Protein AF-A0A6I6AJR4-F1 (afdb_monomer)

Sequence (1106 aa):
MHSVGCLACHTIDGKGNQQPFSGGDLSSIGDKRNETWLFNWLSDPAKLNKDHRMPVVKLSTDERRQLAYALAALKQAKLSTGQKPTSDKQSIAAGQKLIAQARCAACHTIPGIEKPNLQISDLTKPVTNWNNSCLAETPDLKQGRPAYRTIDRDAVKAYLAASYNSPSPENEFDRGRYVLEQRNCIYCHERDRHEGITQIAGQMAKFDPALAGQSEAMIPPALTAVGDKLKHEALAEAVSGQQKTLRMPWLRVRMPRFEHTEADKQALLGYLVSHDRVPDDGPRQPGFMVESLEKDRAQLLIAGQTITGAKGFSCISCHELGDYKPRNVALGTRGSNLLMLGKRMRKEYFLRWVHNPLRIVPGMEMPALKKSVPKVLGGDINRQLDAIWLGLNDPQFKVPTNPSVVEQFFTVAAGEPARIVRDVFTNPKETGGGYVPRAFAVGFDNGHNMLFDLDQFSLVQWTLGDLARQRTEGKSWYWDMAGTPIVTGYNRGFEFVLAKAGKEPLQVVYPHLENGSAGTLRSYDSQGNRITLNYELNFKIGDQIQTVAVTETFEPLRGQDKGSGWQRDIKATNLPTGYDLYVGRPRFSKSIGSPTISDLTRPDEKWLHISDNYSHEYIKATGGKQDRVALTLNYLCELKVDGLDVKIKPEPNQTLEKVTSAPGFDGVRLPLDRGIMPTAMAWRNDGTLIFTSLKGDVYLAKDTNGDGVEDEMTLFEEGLSAPFGIVADGSDIIVSHKPEVLRLSDTDGDGRADKRTIVASGWGFNDNYHDWASGCIRDSKGNLYIGLGSDYAQMKRPDDQIHWRGKILKITYNGNIEVLGHAFRYPTGLAINSKDEIFISDQQGVQNTFNEINFLIPGKAYGVPSQSDLRNKENLEETRAAIQVPHPWTRSVNGLTCIPKQFSYASLFDHGLGCEYNNRFLIRFTQQKVGDSVQGATYYFTRADIPPDEFNFTGPMSVAVSPQGDIYVGSIHDSGWLGGRNTGSIVKLTPNGNLPNGIKELRATADGFELEFFSPVDAKKAADKEAYTIAGYTRVWSGSYASPDSGRYKVEVEGVTLSDDHKTVRLKVNELKEKFVYEVNCQQIGTGDEKLFPVTGHYSMNRIPE

Solvent-accessible surface area (backbone atoms only — not comparable to full-atom values): 58582 Å² total; per-residue (Å²): 99,82,54,57,41,50,45,55,32,15,23,46,84,90,42,58,31,85,56,91,84,42,45,68,72,45,50,42,36,25,73,79,39,52,38,71,58,42,40,49,44,59,69,46,39,57,84,80,40,76,88,64,83,78,59,44,52,89,63,54,75,65,57,38,49,54,43,15,49,55,44,34,65,25,55,65,88,74,80,77,82,70,77,82,77,74,88,44,71,66,56,51,52,51,48,51,50,49,43,59,72,68,44,51,33,66,83,41,94,45,92,98,49,79,63,61,88,76,86,74,80,70,77,75,50,86,80,89,54,58,79,83,38,60,76,16,88,64,57,40,79,90,80,68,41,59,40,60,85,88,60,66,58,64,64,53,51,52,52,51,64,62,59,63,48,89,76,78,80,84,55,52,56,58,49,7,52,48,48,42,57,70,68,47,47,50,42,47,17,24,39,90,90,38,60,24,31,57,80,48,28,61,56,53,19,70,75,34,82,94,30,55,99,41,36,68,33,52,49,57,73,60,54,55,49,43,34,35,35,31,33,69,68,43,42,55,36,52,75,42,42,63,62,92,66,79,74,62,76,78,43,49,37,56,80,48,24,51,93,64,55,74,67,52,48,50,20,31,51,48,25,42,27,72,75,37,41,73,58,93,86,48,96,70,68,88,74,68,74,72,86,78,56,79,89,48,45,58,51,29,34,53,49,12,30,49,37,40,13,70,79,39,76,30,47,54,59,38,21,26,44,80,90,48,67,48,73,92,55,53,79,80,48,54,44,59,60,45,53,49,41,69,73,36,35,31,69,73,40,49,58,54,32,46,46,36,31,49,80,74,41,74,93,50,73,55,81,56,60,70,73,47,55,70,58,40,80,79,37,37,44,46,58,48,53,47,14,37,55,51,15,36,50,39,94,82,56,60,80,53,71,54,66,92,82,36,83,44,70,46,68,42,43,65,87,43,51,43,47,57,35,46,31,39,28,54,37,58,69,52,46,45,35,64,68,32,38,54,20,46,29,40,22,28,31,71,17,42,24,39,35,30,28,54,36,55,61,25,83,56,44,44,25,42,50,44,32,31,34,29,42,77,58,73,68,37,74,39,30,35,72,58,26,50,65,36,59,28,55,29,50,75,65,70,23,53,34,36,27,45,60,98,47,84,79,74,55,73,41,58,55,37,67,56,32,75,18,20,44,46,76,44,33,39,36,48,60,56,50,38,38,38,39,34,32,34,38,30,30,62,58,87,95,43,79,47,60,32,42,36,40,37,36,38,33,70,41,77,68,56,105,77,31,29,38,34,38,40,40,40,38,39,34,59,46,58,89,66,42,41,50,30,45,41,46,79,45,56,76,42,74,47,38,78,64,45,80,36,41,71,90,49,66,83,63,76,65,42,79,51,95,91,46,87,29,40,34,30,39,76,48,50,54,98,47,91,40,36,32,37,46,45,35,38,42,36,20,64,45,77,61,60,65,66,82,75,81,76,76,83,77,78,87,58,73,78,41,58,29,72,31,37,76,29,37,53,27,37,33,50,58,62,67,44,73,44,25,30,33,19,48,35,60,35,94,87,69,38,39,35,38,24,16,51,82,12,34,31,36,41,33,36,52,84,84,74,83,84,53,55,76,45,76,42,71,29,44,60,33,38,34,48,24,28,15,32,40,59,56,74,93,28,38,36,36,19,21,40,67,37,30,35,36,39,30,57,85,85,74,83,65,37,53,34,39,38,37,52,52,41,68,74,61,28,71,61,80,56,76,60,53,44,25,13,17,42,47,72,46,97,86,58,31,35,35,36,21,24,21,32,41,60,87,46,87,80,62,56,80,67,35,31,74,49,32,2,24,33,36,38,33,42,82,88,40,52,79,42,80,35,32,33,18,29,48,40,36,52,5,47,25,54,40,98,79,65,50,42,38,33,17,28,42,44,32,60,68,33,60,36,28,30,40,29,65,74,50,78,81,40,17,49,63,26,57,11,59,34,40,64,74,70,63,51,80,73,66,66,50,74,52,18,25,58,43,58,68,86,81,43,73,34,46,27,14,26,33,39,39,52,79,70,29,81,60,62,92,45,47,63,29,31,39,33,15,24,27,79,71,25,31,35,34,30,35,52,79,46,79,47,87,97,43,60,20,18,24,39,30,58,55,26,48,66,88,56,64,86,48,79,45,32,47,78,8,26,32,14,44,38,70,48,93,84,33,32,41,38,36,19,7,32,28,36,46,50,62,92,60,35,83,48,31,23,43,43,35,42,33,37,73,66,84,55,65,56,38,23,62,66,44,65,44,77,41,67,53,36,36,37,40,32,33,73,46,58,42,24,70,72,52,59,52,38,54,87,37,49,49,39,35,40,28,33,67,63,67,82,87,49,63,73,47,65,84,32,82,67,45,80,43,52,66,76,44,54,46,70,41,96,76,34,30,37,40,39,39,32,41,78,70,88,62,63,67,24,37,32,44,41,35,49,56,80,32,32,47,88,87,46,68,48,48,31,46,47,39,36,34,24,29,68,63,74,39,125

pLDDT: mean 86.76, std 10.65, range [41.62, 98.5]

Nearest PDB structures (foldseek):
  2fut-assembly1_B  TM=2.658E-01  e=7.637E-03  Pedobacter heparinus
  7tsz-assembly1_A  TM=1.345E-01  e=2.055E+00  Escherichia coli
  8a60-assembly1_A  TM=8.773E-02  e=4.266E-01  Escherichia coli K-12

Organism: NCBI:txid2608982

Radius of gyration: 41.65 Å; Cα contacts (8 Å, |Δi|>4): 2585; chains: 1; bounding box: 97×71×138 Å

Foldseek 3Di:
DLLACLLLQEDAPNGGDDDPLGDYHLLAVLVVDALVRQLVCQQPVCVVPVPDLDFHFDDDSVRSSVVSVVSNPNRDPDPDPPPDDDPDPVVVVVVLVVCVLVLVLCPDPDPPDDRDDDPDDDLLDDDPDCCPALCHCDADSVVRRHHDNPDPSVVVNVVSVVNNDPDDDDDLLVLLVVLCVNSSVLQQAPEDPRHHCLVCLVVSLVVDVVNPPPSVLRRDYHLYLLLQWWDLVLVLCLQQLNDPDDFQVSRSHTDGGDDDDPSNSVSNSCNSNVVRHDDPPHDDDPLLADDDDPLCLLQLLQLLQCQCPPLHQVVLCAEAEVPRDHPPHDPLSHYTHLALVVVITDLVVQSVCLQPVCVRPPPRPHDHQPFFRPLRVNRDSSSSSVSNVSNSNDPLRDHADHCVQFLDFAFAAAQFFKAWAQAKAFADVQQAGDIQGRWTWIAANQQWIWIAHQQQRGTRFIFGHTGWTWHDDFQAIYIYGRGRTQFTNFHDDHFKWKFFPPDPPTDIWGQDGFLSHQWAWFKWFTDRHKIKTWIWGWTCDPNDTFIKIKIKIKGWDPDDPAFTFIKIKIKIFRDDPRIWMKGWDFDGPDGGQPKDKAWPVCRPDDFDDDPVDPGTTIDTFDDPDPGMGMTMITTGGHHGDRGGDDPDDDDPFADWFWADQFPLWTKIFARDFQLFFWQEWEAAPVQWIWTDGQQAWIKTFDDPPPPPGTDDIDTAHGNAHRWNEWDDDHQWIWIDHLFAIWIFDDPPPPNYGRMIGGLEGRLNGDSDSQQGWHYWDADPQGKTKIAGAACLVVLPNDPSNFQCHQFIWIQHRNGDIDTFEGQAHRQAAWEAAPVRWIWTWGFAFDQRQATATATGGGQAHDGHHHPNCVVVVRPNPHDYGQEGHDPPVAHGWHYKYAQDCLAPLNLRHRWMKTFRFPLAFIKIWDWDDFPPDIHTKIFGSTHSPDDCDSNTAVGFNYWDAGPNNKIKTKHFFDCNPPRGPSTIIIMIIHRPVRRAKAFSGWDFALFGIKTFIPAAFAPVLQFDQVQKWKKKWAFDDDPGGHTDTDPIDTWGFPGWDADPRNGMIDTGTDDDDAQIKMWMFGHQRHDDPGGHPPRIMIIHHNDHHD

Secondary structure (DSSP, 8-state):
-TTTTGGGT-EETTEE--STTPPPP-TTGGGT--HHHHHHHHH-GGGT-TT----B----HHHHHHHHHHHHT---S----PPPPP--HHHHHHHHHHHHHTTGGGTS--TTSPPP------TTS--S-GGGSTTSSS-BTTTTB---TT--HHHHHHHHHHHTSPPPPPPHHHHHHHHHHHTTHHHHS-BTTB-TTHHHHHHHHHH-GGGTT-GGGG-PPP-TTHHHHB-HHHHHHHHTT--SS-S-TT-SS-PPBPP--HHHHHHHHHHHHHHHPPPTTS---TTSS----GGGHHHHHHHHHHHHSTTTT-GGGTB-BTTB--SS--GGG-BPP-TTGGGTB-HHHHHHHHHSHHHHSTT-------SPPSSGGGG-HHHHHHHHHHHHT-TTPPPPP-GGGSSEEE---TTSPPEEEBSPEE--GGGT-SEETTEEEEE-TTSEEEEEETTTTEEEEEEES--EEEEEETTEEEEEE-SEESEES-----SEEEEETT-SS--EEPBPPBTTBSEEEEEEEEETTEEEEEEEEEEEETTEEEEEEEEEEEEEEEEETTEEEEEEEEEEE-PPTTEEEEEEEE--SEESS--EEEESS-TTPPPBPPTT-SSEEEEE-EEEETTEEEEEEEEEES---------PPPPPPPPPEEE--STTEEEEE----TT--EEEEEE-TTS-EEEEETTS-EEEEE-SSSSSS--EEEEEE--BS--BEEEEETTEEEEEETTEEEEEE-SSSSSS--EEEEEEE-S---S-TT--EEEEEE-TTS-EEEEE---TT-TTS-GGGSTTTT-EEEE-TT--EEEEEE--S---EEEE-TTS-EEEEE--BTTB-SEEEEEP-TTEE-S---HHHHHHT----B---SEEE-TTT-S-EEEEEE--TTSS-GGGTT-EEEEETTTTEEEEEEEEEETTEEEEEEEESS-SSS-SSTTS-S-EEEEEE-TTS-EEEEEEE-SSSTT--SEEEEEEEEE-S-PPPSEEEEEEETTEEEEEESSPPPHHHHT-GGGEEEEEEE----SSSS---EEEEEEPEEEEEE-TTS-EEEEEES---TTEEEEEEE----STTPPPS--EEEEEESS---

Structure (mmCIF, N/CA/C/O backbone):
data_AF-A0A6I6AJR4-F1
#
_entry.id   AF-A0A6I6AJR4-F1
#
loop_
_atom_site.group_PDB
_atom_site.id
_atom_site.type_symbol
_atom_site.label_atom_id
_atom_site.label_alt_id
_atom_site.label_comp_id
_atom_site.label_asym_id
_atom_site.label_entity_id
_atom_site.label_seq_id
_atom_site.pdbx_PDB_ins_code
_atom_site.Cartn_x
_atom_site.Cartn_y
_atom_site.Cartn_z
_atom_site.occupancy
_atom_site.B_iso_or_equiv
_atom_site.auth_seq_id
_atom_site.auth_comp_id
_atom_site.auth_asym_id
_atom_site.auth_atom_id
_atom_site.pdbx_PDB_model_num
ATOM 1 N N . MET A 1 1 ? -25.032 15.162 -37.496 1.00 70.50 1 MET A N 1
ATOM 2 C CA . MET A 1 1 ? -24.699 15.923 -38.727 1.00 70.50 1 MET A CA 1
ATOM 3 C C . MET A 1 1 ? -23.569 16.918 -38.476 1.00 70.50 1 MET A C 1
ATOM 5 O O . MET A 1 1 ? -22.586 16.890 -39.203 1.00 70.50 1 MET A O 1
ATOM 9 N N . HIS A 1 2 ? -23.659 17.743 -37.426 1.00 68.94 2 HIS A N 1
ATOM 10 C CA . HIS A 1 2 ? -22.687 18.810 -37.140 1.00 68.94 2 HIS A CA 1
ATOM 11 C C . HIS A 1 2 ? -21.295 18.318 -36.700 1.00 68.94 2 HIS A C 1
ATOM 13 O O . HIS A 1 2 ? -20.297 18.905 -37.100 1.00 68.94 2 HIS A O 1
ATOM 19 N N . SER A 1 3 ? -21.207 17.210 -35.957 1.00 68.94 3 SER A N 1
ATOM 20 C CA . SER A 1 3 ? -19.942 16.683 -35.416 1.00 68.94 3 SER A CA 1
ATOM 21 C C . SER A 1 3 ? -19.108 15.851 -36.398 1.00 68.94 3 SER A C 1
ATOM 23 O O . SER A 1 3 ? -17.891 15.846 -36.294 1.00 68.94 3 SER A O 1
ATOM 25 N N . VAL A 1 4 ? -19.726 15.173 -37.372 1.00 77.00 4 VAL A N 1
ATOM 26 C CA . VAL A 1 4 ? -19.029 14.248 -38.298 1.00 77.00 4 VAL A CA 1
ATOM 27 C C . VAL A 1 4 ? -18.442 14.935 -39.540 1.00 77.00 4 VAL A C 1
ATOM 29 O O . VAL A 1 4 ? -17.887 14.260 -40.402 1.00 77.00 4 VAL A O 1
ATOM 32 N N . GLY A 1 5 ? -18.554 16.265 -39.642 1.00 78.12 5 GLY A N 1
ATOM 33 C CA . GLY A 1 5 ? -17.945 17.060 -40.716 1.00 78.12 5 GLY A CA 1
ATOM 34 C C . GLY A 1 5 ? -18.818 17.309 -41.953 1.00 78.12 5 GLY A C 1
ATOM 35 O O . GLY A 1 5 ? -18.303 17.798 -42.952 1.00 78.12 5 GLY A O 1
ATOM 36 N N . CYS A 1 6 ? -20.131 17.033 -41.918 1.00 85.31 6 CYS A N 1
ATOM 37 C CA . CYS A 1 6 ? -21.012 17.241 -43.083 1.00 85.31 6 CYS A CA 1
ATOM 38 C C . CYS A 1 6 ? -20.977 18.688 -43.611 1.00 85.31 6 CYS A C 1
ATOM 40 O O . CYS A 1 6 ? -20.967 18.903 -44.820 1.00 85.31 6 CYS A O 1
ATOM 42 N N . LEU A 1 7 ? -20.914 19.672 -42.708 1.00 80.75 7 LEU A N 1
ATOM 43 C CA . LEU A 1 7 ? -20.914 21.101 -43.047 1.00 80.75 7 LEU A CA 1
ATOM 44 C C . LEU A 1 7 ? -19.592 21.609 -43.651 1.00 80.75 7 LEU A C 1
ATOM 46 O O . LEU A 1 7 ? -19.543 22.734 -44.137 1.00 80.75 7 LEU A O 1
ATOM 50 N N . ALA A 1 8 ? -18.538 20.785 -43.667 1.00 76.25 8 ALA A N 1
ATOM 51 C CA . ALA A 1 8 ? -17.299 21.109 -44.375 1.00 76.25 8 ALA A CA 1
ATOM 52 C C . ALA A 1 8 ? -17.472 21.047 -45.905 1.00 76.25 8 ALA A C 1
ATOM 54 O O . ALA A 1 8 ? -16.741 21.699 -46.649 1.00 76.25 8 ALA A O 1
ATOM 55 N N . CYS A 1 9 ? -18.445 20.258 -46.374 1.00 81.88 9 CYS A N 1
ATOM 56 C CA . CYS A 1 9 ? -18.764 20.113 -47.793 1.00 81.88 9 CYS A CA 1
ATOM 57 C C . CYS A 1 9 ? -20.172 20.600 -48.134 1.00 81.88 9 CYS A C 1
ATOM 59 O O . CYS A 1 9 ? -20.380 21.018 -49.256 1.00 81.88 9 CYS A O 1
ATOM 61 N N . HIS A 1 10 ? -21.137 20.536 -47.221 1.00 87.56 10 HIS A N 1
ATOM 62 C CA . HIS A 1 10 ? -22.529 20.892 -47.499 1.00 87.56 10 HIS A CA 1
ATOM 63 C C . HIS A 1 10 ? -22.955 22.172 -46.782 1.00 87.56 10 HIS A C 1
ATOM 65 O O . HIS A 1 10 ? -22.369 22.544 -45.764 1.00 87.56 10 HIS A O 1
ATOM 71 N N . THR A 1 11 ? -24.048 22.776 -47.251 1.00 85.06 11 THR A N 1
ATOM 72 C CA . THR A 1 11 ? -24.806 23.768 -46.480 1.00 85.06 11 THR A CA 1
ATOM 73 C C . THR A 1 11 ? -26.063 23.183 -45.852 1.00 85.06 11 THR A C 1
ATOM 75 O O . THR A 1 11 ? -26.679 22.275 -46.412 1.00 85.06 11 THR A O 1
ATOM 78 N N . ILE A 1 12 ? -26.453 23.734 -44.702 1.00 84.94 12 ILE A N 1
ATOM 79 C CA . ILE A 1 12 ? -27.776 23.588 -44.082 1.00 84.94 12 ILE A CA 1
ATOM 80 C C . ILE A 1 12 ? -28.196 24.974 -43.575 1.00 84.94 12 ILE A C 1
ATOM 82 O O . ILE A 1 12 ? -27.451 25.611 -42.833 1.00 84.94 12 ILE A O 1
ATOM 86 N N . ASP A 1 13 ? -29.360 25.451 -44.003 1.00 81.44 13 ASP A N 1
ATOM 87 C CA . ASP A 1 13 ? -29.948 26.758 -43.698 1.00 81.44 13 ASP A CA 1
ATOM 88 C C . ASP A 1 13 ? -28.972 27.924 -43.920 1.00 81.44 13 ASP A C 1
ATOM 90 O O . ASP A 1 13 ? -28.798 28.804 -43.076 1.00 81.44 13 ASP A O 1
ATOM 94 N N . GLY A 1 14 ? -28.269 27.894 -45.058 1.00 76.38 14 GLY A N 1
ATOM 95 C CA . GLY A 1 14 ? -27.274 28.905 -45.432 1.00 76.38 14 GLY A CA 1
ATOM 96 C C . GLY A 1 14 ? -25.957 28.840 -44.647 1.00 76.38 14 GLY A C 1
ATOM 97 O O . GLY A 1 14 ? -25.079 29.668 -44.876 1.00 76.38 14 GLY A O 1
ATOM 98 N N . LYS A 1 15 ? -25.784 27.862 -43.750 1.00 77.69 15 LYS A N 1
ATOM 99 C CA . LYS A 1 15 ? -24.563 27.654 -42.955 1.00 77.69 15 LYS A CA 1
ATOM 100 C C . LYS A 1 15 ? -23.773 26.466 -43.498 1.00 77.69 15 LYS A C 1
ATOM 102 O O . LYS A 1 15 ? -24.350 25.407 -43.728 1.00 77.69 15 LYS A O 1
ATOM 107 N N . GLY A 1 16 ? -22.460 26.612 -43.658 1.00 76.06 16 GLY A N 1
ATOM 108 C CA . GLY A 1 16 ? -21.574 25.580 -44.214 1.00 76.06 16 GLY A CA 1
ATOM 109 C C . GLY A 1 16 ? -20.827 26.070 -45.455 1.00 76.06 16 GLY A C 1
ATOM 110 O O . GLY A 1 16 ? -20.660 27.274 -45.635 1.00 76.06 16 GLY A O 1
ATOM 111 N N . ASN A 1 17 ? -20.370 25.149 -46.304 1.00 72.00 17 ASN A N 1
ATOM 112 C CA . ASN A 1 17 ? -19.534 25.468 -47.468 1.00 72.00 17 ASN A CA 1
ATOM 113 C C . ASN A 1 17 ? -20.355 25.661 -48.763 1.00 72.00 17 ASN A C 1
ATOM 115 O O . ASN A 1 17 ? -21.178 24.813 -49.095 1.00 72.00 17 ASN A O 1
ATOM 119 N N . GLN A 1 18 ? -20.108 26.751 -49.504 1.00 71.25 18 GLN A N 1
ATOM 120 C CA . GLN A 1 18 ? -20.777 27.098 -50.775 1.00 71.25 18 GLN A CA 1
ATOM 121 C C . GLN A 1 18 ? -19.820 27.189 -51.981 1.00 71.25 18 GLN A C 1
ATOM 123 O O . GLN A 1 18 ? -20.184 27.710 -53.034 1.00 71.25 18 GLN A O 1
ATOM 128 N N . GLN A 1 19 ? -18.583 26.718 -51.840 1.00 69.12 19 GLN A N 1
ATOM 129 C CA . GLN A 1 19 ? -17.544 26.868 -52.861 1.00 69.12 19 GLN A CA 1
ATOM 130 C C . GLN A 1 19 ? -17.721 25.896 -54.043 1.00 69.12 19 GLN A C 1
ATOM 132 O O . GLN A 1 19 ? -18.406 24.875 -53.908 1.00 69.12 19 GLN A O 1
ATOM 137 N N . PRO A 1 20 ? -17.085 26.147 -55.204 1.00 59.38 20 PRO A N 1
ATOM 138 C CA . PRO A 1 20 ? -16.993 25.161 -56.279 1.00 59.38 20 PRO A CA 1
ATOM 139 C C . PRO A 1 20 ? -16.482 23.814 -55.742 1.00 59.38 20 PRO A C 1
ATOM 141 O O . PRO A 1 20 ? -15.613 23.787 -54.880 1.00 59.38 20 PRO A O 1
ATOM 144 N N . PHE A 1 21 ? -17.033 22.697 -56.229 1.00 67.69 21 PHE A N 1
ATOM 145 C CA . PHE A 1 21 ? -16.748 21.325 -55.753 1.00 67.69 21 PHE A CA 1
ATOM 146 C C . PHE A 1 21 ? -17.301 20.947 -54.364 1.00 67.69 21 PHE A C 1
ATOM 148 O O . PHE A 1 21 ? -17.171 19.788 -53.965 1.00 67.69 21 PHE A O 1
ATOM 155 N N . SER A 1 22 ? -18.009 21.857 -53.687 1.00 74.00 22 SER A N 1
ATOM 156 C CA . SER A 1 22 ? -18.788 21.552 -52.479 1.00 74.00 22 SER A CA 1
ATOM 157 C C . SER A 1 22 ? -19.964 20.611 -52.774 1.00 74.00 22 SER A C 1
ATOM 159 O O . SER A 1 22 ? -20.450 20.486 -53.902 1.00 74.00 22 SER A O 1
ATOM 161 N N . GLY A 1 23 ? -20.439 19.938 -51.733 1.00 79.88 23 GLY A N 1
ATOM 162 C CA . GLY A 1 23 ? -21.687 19.191 -51.745 1.00 79.88 23 GLY A CA 1
ATOM 163 C C . GLY A 1 23 ? -22.907 20.112 -51.855 1.00 79.88 23 GLY A C 1
ATOM 164 O O . GLY A 1 23 ? -22.879 21.273 -51.462 1.00 79.88 23 GLY A O 1
ATOM 165 N N . GLY A 1 24 ? -24.006 19.582 -52.399 1.00 83.25 24 GLY A N 1
ATOM 166 C CA . GLY A 1 24 ? -25.247 20.347 -52.558 1.00 83.25 24 GLY A CA 1
ATOM 167 C C . GLY A 1 24 ? -25.909 20.718 -51.227 1.00 83.25 24 GLY A C 1
ATOM 168 O O . GLY A 1 24 ? -25.647 20.093 -50.199 1.00 83.25 24 GLY A O 1
ATOM 169 N N . ASP A 1 25 ? -26.807 21.699 -51.264 1.00 86.56 25 ASP A N 1
ATOM 170 C CA . ASP A 1 25 ? -27.572 22.138 -50.095 1.00 86.56 25 ASP A CA 1
ATOM 171 C C . ASP A 1 25 ? -28.468 21.017 -49.538 1.00 86.56 25 ASP A C 1
ATOM 173 O O . ASP A 1 25 ? -29.254 20.401 -50.268 1.00 86.56 25 ASP A O 1
ATOM 177 N N . LEU A 1 26 ? -28.335 20.744 -48.237 1.00 89.94 26 LEU A N 1
ATOM 178 C CA . LEU A 1 26 ? -29.055 19.685 -47.533 1.00 89.94 26 LEU A CA 1
ATOM 179 C C . LEU A 1 26 ? -30.301 20.185 -46.788 1.00 89.94 26 LEU A C 1
ATOM 181 O O . LEU A 1 26 ? -31.057 19.354 -46.289 1.00 89.94 26 LEU A O 1
ATOM 185 N N . SER A 1 27 ? -30.559 21.496 -46.756 1.00 87.00 27 SER A N 1
ATOM 186 C CA . SER A 1 27 ? -31.662 22.130 -46.001 1.00 87.00 27 SER A CA 1
ATOM 187 C C . SER A 1 27 ? -33.056 21.550 -46.287 1.00 87.00 27 SER A C 1
ATOM 189 O O . SER A 1 27 ? -33.964 21.649 -45.467 1.00 87.00 27 SER A O 1
ATOM 191 N N . SER A 1 28 ? -33.248 20.940 -47.460 1.00 88.00 28 SER A N 1
ATOM 192 C CA . SER A 1 28 ? -34.526 20.345 -47.891 1.00 88.00 28 SER A CA 1
ATOM 193 C C . SER A 1 28 ? -34.336 18.976 -48.545 1.00 88.00 28 SER A C 1
ATOM 195 O O . SER A 1 28 ? -35.063 18.584 -49.461 1.00 88.00 28 SER A O 1
ATOM 197 N N . ILE A 1 29 ? -33.291 18.244 -48.148 1.00 90.06 29 ILE A N 1
ATOM 198 C CA . ILE A 1 29 ? -32.957 16.967 -48.789 1.00 90.06 29 ILE A CA 1
ATOM 199 C C . ILE A 1 29 ? -34.036 15.897 -48.565 1.00 90.06 29 ILE A C 1
ATOM 201 O O . ILE A 1 29 ? -34.240 15.051 -49.440 1.00 90.06 29 ILE A O 1
ATOM 205 N N . GLY A 1 30 ? -34.773 15.977 -47.455 1.00 87.69 30 GLY A N 1
ATOM 206 C CA . GLY A 1 30 ? -35.887 15.092 -47.117 1.00 87.69 30 GLY A CA 1
ATOM 207 C C . GLY A 1 30 ? -37.084 15.201 -48.065 1.00 87.69 30 GLY A C 1
ATOM 208 O O . GLY A 1 30 ? -37.878 14.264 -48.151 1.00 87.69 30 GLY A O 1
ATOM 209 N N . ASP A 1 31 ? -37.196 16.293 -48.830 1.00 84.88 31 ASP A N 1
ATOM 210 C CA . ASP A 1 31 ? -38.209 16.429 -49.888 1.00 84.88 31 ASP A CA 1
ATOM 211 C C . ASP A 1 31 ? -37.845 15.626 -51.143 1.00 84.88 31 ASP A C 1
ATOM 213 O O . ASP A 1 31 ? -38.708 15.287 -51.952 1.00 84.88 31 ASP A O 1
ATOM 217 N N . LYS A 1 32 ? -36.557 15.300 -51.313 1.00 85.56 32 LYS A N 1
ATOM 218 C CA . LYS A 1 32 ? -36.024 14.611 -52.496 1.00 85.56 32 LYS A CA 1
ATOM 219 C C . LYS A 1 32 ? -35.660 13.155 -52.220 1.00 85.56 32 LYS A C 1
ATOM 221 O O . LYS A 1 32 ? -35.699 12.344 -53.146 1.00 85.56 32 LYS A O 1
ATOM 226 N N . ARG A 1 33 ? -35.247 12.818 -50.993 1.00 90.62 33 ARG A N 1
ATOM 227 C CA . ARG A 1 33 ? -34.675 11.512 -50.627 1.00 90.62 33 ARG A CA 1
ATOM 228 C C . ARG A 1 33 ? -35.261 10.995 -49.314 1.00 90.62 33 ARG A C 1
ATOM 230 O O . ARG A 1 33 ? -35.387 11.737 -48.349 1.00 90.62 33 ARG A O 1
ATOM 237 N N . ASN A 1 34 ? -35.587 9.704 -49.282 1.00 89.69 34 ASN A N 1
ATOM 238 C CA . ASN A 1 34 ? -36.082 9.027 -48.082 1.00 89.69 34 ASN A CA 1
ATOM 239 C C . ASN A 1 34 ? -34.933 8.447 -47.234 1.00 89.69 34 ASN A C 1
ATOM 241 O O . ASN A 1 34 ? -33.789 8.365 -47.687 1.00 89.69 34 ASN A O 1
ATOM 245 N N . GLU A 1 35 ? -35.254 8.023 -46.009 1.00 92.38 35 GLU A N 1
ATOM 246 C CA . GLU A 1 35 ? -34.286 7.481 -45.047 1.00 92.38 35 GLU A CA 1
ATOM 247 C C . GLU A 1 35 ? -33.500 6.286 -45.609 1.00 92.38 35 GLU A C 1
ATOM 249 O O . GLU A 1 35 ? -32.277 6.263 -45.513 1.00 92.38 35 GLU A O 1
ATOM 254 N N . THR A 1 36 ? -34.162 5.322 -46.261 1.00 92.44 36 THR A N 1
ATOM 255 C CA . THR A 1 36 ? -33.498 4.135 -46.832 1.00 92.44 36 THR A CA 1
ATOM 256 C C . THR A 1 36 ? -32.476 4.508 -47.903 1.00 92.44 36 THR A C 1
ATOM 258 O O . THR A 1 36 ? -31.370 3.966 -47.930 1.00 92.44 36 THR A O 1
ATOM 261 N N . TRP A 1 37 ? -32.821 5.454 -48.780 1.00 93.81 37 TRP A N 1
ATOM 262 C CA . TRP A 1 37 ? -31.900 5.946 -49.797 1.00 93.81 37 TRP A CA 1
ATOM 263 C C . TRP A 1 37 ? -30.695 6.631 -49.152 1.00 93.81 37 TRP A C 1
ATOM 265 O O . TRP A 1 37 ? -29.563 6.339 -49.528 1.00 93.81 37 TRP A O 1
ATOM 275 N N . LEU A 1 38 ? -30.924 7.487 -48.150 1.00 93.69 38 LEU A N 1
ATOM 276 C CA . LEU A 1 38 ? -29.863 8.197 -47.430 1.00 93.69 38 LEU A CA 1
ATOM 277 C C . LEU A 1 38 ? -28.953 7.231 -46.663 1.00 93.69 38 LEU A C 1
ATOM 279 O O . LEU A 1 38 ? -27.736 7.377 -46.709 1.00 93.69 38 LEU A O 1
ATOM 283 N N . PHE A 1 39 ? -29.513 6.203 -46.026 1.00 93.62 39 PHE A N 1
ATOM 284 C CA . PHE A 1 39 ? -28.748 5.165 -45.340 1.00 93.62 39 PHE A CA 1
ATOM 285 C C . PHE A 1 39 ? -27.825 4.408 -46.306 1.00 93.62 39 PHE A C 1
ATOM 287 O O . PHE A 1 39 ? -26.646 4.213 -46.011 1.00 93.62 39 PHE A O 1
ATOM 294 N N . ASN A 1 40 ? -28.327 4.026 -47.483 1.00 92.62 40 ASN A N 1
ATOM 295 C CA . ASN A 1 40 ? -27.522 3.338 -48.495 1.00 92.62 40 ASN A CA 1
ATOM 296 C C . ASN A 1 40 ? -26.468 4.266 -49.116 1.00 92.62 40 ASN A C 1
ATOM 298 O O . ASN A 1 40 ? -25.309 3.873 -49.244 1.00 92.62 40 ASN A O 1
ATOM 302 N N . TRP A 1 41 ? -26.841 5.512 -49.422 1.00 92.25 41 TRP A N 1
ATOM 303 C CA . TRP A 1 41 ? -25.935 6.534 -49.948 1.00 92.25 41 TRP A CA 1
ATOM 304 C C . TRP A 1 41 ? -24.770 6.816 -48.998 1.00 92.25 41 TRP A C 1
ATOM 306 O O . TRP A 1 41 ? -23.624 6.826 -49.424 1.00 92.25 41 TRP A O 1
ATOM 316 N N . LEU A 1 42 ? -25.037 6.974 -47.699 1.00 91.62 42 LEU A N 1
ATOM 317 C CA . LEU A 1 42 ? -24.002 7.207 -46.686 1.00 91.62 42 LEU A CA 1
ATOM 318 C C . LEU A 1 42 ? -23.092 5.989 -46.450 1.00 91.62 42 LEU A C 1
ATOM 320 O O . LEU A 1 42 ? -22.033 6.131 -45.842 1.00 91.62 42 LEU A O 1
ATOM 324 N N . SER A 1 43 ? -23.494 4.793 -46.891 1.00 90.31 43 SER A N 1
ATOM 325 C CA . SER A 1 43 ? -22.664 3.590 -46.798 1.00 90.31 43 SER A CA 1
ATOM 326 C C . SER A 1 43 ? -21.665 3.475 -47.942 1.00 90.31 43 SER A C 1
ATOM 328 O O . SER A 1 43 ? -20.519 3.099 -47.709 1.00 90.31 43 SER A O 1
ATOM 330 N N . ASP A 1 44 ? -22.147 3.670 -49.168 1.00 88.69 44 ASP A N 1
ATOM 331 C CA . ASP A 1 44 ? -21.424 3.386 -50.406 1.00 88.69 44 ASP A CA 1
ATOM 332 C C . ASP A 1 44 ? -22.123 4.129 -51.561 1.00 88.69 44 ASP A C 1
ATOM 334 O O . ASP A 1 44 ? -23.021 3.579 -52.211 1.00 88.69 44 ASP A O 1
ATOM 338 N N . PRO A 1 45 ? -21.784 5.411 -51.784 1.00 89.88 45 PRO A N 1
ATOM 339 C CA . PRO A 1 45 ? -22.447 6.209 -52.807 1.00 89.88 45 PRO A CA 1
ATOM 340 C C . PRO A 1 45 ? -22.207 5.671 -54.228 1.00 89.88 45 PRO A C 1
ATOM 342 O O . PRO A 1 45 ? -23.097 5.794 -55.074 1.00 89.88 45 PRO A O 1
ATOM 345 N N . ALA A 1 46 ? -21.067 5.012 -54.476 1.00 86.50 46 ALA A N 1
ATOM 346 C CA . ALA A 1 46 ? -20.687 4.451 -55.775 1.00 86.50 46 ALA A CA 1
ATOM 347 C C . ALA A 1 46 ? -21.666 3.375 -56.265 1.00 86.50 46 ALA A C 1
ATOM 349 O O . ALA A 1 46 ? -21.916 3.258 -57.467 1.00 86.50 46 ALA A O 1
ATOM 350 N N . LYS A 1 47 ? -22.293 2.629 -55.342 1.00 86.56 47 LYS A N 1
ATOM 351 C CA . LYS A 1 47 ? -23.368 1.674 -55.676 1.00 86.56 47 LYS A CA 1
ATOM 352 C C . LYS A 1 47 ? -24.599 2.331 -56.287 1.00 86.56 47 LYS A C 1
ATOM 354 O O . LYS A 1 47 ? -25.308 1.684 -57.053 1.00 86.56 47 LYS A O 1
ATOM 359 N N . LEU A 1 48 ? -24.883 3.579 -55.921 1.00 85.62 48 LEU A N 1
ATOM 360 C CA . LEU A 1 48 ? -26.066 4.310 -56.378 1.00 85.62 48 LEU A CA 1
ATOM 361 C C . LEU A 1 48 ? -25.747 5.253 -57.542 1.00 85.62 48 LEU A C 1
ATOM 363 O O . LEU A 1 48 ? -26.581 5.432 -58.426 1.00 85.62 48 LEU A O 1
ATOM 367 N N . ASN A 1 49 ? -24.559 5.854 -57.548 1.00 83.88 49 ASN A N 1
ATOM 368 C CA . ASN A 1 49 ? -24.063 6.688 -58.634 1.00 83.88 49 ASN A CA 1
ATOM 369 C C . ASN A 1 49 ? -22.541 6.555 -58.712 1.00 83.88 49 ASN A C 1
ATOM 371 O O . ASN A 1 49 ? -21.864 7.076 -57.838 1.00 83.88 49 ASN A O 1
ATOM 375 N N . LYS A 1 50 ? -22.012 5.915 -59.760 1.00 79.19 50 LYS A N 1
ATOM 376 C CA . LYS A 1 50 ? -20.565 5.704 -59.943 1.00 79.19 50 LYS A CA 1
ATOM 377 C C . LYS A 1 50 ? -19.780 6.998 -60.187 1.00 79.19 50 LYS A C 1
ATOM 379 O O . LYS A 1 50 ? -18.608 7.054 -59.847 1.00 79.19 50 LYS A O 1
ATOM 384 N N . ASP A 1 51 ? -20.435 8.044 -60.691 1.00 80.25 51 ASP A N 1
ATOM 385 C CA . ASP A 1 51 ? -19.814 9.341 -60.999 1.00 80.25 51 ASP A CA 1
ATOM 386 C C . ASP A 1 51 ? -19.983 10.358 -59.849 1.00 80.25 51 ASP A C 1
ATOM 388 O O . ASP A 1 51 ? -19.983 11.577 -60.046 1.00 80.25 51 ASP A O 1
ATOM 392 N N . HIS A 1 52 ? -20.197 9.874 -58.620 1.00 85.25 52 HIS A N 1
ATOM 393 C CA . HIS A 1 52 ? -20.350 10.728 -57.446 1.00 85.25 52 HIS A CA 1
ATOM 394 C C . HIS A 1 52 ? -19.027 11.361 -56.996 1.00 85.25 52 HIS A C 1
ATOM 396 O O . HIS A 1 52 ? -17.936 10.872 -57.267 1.00 85.25 52 HIS A O 1
ATOM 402 N N . ARG A 1 53 ? -19.136 12.446 -56.223 1.00 79.62 53 ARG A N 1
ATOM 403 C CA . ARG A 1 53 ? -17.992 13.090 -55.549 1.00 79.62 53 ARG A CA 1
ATOM 404 C C . ARG A 1 53 ? -18.045 12.992 -54.024 1.00 79.62 53 ARG A C 1
ATOM 406 O O . ARG A 1 53 ? -17.104 13.393 -53.354 1.00 79.62 53 ARG A O 1
ATOM 413 N N . MET A 1 54 ? -19.146 12.469 -53.473 1.00 86.44 54 MET A N 1
ATOM 414 C CA . MET A 1 54 ? -19.324 12.298 -52.028 1.00 86.44 54 MET A CA 1
ATOM 415 C C . MET A 1 54 ? -18.321 11.268 -51.495 1.00 86.44 54 MET A C 1
ATOM 417 O O . MET A 1 54 ? -18.408 10.116 -51.912 1.00 86.44 54 MET A O 1
ATOM 421 N N . PRO A 1 55 ? -17.403 11.612 -50.584 1.00 86.31 55 PRO A N 1
ATOM 422 C CA . PRO A 1 55 ? -16.468 10.630 -50.064 1.00 86.31 55 PRO A CA 1
ATOM 423 C C . PRO A 1 55 ? -17.133 9.732 -49.010 1.00 86.31 55 PRO A C 1
ATOM 425 O O . PRO A 1 55 ? -18.195 10.050 -48.467 1.00 86.31 55 PRO A O 1
ATOM 428 N N . VAL A 1 56 ? -16.508 8.597 -48.696 1.00 87.75 56 VAL A N 1
ATOM 429 C CA . VAL A 1 56 ? -17.061 7.636 -47.733 1.00 87.75 56 VAL A CA 1
ATOM 430 C C . VAL A 1 56 ? -16.635 8.018 -46.320 1.00 87.75 56 VAL A C 1
ATOM 432 O O . VAL A 1 56 ? -15.470 7.890 -45.945 1.00 87.75 56 VAL A O 1
ATOM 435 N N . VAL A 1 57 ? -17.586 8.456 -45.498 1.00 84.88 57 VAL A N 1
ATOM 436 C CA . VAL A 1 57 ? -17.350 8.724 -44.073 1.00 84.88 57 VAL A CA 1
ATOM 437 C C . VAL A 1 57 ? -17.543 7.426 -43.288 1.00 84.88 57 VAL A C 1
ATOM 439 O O . VAL A 1 57 ? -18.578 6.768 -43.395 1.00 84.88 57 VAL A O 1
ATOM 442 N N . LYS A 1 58 ? -16.548 7.029 -42.488 1.00 81.62 58 LYS A N 1
ATOM 443 C CA . LYS A 1 58 ? -16.631 5.810 -41.669 1.00 81.62 58 LYS A CA 1
ATOM 44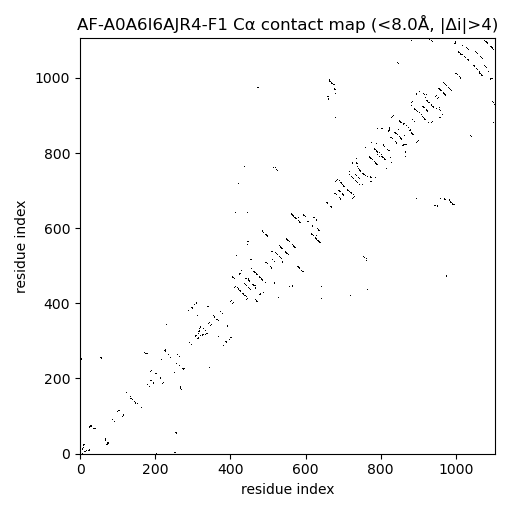4 C C . LYS A 1 58 ? -17.575 6.040 -40.482 1.00 81.62 58 LYS A C 1
ATOM 446 O O . LYS A 1 58 ? -17.160 6.583 -39.464 1.00 81.62 58 LYS A O 1
ATOM 451 N N . LEU A 1 59 ? -18.828 5.624 -40.645 1.00 86.56 59 LEU A N 1
ATOM 452 C CA . LEU A 1 59 ? -19.905 5.716 -39.653 1.00 86.56 59 LEU A CA 1
ATOM 453 C C . LEU A 1 59 ? -20.257 4.327 -39.110 1.00 86.56 59 LEU A C 1
ATOM 455 O O . LEU A 1 59 ? -20.284 3.359 -39.880 1.00 86.56 59 LEU A O 1
ATOM 459 N N . SER A 1 60 ? -20.574 4.234 -37.818 1.00 88.31 60 SER A N 1
ATOM 460 C CA . SER A 1 60 ? -21.222 3.051 -37.247 1.00 88.31 60 SER A CA 1
ATOM 461 C C . SER A 1 60 ? -22.630 2.868 -37.830 1.00 88.31 60 SER A C 1
ATOM 463 O O . SER A 1 60 ? -23.211 3.788 -38.417 1.00 88.31 60 SER A O 1
ATOM 465 N N . THR A 1 61 ? -23.203 1.673 -37.677 1.00 90.75 61 THR A N 1
ATOM 466 C CA . THR A 1 61 ? -24.575 1.395 -38.128 1.00 90.75 61 THR A CA 1
ATOM 467 C C . THR A 1 61 ? -25.586 2.346 -37.481 1.00 90.75 61 THR A C 1
ATOM 469 O O . THR A 1 61 ? -26.484 2.840 -38.167 1.00 90.75 61 THR A O 1
ATOM 472 N N . ASP A 1 62 ? -25.405 2.654 -36.196 1.00 91.94 62 ASP A N 1
ATOM 473 C CA . ASP A 1 62 ? -26.295 3.540 -35.444 1.00 91.94 62 ASP A CA 1
ATOM 474 C C . ASP A 1 62 ? -26.122 5.001 -35.854 1.00 91.94 62 ASP A C 1
ATOM 476 O O . ASP A 1 62 ? -27.110 5.679 -36.131 1.00 91.94 62 ASP A O 1
ATOM 480 N N . GLU A 1 63 ? -24.878 5.474 -35.991 1.00 89.50 63 GLU A N 1
ATOM 481 C CA . GLU A 1 63 ? -24.589 6.830 -36.474 1.00 89.50 63 GLU A CA 1
ATOM 482 C C . GLU A 1 63 ? -25.192 7.051 -37.865 1.00 89.50 63 GLU A C 1
ATOM 484 O O . GLU A 1 63 ? -25.810 8.081 -38.134 1.00 89.50 63 GLU A O 1
ATOM 489 N N . ARG A 1 64 ? -25.057 6.061 -38.754 1.00 92.81 64 ARG A N 1
ATOM 490 C CA . ARG A 1 64 ? -25.616 6.116 -40.105 1.00 92.81 64 ARG A CA 1
ATOM 491 C C . ARG A 1 64 ? -27.141 6.165 -40.093 1.00 92.81 64 ARG A C 1
ATOM 493 O O . ARG A 1 64 ? -27.713 6.944 -40.852 1.00 92.81 64 ARG A O 1
ATOM 500 N N . ARG A 1 65 ? -27.796 5.367 -39.243 1.00 93.12 65 ARG A N 1
ATOM 501 C CA . ARG A 1 65 ? -29.259 5.383 -39.084 1.00 93.12 65 ARG A CA 1
ATOM 502 C C . ARG A 1 65 ? -29.736 6.738 -38.572 1.00 93.12 65 ARG A C 1
ATOM 504 O O . ARG A 1 65 ? -30.618 7.338 -39.174 1.00 93.12 65 ARG A O 1
ATOM 511 N N . GLN A 1 66 ? -29.103 7.255 -37.521 1.00 92.00 66 GLN A N 1
ATOM 512 C CA . GLN A 1 66 ? -29.429 8.565 -36.952 1.00 92.00 66 GLN A CA 1
ATOM 513 C C . GLN A 1 66 ? -29.243 9.694 -37.972 1.00 92.00 66 GLN A C 1
ATOM 515 O O . GLN A 1 66 ? -30.096 10.572 -38.082 1.00 92.00 66 GLN A O 1
ATOM 520 N N . LEU A 1 67 ? -28.155 9.665 -38.749 1.00 91.50 67 LEU A N 1
ATOM 521 C CA . LEU A 1 67 ? -27.906 10.645 -39.808 1.00 91.50 67 LEU A CA 1
ATOM 522 C C . LEU A 1 67 ? -28.936 10.551 -40.934 1.00 91.50 67 LEU A C 1
ATOM 524 O O . LEU A 1 67 ? -29.440 11.583 -41.366 1.00 91.50 67 LEU A O 1
ATOM 528 N N . ALA A 1 68 ? -29.262 9.344 -41.396 1.00 93.69 68 ALA A N 1
ATOM 529 C CA . ALA A 1 68 ? -30.262 9.140 -42.439 1.00 93.69 68 ALA A CA 1
ATOM 530 C C . ALA A 1 68 ? -31.646 9.636 -41.999 1.00 93.69 68 ALA A C 1
ATOM 532 O O . ALA A 1 68 ? -32.306 10.342 -42.761 1.00 93.69 68 ALA A O 1
ATOM 533 N N . TYR A 1 69 ? -32.042 9.333 -40.760 1.00 93.50 69 TYR A N 1
ATOM 534 C CA . TYR A 1 69 ? -33.289 9.809 -40.166 1.00 93.50 69 TYR A CA 1
ATOM 535 C C . TYR A 1 69 ? -33.319 11.340 -40.062 1.00 93.50 69 TYR A C 1
ATOM 537 O O . TYR A 1 69 ? -34.259 11.980 -40.531 1.00 93.50 69 TYR A O 1
ATOM 545 N N . ALA A 1 70 ? -32.257 11.944 -39.517 1.00 89.81 70 ALA A N 1
ATOM 546 C CA . ALA A 1 70 ? -32.169 13.393 -39.360 1.00 89.81 70 ALA A CA 1
ATOM 547 C C . ALA A 1 70 ? -32.205 14.131 -40.708 1.00 89.81 70 ALA A C 1
ATOM 549 O O . ALA A 1 70 ? -32.920 15.117 -40.847 1.00 89.81 70 ALA A O 1
ATOM 550 N N . LEU A 1 71 ? -31.485 13.633 -41.719 1.00 91.62 71 LEU A N 1
ATOM 551 C CA . LEU A 1 71 ? -31.488 14.206 -43.068 1.00 91.62 71 LEU A CA 1
ATOM 552 C C . LEU A 1 71 ? -32.851 14.044 -43.759 1.00 91.62 71 LEU A C 1
ATOM 554 O O . LEU A 1 71 ? -33.313 14.972 -44.416 1.00 91.62 71 LEU A O 1
ATOM 558 N N . ALA A 1 72 ? -33.525 12.902 -43.590 1.00 91.19 72 ALA A N 1
ATOM 559 C CA . ALA A 1 72 ? -34.861 12.676 -44.148 1.00 91.19 72 ALA A CA 1
ATOM 560 C C . ALA A 1 72 ? -35.930 13.601 -43.534 1.00 91.19 72 ALA A C 1
ATOM 562 O O . ALA A 1 72 ? -36.960 13.861 -44.164 1.00 91.19 72 ALA A O 1
ATOM 563 N N . ALA A 1 73 ? -35.688 14.104 -42.321 1.00 89.19 73 ALA A N 1
ATOM 564 C CA . ALA A 1 73 ? -36.556 15.058 -41.640 1.00 89.19 73 ALA A CA 1
ATOM 565 C C . ALA A 1 73 ? -36.375 16.514 -42.120 1.00 89.19 73 ALA A C 1
ATOM 567 O O . ALA A 1 73 ? -37.256 17.335 -41.868 1.00 89.19 73 ALA A O 1
ATOM 568 N N . LEU A 1 74 ? -35.289 16.840 -42.837 1.00 88.50 74 LEU A N 1
ATOM 569 C CA . LEU A 1 74 ? -35.049 18.178 -43.397 1.00 88.50 74 LEU A CA 1
ATOM 570 C C . LEU A 1 74 ? -35.946 18.417 -44.621 1.00 88.50 74 LEU A C 1
ATOM 572 O O . LEU A 1 74 ? -35.567 18.113 -45.755 1.00 88.50 74 LEU A O 1
ATOM 576 N N . LYS A 1 75 ? -37.154 18.928 -44.380 1.00 82.50 75 LYS A N 1
ATOM 577 C CA . LYS A 1 75 ? -38.174 19.234 -45.392 1.00 82.50 75 LYS A CA 1
ATOM 578 C C . LYS A 1 75 ? -38.571 20.702 -45.315 1.00 82.50 75 LYS A C 1
ATOM 580 O O . LYS A 1 75 ? -38.814 21.206 -44.220 1.00 82.50 75 LYS A O 1
ATOM 585 N N . GLN A 1 76 ? -38.705 21.370 -46.456 1.00 69.62 76 GLN A N 1
ATOM 586 C CA . GLN A 1 76 ? -39.350 22.680 -46.537 1.00 69.62 76 GLN A CA 1
ATOM 587 C C . GLN A 1 76 ? -40.786 22.497 -47.042 1.00 69.62 76 GLN A C 1
ATOM 589 O O . GLN A 1 76 ? -41.053 21.797 -48.015 1.00 69.62 76 GLN A O 1
ATOM 594 N N . ALA A 1 77 ? -41.749 23.079 -46.328 1.00 54.59 77 ALA A N 1
ATOM 595 C CA . ALA A 1 77 ? -43.171 22.837 -46.541 1.00 54.59 77 ALA A CA 1
ATOM 596 C C . ALA A 1 77 ? -43.623 23.027 -48.010 1.00 54.59 77 ALA A C 1
ATOM 598 O O . ALA A 1 77 ? -43.480 24.102 -48.581 1.00 54.59 77 ALA A O 1
ATOM 599 N N . LYS A 1 78 ? -44.244 21.968 -48.559 1.00 50.25 78 LYS A N 1
ATOM 600 C CA . LYS A 1 78 ? -45.103 21.897 -49.761 1.00 50.25 78 LYS A CA 1
ATOM 601 C C . LYS A 1 78 ? -44.622 22.690 -50.990 1.00 50.25 78 LYS A C 1
ATOM 603 O O . LYS A 1 78 ? -45.139 23.765 -51.288 1.00 50.25 78 LYS A O 1
ATOM 608 N N . LEU A 1 79 ? -43.812 22.047 -51.837 1.00 49.03 79 LEU A N 1
ATOM 609 C CA . LEU A 1 79 ? -43.941 22.268 -53.284 1.00 49.03 79 LEU A CA 1
ATOM 610 C C . LEU A 1 79 ? -45.409 22.015 -53.671 1.00 49.03 79 LEU A C 1
ATOM 612 O O . LEU A 1 79 ? -45.964 20.956 -53.364 1.00 49.03 79 LEU A O 1
ATOM 616 N N . SER A 1 80 ? -46.058 23.005 -54.284 1.00 46.59 80 SER A N 1
ATOM 617 C CA . SER A 1 80 ? -47.452 22.903 -54.706 1.00 46.59 80 SER A CA 1
ATOM 618 C C . SER A 1 80 ? -47.596 21.750 -55.700 1.00 46.59 80 SER A C 1
ATOM 620 O O . SER A 1 80 ? -46.955 21.712 -56.749 1.00 46.59 80 SER A O 1
ATOM 622 N N . THR A 1 81 ? -48.434 20.768 -55.371 1.00 46.88 81 THR A N 1
ATOM 623 C CA . THR A 1 81 ? -48.844 19.751 -56.338 1.00 46.88 81 THR A CA 1
ATOM 624 C C . THR A 1 81 ? -49.667 20.460 -57.407 1.00 46.88 81 THR A C 1
ATOM 626 O O . THR A 1 81 ? -50.838 20.766 -57.179 1.00 46.88 81 THR A O 1
ATOM 629 N N . GLY A 1 82 ? -49.043 20.786 -58.542 1.00 51.06 82 GLY A N 1
ATOM 630 C CA . GLY A 1 82 ? -49.741 21.324 -59.706 1.00 51.06 82 GLY A CA 1
ATOM 631 C C . GLY A 1 82 ? -50.935 20.437 -60.075 1.00 51.06 82 GLY A C 1
ATOM 632 O O . GLY A 1 82 ? -50.883 19.217 -59.890 1.00 51.06 82 GLY A O 1
ATOM 633 N N . GLN A 1 83 ? -52.025 21.052 -60.550 1.00 53.88 83 GLN A N 1
ATOM 634 C CA . GLN A 1 83 ? -53.227 20.336 -60.989 1.00 53.88 83 GLN A CA 1
ATOM 635 C C . GLN A 1 83 ? -52.849 19.172 -61.912 1.00 53.88 83 GLN A C 1
ATOM 637 O O . GLN A 1 83 ? -52.058 19.347 -62.840 1.00 53.88 83 GLN A O 1
ATOM 642 N N . LYS A 1 84 ? -53.419 17.984 -61.661 1.00 51.56 84 LYS A N 1
ATOM 643 C CA . LYS A 1 84 ? -53.260 16.831 -62.556 1.00 51.56 84 LYS A CA 1
ATOM 644 C C . LYS A 1 84 ? -53.695 17.257 -63.966 1.00 51.56 84 LYS A C 1
ATOM 646 O O . LYS A 1 84 ? -54.855 17.640 -64.122 1.00 51.56 84 LYS A O 1
ATOM 651 N N . PRO A 1 85 ? -52.803 17.218 -64.969 1.00 57.94 85 PRO A N 1
ATOM 652 C CA . PRO A 1 85 ? -53.142 17.663 -66.312 1.00 57.94 85 PRO A CA 1
ATOM 653 C C . PRO A 1 85 ? -54.265 16.798 -66.896 1.00 57.94 85 PRO A C 1
ATOM 655 O O . PRO A 1 85 ? -54.310 15.585 -66.683 1.00 57.94 85 PRO A O 1
ATOM 658 N N . THR A 1 86 ? -55.187 17.435 -67.617 1.00 59.41 86 THR A N 1
ATOM 659 C CA . THR A 1 86 ? -56.331 16.779 -68.256 1.00 59.41 86 THR A CA 1
ATOM 660 C C . THR A 1 86 ? -55.859 15.855 -69.377 1.00 59.41 86 THR A C 1
ATOM 662 O O . THR A 1 86 ? -55.155 16.279 -70.290 1.00 59.41 86 THR A O 1
ATOM 665 N N . SER A 1 87 ? -56.275 14.590 -69.336 1.00 63.16 87 SER A N 1
ATOM 666 C CA . SER A 1 87 ? -55.947 13.547 -70.319 1.00 63.16 87 SER A CA 1
ATOM 667 C C . SER A 1 87 ? -56.829 13.608 -71.574 1.00 63.16 87 SER A C 1
ATOM 669 O O . SER A 1 87 ? -57.284 12.582 -72.079 1.00 63.16 87 SER A O 1
ATOM 671 N N . ASP A 1 88 ? -57.112 14.816 -72.060 1.00 75.25 88 ASP A N 1
ATOM 672 C CA . ASP A 1 88 ? -57.794 15.006 -73.336 1.00 75.25 88 ASP A CA 1
ATOM 673 C C . ASP A 1 88 ? -56.811 14.694 -74.484 1.00 75.25 88 ASP A C 1
ATOM 675 O O . ASP A 1 88 ? -55.627 15.047 -74.436 1.00 75.25 88 ASP A O 1
ATOM 679 N N . LYS A 1 89 ? -57.290 13.994 -75.520 1.00 75.25 89 LYS A N 1
ATOM 680 C CA . LYS A 1 89 ? -56.450 13.530 -76.637 1.00 75.25 89 LYS A CA 1
ATOM 681 C C . LYS A 1 89 ? -55.742 14.682 -77.360 1.00 75.25 89 LYS A C 1
ATOM 683 O O . LYS A 1 89 ? -54.641 14.479 -77.868 1.00 75.25 89 LYS A O 1
ATOM 688 N N . GLN A 1 90 ? -56.339 15.870 -77.399 1.00 78.31 90 GLN A N 1
ATOM 689 C CA . GLN A 1 90 ? -55.793 17.043 -78.069 1.00 78.31 90 GLN A CA 1
ATOM 690 C C . GLN A 1 90 ? -54.621 17.641 -77.279 1.00 78.31 90 GLN A C 1
ATOM 692 O O . GLN A 1 90 ? -53.577 17.913 -77.872 1.00 78.31 90 GLN A O 1
ATOM 697 N N . SER A 1 91 ? -54.728 17.746 -75.949 1.00 75.00 91 SER A N 1
ATOM 698 C CA . SER A 1 91 ? -53.618 18.162 -75.075 1.00 75.00 91 SER A CA 1
ATOM 699 C C . SER A 1 91 ? -52.476 17.148 -75.052 1.00 75.00 91 SER A C 1
ATOM 701 O O . SER A 1 91 ? -51.311 17.541 -75.044 1.00 75.00 91 SER A O 1
ATOM 703 N N . ILE A 1 92 ? -52.778 15.844 -75.100 1.00 76.44 92 ILE A N 1
ATOM 704 C CA . ILE A 1 92 ? -51.748 14.795 -75.206 1.00 76.44 92 ILE A CA 1
ATOM 705 C C . ILE A 1 92 ? -51.004 14.905 -76.543 1.00 76.44 92 ILE A C 1
ATOM 707 O O . ILE A 1 92 ? -49.774 14.883 -76.553 1.00 76.44 92 ILE A O 1
ATOM 711 N N . ALA A 1 93 ? -51.715 15.086 -77.659 1.00 79.12 93 ALA A N 1
ATOM 712 C CA . ALA A 1 93 ? -51.093 15.279 -78.970 1.00 79.12 93 ALA A CA 1
ATOM 713 C C . ALA A 1 93 ? -50.283 16.588 -79.040 1.00 79.12 93 ALA A C 1
ATOM 715 O O . ALA A 1 93 ? -49.181 16.610 -79.591 1.00 79.12 93 ALA A O 1
ATOM 716 N N . ALA A 1 94 ? -50.783 17.673 -78.438 1.00 78.50 94 ALA A N 1
ATOM 717 C CA . ALA A 1 94 ? -50.056 18.936 -78.328 1.00 78.50 94 ALA A CA 1
ATOM 718 C C . ALA A 1 94 ? -48.792 18.792 -77.463 1.00 78.50 94 ALA A C 1
ATOM 720 O O . ALA A 1 94 ? -47.730 19.279 -77.845 1.00 78.50 94 ALA A O 1
ATOM 721 N N . GLY A 1 95 ? -48.876 18.064 -76.346 1.00 76.31 95 GLY A N 1
ATOM 722 C CA . GLY A 1 95 ? -47.747 17.743 -75.475 1.00 76.31 95 GLY A CA 1
ATOM 723 C C . GLY A 1 95 ? -46.700 16.868 -76.164 1.00 76.31 95 GLY A C 1
ATOM 724 O O . GLY A 1 95 ? -45.515 17.182 -76.109 1.00 76.31 95 GLY A O 1
ATOM 725 N N . GLN A 1 96 ? -47.119 15.827 -76.890 1.00 78.62 96 GLN A N 1
ATOM 726 C CA . GLN A 1 96 ? -46.221 15.014 -77.719 1.00 78.62 96 GLN A CA 1
ATOM 727 C C . GLN A 1 96 ? -45.520 15.867 -78.779 1.00 78.62 96 GLN A C 1
ATOM 729 O O . GLN A 1 96 ? -44.306 15.758 -78.949 1.00 78.62 96 GLN A O 1
ATOM 734 N N . LYS A 1 97 ? -46.253 16.775 -79.437 1.00 78.12 97 LYS A N 1
ATOM 735 C CA . LYS A 1 97 ? -45.681 17.718 -80.403 1.00 78.12 97 LYS A CA 1
ATOM 736 C C . LYS A 1 97 ? -44.664 18.656 -79.747 1.00 78.12 97 LYS A C 1
ATOM 738 O O . LYS A 1 97 ? -43.596 18.854 -80.315 1.00 78.12 97 LYS A O 1
ATOM 743 N N . LEU A 1 98 ? -44.948 19.179 -78.553 1.00 77.19 98 LEU A N 1
ATOM 744 C CA . LEU A 1 98 ? -44.031 20.044 -77.800 1.00 77.19 98 LEU A CA 1
ATOM 745 C C . LEU A 1 98 ? -42.768 19.302 -77.347 1.00 77.19 98 LEU A C 1
ATOM 747 O O . LEU A 1 98 ? -41.670 19.819 -77.522 1.00 77.19 98 LEU A O 1
ATOM 751 N N . ILE A 1 99 ? -42.898 18.082 -76.819 1.00 75.31 99 ILE A N 1
ATOM 752 C CA . ILE A 1 99 ? -41.763 17.250 -76.383 1.00 75.31 99 ILE A CA 1
ATOM 753 C C . ILE A 1 99 ? -40.881 16.862 -77.578 1.00 75.31 99 ILE A C 1
ATOM 755 O O . ILE A 1 99 ? -39.650 16.902 -77.480 1.00 75.31 99 ILE A O 1
ATOM 759 N N . ALA A 1 100 ? -41.495 16.535 -78.719 1.00 73.50 100 ALA A N 1
ATOM 760 C CA . ALA A 1 100 ? -40.779 16.272 -79.963 1.00 73.50 100 ALA A CA 1
ATOM 761 C C . ALA A 1 100 ? -40.059 17.533 -80.480 1.00 73.50 100 ALA A C 1
ATOM 763 O O . ALA A 1 100 ? -38.873 17.471 -80.803 1.00 73.50 100 ALA A O 1
ATOM 764 N N . GLN A 1 101 ? -40.729 18.692 -80.487 1.00 70.06 101 GLN A N 1
ATOM 765 C CA . GLN A 1 101 ? -40.144 19.978 -80.896 1.00 70.06 101 GLN A CA 1
ATOM 766 C C . GLN A 1 101 ? -38.999 20.430 -79.980 1.00 70.06 101 GLN A C 1
ATOM 768 O O . GLN A 1 101 ? -37.977 20.910 -80.465 1.00 70.06 101 GLN A O 1
ATOM 773 N N . ALA A 1 102 ? -39.132 20.237 -78.668 1.00 69.38 102 ALA A N 1
ATOM 774 C CA . ALA A 1 102 ? -38.101 20.553 -77.680 1.00 69.38 102 ALA A CA 1
ATOM 775 C C . ALA A 1 102 ? -36.959 19.520 -77.642 1.00 69.38 102 ALA A C 1
ATOM 777 O O . ALA A 1 102 ? -36.017 19.672 -76.865 1.00 69.38 102 ALA A O 1
ATOM 778 N N . ARG A 1 103 ? -37.031 18.466 -78.470 1.00 71.00 103 ARG A N 1
ATOM 779 C CA . ARG A 1 103 ? -36.048 17.377 -78.565 1.00 71.00 103 ARG A CA 1
ATOM 780 C C . ARG A 1 103 ? -35.716 16.733 -77.216 1.00 71.00 103 ARG A C 1
ATOM 782 O O . ARG A 1 103 ? -34.604 16.249 -77.033 1.00 71.00 103 ARG A O 1
ATOM 789 N N . CYS A 1 104 ? -36.661 16.658 -76.279 1.00 75.69 104 CYS A N 1
ATOM 790 C CA . CYS A 1 104 ? -36.394 16.089 -74.951 1.00 75.69 104 CYS A CA 1
ATOM 791 C C . CYS A 1 104 ? -35.887 14.636 -75.041 1.00 75.69 104 CYS A C 1
ATOM 793 O O . CYS A 1 104 ? -35.022 14.224 -74.266 1.00 75.69 104 CYS A O 1
ATOM 795 N N . ALA A 1 105 ? -36.371 13.894 -76.047 1.00 76.38 105 ALA A N 1
ATOM 796 C CA . ALA A 1 105 ? -35.967 12.519 -76.323 1.00 76.38 105 ALA A CA 1
ATOM 797 C C . ALA A 1 105 ? -34.494 12.373 -76.771 1.00 76.38 105 ALA A C 1
ATOM 799 O O . ALA A 1 105 ? -33.961 11.269 -76.791 1.00 76.38 105 ALA A O 1
ATOM 800 N N . ALA A 1 106 ? -33.810 13.472 -77.120 1.00 68.56 106 ALA A N 1
ATOM 801 C CA . ALA A 1 106 ? -32.389 13.470 -77.479 1.00 68.56 106 ALA A CA 1
ATOM 802 C C . ALA A 1 106 ? -31.496 13.034 -76.304 1.00 68.56 106 ALA A C 1
ATOM 804 O O . ALA A 1 106 ? -30.512 12.322 -76.507 1.00 68.56 106 ALA A O 1
ATOM 805 N N . CYS A 1 107 ? -31.877 13.408 -75.079 1.00 66.94 107 CYS A N 1
ATOM 806 C CA . CYS A 1 107 ? -31.134 13.083 -73.859 1.00 66.94 107 CYS A CA 1
ATOM 807 C C . CYS A 1 107 ? -31.901 12.127 -72.932 1.00 66.94 107 CYS A C 1
ATOM 809 O O . CYS A 1 107 ? -31.277 11.299 -72.274 1.00 66.94 107 CYS A O 1
ATOM 811 N N . HIS A 1 108 ? -33.236 12.193 -72.899 1.00 72.31 108 HIS A N 1
ATOM 812 C CA . HIS A 1 108 ? -34.075 11.336 -72.057 1.00 72.31 108 HIS A CA 1
ATOM 813 C C . HIS A 1 108 ? -34.742 10.222 -72.867 1.00 72.31 108 HIS A C 1
ATOM 815 O O . HIS A 1 108 ? -35.204 10.449 -73.978 1.00 72.31 108 HIS A O 1
ATOM 821 N N . THR A 1 109 ? -34.863 9.022 -72.305 1.00 75.81 109 THR A N 1
ATOM 822 C CA . THR A 1 109 ? -35.690 7.965 -72.906 1.00 75.81 109 THR A CA 1
ATOM 823 C C . THR A 1 109 ? -37.158 8.246 -72.591 1.00 75.81 109 THR A C 1
ATOM 825 O O . THR A 1 109 ? -37.543 8.226 -71.423 1.00 75.81 109 THR A O 1
ATOM 828 N N . ILE A 1 110 ? -37.974 8.524 -73.612 1.00 77.81 110 ILE A N 1
ATOM 829 C CA . ILE A 1 110 ? -39.393 8.872 -73.445 1.00 77.81 110 ILE A CA 1
ATOM 830 C C . ILE A 1 110 ? -40.252 7.816 -74.157 1.00 77.81 110 ILE A C 1
ATOM 832 O O . ILE A 1 110 ? -40.123 7.659 -75.371 1.00 77.81 110 ILE A O 1
ATOM 836 N N . PRO A 1 111 ? -41.125 7.081 -73.443 1.00 70.81 111 PRO A N 1
ATOM 837 C CA . PRO A 1 111 ? -41.972 6.058 -74.053 1.00 70.81 111 PRO A CA 1
ATOM 838 C C . PRO A 1 111 ? -42.833 6.618 -75.194 1.00 70.81 111 PRO A C 1
ATOM 840 O O . PRO A 1 111 ? -43.511 7.630 -75.025 1.00 70.81 111 PRO A O 1
ATOM 843 N N . GLY A 1 112 ? -42.819 5.951 -76.352 1.00 71.56 112 GLY A N 1
ATOM 844 C CA . GLY A 1 112 ? -43.621 6.332 -77.523 1.00 71.56 112 GLY A CA 1
ATOM 845 C C . GLY A 1 112 ? -43.064 7.487 -78.366 1.00 71.56 112 GLY A C 1
ATOM 846 O O . GLY A 1 112 ? -43.716 7.881 -79.329 1.00 71.56 112 GLY A O 1
ATOM 847 N N . ILE A 1 113 ? -41.881 8.021 -78.041 1.00 76.69 113 ILE A N 1
ATOM 848 C CA . ILE A 1 113 ? -41.166 9.006 -78.865 1.00 76.69 113 ILE A CA 1
ATOM 849 C C . ILE A 1 113 ? -39.800 8.420 -79.218 1.00 76.69 113 ILE A C 1
ATOM 851 O O . ILE A 1 113 ? -38.988 8.149 -78.333 1.00 76.69 113 ILE A O 1
ATOM 855 N N . GLU A 1 114 ? -39.537 8.218 -80.509 1.00 75.06 114 GLU A N 1
ATOM 856 C CA . GLU A 1 114 ? -38.239 7.715 -80.957 1.00 75.06 114 GLU A CA 1
ATOM 857 C C . GLU A 1 114 ? -37.117 8.701 -80.622 1.00 75.06 114 GLU A C 1
ATOM 859 O O . GLU A 1 114 ? -37.249 9.920 -80.780 1.00 75.06 114 GLU A O 1
ATOM 864 N N . LYS A 1 115 ? -35.989 8.160 -80.151 1.00 70.88 115 LYS A N 1
ATOM 865 C CA . LYS A 1 115 ? -34.794 8.950 -79.875 1.00 70.88 115 LYS A CA 1
ATOM 866 C C . LYS A 1 115 ? -34.262 9.492 -81.206 1.00 70.88 115 LYS A C 1
ATOM 868 O O . LYS A 1 115 ? -33.893 8.694 -82.067 1.00 70.88 115 LYS A O 1
ATOM 873 N N . PRO A 1 116 ? -34.210 10.820 -81.403 1.00 66.88 116 PRO A N 1
ATOM 874 C CA . PRO A 1 116 ? -33.761 11.374 -82.669 1.00 66.88 116 PRO A CA 1
ATOM 875 C C . PRO A 1 116 ? -32.291 11.014 -82.906 1.00 66.88 116 PRO A C 1
ATOM 877 O O . PRO A 1 116 ? -31.473 11.110 -81.989 1.00 66.88 116 PRO A O 1
ATOM 880 N N . ASN A 1 117 ? -31.951 10.642 -84.143 1.00 63.47 117 ASN A N 1
ATOM 881 C CA . ASN A 1 117 ? -30.572 10.366 -84.535 1.00 63.47 117 ASN A CA 1
ATOM 882 C C . ASN A 1 117 ? -29.772 11.683 -84.486 1.00 63.47 117 ASN A C 1
ATOM 884 O O . ASN A 1 117 ? -30.029 12.613 -85.255 1.00 63.47 117 ASN A O 1
ATOM 888 N N . LEU A 1 118 ? -28.873 11.820 -83.510 1.00 61.16 118 LEU A N 1
ATOM 889 C CA . LEU A 1 118 ? -28.072 13.027 -83.309 1.00 61.16 118 LEU A CA 1
ATOM 890 C C . LEU A 1 118 ? -26.789 12.910 -84.133 1.00 61.16 118 LEU A C 1
ATOM 892 O O . LEU A 1 118 ? -25.876 12.185 -83.748 1.00 61.16 118 LEU A O 1
ATOM 896 N N . GLN A 1 119 ? -26.680 13.653 -85.236 1.00 60.88 119 GLN A N 1
ATOM 897 C CA . GLN A 1 119 ? -25.364 13.944 -85.806 1.00 60.88 119 GLN A CA 1
ATOM 898 C C . GLN A 1 119 ? -24.663 14.955 -84.892 1.00 60.88 119 GLN A C 1
ATOM 900 O O . GLN A 1 119 ? -24.992 16.140 -84.892 1.00 60.88 119 GLN A O 1
ATOM 905 N N . ILE A 1 120 ? -23.742 14.471 -84.059 1.00 60.00 120 ILE A N 1
ATOM 906 C CA . ILE A 1 120 ? -22.890 15.312 -83.213 1.00 60.00 120 ILE A CA 1
ATOM 907 C C . ILE A 1 120 ? -21.738 15.817 -84.083 1.00 60.00 120 ILE A C 1
ATOM 909 O O . ILE A 1 120 ? -21.013 15.015 -84.671 1.00 60.00 120 ILE A O 1
ATOM 913 N N . SER A 1 121 ? -21.577 17.137 -84.185 1.00 64.44 121 SER A N 1
ATOM 914 C CA . SER A 1 121 ? -20.449 17.728 -84.906 1.00 64.44 121 SER A CA 1
ATOM 915 C C . SER A 1 121 ? -19.131 17.393 -84.209 1.00 64.44 121 SER A C 1
ATOM 917 O O . SER A 1 121 ? -19.008 17.559 -82.997 1.00 64.44 121 SER A O 1
ATOM 919 N N . ASP A 1 122 ? -18.143 16.957 -84.985 1.00 68.00 122 ASP A N 1
ATOM 920 C CA . ASP A 1 122 ? -16.784 16.713 -84.509 1.00 68.00 122 ASP A CA 1
ATOM 921 C C . ASP A 1 122 ? -16.080 18.047 -84.221 1.00 68.00 122 ASP A C 1
ATOM 923 O O . ASP A 1 122 ? -15.610 18.733 -85.130 1.00 68.00 122 ASP A O 1
ATOM 927 N N . LEU A 1 123 ? -16.044 18.424 -82.942 1.00 67.81 123 LEU A N 1
ATOM 928 C CA . LEU A 1 123 ? -15.430 19.664 -82.462 1.00 67.81 123 LEU A CA 1
ATOM 929 C C . LEU A 1 123 ? -13.899 19.588 -82.388 1.00 67.81 123 LEU A C 1
ATOM 931 O O . LEU A 1 123 ? -13.283 20.545 -81.938 1.00 67.81 123 LEU A O 1
ATOM 935 N N . THR A 1 124 ? -13.278 18.484 -82.818 1.00 66.00 124 THR A N 1
ATOM 936 C CA . THR A 1 124 ? -11.815 18.407 -82.986 1.00 66.00 124 THR A CA 1
ATOM 937 C C . THR A 1 124 ? -11.355 19.017 -84.313 1.00 66.00 124 THR A C 1
ATOM 939 O O . THR A 1 124 ? -10.162 19.225 -84.525 1.00 66.00 124 THR A O 1
ATOM 942 N N . LYS A 1 125 ? -12.298 19.345 -85.207 1.00 73.44 125 LYS A N 1
ATOM 943 C CA . LYS A 1 125 ? -12.039 19.991 -86.497 1.00 73.44 125 LYS A CA 1
ATOM 944 C C . LYS A 1 125 ? -12.397 21.479 -86.455 1.00 73.44 125 LYS A C 1
ATOM 946 O O . LYS A 1 125 ? -13.382 21.841 -85.807 1.00 73.44 125 LYS A O 1
ATOM 951 N N . PRO A 1 126 ? -11.677 22.340 -87.200 1.00 77.00 126 PRO A N 1
ATOM 952 C CA . PRO A 1 126 ? -11.980 23.765 -87.249 1.00 77.00 126 PRO A CA 1
ATOM 953 C C . PRO A 1 126 ? -13.412 24.034 -87.721 1.00 77.00 126 PRO A C 1
ATOM 955 O O . PRO A 1 126 ? -13.813 23.627 -88.814 1.00 77.00 126 PRO A O 1
ATOM 958 N N . VAL A 1 127 ? -14.183 24.764 -86.915 1.00 76.56 127 VAL A N 1
ATOM 959 C CA . VAL A 1 127 ? -15.517 25.236 -87.307 1.00 76.56 127 VAL A CA 1
ATOM 960 C C . VAL A 1 127 ? -15.370 26.353 -88.344 1.00 76.56 127 VAL A C 1
ATOM 962 O O . VAL A 1 127 ? -14.867 27.433 -88.044 1.00 76.56 127 VAL A O 1
ATOM 965 N N . THR A 1 128 ? -15.831 26.103 -89.570 1.00 72.06 128 THR A N 1
ATOM 966 C CA . THR A 1 128 ? -15.670 27.024 -90.712 1.00 72.06 128 THR A CA 1
ATOM 967 C C . THR A 1 128 ? -16.703 28.152 -90.752 1.00 72.06 128 THR A C 1
ATOM 969 O O . THR A 1 128 ? -16.436 29.204 -91.323 1.00 72.06 128 THR A O 1
ATOM 972 N N . ASN A 1 129 ? -17.878 27.972 -90.135 1.00 79.69 129 ASN A N 1
ATOM 973 C CA . ASN A 1 129 ? -18.897 29.017 -90.017 1.00 79.69 129 ASN A CA 1
ATOM 974 C C . ASN A 1 129 ? -19.650 28.918 -88.680 1.00 79.69 129 ASN A C 1
ATOM 976 O O . ASN A 1 129 ? -20.553 28.096 -88.505 1.00 79.69 129 ASN A O 1
ATOM 980 N N . TRP A 1 130 ? -19.305 29.800 -87.740 1.00 77.31 130 TRP A N 1
ATOM 981 C CA . TRP A 1 130 ? -19.892 29.826 -86.398 1.00 77.31 130 TRP A CA 1
ATOM 982 C C . TRP A 1 130 ? -21.384 30.183 -86.379 1.00 77.31 130 TRP A C 1
ATOM 984 O O . TRP A 1 130 ? -22.092 29.720 -85.482 1.00 77.31 130 TRP A O 1
ATOM 994 N N . ASN A 1 131 ? -21.892 30.914 -87.377 1.00 77.69 131 ASN A N 1
ATOM 995 C CA . ASN A 1 131 ? -23.314 31.274 -87.468 1.00 77.69 131 ASN A CA 1
ATOM 996 C C . ASN A 1 131 ? -24.210 30.063 -87.778 1.00 77.69 131 ASN A C 1
ATOM 998 O O . ASN A 1 131 ? -25.400 30.081 -87.472 1.00 77.69 131 ASN A O 1
ATOM 1002 N N . ASN A 1 132 ? -23.621 28.981 -88.297 1.00 73.88 132 ASN A N 1
ATOM 1003 C CA . ASN A 1 132 ? -24.289 27.700 -88.525 1.00 73.88 132 ASN A CA 1
ATOM 1004 C C . ASN A 1 132 ? -23.961 26.655 -87.439 1.00 73.88 132 ASN A C 1
ATOM 1006 O O . ASN A 1 132 ? -24.306 25.485 -87.584 1.00 73.88 132 ASN A O 1
ATOM 1010 N N . SER A 1 133 ? -23.318 27.059 -86.336 1.00 76.12 133 SER A N 1
ATOM 1011 C CA . SER A 1 133 ? -22.960 26.184 -85.209 1.00 76.12 133 SER A CA 1
ATOM 1012 C C . SER A 1 133 ? -23.927 26.329 -84.027 1.00 76.12 133 SER A C 1
ATOM 1014 O O . SER A 1 133 ? -24.771 27.223 -83.997 1.00 76.12 133 SER A O 1
ATOM 1016 N N . CYS A 1 134 ? -23.799 25.484 -83.006 1.00 73.00 134 CYS A N 1
ATOM 1017 C CA . CYS A 1 134 ? -24.580 25.597 -81.767 1.00 73.00 134 CYS A CA 1
ATOM 1018 C C . CYS A 1 134 ? -24.289 26.874 -80.941 1.00 73.00 134 CYS A C 1
ATOM 1020 O O . CYS A 1 134 ? -24.999 27.148 -79.974 1.00 73.00 134 CYS A O 1
ATOM 1022 N N . LEU A 1 135 ? -23.280 27.667 -81.331 1.00 77.31 135 LEU A N 1
ATOM 1023 C CA . LEU A 1 135 ? -22.952 28.962 -80.725 1.00 77.31 135 LEU A CA 1
ATOM 1024 C C . LEU A 1 135 ? -23.626 30.160 -81.412 1.00 77.31 135 LEU A C 1
ATOM 1026 O O . LEU A 1 135 ? -23.413 31.292 -80.972 1.00 77.31 135 LEU A O 1
ATOM 1030 N N . ALA A 1 136 ? -24.436 29.956 -82.458 1.00 78.69 136 ALA A N 1
ATOM 1031 C CA . ALA A 1 136 ? -25.181 31.067 -83.052 1.00 78.69 136 ALA A CA 1
ATOM 1032 C C . ALA A 1 136 ? -26.177 31.685 -82.051 1.00 78.69 136 ALA A C 1
ATOM 1034 O O . ALA A 1 136 ? -26.558 31.072 -81.050 1.00 78.69 136 ALA A O 1
ATOM 1035 N N . GLU A 1 137 ? -26.608 32.916 -82.318 1.00 77.06 137 GLU A N 1
ATOM 1036 C CA . GLU A 1 137 ? -27.502 33.654 -81.416 1.00 77.06 137 GLU A CA 1
ATOM 1037 C C . GLU A 1 137 ? -28.917 33.074 -81.367 1.00 77.06 137 GLU A C 1
ATOM 1039 O O . GLU A 1 137 ? -29.541 33.030 -80.304 1.00 77.06 137 GLU A O 1
ATOM 1044 N N . THR A 1 138 ? -29.411 32.591 -82.505 1.00 77.81 138 THR A N 1
ATOM 1045 C CA . THR A 1 138 ? -30.766 32.064 -82.652 1.00 77.81 138 THR A CA 1
ATOM 1046 C C . THR A 1 138 ? -30.752 30.581 -83.028 1.00 77.81 138 THR A C 1
ATOM 1048 O O . THR A 1 138 ? -29.856 30.119 -83.749 1.00 77.81 138 THR A O 1
ATOM 1051 N N . PRO A 1 139 ? -31.717 29.797 -82.509 1.00 74.94 139 PRO A N 1
ATOM 1052 C CA . PRO A 1 139 ? -31.842 28.391 -82.863 1.00 74.94 139 PRO A CA 1
ATOM 1053 C C . PRO A 1 139 ? -32.355 28.250 -84.302 1.00 74.94 139 PRO A C 1
ATOM 1055 O O . PRO A 1 139 ? -33.184 29.044 -84.745 1.00 74.94 139 PRO A O 1
ATOM 1058 N N . ASP A 1 140 ? -31.925 27.200 -85.003 1.00 76.69 140 ASP A N 1
ATOM 1059 C CA . ASP A 1 140 ? -32.523 26.802 -86.282 1.00 76.69 140 ASP A CA 1
ATOM 1060 C C . ASP A 1 140 ? -33.428 25.591 -86.052 1.00 76.69 140 ASP A C 1
ATOM 1062 O O . ASP A 1 140 ? -32.978 24.448 -85.934 1.00 76.69 140 ASP A O 1
ATOM 1066 N N . LEU A 1 141 ? -34.730 25.859 -85.971 1.00 67.25 141 LEU A N 1
ATOM 1067 C CA . LEU A 1 141 ? -35.744 24.845 -85.692 1.00 67.25 141 LEU A CA 1
ATOM 1068 C C . LEU A 1 141 ? -35.986 23.894 -86.873 1.00 67.25 141 LEU A C 1
ATOM 1070 O O . LEU A 1 141 ? -36.432 22.773 -86.643 1.00 67.25 141 LEU A O 1
ATOM 1074 N N . LYS A 1 142 ? -35.682 24.296 -88.118 1.00 70.25 142 LYS A N 1
ATOM 1075 C CA . LYS A 1 142 ? -35.823 23.417 -89.293 1.00 70.25 142 LYS A CA 1
ATOM 1076 C C . LYS A 1 142 ? -34.701 22.386 -89.350 1.00 70.25 142 LYS A C 1
ATOM 1078 O O . LYS A 1 142 ? -34.960 21.236 -89.687 1.00 70.25 142 LYS A O 1
ATOM 1083 N N . GLN A 1 143 ? -33.479 22.787 -89.003 1.00 69.44 143 GLN A N 1
ATOM 1084 C CA . GLN A 1 143 ? -32.314 21.893 -88.967 1.00 69.44 143 GLN A CA 1
ATOM 1085 C C . GLN A 1 143 ? -32.095 21.241 -87.591 1.00 69.44 143 GLN A C 1
ATOM 1087 O O . GLN A 1 143 ? -31.180 20.442 -87.406 1.00 69.44 143 GLN A O 1
ATOM 1092 N N . GLY A 1 144 ? -32.935 21.568 -86.604 1.00 65.56 144 GLY A N 1
ATOM 1093 C CA . GLY A 1 144 ? -32.855 21.020 -85.254 1.00 65.56 144 GLY A CA 1
ATOM 1094 C C . GLY A 1 144 ? -31.606 21.456 -84.480 1.00 65.56 144 GLY A C 1
ATOM 1095 O O . GLY A 1 144 ? -31.172 20.719 -83.590 1.00 65.56 144 GLY A O 1
ATOM 1096 N N . ARG A 1 145 ? -31.032 22.623 -84.807 1.00 76.88 145 ARG A N 1
ATOM 1097 C CA . ARG A 1 145 ? -29.822 23.186 -84.189 1.00 76.88 145 ARG A CA 1
ATOM 1098 C C . ARG A 1 145 ? -30.190 24.063 -82.980 1.00 76.88 145 ARG A C 1
ATOM 1100 O O . ARG A 1 145 ? -30.906 25.053 -83.158 1.00 76.88 145 ARG A O 1
ATOM 1107 N N . PRO A 1 146 ? -29.703 23.748 -81.763 1.00 69.19 146 PRO A N 1
ATOM 1108 C CA . PRO A 1 146 ? -29.962 24.567 -80.581 1.00 69.19 146 PRO A CA 1
ATOM 1109 C C . PRO A 1 146 ? -29.126 25.857 -80.594 1.00 69.19 146 PRO A C 1
ATOM 1111 O O . PRO A 1 146 ? -28.077 25.919 -81.236 1.00 69.19 146 PRO A O 1
ATOM 1114 N N . ALA A 1 147 ? -29.571 26.860 -79.835 1.00 73.19 147 ALA A N 1
ATOM 1115 C CA . ALA A 1 147 ? -28.784 28.045 -79.499 1.00 73.19 147 ALA A CA 1
ATOM 1116 C C . ALA A 1 147 ? -28.793 28.255 -77.980 1.00 73.19 147 ALA A C 1
ATOM 1118 O O . ALA A 1 147 ? -29.854 28.241 -77.351 1.00 73.19 147 ALA A O 1
ATOM 1119 N N . TYR A 1 148 ? -27.613 28.453 -77.390 1.00 74.94 148 TYR A N 1
ATOM 1120 C CA . TYR A 1 148 ? -27.441 28.599 -75.943 1.00 74.94 148 TYR A CA 1
ATOM 1121 C C . TYR A 1 148 ? -27.349 30.077 -75.564 1.00 74.94 148 TYR A C 1
ATOM 1123 O O . TYR A 1 148 ? -26.378 30.758 -75.883 1.00 74.94 148 TYR A O 1
ATOM 1131 N N . ARG A 1 149 ? -28.382 30.604 -74.898 1.00 61.44 149 ARG A N 1
ATOM 1132 C CA . ARG A 1 149 ? -28.511 32.052 -74.646 1.00 61.44 149 ARG A CA 1
ATOM 1133 C C . ARG A 1 149 ? -27.523 32.602 -73.613 1.00 61.44 149 ARG A C 1
ATOM 1135 O O . ARG A 1 149 ? -27.141 33.756 -73.733 1.00 61.44 149 ARG A O 1
ATOM 1142 N N . THR A 1 150 ? -27.099 31.789 -72.648 1.00 68.88 150 THR A N 1
ATOM 1143 C CA . THR A 1 150 ? -26.292 32.210 -71.486 1.00 68.88 150 THR A CA 1
ATOM 1144 C C . THR A 1 150 ? -24.813 31.830 -71.583 1.00 68.88 150 THR A C 1
ATOM 1146 O O . THR A 1 150 ? -24.095 31.945 -70.597 1.00 68.88 150 THR A O 1
ATOM 1149 N N . ILE A 1 151 ? -24.360 31.318 -72.731 1.00 77.25 151 ILE A N 1
ATOM 1150 C CA . ILE A 1 151 ? -22.971 30.885 -72.900 1.00 77.25 151 ILE A CA 1
ATOM 1151 C C . ILE A 1 151 ? -22.069 32.074 -73.246 1.00 77.25 151 ILE A C 1
ATOM 1153 O O . ILE A 1 151 ? -22.427 32.897 -74.094 1.00 77.25 151 ILE A O 1
ATOM 1157 N N . ASP A 1 152 ? -20.891 32.137 -72.624 1.00 76.50 152 ASP A N 1
ATOM 1158 C CA . ASP A 1 152 ? -19.814 33.029 -73.051 1.00 76.50 152 ASP A CA 1
ATOM 1159 C C . ASP A 1 152 ? -19.216 32.480 -74.351 1.00 76.50 152 ASP A C 1
ATOM 1161 O O . ASP A 1 152 ? -18.426 31.531 -74.374 1.00 76.50 152 ASP A O 1
ATOM 1165 N N . ARG A 1 153 ? -19.692 33.029 -75.468 1.00 80.25 153 ARG A N 1
ATOM 1166 C CA . ARG A 1 153 ? -19.350 32.541 -76.806 1.00 80.25 153 ARG A CA 1
ATOM 1167 C C . ARG A 1 153 ? -17.887 32.783 -77.132 1.00 80.25 153 ARG A C 1
ATOM 1169 O O . ARG A 1 153 ? -17.316 31.980 -77.865 1.00 80.25 153 ARG A O 1
ATOM 1176 N N . ASP A 1 154 ? -17.299 33.854 -76.617 1.00 77.81 154 ASP A N 1
ATOM 1177 C CA . ASP A 1 154 ? -15.942 34.246 -76.973 1.00 77.81 154 ASP A CA 1
ATOM 1178 C C . ASP A 1 154 ? -14.927 33.378 -76.234 1.00 77.81 154 ASP A C 1
ATOM 1180 O O . ASP A 1 154 ? -14.009 32.855 -76.866 1.00 77.81 154 ASP A O 1
ATOM 1184 N N . ALA A 1 155 ? -15.167 33.082 -74.953 1.00 75.19 155 ALA A N 1
ATOM 1185 C CA . ALA A 1 155 ? -14.358 32.128 -74.196 1.00 75.19 155 ALA A CA 1
ATOM 1186 C C . ALA A 1 155 ? -14.387 30.717 -74.814 1.00 75.19 155 ALA A C 1
ATOM 1188 O O . ALA A 1 155 ? -13.348 30.073 -74.972 1.00 75.19 155 ALA A O 1
ATOM 1189 N N . VAL A 1 156 ? -15.569 30.239 -75.219 1.00 77.00 156 VAL A N 1
ATOM 1190 C CA . VAL A 1 156 ? -15.719 28.901 -75.819 1.00 77.00 156 VAL A CA 1
ATOM 1191 C C . VAL A 1 156 ? -15.084 28.835 -77.208 1.00 77.00 156 VAL A C 1
ATOM 1193 O O . VAL A 1 156 ? -14.402 27.857 -77.518 1.00 77.00 156 VAL A O 1
ATOM 1196 N N . LYS A 1 157 ? -15.251 29.873 -78.039 1.00 81.31 157 LYS A N 1
ATOM 1197 C CA . LYS A 1 157 ? -14.564 29.964 -79.337 1.00 81.31 157 LYS A CA 1
ATOM 1198 C C . LYS A 1 157 ? -13.048 29.992 -79.160 1.00 81.31 157 LYS A C 1
ATOM 1200 O O . LYS A 1 157 ? -12.363 29.283 -79.890 1.00 81.31 157 LYS A O 1
ATOM 1205 N N . ALA A 1 158 ? -12.534 30.765 -78.201 1.00 77.25 158 ALA A N 1
ATOM 1206 C CA . ALA A 1 158 ? -11.103 30.864 -77.923 1.00 77.25 158 ALA A CA 1
ATOM 1207 C C . ALA A 1 158 ? -10.514 29.522 -77.465 1.00 77.25 158 ALA A C 1
ATOM 1209 O O . ALA A 1 158 ? -9.484 29.096 -77.983 1.00 77.25 158 ALA A O 1
ATOM 1210 N N . TYR A 1 159 ? -11.198 28.820 -76.556 1.00 75.56 159 TYR A N 1
ATOM 1211 C CA . TYR A 1 159 ? -10.787 27.492 -76.104 1.00 75.56 159 TYR A CA 1
ATOM 1212 C C . TYR A 1 159 ? -10.775 26.471 -77.248 1.00 75.56 159 TYR A C 1
ATOM 1214 O O . TYR A 1 159 ? -9.767 25.798 -77.460 1.00 75.56 159 TYR A O 1
ATOM 1222 N N . LEU A 1 160 ? -11.860 26.395 -78.030 1.00 74.75 160 LEU A N 1
ATOM 1223 C CA . LEU A 1 160 ? -11.943 25.467 -79.161 1.00 74.75 160 LEU A CA 1
ATOM 1224 C C . LEU A 1 160 ? -10.872 25.777 -80.214 1.00 74.75 160 LEU A C 1
ATOM 1226 O O . LEU A 1 160 ? -10.185 24.864 -80.664 1.00 74.75 160 LEU A O 1
ATOM 1230 N N . ALA A 1 161 ? -10.664 27.060 -80.533 1.00 73.62 161 ALA A N 1
ATOM 1231 C CA . ALA A 1 161 ? -9.608 27.514 -81.436 1.00 73.62 161 ALA A CA 1
ATOM 1232 C C . ALA A 1 161 ? -8.203 27.099 -80.973 1.00 73.62 161 ALA A C 1
ATOM 1234 O O . ALA A 1 161 ? -7.399 26.663 -81.795 1.00 73.62 161 ALA A O 1
ATOM 1235 N N . ALA A 1 162 ? -7.918 27.192 -79.671 1.00 68.69 162 ALA A N 1
ATOM 1236 C CA . ALA A 1 162 ? -6.642 26.771 -79.096 1.00 68.69 162 ALA A CA 1
ATOM 1237 C C . ALA A 1 162 ? -6.474 25.240 -79.067 1.00 68.69 162 ALA A C 1
ATOM 1239 O O . ALA A 1 162 ? -5.360 24.740 -79.204 1.00 68.69 162 ALA A O 1
ATOM 1240 N N . SER A 1 163 ? -7.572 24.494 -78.921 1.00 64.94 163 SER A N 1
ATOM 1241 C CA . SER A 1 163 ? -7.567 23.029 -78.807 1.00 64.94 163 SER A CA 1
ATOM 1242 C C . SER A 1 163 ? -7.382 22.267 -80.128 1.00 64.94 163 SER A C 1
ATOM 1244 O O . SER A 1 163 ? -7.196 21.053 -80.103 1.00 64.94 163 SER A O 1
ATOM 1246 N N . TYR A 1 164 ? -7.408 22.950 -81.281 1.00 67.88 164 TYR A N 1
ATOM 1247 C CA . TYR A 1 164 ? -7.208 22.315 -82.594 1.00 67.88 164 TYR A CA 1
ATOM 1248 C C . TYR A 1 164 ? -5.752 21.877 -82.861 1.00 67.88 164 TYR A C 1
ATOM 1250 O O . TYR A 1 164 ? -5.506 21.156 -83.826 1.00 67.88 164 TYR A O 1
ATOM 1258 N N . ASN A 1 165 ? -4.796 22.268 -82.008 1.00 60.12 165 ASN A N 1
ATOM 1259 C CA . ASN A 1 165 ? -3.428 21.739 -81.997 1.00 60.12 165 ASN A CA 1
ATOM 1260 C C . ASN A 1 165 ? -3.239 20.770 -80.816 1.00 60.12 165 ASN A C 1
ATOM 1262 O O . ASN A 1 165 ? -3.852 20.954 -79.767 1.00 60.12 165 ASN A O 1
ATOM 1266 N N . SER A 1 166 ? -2.388 19.744 -80.983 1.00 57.00 166 SER A N 1
ATOM 1267 C CA . SER A 1 166 ? -2.163 18.691 -79.970 1.00 57.00 166 SER A CA 1
ATOM 1268 C C . SER A 1 166 ? -1.897 19.290 -78.577 1.00 57.00 166 SER A C 1
ATOM 1270 O O . SER A 1 166 ? -0.934 20.048 -78.440 1.00 57.00 166 SER A O 1
ATOM 1272 N N . PRO A 1 167 ? -2.703 18.968 -77.545 1.00 57.34 167 PRO A N 1
ATOM 1273 C CA . PRO A 1 167 ? -2.449 19.443 -76.190 1.00 57.34 167 PRO A CA 1
ATOM 1274 C C . PRO A 1 167 ? -1.124 18.876 -75.664 1.00 57.34 167 PRO A C 1
ATOM 1276 O O . PRO A 1 167 ? -0.829 17.698 -75.875 1.00 57.34 167 PRO A O 1
ATOM 1279 N N . SER A 1 168 ? -0.339 19.685 -74.948 1.00 54.84 168 SER A N 1
ATOM 1280 C CA . SER A 1 168 ? 0.820 19.193 -74.190 1.00 54.84 168 SER A CA 1
ATOM 1281 C C . SER A 1 168 ? 0.384 18.127 -73.168 1.00 54.84 168 SER A C 1
ATOM 1283 O O . SER A 1 168 ? -0.710 18.251 -72.610 1.00 54.84 168 SER A O 1
ATOM 1285 N N . PRO A 1 169 ? 1.208 17.097 -72.890 1.00 58.50 169 PRO A N 1
ATOM 1286 C CA . PRO A 1 169 ? 0.885 16.096 -71.875 1.00 58.50 169 PRO A CA 1
ATOM 1287 C C . PRO A 1 169 ? 0.710 16.733 -70.486 1.00 58.50 169 PRO A C 1
ATOM 1289 O O . PRO A 1 169 ? 1.364 17.721 -70.151 1.00 58.50 169 PRO A O 1
ATOM 1292 N N . GLU A 1 170 ? -0.197 16.163 -69.689 1.00 65.81 170 GLU A N 1
ATOM 1293 C CA . GLU A 1 170 ? -0.547 16.635 -68.344 1.00 65.81 170 GLU A CA 1
ATOM 1294 C C . GLU A 1 170 ? 0.669 16.571 -67.399 1.00 65.81 170 GLU A C 1
ATOM 1296 O O . GLU A 1 170 ? 1.301 15.525 -67.258 1.00 65.81 170 GLU A O 1
ATOM 1301 N N . ASN A 1 171 ? 1.000 17.685 -66.738 1.00 81.62 171 ASN A N 1
ATOM 1302 C CA . ASN A 1 171 ? 2.053 17.738 -65.722 1.00 81.62 171 ASN A CA 1
ATOM 1303 C C . ASN A 1 171 ? 1.594 17.011 -64.444 1.00 81.62 171 ASN A C 1
ATOM 1305 O O . ASN A 1 171 ? 0.608 17.410 -63.823 1.00 81.62 171 ASN A O 1
ATOM 1309 N N . GLU A 1 172 ? 2.325 15.978 -64.020 1.00 84.12 172 GLU A N 1
ATOM 1310 C CA . GLU A 1 172 ? 1.993 15.156 -62.847 1.00 84.12 172 GLU A CA 1
ATOM 1311 C C . GLU A 1 172 ? 1.936 15.969 -61.538 1.00 84.12 172 GLU A C 1
ATOM 1313 O O . GLU A 1 172 ? 1.083 15.716 -60.686 1.00 84.12 172 GLU A O 1
ATOM 1318 N N . PHE A 1 173 ? 2.772 17.005 -61.402 1.00 86.50 173 PHE A N 1
ATOM 1319 C CA . PHE A 1 173 ? 2.742 17.911 -60.248 1.00 86.50 173 PHE A CA 1
ATOM 1320 C C . PHE A 1 173 ? 1.423 18.696 -60.173 1.00 86.50 173 PHE A C 1
ATOM 1322 O O . PHE A 1 173 ? 0.787 18.764 -59.118 1.00 86.50 173 PHE A O 1
ATOM 1329 N N . ASP A 1 174 ? 0.981 19.254 -61.305 1.00 85.75 174 ASP A N 1
ATOM 1330 C CA . ASP A 1 174 ? -0.289 19.977 -61.394 1.00 85.75 174 ASP A CA 1
ATOM 1331 C C . ASP A 1 174 ? -1.479 19.039 -61.220 1.00 85.75 174 ASP A C 1
ATOM 1333 O O . ASP A 1 174 ? -2.426 19.386 -60.516 1.00 85.75 174 ASP A O 1
ATOM 1337 N N . ARG A 1 175 ? -1.411 17.825 -61.777 1.00 90.06 175 ARG A N 1
ATOM 1338 C CA . ARG A 1 175 ? -2.416 16.784 -61.544 1.00 90.06 175 ARG A CA 1
ATOM 1339 C C . ARG A 1 175 ? -2.580 16.502 -60.053 1.00 90.06 175 ARG A C 1
ATOM 1341 O O . ARG A 1 175 ? -3.705 16.482 -59.563 1.00 90.06 175 ARG A O 1
ATOM 1348 N N . GLY A 1 176 ? -1.484 16.349 -59.309 1.00 91.62 176 GLY A N 1
ATOM 1349 C CA . GLY A 1 176 ? -1.526 16.147 -57.860 1.00 91.62 176 GLY A CA 1
ATOM 1350 C C . GLY A 1 176 ? -2.192 17.300 -57.105 1.00 91.62 176 GLY A C 1
ATOM 1351 O O . GLY A 1 176 ? -3.039 17.064 -56.237 1.00 91.62 176 GLY A O 1
ATOM 1352 N N . ARG A 1 177 ? -1.879 18.547 -57.481 1.00 91.06 177 ARG A N 1
ATOM 1353 C CA . ARG A 1 177 ? -2.542 19.746 -56.945 1.00 91.06 177 ARG A CA 1
ATOM 1354 C C . ARG A 1 177 ? -4.042 19.752 -57.260 1.00 91.06 177 ARG A C 1
ATOM 1356 O O . ARG A 1 177 ? -4.851 19.975 -56.360 1.00 91.06 177 ARG A O 1
ATOM 1363 N N . TYR A 1 178 ? -4.430 19.437 -58.496 1.00 88.12 178 TYR A N 1
ATOM 1364 C CA . TYR A 1 178 ? -5.838 19.363 -58.887 1.00 88.12 178 TYR A CA 1
ATOM 1365 C C . TYR A 1 178 ? -6.588 18.251 -58.160 1.00 88.12 178 TYR A C 1
ATOM 1367 O O . TYR A 1 178 ? -7.725 18.466 -57.755 1.00 88.12 178 TYR A O 1
ATOM 1375 N N . VAL A 1 179 ? -5.975 17.087 -57.936 1.00 90.31 179 VAL A N 1
ATOM 1376 C CA . VAL A 1 179 ? -6.591 16.009 -57.148 1.00 90.31 179 VAL A CA 1
ATOM 1377 C C . VAL A 1 179 ? -6.859 16.481 -55.716 1.00 90.31 179 VAL A C 1
ATOM 1379 O O . VAL A 1 179 ? -7.945 16.236 -55.190 1.00 90.31 179 VAL A O 1
ATOM 1382 N N . LEU A 1 180 ? -5.924 17.208 -55.093 1.00 90.00 180 LEU A N 1
ATOM 1383 C CA . LEU A 1 180 ? -6.108 17.774 -53.751 1.00 90.00 180 LEU A CA 1
ATOM 1384 C C . LEU A 1 180 ? -7.307 18.745 -53.687 1.00 90.00 180 LEU A C 1
ATOM 1386 O O . LEU A 1 180 ? -8.103 18.680 -52.744 1.00 90.00 180 LEU A O 1
ATOM 1390 N N . GLU A 1 181 ? -7.444 19.617 -54.690 1.00 86.12 181 GLU A N 1
ATOM 1391 C CA . GLU A 1 181 ? -8.539 20.591 -54.817 1.00 86.12 181 GLU A CA 1
ATOM 1392 C C . GLU A 1 181 ? -9.881 19.905 -55.134 1.00 86.12 181 GLU A C 1
ATOM 1394 O O . GLU A 1 181 ? -10.871 20.116 -54.435 1.00 86.12 181 GLU A O 1
ATOM 1399 N N . GLN A 1 182 ? -9.920 19.015 -56.131 1.00 84.44 182 GLN A N 1
ATOM 1400 C CA . GLN A 1 182 ? -11.131 18.306 -56.569 1.00 84.44 182 GLN A CA 1
ATOM 1401 C C . GLN A 1 182 ? -11.692 17.358 -55.507 1.00 84.44 182 GLN A C 1
ATOM 1403 O O . GLN A 1 182 ? -12.898 17.097 -55.481 1.00 84.44 182 GLN A O 1
ATOM 1408 N N . ARG A 1 183 ? -10.828 16.812 -54.646 1.00 86.50 183 ARG A N 1
ATOM 1409 C CA . ARG A 1 183 ? -11.223 15.993 -53.492 1.00 86.50 183 ARG A CA 1
ATOM 1410 C C . ARG A 1 183 ? -11.541 16.840 -52.255 1.00 86.50 183 ARG A C 1
ATOM 1412 O O . ARG A 1 183 ? -11.888 16.290 -51.216 1.00 86.50 183 ARG A O 1
ATOM 1419 N N . ASN A 1 184 ? -11.504 18.167 -52.379 1.00 84.50 184 ASN A N 1
ATOM 1420 C CA . ASN A 1 184 ? -11.913 19.133 -51.362 1.00 84.50 184 ASN A CA 1
ATOM 1421 C C . ASN A 1 184 ? -11.090 19.058 -50.058 1.00 84.50 184 ASN A C 1
ATOM 1423 O O . ASN A 1 184 ? -11.572 19.419 -48.981 1.00 84.50 184 ASN A O 1
ATOM 1427 N N . CYS A 1 185 ? -9.838 18.588 -50.133 1.00 87.88 185 CYS A N 1
ATOM 1428 C CA . CYS A 1 185 ? -8.998 18.341 -48.958 1.00 87.88 185 CYS A CA 1
ATOM 1429 C C . CYS A 1 185 ? -8.671 19.635 -48.190 1.00 87.88 185 CYS A C 1
ATOM 1431 O O . CYS A 1 185 ? -8.757 19.659 -46.961 1.00 87.88 185 CYS A O 1
ATOM 1433 N N . ILE A 1 186 ? -8.352 20.719 -48.908 1.00 88.12 186 ILE A N 1
ATOM 1434 C CA . ILE A 1 186 ? -7.943 22.029 -48.356 1.00 88.12 186 ILE A CA 1
ATOM 1435 C C . ILE A 1 186 ? -9.083 22.835 -47.710 1.00 88.12 186 ILE A C 1
ATOM 1437 O O . ILE A 1 186 ? -8.850 23.880 -47.112 1.00 88.12 186 ILE A O 1
ATOM 1441 N N . TYR A 1 187 ? -10.324 22.354 -47.815 1.00 83.25 187 TYR A N 1
ATOM 1442 C CA . TYR A 1 187 ? -11.478 22.968 -47.149 1.00 83.25 187 TYR A CA 1
ATOM 1443 C C . TYR A 1 187 ? -11.778 22.334 -45.793 1.00 83.25 187 TYR A C 1
ATOM 1445 O O . TYR A 1 187 ? -12.394 22.961 -44.937 1.00 83.25 187 TYR A O 1
ATOM 1453 N N . CYS A 1 188 ? -11.312 21.104 -45.566 1.00 84.25 188 CYS A N 1
ATOM 1454 C CA . CYS A 1 188 ? -11.269 20.532 -44.223 1.00 84.25 188 CYS A CA 1
ATOM 1455 C C . CYS A 1 188 ? -9.963 20.917 -43.527 1.00 84.25 188 CYS A C 1
ATOM 1457 O O . CYS A 1 188 ? -9.982 21.352 -42.378 1.00 84.25 188 CYS A O 1
ATOM 1459 N N . HIS A 1 189 ? -8.840 20.764 -44.228 1.00 89.31 189 HIS A N 1
ATOM 1460 C CA . HIS A 1 189 ? -7.503 20.933 -43.682 1.00 89.31 189 HIS A CA 1
ATOM 1461 C C . HIS A 1 189 ? -6.880 22.270 -44.074 1.00 89.31 189 HIS A C 1
ATOM 1463 O O . HIS A 1 189 ? -6.916 22.646 -45.240 1.00 89.31 189 HIS A O 1
ATOM 1469 N N . GLU A 1 190 ? -6.209 22.919 -43.129 1.00 87.44 190 GLU A N 1
ATOM 1470 C CA . GLU A 1 190 ? -5.359 24.071 -43.429 1.00 87.44 190 GLU A CA 1
ATOM 1471 C C . GLU A 1 190 ? -4.186 23.672 -44.344 1.00 87.44 190 GLU A C 1
ATOM 1473 O O . GLU A 1 190 ? -3.535 22.646 -44.112 1.00 87.44 190 GLU A O 1
ATOM 1478 N N . ARG A 1 191 ? -3.902 24.475 -45.376 1.00 88.75 191 ARG A N 1
ATOM 1479 C CA . ARG A 1 191 ? -2.704 24.353 -46.219 1.00 88.75 191 ARG A CA 1
ATOM 1480 C C . ARG A 1 191 ? -2.319 25.702 -46.824 1.00 88.75 191 ARG A C 1
ATOM 1482 O O . ARG A 1 191 ? -3.114 26.321 -47.533 1.00 88.75 191 ARG A O 1
ATOM 1489 N N . ASP A 1 192 ? -1.073 26.110 -46.610 1.00 83.88 192 ASP A N 1
ATOM 1490 C CA . ASP A 1 192 ? -0.507 27.374 -47.095 1.00 83.88 192 ASP A CA 1
ATOM 1491 C C . ASP A 1 192 ? -1.328 28.592 -46.633 1.00 83.88 192 ASP A C 1
ATOM 1493 O O . ASP A 1 192 ? -1.263 28.965 -45.468 1.00 83.88 192 ASP A O 1
ATOM 1497 N N . ARG A 1 193 ? -2.106 29.219 -47.527 1.00 79.00 193 ARG A N 1
ATOM 1498 C CA . ARG A 1 193 ? -3.004 30.346 -47.204 1.00 79.00 193 ARG A CA 1
ATOM 1499 C C . ARG A 1 193 ? -4.463 29.929 -46.979 1.00 79.00 193 ARG A C 1
ATOM 1501 O O . ARG A 1 193 ? -5.296 30.787 -46.705 1.00 79.00 193 ARG A O 1
ATOM 1508 N N . HIS A 1 194 ? -4.791 28.648 -47.135 1.00 81.81 194 HIS A N 1
ATOM 1509 C CA . HIS A 1 194 ? -6.141 28.133 -46.912 1.00 81.81 194 HIS A CA 1
ATOM 1510 C C . HIS A 1 194 ? -6.285 27.703 -45.457 1.00 81.81 194 HIS A C 1
ATOM 1512 O O . HIS A 1 194 ? -5.552 26.829 -45.011 1.00 81.81 194 HIS A O 1
ATOM 1518 N N . GLU A 1 195 ? -7.254 28.266 -44.738 1.00 79.25 195 GLU A N 1
ATOM 1519 C CA . GLU A 1 195 ? -7.461 28.015 -43.301 1.00 79.25 195 GLU A CA 1
ATOM 1520 C C . GLU A 1 195 ? -8.355 26.787 -43.009 1.00 79.25 195 GLU A C 1
ATOM 1522 O O . GLU A 1 195 ? -8.575 26.428 -41.852 1.00 79.25 195 GLU A O 1
ATOM 1527 N N . GLY A 1 196 ? -8.876 26.116 -44.043 1.00 84.56 196 GLY A N 1
ATOM 1528 C CA . GLY A 1 196 ? -9.732 24.935 -43.901 1.00 84.56 196 GLY A CA 1
ATOM 1529 C C . GLY A 1 196 ? -10.988 25.188 -43.055 1.00 84.56 196 GLY A C 1
ATOM 1530 O O . GLY A 1 196 ? -11.585 26.265 -43.095 1.00 84.56 196 GLY A O 1
ATOM 1531 N N . ILE A 1 197 ? -11.396 24.194 -42.254 1.00 81.50 197 ILE A N 1
ATOM 1532 C CA . ILE A 1 197 ? -12.610 24.294 -41.424 1.00 81.50 197 ILE A CA 1
ATOM 1533 C C . ILE A 1 197 ? -12.446 25.255 -40.234 1.00 81.50 197 ILE A C 1
ATOM 1535 O O . ILE A 1 197 ? -13.440 25.637 -39.615 1.00 81.50 197 ILE A O 1
ATOM 1539 N N . THR A 1 198 ? -11.218 25.672 -39.910 1.00 77.12 198 THR A N 1
ATOM 1540 C CA . THR A 1 198 ? -10.911 26.552 -38.770 1.00 77.12 198 THR A CA 1
ATOM 1541 C C . THR A 1 198 ? -11.708 27.860 -38.826 1.00 77.12 198 THR A C 1
ATOM 1543 O O . THR A 1 198 ? -12.194 28.321 -37.794 1.00 77.12 198 THR A O 1
ATOM 1546 N N . GLN A 1 199 ? -11.964 28.386 -40.031 1.00 76.00 199 GLN A N 1
ATOM 1547 C CA . GLN A 1 199 ? -12.776 29.592 -40.269 1.00 76.00 199 GLN A CA 1
ATOM 1548 C C . GLN A 1 199 ? -14.211 29.492 -39.745 1.00 76.00 199 GLN A C 1
ATOM 1550 O O . GLN A 1 199 ? -14.797 30.487 -39.314 1.00 76.00 199 GLN A O 1
ATOM 1555 N N . ILE A 1 200 ? -14.791 28.291 -39.791 1.00 74.62 200 ILE A N 1
ATOM 1556 C CA . ILE A 1 200 ? -16.198 28.058 -39.453 1.00 74.62 200 ILE A CA 1
ATOM 1557 C C . ILE A 1 200 ? -16.371 27.237 -38.172 1.00 74.62 200 ILE A C 1
ATOM 1559 O O . ILE A 1 200 ? -17.455 27.254 -37.596 1.00 74.62 200 ILE A O 1
ATOM 1563 N N . ALA A 1 201 ? -15.323 26.578 -37.666 1.00 76.00 201 ALA A N 1
ATOM 1564 C CA . ALA A 1 201 ? -15.380 25.722 -36.478 1.00 76.00 201 ALA A CA 1
ATOM 1565 C C . ALA A 1 201 ? -15.870 26.472 -35.226 1.00 76.00 201 ALA A C 1
ATOM 1567 O O . ALA A 1 201 ? -16.752 25.985 -34.517 1.00 76.00 201 ALA A O 1
ATOM 1568 N N . GLY A 1 202 ? -15.369 27.689 -34.986 1.00 71.75 202 GLY A N 1
ATOM 1569 C CA . GLY A 1 202 ? -15.824 28.529 -33.872 1.00 71.75 202 GLY A CA 1
ATOM 1570 C C . GLY A 1 202 ? -17.275 28.996 -34.022 1.00 71.75 202 GLY A C 1
ATOM 1571 O O . GLY A 1 202 ? -17.997 29.123 -33.035 1.00 71.75 202 GLY A O 1
ATOM 1572 N N . GLN A 1 203 ? -17.739 29.209 -35.257 1.00 73.94 203 GLN A N 1
ATOM 1573 C CA . GLN A 1 203 ? -19.139 29.531 -35.529 1.00 73.94 203 GLN A CA 1
ATOM 1574 C C . GLN A 1 203 ? -20.026 28.301 -35.292 1.00 73.94 203 GLN A C 1
ATOM 1576 O O . GLN A 1 203 ? -21.025 28.392 -34.587 1.00 73.94 203 GLN A O 1
ATOM 1581 N N . MET A 1 204 ? -19.622 27.128 -35.789 1.00 72.50 204 MET A N 1
ATOM 1582 C CA . MET A 1 204 ? -20.311 25.850 -35.572 1.00 72.50 204 MET A CA 1
ATOM 1583 C C . MET A 1 204 ? -20.453 25.517 -34.081 1.00 72.50 204 MET A C 1
ATOM 1585 O O . MET A 1 204 ? -21.535 25.121 -33.653 1.00 72.50 204 MET A O 1
ATOM 1589 N N . ALA A 1 205 ? -19.402 25.741 -33.285 1.00 71.44 205 ALA A N 1
ATOM 1590 C CA . ALA A 1 205 ? -19.419 25.538 -31.836 1.00 71.44 205 ALA A CA 1
ATOM 1591 C C . ALA A 1 205 ? -20.383 26.482 -31.091 1.00 71.44 205 ALA A C 1
ATOM 1593 O O . ALA A 1 205 ? -20.903 26.117 -30.042 1.00 71.44 205 ALA A O 1
ATOM 1594 N N . LYS A 1 206 ? -20.648 27.683 -31.629 1.00 73.00 206 LYS A N 1
ATOM 1595 C CA . LYS A 1 206 ? -21.654 28.617 -31.090 1.00 73.00 206 LYS A CA 1
ATOM 1596 C C . LYS A 1 206 ? -23.084 28.238 -31.476 1.00 73.00 206 LYS A C 1
ATOM 1598 O O . LYS A 1 206 ? -24.015 28.574 -30.752 1.00 73.00 206 LYS A O 1
ATOM 1603 N N . PHE A 1 207 ? -23.266 27.585 -32.624 1.00 67.69 207 PHE A N 1
ATOM 1604 C CA . PHE A 1 207 ? -24.587 27.217 -33.138 1.00 67.69 207 PHE A CA 1
ATOM 1605 C C . PHE A 1 207 ? -25.154 25.930 -32.526 1.00 67.69 207 PHE A C 1
ATOM 1607 O O . PHE A 1 207 ? -26.371 25.772 -32.511 1.00 67.69 207 PHE A O 1
ATOM 1614 N N . ASP A 1 208 ? -24.304 25.028 -32.035 1.00 69.56 208 ASP A N 1
ATOM 1615 C CA . ASP A 1 208 ? -24.711 23.768 -31.410 1.00 69.56 208 ASP A CA 1
ATOM 1616 C C . ASP A 1 208 ? -24.248 23.735 -29.941 1.00 69.56 208 ASP A C 1
ATOM 1618 O O . ASP A 1 208 ? -23.041 23.642 -29.692 1.00 69.56 208 ASP A O 1
ATOM 1622 N N . PRO A 1 209 ? -25.168 23.768 -28.954 1.00 72.50 209 PRO A N 1
ATOM 1623 C CA . PRO A 1 209 ? -24.816 23.681 -27.536 1.00 72.50 209 PRO A CA 1
ATOM 1624 C C . PRO A 1 209 ? -23.960 22.454 -27.187 1.00 72.50 209 PRO A C 1
ATOM 1626 O O . PRO A 1 209 ? -23.148 22.518 -26.266 1.00 72.50 209 PRO A O 1
ATOM 1629 N N . ALA A 1 210 ? -24.078 21.351 -27.937 1.00 69.12 210 ALA A N 1
ATOM 1630 C CA . ALA A 1 210 ? -23.283 20.141 -27.725 1.00 69.12 210 ALA A CA 1
ATOM 1631 C C . ALA A 1 210 ? -21.807 20.281 -28.155 1.00 69.12 210 ALA A C 1
ATOM 1633 O O . ALA A 1 210 ? -20.995 19.393 -27.860 1.00 69.12 210 ALA A O 1
ATOM 1634 N N . LEU A 1 211 ? -21.460 21.364 -28.860 1.00 68.50 211 LEU A N 1
ATOM 1635 C CA . LEU A 1 211 ? -20.115 21.696 -29.341 1.00 68.50 211 LEU A CA 1
ATOM 1636 C C . LEU A 1 211 ? -19.509 22.927 -28.639 1.00 68.50 211 LEU A C 1
ATOM 1638 O O . LEU A 1 211 ? -18.380 23.308 -28.957 1.00 68.50 211 LEU A O 1
ATOM 1642 N N . ALA A 1 212 ? -20.212 23.529 -27.674 1.00 72.62 212 ALA A N 1
ATOM 1643 C CA . ALA A 1 212 ? -19.711 24.672 -26.916 1.00 72.62 212 ALA A CA 1
ATOM 1644 C C . ALA A 1 212 ? -18.380 24.334 -26.212 1.00 72.62 212 ALA A C 1
ATOM 1646 O O . ALA A 1 212 ? -18.263 23.307 -25.539 1.00 72.62 212 ALA A O 1
ATOM 1647 N N . GLY A 1 213 ? -17.364 25.186 -26.403 1.00 69.06 213 GLY A N 1
ATOM 1648 C CA . GLY A 1 213 ? -16.015 24.997 -25.849 1.00 69.06 213 GLY A CA 1
ATOM 1649 C C . GLY A 1 213 ? -15.223 23.819 -26.438 1.00 69.06 213 GLY A C 1
ATOM 1650 O O . GLY A 1 213 ? -14.271 23.366 -25.812 1.00 69.06 213 GLY A O 1
ATOM 1651 N N . GLN A 1 214 ? -15.634 23.280 -27.594 1.00 71.94 214 GLN A N 1
ATOM 1652 C CA . GLN A 1 214 ? -15.022 22.099 -28.225 1.00 71.94 214 GLN A CA 1
ATOM 1653 C C . GLN A 1 214 ? -14.643 22.336 -29.698 1.00 71.94 214 GLN A C 1
ATOM 1655 O O . GLN A 1 214 ? -14.616 21.391 -30.494 1.00 71.94 214 GLN A O 1
ATOM 1660 N N . SER A 1 215 ? -14.359 23.583 -30.086 1.00 75.19 215 SER A N 1
ATOM 1661 C CA . SER A 1 215 ? -13.949 23.947 -31.452 1.00 75.19 215 SER A CA 1
ATOM 1662 C C . SER A 1 215 ? -12.740 23.145 -31.933 1.00 75.19 215 SER A C 1
ATOM 1664 O O . SER A 1 215 ? -12.694 22.713 -33.082 1.00 75.19 215 SER A O 1
ATOM 1666 N N . GLU A 1 216 ? -11.798 22.863 -31.039 1.00 74.88 216 GLU A N 1
ATOM 1667 C CA . GLU A 1 216 ? -10.538 22.177 -31.328 1.00 74.88 216 GLU A CA 1
ATOM 1668 C C . GLU A 1 216 ? -10.772 20.707 -31.710 1.00 74.88 216 GLU A C 1
ATOM 1670 O O . GLU A 1 216 ? -10.026 20.147 -32.509 1.00 74.88 216 GLU A O 1
ATOM 1675 N N . ALA A 1 217 ? -11.850 20.076 -31.224 1.00 76.44 217 ALA A N 1
ATOM 1676 C CA . ALA A 1 217 ? -12.220 18.717 -31.635 1.00 76.44 217 ALA A CA 1
ATOM 1677 C C . ALA A 1 217 ? -12.784 18.636 -33.062 1.00 76.44 217 ALA A C 1
ATOM 1679 O O . ALA A 1 217 ? -12.965 17.533 -33.589 1.00 76.44 217 ALA A O 1
ATOM 1680 N N . MET A 1 218 ? -13.085 19.777 -33.681 1.00 78.88 218 MET A N 1
ATOM 1681 C CA . MET A 1 218 ? -13.638 19.870 -35.031 1.00 78.88 218 MET A CA 1
ATOM 1682 C C . MET A 1 218 ? -12.587 20.231 -36.085 1.00 78.88 218 MET A C 1
ATOM 1684 O O . MET A 1 218 ? -12.881 20.130 -37.275 1.00 78.88 218 MET A O 1
ATOM 1688 N N . ILE A 1 219 ? -11.378 20.623 -35.673 1.00 82.69 219 ILE A N 1
ATOM 1689 C CA . ILE A 1 219 ? -10.310 21.075 -36.569 1.00 82.69 219 ILE A CA 1
ATOM 1690 C C . ILE A 1 219 ? -9.368 19.892 -36.862 1.00 82.69 219 ILE A C 1
ATOM 1692 O O . ILE A 1 219 ? -8.724 19.373 -35.946 1.00 82.69 219 ILE A O 1
ATOM 1696 N N . PRO A 1 220 ? -9.284 19.404 -38.115 1.00 84.94 220 PRO A N 1
ATOM 1697 C CA . PRO A 1 220 ? -8.358 18.343 -38.474 1.00 84.94 220 PRO A CA 1
ATOM 1698 C C . PRO A 1 220 ? -6.920 18.888 -38.600 1.00 84.94 220 PRO A C 1
ATOM 1700 O O . PRO A 1 220 ? -6.712 20.093 -38.715 1.00 84.94 220 PRO A O 1
ATOM 1703 N N . PRO A 1 221 ? -5.894 18.019 -38.623 1.00 84.62 221 PRO A N 1
ATOM 1704 C CA . PRO A 1 221 ? -4.499 18.460 -38.711 1.00 84.62 221 PRO A CA 1
ATOM 1705 C C . PRO A 1 221 ? -4.198 19.221 -40.002 1.00 84.62 221 PRO A C 1
ATOM 1707 O O . PRO A 1 221 ? -4.617 18.772 -41.064 1.00 84.62 221 PRO A O 1
ATOM 1710 N N . ALA A 1 222 ? -3.384 20.274 -39.942 1.00 86.12 222 ALA A N 1
ATOM 1711 C CA . ALA A 1 222 ? -2.911 20.967 -41.140 1.00 86.12 222 ALA A CA 1
ATOM 1712 C C . ALA A 1 222 ? -2.161 20.026 -42.108 1.00 86.12 222 ALA A C 1
ATOM 1714 O O . ALA A 1 222 ? -1.412 19.133 -41.686 1.00 86.12 222 ALA A O 1
ATOM 1715 N N . LEU A 1 223 ? -2.364 20.251 -43.408 1.00 90.94 223 LEU A N 1
ATOM 1716 C CA . LEU A 1 223 ? -1.620 19.637 -44.509 1.00 90.94 223 LEU A CA 1
ATOM 1717 C C . LEU A 1 223 ? -0.384 20.452 -44.905 1.00 90.94 223 LEU A C 1
ATOM 1719 O O . LEU A 1 223 ? 0.384 19.999 -45.751 1.00 90.94 223 LEU A O 1
ATOM 1723 N N . THR A 1 224 ? -0.165 21.630 -44.318 1.00 87.06 224 THR A N 1
ATOM 1724 C CA . THR A 1 224 ? 1.084 22.385 -44.480 1.00 87.06 224 THR A CA 1
ATOM 1725 C C . THR A 1 224 ? 2.282 21.520 -44.071 1.00 87.06 224 THR A C 1
ATOM 1727 O O . THR A 1 224 ? 2.287 20.919 -42.994 1.00 87.06 224 THR A O 1
ATOM 1730 N N . ALA A 1 225 ? 3.291 21.441 -44.943 1.00 89.06 225 ALA A N 1
ATOM 1731 C CA . ALA A 1 225 ? 4.512 20.647 -44.765 1.00 89.06 225 ALA A CA 1
ATOM 1732 C C . ALA A 1 225 ? 4.301 19.128 -44.547 1.00 89.06 225 ALA A C 1
ATOM 1734 O O . ALA A 1 225 ? 5.195 18.428 -44.058 1.00 89.06 225 ALA A O 1
ATOM 1735 N N . VAL A 1 226 ? 3.129 18.579 -44.887 1.00 92.38 226 VAL A N 1
ATOM 1736 C CA . VAL A 1 226 ? 2.796 17.171 -44.625 1.00 92.38 226 VAL A CA 1
ATOM 1737 C C . VAL A 1 226 ? 3.721 16.198 -45.366 1.00 92.38 226 VAL A C 1
ATOM 1739 O O . VAL A 1 226 ? 4.049 15.142 -44.816 1.00 92.38 226 VAL A O 1
ATOM 1742 N N . GLY A 1 227 ? 4.192 16.565 -46.564 1.00 93.06 227 GLY A N 1
ATOM 1743 C CA . GLY A 1 227 ? 5.124 15.755 -47.355 1.00 93.06 227 GLY A CA 1
ATOM 1744 C C . GLY A 1 227 ? 6.548 15.690 -46.793 1.00 93.06 227 GLY A C 1
ATOM 1745 O O . GLY A 1 227 ? 7.276 14.726 -47.053 1.00 93.06 227 GLY A O 1
ATOM 1746 N N . ASP A 1 228 ? 6.947 16.669 -45.979 1.00 91.69 228 ASP A N 1
ATOM 1747 C CA . ASP A 1 228 ? 8.201 16.651 -45.219 1.00 91.69 228 ASP A CA 1
ATOM 1748 C C . ASP A 1 228 ? 8.042 15.950 -43.865 1.00 91.69 228 ASP A C 1
ATOM 1750 O O . ASP A 1 228 ? 8.934 15.215 -43.433 1.00 91.69 228 ASP A O 1
ATOM 1754 N N . LYS A 1 229 ? 6.880 16.136 -43.229 1.00 92.38 229 LYS A N 1
ATOM 1755 C CA . LYS A 1 229 ? 6.525 15.587 -41.918 1.00 92.38 229 LYS A CA 1
ATOM 1756 C C . LYS A 1 229 ? 6.411 14.071 -41.903 1.00 92.38 229 LYS A C 1
ATOM 1758 O O . LYS A 1 229 ? 6.942 13.430 -40.992 1.00 92.38 229 LYS A O 1
ATOM 1763 N N . LEU A 1 230 ? 5.656 13.505 -42.843 1.00 93.50 230 LEU A N 1
ATOM 1764 C CA . LEU A 1 230 ? 5.320 12.085 -42.848 1.00 93.50 230 LEU A CA 1
ATOM 1765 C C . LEU A 1 230 ? 6.266 11.269 -43.737 1.00 93.50 230 LEU A C 1
ATOM 1767 O O . LEU A 1 230 ? 6.779 11.744 -44.750 1.00 93.50 230 LEU A O 1
ATOM 1771 N N . LYS A 1 231 ? 6.474 10.006 -43.358 1.00 93.38 231 LYS A N 1
ATOM 1772 C CA . LYS A 1 231 ? 7.061 8.994 -44.245 1.00 93.38 231 LYS A CA 1
ATOM 1773 C C . LYS A 1 231 ? 6.090 8.670 -45.377 1.00 93.38 231 LYS A C 1
ATOM 1775 O O . LYS A 1 231 ? 4.877 8.796 -45.201 1.00 93.38 231 LYS A O 1
ATOM 1780 N N . HIS A 1 232 ? 6.624 8.252 -46.522 1.00 91.81 232 HIS A N 1
ATOM 1781 C CA . HIS A 1 232 ? 5.840 8.060 -47.741 1.00 91.81 232 HIS A CA 1
ATOM 1782 C C . HIS A 1 232 ? 4.689 7.065 -47.534 1.00 91.81 232 HIS A C 1
ATOM 1784 O O . HIS A 1 232 ? 3.552 7.361 -47.884 1.00 91.81 232 HIS A O 1
ATOM 1790 N N . GLU A 1 233 ? 4.944 5.936 -46.872 1.00 91.69 233 GLU A N 1
ATOM 1791 C CA . GLU A 1 233 ? 3.951 4.887 -46.618 1.00 91.69 233 GLU A CA 1
ATOM 1792 C C . GLU A 1 233 ? 2.829 5.385 -45.700 1.00 91.69 233 GLU A C 1
ATOM 1794 O O . GLU A 1 233 ? 1.648 5.168 -45.967 1.00 91.69 233 GLU A O 1
ATOM 1799 N N . ALA A 1 234 ? 3.192 6.112 -44.640 1.00 90.88 234 ALA A N 1
ATOM 1800 C CA . ALA A 1 234 ? 2.227 6.689 -43.709 1.00 90.88 234 ALA A CA 1
ATOM 1801 C C . ALA A 1 234 ? 1.392 7.801 -44.362 1.00 90.88 234 ALA A C 1
ATOM 1803 O O . ALA A 1 234 ? 0.203 7.934 -44.068 1.00 90.88 234 ALA A O 1
ATOM 1804 N N . LEU A 1 235 ? 1.993 8.589 -45.259 1.00 92.19 235 LEU A N 1
ATOM 1805 C CA . LEU A 1 235 ? 1.280 9.587 -46.050 1.00 92.19 235 LEU A CA 1
ATOM 1806 C C . LEU A 1 235 ? 0.326 8.918 -47.051 1.00 92.19 235 LEU A C 1
ATOM 1808 O O . LEU A 1 235 ? -0.826 9.331 -47.143 1.00 92.19 235 LEU A O 1
ATOM 1812 N N . ALA A 1 236 ? 0.761 7.853 -47.730 1.00 91.81 236 ALA A N 1
ATOM 1813 C CA . ALA A 1 236 ? -0.049 7.066 -48.662 1.00 91.81 236 ALA A CA 1
ATOM 1814 C C . ALA A 1 236 ? -1.271 6.415 -47.987 1.00 91.81 236 ALA A C 1
ATOM 1816 O O . ALA A 1 236 ? -2.384 6.452 -48.525 1.00 91.81 236 ALA A O 1
ATOM 1817 N N . GLU A 1 237 ? -1.093 5.857 -46.787 1.00 89.56 237 GLU A N 1
ATOM 1818 C CA . GLU A 1 237 ? -2.198 5.347 -45.965 1.00 89.56 237 GLU A CA 1
ATOM 1819 C C . GLU A 1 237 ? -3.135 6.485 -45.526 1.00 89.56 237 GLU A C 1
ATOM 1821 O O . GLU A 1 237 ? -4.358 6.325 -45.522 1.00 89.56 237 GLU A O 1
ATOM 1826 N N . ALA A 1 238 ? -2.585 7.664 -45.210 1.00 88.69 238 ALA A N 1
ATOM 1827 C CA . ALA A 1 238 ? -3.382 8.810 -44.800 1.00 88.69 238 ALA A CA 1
ATOM 1828 C C . ALA A 1 238 ? -4.251 9.373 -45.935 1.00 88.69 238 ALA A C 1
ATOM 1830 O O . ALA A 1 238 ? -5.459 9.491 -45.751 1.00 88.69 238 ALA A O 1
ATOM 1831 N N . VAL A 1 239 ? -3.682 9.676 -47.108 1.00 89.19 239 VAL A N 1
ATOM 1832 C CA . VAL A 1 239 ? -4.418 10.285 -48.242 1.00 89.19 239 VAL A CA 1
ATOM 1833 C C . VAL A 1 239 ? -5.497 9.371 -48.825 1.00 89.19 239 VAL A C 1
ATOM 1835 O O . VAL A 1 239 ? -6.455 9.849 -49.432 1.00 89.19 239 VAL A O 1
ATOM 1838 N N . SER A 1 240 ? -5.361 8.059 -48.626 1.00 85.00 240 SER A N 1
ATOM 1839 C CA . SER A 1 240 ? -6.373 7.077 -49.021 1.00 85.00 240 SER A CA 1
ATOM 1840 C C . SER A 1 240 ? -7.508 6.937 -48.003 1.00 85.00 240 SER A C 1
ATOM 1842 O O . SER A 1 240 ? -8.527 6.336 -48.325 1.00 85.00 240 SER A O 1
ATOM 1844 N N . GLY A 1 241 ? -7.369 7.471 -46.782 1.00 80.50 241 GLY A N 1
ATOM 1845 C CA . GLY A 1 241 ? -8.356 7.300 -45.709 1.00 80.50 241 GLY A CA 1
ATOM 1846 C C . GLY A 1 241 ? -8.513 5.840 -45.256 1.00 80.50 241 GLY A C 1
ATOM 1847 O O . GLY A 1 241 ? -9.597 5.422 -44.833 1.00 80.50 241 GLY A O 1
ATOM 1848 N N . GLN A 1 242 ? -7.456 5.034 -45.407 1.00 81.12 242 GLN A N 1
ATOM 1849 C CA . GLN A 1 242 ? -7.439 3.600 -45.089 1.00 81.12 242 GLN A CA 1
ATOM 1850 C C . GLN A 1 242 ? -6.701 3.285 -43.782 1.00 81.12 242 GLN A C 1
ATOM 1852 O O . GLN A 1 242 ? -6.319 2.138 -43.556 1.00 81.12 242 GLN A O 1
ATOM 1857 N N . GLN A 1 243 ? -6.529 4.274 -42.899 1.00 80.56 243 GLN A N 1
ATOM 1858 C CA . GLN A 1 243 ? -5.794 4.076 -41.654 1.00 80.56 243 GLN A CA 1
ATOM 1859 C C . GLN A 1 243 ? -6.413 2.956 -40.810 1.00 80.56 243 GLN A C 1
ATOM 1861 O O . GLN A 1 243 ? -7.610 2.979 -40.499 1.00 80.56 243 GLN A O 1
ATOM 1866 N N . LYS A 1 244 ? -5.588 1.990 -40.391 1.00 77.38 244 LYS A N 1
ATOM 1867 C CA . LYS A 1 244 ? -6.049 0.871 -39.544 1.00 77.38 244 LYS A CA 1
ATOM 1868 C C . LYS A 1 244 ? -6.480 1.329 -38.149 1.00 77.38 244 LYS A C 1
ATOM 1870 O O . LYS A 1 244 ? -7.439 0.799 -37.592 1.00 77.38 244 LYS A O 1
ATOM 1875 N N . THR A 1 245 ? -5.797 2.333 -37.602 1.00 74.81 245 THR A N 1
ATOM 1876 C CA . THR A 1 245 ? -6.019 2.858 -36.248 1.00 74.81 245 THR A CA 1
ATOM 1877 C C . THR A 1 245 ? -6.301 4.358 -36.269 1.00 74.81 245 THR A C 1
ATOM 1879 O O . THR A 1 245 ? -5.591 5.124 -36.922 1.00 74.81 245 THR A O 1
ATOM 1882 N N . LEU A 1 246 ? -7.305 4.796 -35.504 1.00 75.50 246 LEU A N 1
ATOM 1883 C CA . LEU A 1 246 ? -7.618 6.215 -35.314 1.00 75.50 246 LEU A CA 1
ATOM 1884 C C . LEU A 1 246 ? -6.541 6.878 -34.448 1.00 75.50 246 LEU A C 1
ATOM 1886 O O . LEU A 1 246 ? -6.453 6.619 -33.254 1.00 75.50 246 LEU A O 1
ATOM 1890 N N . ARG A 1 247 ? -5.734 7.753 -35.053 1.00 75.75 247 ARG A N 1
ATOM 1891 C CA . ARG A 1 247 ? -4.606 8.419 -34.377 1.00 75.75 247 ARG A CA 1
ATOM 1892 C C . ARG A 1 247 ? -5.026 9.466 -33.340 1.00 75.75 247 ARG A C 1
ATOM 1894 O O . ARG A 1 247 ? -4.305 9.683 -32.377 1.00 75.75 247 ARG A O 1
ATOM 1901 N N . MET A 1 248 ? -6.140 10.154 -33.576 1.00 80.62 248 MET A N 1
ATOM 1902 C CA . MET A 1 248 ? -6.664 11.206 -32.698 1.00 80.62 248 MET A CA 1
ATOM 1903 C C . MET A 1 248 ? -8.133 10.902 -32.402 1.00 80.62 248 MET A C 1
ATOM 1905 O O . MET A 1 248 ? -9.021 11.496 -33.013 1.00 80.62 248 MET A O 1
ATOM 1909 N N . PRO A 1 249 ? -8.407 9.918 -31.524 1.00 76.69 249 PRO A N 1
ATOM 1910 C CA . PRO A 1 249 ? -9.764 9.435 -31.273 1.00 76.69 249 PRO A CA 1
ATOM 1911 C C . PRO A 1 249 ? -10.687 10.490 -30.646 1.00 76.69 249 PRO A C 1
ATOM 1913 O O . PRO A 1 249 ? -11.903 10.331 -30.706 1.00 76.69 249 PRO A O 1
ATOM 1916 N N . TRP A 1 250 ? -10.130 11.568 -30.085 1.00 76.69 250 TRP A N 1
ATOM 1917 C CA . TRP A 1 250 ? -10.885 12.694 -29.528 1.00 76.69 250 TRP A CA 1
ATOM 1918 C C . TRP A 1 250 ? -11.398 13.690 -30.578 1.00 76.69 250 TRP A C 1
ATOM 1920 O O . TRP A 1 250 ? -12.236 14.525 -30.241 1.00 76.69 250 TRP A O 1
ATOM 1930 N N . LEU A 1 251 ? -10.929 13.622 -31.832 1.00 80.88 251 LEU A N 1
ATOM 1931 C CA . LEU A 1 251 ? -11.487 14.443 -32.906 1.00 80.88 251 LEU A CA 1
ATOM 1932 C C . LEU A 1 251 ? -12.895 13.951 -33.252 1.00 80.88 251 LEU A C 1
ATOM 1934 O O . LEU A 1 251 ? -13.113 12.771 -33.552 1.00 80.88 251 LEU A O 1
ATOM 1938 N N . ARG A 1 252 ? -13.846 14.884 -33.225 1.00 79.25 252 ARG A N 1
ATOM 1939 C CA . ARG A 1 252 ? -15.237 14.661 -33.624 1.00 79.25 252 ARG A CA 1
ATOM 1940 C C . ARG A 1 252 ? -15.363 14.641 -35.148 1.00 79.25 252 ARG A C 1
ATOM 1942 O O . ARG A 1 252 ? -16.036 13.758 -35.681 1.00 79.25 252 ARG A O 1
ATOM 1949 N N . VAL A 1 253 ? -14.647 15.535 -35.840 1.00 81.56 253 VAL A N 1
ATOM 1950 C CA . VAL A 1 253 ? -14.554 15.530 -37.309 1.00 81.56 253 VAL A CA 1
ATOM 1951 C C . VAL A 1 253 ? -13.905 14.229 -37.803 1.00 81.56 253 VAL A C 1
ATOM 1953 O O . VAL A 1 253 ? -12.908 13.762 -37.246 1.00 81.56 253 VAL A O 1
ATOM 1956 N N . ARG A 1 254 ? -14.473 13.603 -38.843 1.00 82.31 254 ARG A N 1
ATOM 1957 C CA . ARG A 1 254 ? -13.986 12.324 -39.383 1.00 82.31 254 ARG A CA 1
ATOM 1958 C C . ARG A 1 254 ? -13.285 12.532 -40.718 1.00 82.31 254 ARG A C 1
ATOM 1960 O O . ARG A 1 254 ? -13.871 13.099 -41.633 1.00 82.31 254 ARG A O 1
ATOM 1967 N N . MET A 1 255 ? -12.058 12.020 -40.840 1.00 85.44 255 MET A N 1
ATOM 1968 C CA . MET A 1 255 ? -11.360 11.975 -42.125 1.00 85.44 255 MET A CA 1
ATOM 1969 C C . MET A 1 255 ? -12.104 11.013 -43.064 1.00 85.44 255 MET A C 1
ATOM 1971 O O . MET A 1 255 ? -12.264 9.838 -42.711 1.00 85.44 255 MET A O 1
ATOM 1975 N N . PRO A 1 256 ? -12.595 11.486 -44.218 1.00 84.19 256 PRO A N 1
ATOM 1976 C CA . PRO A 1 256 ? -13.333 10.642 -45.135 1.00 84.19 256 PRO A CA 1
ATOM 1977 C C . PRO A 1 256 ? -12.375 9.831 -46.019 1.00 84.19 256 PRO A C 1
ATOM 1979 O O . PRO A 1 256 ? -11.211 10.186 -46.211 1.00 84.19 256 PRO A O 1
ATOM 1982 N N . ARG A 1 257 ? -12.871 8.719 -46.557 1.00 87.62 257 ARG A N 1
ATOM 1983 C CA . ARG A 1 257 ? -12.157 7.887 -47.524 1.00 87.62 257 ARG A CA 1
ATOM 1984 C C . ARG A 1 257 ? -12.504 8.349 -48.932 1.00 87.62 257 ARG A C 1
ATOM 1986 O O . ARG A 1 257 ? -13.676 8.352 -49.313 1.00 87.62 257 ARG A O 1
ATOM 1993 N N . PHE A 1 258 ? -11.479 8.711 -49.689 1.00 83.50 258 PHE A N 1
ATOM 1994 C CA . PHE A 1 258 ? -11.600 9.098 -51.087 1.00 83.50 258 PHE A CA 1
ATOM 1995 C C . PHE A 1 258 ? -11.202 7.934 -51.988 1.00 83.50 258 PHE A C 1
ATOM 1997 O O . PHE A 1 258 ? -10.231 7.231 -51.708 1.00 83.50 258 PHE A O 1
ATOM 2004 N N . GLU A 1 259 ? -11.940 7.751 -53.078 1.00 80.69 259 GLU A N 1
ATOM 2005 C CA . GLU A 1 259 ? -11.521 6.862 -54.155 1.00 80.69 259 GLU A CA 1
ATOM 2006 C C . GLU A 1 259 ? -10.612 7.637 -55.113 1.00 80.69 259 GLU A C 1
ATOM 2008 O O . GLU A 1 259 ? -11.012 8.627 -55.738 1.00 80.69 259 GLU A O 1
ATOM 2013 N N . HIS A 1 260 ? -9.360 7.199 -55.194 1.00 85.75 260 HIS A N 1
ATOM 2014 C CA . HIS A 1 260 ? -8.365 7.723 -56.124 1.00 85.75 260 HIS A CA 1
ATOM 2015 C C . HIS A 1 260 ? -8.054 6.642 -57.149 1.00 85.75 260 HIS A C 1
ATOM 2017 O O . HIS A 1 260 ? -7.971 5.465 -56.791 1.00 85.75 260 HIS A O 1
ATOM 2023 N N . THR A 1 261 ? -7.835 7.028 -58.404 1.00 88.62 261 THR A N 1
ATOM 2024 C CA . THR A 1 261 ? -7.110 6.136 -59.314 1.00 88.62 261 THR A CA 1
ATOM 2025 C C . THR A 1 261 ? -5.663 6.013 -58.830 1.00 88.62 261 THR A C 1
ATOM 2027 O O . THR A 1 261 ? -5.167 6.898 -58.126 1.00 88.62 261 THR A O 1
ATOM 2030 N N . GLU A 1 262 ? -4.957 4.942 -59.199 1.00 88.50 262 GLU A N 1
ATOM 2031 C CA . GLU A 1 262 ? -3.543 4.810 -58.816 1.00 88.50 262 GLU A CA 1
ATOM 2032 C C . GLU A 1 262 ? -2.705 5.986 -59.339 1.00 88.50 262 GLU A C 1
ATOM 2034 O O . GLU A 1 262 ? -1.884 6.521 -58.599 1.00 88.50 262 GLU A O 1
ATOM 2039 N N . ALA A 1 263 ? -2.983 6.471 -60.553 1.00 88.81 263 ALA A N 1
ATOM 2040 C CA . ALA A 1 263 ? -2.325 7.654 -61.109 1.00 88.81 263 ALA A CA 1
ATOM 2041 C C . ALA A 1 263 ? -2.600 8.924 -60.283 1.00 88.81 263 ALA A C 1
ATOM 2043 O O . ALA A 1 263 ? -1.675 9.671 -59.982 1.00 88.81 263 ALA A O 1
ATOM 2044 N N . ASP A 1 264 ? -3.845 9.150 -59.850 1.00 90.62 264 ASP A N 1
ATOM 2045 C CA . ASP A 1 264 ? -4.193 10.320 -59.029 1.00 90.62 264 ASP A CA 1
ATOM 2046 C C . ASP A 1 264 ? -3.557 10.255 -57.643 1.00 90.62 264 ASP A C 1
ATOM 2048 O O . ASP A 1 264 ? -3.109 11.268 -57.109 1.00 90.62 264 ASP A O 1
ATOM 2052 N N . LYS A 1 265 ? -3.495 9.055 -57.060 1.00 91.69 265 LYS A N 1
ATOM 2053 C CA . LYS A 1 265 ? -2.853 8.832 -55.768 1.00 91.69 265 LYS A CA 1
ATOM 2054 C C . LYS A 1 265 ? -1.352 9.103 -55.847 1.00 91.69 265 LYS A C 1
ATOM 2056 O O . LYS A 1 265 ? -0.828 9.777 -54.962 1.00 91.69 265 LYS A O 1
ATOM 2061 N N . GLN A 1 266 ? -0.674 8.605 -56.882 1.00 92.50 266 GLN A N 1
ATOM 2062 C CA . GLN A 1 266 ? 0.757 8.852 -57.077 1.00 92.50 266 GLN A CA 1
ATOM 2063 C C . GLN A 1 266 ? 1.038 10.328 -57.354 1.00 92.50 266 GLN A C 1
ATOM 2065 O O . GLN A 1 266 ? 1.879 10.907 -56.672 1.00 92.50 266 GLN A O 1
ATOM 2070 N N . ALA A 1 267 ? 0.260 10.969 -58.230 1.00 93.50 267 ALA A N 1
ATOM 2071 C CA . ALA A 1 267 ? 0.383 12.397 -58.506 1.00 93.50 267 ALA A CA 1
ATOM 2072 C C . ALA A 1 267 ? 0.167 13.247 -57.240 1.00 93.50 267 ALA A C 1
ATOM 2074 O O . ALA A 1 267 ? 0.949 14.153 -56.954 1.00 93.50 267 ALA A O 1
ATOM 2075 N N . LEU A 1 268 ? -0.849 12.928 -56.426 1.00 94.44 268 LEU A N 1
ATOM 2076 C CA . LEU A 1 268 ? -1.117 13.611 -55.156 1.00 94.44 268 LEU A CA 1
ATOM 2077 C C . LEU A 1 268 ? 0.041 13.453 -54.161 1.00 94.44 268 LEU A C 1
ATOM 2079 O O . LEU A 1 268 ? 0.459 14.430 -53.538 1.00 94.44 268 LEU A O 1
ATOM 2083 N N . LEU A 1 269 ? 0.568 12.236 -54.002 1.00 94.50 269 LEU A N 1
ATOM 2084 C CA . LEU A 1 269 ? 1.720 11.977 -53.135 1.00 94.50 269 LEU A CA 1
ATOM 2085 C C . LEU A 1 269 ? 2.975 12.688 -53.642 1.00 94.50 269 LEU A C 1
ATOM 2087 O O . LEU A 1 269 ? 3.686 13.302 -52.847 1.00 94.50 269 LEU A O 1
ATOM 2091 N N . GLY A 1 270 ? 3.214 12.637 -54.952 1.00 94.44 270 GLY A N 1
ATOM 2092 C CA . GLY A 1 270 ? 4.308 13.317 -55.630 1.00 94.44 270 GLY A CA 1
ATOM 2093 C C . GLY A 1 270 ? 4.251 14.821 -55.407 1.00 94.44 270 GLY A C 1
ATOM 2094 O O . GLY A 1 270 ? 5.246 15.399 -54.980 1.00 94.44 270 GLY A O 1
ATOM 2095 N N . TYR A 1 271 ? 3.084 15.446 -55.587 1.00 94.62 271 TYR A N 1
ATOM 2096 C CA . TYR A 1 271 ? 2.868 16.866 -55.306 1.00 94.62 271 TYR A CA 1
ATOM 2097 C C . TYR A 1 271 ? 3.153 17.209 -53.839 1.00 94.62 271 TYR A C 1
ATOM 2099 O O . TYR A 1 271 ? 3.987 18.069 -53.568 1.00 94.62 271 TYR A O 1
ATOM 2107 N N . LEU A 1 272 ? 2.527 16.510 -52.882 1.00 94.88 272 LEU A N 1
ATOM 2108 C CA . LEU A 1 272 ? 2.712 16.799 -51.454 1.00 94.88 272 LEU A CA 1
ATOM 2109 C C . LEU A 1 272 ? 4.174 16.639 -51.024 1.00 94.88 272 LEU A C 1
ATOM 2111 O O . LEU A 1 272 ? 4.688 17.478 -50.292 1.00 94.88 272 LEU A O 1
ATOM 2115 N N . VAL A 1 273 ? 4.855 15.582 -51.475 1.00 93.50 273 VAL A N 1
ATOM 2116 C CA . VAL A 1 273 ? 6.268 15.359 -51.150 1.00 93.50 273 VAL A CA 1
ATOM 2117 C C . VAL A 1 273 ? 7.146 16.394 -51.843 1.00 93.50 273 VAL A C 1
ATOM 2119 O O . VAL A 1 273 ? 7.879 17.082 -51.152 1.00 93.50 273 VAL A O 1
ATOM 2122 N N . SER A 1 274 ? 7.076 16.547 -53.163 1.00 91.06 274 SER A N 1
ATOM 2123 C CA . SER A 1 274 ? 7.966 17.464 -53.896 1.00 91.06 274 SER A CA 1
ATOM 2124 C C . SER A 1 274 ? 7.793 18.931 -53.496 1.00 91.06 274 SER A C 1
ATOM 2126 O O . SER A 1 274 ? 8.779 19.659 -53.458 1.00 91.06 274 SER A O 1
ATOM 2128 N N . HIS A 1 275 ? 6.573 19.356 -53.156 1.00 92.00 275 HIS A N 1
ATOM 2129 C CA . HIS A 1 275 ? 6.304 20.714 -52.693 1.00 92.00 275 HIS A CA 1
ATOM 2130 C C . HIS A 1 275 ? 6.820 20.965 -51.270 1.00 92.00 275 HIS A C 1
ATOM 2132 O O . HIS A 1 275 ? 7.331 22.043 -50.976 1.00 92.00 275 HIS A O 1
ATOM 2138 N N . ASP A 1 276 ? 6.672 19.990 -50.370 1.00 92.12 276 ASP A N 1
ATOM 2139 C CA . ASP A 1 276 ? 6.913 20.214 -48.943 1.00 92.12 276 ASP A CA 1
ATOM 2140 C C . ASP A 1 276 ? 8.323 19.791 -48.497 1.00 92.12 276 ASP A C 1
ATOM 2142 O O . ASP A 1 276 ? 8.858 20.341 -47.534 1.00 92.12 276 ASP A O 1
ATOM 2146 N N . ARG A 1 277 ? 8.904 18.771 -49.142 1.00 90.56 277 ARG A N 1
ATOM 2147 C CA . ARG A 1 277 ? 10.101 18.050 -48.689 1.00 90.56 277 ARG A CA 1
ATOM 2148 C C . ARG A 1 277 ? 11.324 18.955 -48.672 1.00 90.56 277 ARG A C 1
ATOM 2150 O O . ARG A 1 277 ? 11.786 19.414 -49.711 1.00 90.56 277 ARG A O 1
ATOM 2157 N N . VAL A 1 278 ? 11.939 19.080 -47.498 1.00 86.69 278 VAL A N 1
ATOM 2158 C CA . VAL A 1 278 ? 13.313 19.580 -47.416 1.00 86.69 278 VAL A CA 1
ATOM 2159 C C . VAL A 1 278 ? 14.247 18.456 -47.884 1.00 86.69 278 VAL A C 1
ATOM 2161 O O . VAL A 1 278 ? 14.162 17.357 -47.314 1.00 86.69 278 VAL A O 1
ATOM 2164 N N . PRO A 1 279 ? 15.104 18.690 -48.901 1.00 81.56 279 PRO A N 1
ATOM 2165 C CA . PRO A 1 279 ? 16.067 17.702 -49.376 1.00 81.56 279 PRO A CA 1
ATOM 2166 C C . PRO A 1 279 ? 16.980 17.216 -48.253 1.00 81.56 279 PRO A C 1
ATOM 2168 O O . PRO A 1 279 ? 17.318 17.976 -47.340 1.00 81.56 279 PRO A O 1
ATOM 2171 N N . ASP A 1 280 ? 17.388 15.949 -48.313 1.00 73.31 280 ASP A N 1
ATOM 2172 C CA . ASP A 1 280 ? 18.232 15.373 -47.267 1.00 73.31 280 ASP A CA 1
ATOM 2173 C C . ASP A 1 280 ? 19.620 16.048 -47.234 1.00 73.31 280 ASP A C 1
ATOM 2175 O O . ASP A 1 280 ? 20.202 16.186 -46.164 1.00 73.31 280 ASP A O 1
ATOM 2179 N N . ASP A 1 281 ? 20.107 16.578 -48.351 1.00 73.56 281 ASP A N 1
ATOM 2180 C CA . ASP A 1 281 ? 21.340 17.367 -48.478 1.00 73.56 281 ASP A CA 1
ATOM 2181 C C . ASP A 1 281 ? 21.138 18.889 -48.310 1.00 73.56 281 ASP A C 1
ATOM 2183 O O . ASP A 1 281 ? 22.082 19.666 -48.457 1.00 73.56 281 ASP A O 1
ATOM 2187 N N . GLY A 1 282 ? 19.923 19.339 -47.977 1.00 70.06 282 GLY A N 1
ATOM 2188 C CA . GLY A 1 282 ? 19.626 20.756 -47.778 1.00 70.06 282 GLY A CA 1
ATOM 2189 C C . GLY A 1 282 ? 20.420 21.387 -46.618 1.00 70.06 282 GLY A C 1
ATOM 2190 O O . GLY A 1 282 ? 20.887 20.681 -45.722 1.00 70.06 282 GLY A O 1
ATOM 2191 N N . PRO A 1 283 ? 20.561 22.726 -46.574 1.00 62.75 283 PRO A N 1
ATOM 2192 C CA . PRO A 1 283 ? 21.317 23.416 -45.529 1.00 62.75 283 PRO A CA 1
ATOM 2193 C C . PRO A 1 283 ? 20.733 23.138 -44.132 1.00 62.75 283 PRO A C 1
ATOM 2195 O O . PRO A 1 283 ? 19.610 23.535 -43.811 1.00 62.75 283 PRO A O 1
ATOM 2198 N N . ARG A 1 284 ? 21.512 22.453 -43.286 1.00 66.94 284 ARG A N 1
ATOM 2199 C CA . ARG A 1 284 ? 21.176 22.115 -41.891 1.00 66.94 284 ARG A CA 1
ATOM 2200 C C . ARG A 1 284 ? 21.957 23.009 -40.928 1.00 66.94 284 ARG A C 1
ATOM 2202 O O . ARG A 1 284 ? 23.067 23.438 -41.232 1.00 66.94 284 ARG A O 1
ATOM 2209 N N . GLN A 1 285 ? 21.406 23.258 -39.739 1.00 61.41 285 GLN A N 1
ATOM 2210 C CA . GLN A 1 285 ? 22.206 23.839 -38.658 1.00 61.41 285 GLN A CA 1
ATOM 2211 C C . GLN A 1 285 ? 23.314 22.842 -38.252 1.00 61.41 285 GLN A C 1
ATOM 2213 O O . GLN A 1 285 ? 23.013 21.654 -38.089 1.00 61.41 285 GLN A O 1
ATOM 2218 N N . PRO A 1 286 ? 24.579 23.273 -38.092 1.00 58.12 286 PRO A N 1
ATOM 2219 C CA . PRO A 1 286 ? 25.650 22.401 -37.609 1.00 58.12 286 PRO A CA 1
ATOM 2220 C C . PRO A 1 286 ? 25.302 21.784 -36.244 1.00 58.12 286 PRO A C 1
ATOM 2222 O O . PRO A 1 286 ? 24.813 22.485 -35.362 1.00 58.12 286 PRO A O 1
ATOM 2225 N N . GLY A 1 287 ? 25.528 20.476 -36.069 1.00 63.03 287 GLY A N 1
ATOM 2226 C CA . GLY A 1 287 ? 25.263 19.754 -34.810 1.00 63.03 287 GLY A CA 1
ATOM 2227 C C . GLY A 1 287 ? 23.800 19.357 -34.557 1.00 63.03 287 GLY A C 1
ATOM 2228 O O . GLY A 1 287 ? 23.505 18.729 -33.547 1.00 63.03 287 GLY A O 1
ATOM 2229 N N . PHE A 1 288 ? 22.885 19.681 -35.476 1.00 68.00 288 PHE A N 1
ATOM 2230 C CA . PHE A 1 288 ? 21.443 19.451 -35.319 1.00 68.00 288 PHE A CA 1
ATOM 2231 C C . PHE A 1 288 ? 21.012 17.980 -35.429 1.00 68.00 288 PHE A C 1
ATOM 2233 O O . PHE A 1 288 ? 19.999 17.572 -34.866 1.00 68.00 288 PHE A O 1
ATOM 2240 N N . MET A 1 289 ? 21.769 17.175 -36.174 1.00 71.31 289 MET A N 1
ATOM 2241 C CA . MET A 1 289 ? 21.577 15.731 -36.263 1.00 71.31 289 MET A CA 1
ATOM 2242 C C . MET A 1 289 ? 22.828 15.045 -35.746 1.00 71.31 289 MET A C 1
ATOM 2244 O O . MET A 1 289 ? 23.897 15.181 -36.336 1.00 71.31 289 MET A O 1
ATOM 2248 N N . VAL A 1 290 ? 22.673 14.313 -34.648 1.00 74.38 290 VAL A N 1
ATOM 2249 C CA . VAL A 1 290 ? 23.720 13.456 -34.100 1.00 74.38 290 VAL A CA 1
ATOM 2250 C C . VAL A 1 290 ? 23.495 12.045 -34.647 1.00 74.38 290 VAL A C 1
ATOM 2252 O O . VAL A 1 290 ? 22.379 11.521 -34.587 1.00 74.38 290 VAL A O 1
ATOM 2255 N N . GLU A 1 291 ? 24.534 11.449 -35.230 1.00 67.12 291 GLU A N 1
ATOM 2256 C CA . GLU A 1 291 ? 24.557 10.019 -35.537 1.00 67.12 291 GLU A CA 1
ATOM 2257 C C . GLU A 1 291 ? 25.068 9.278 -34.306 1.00 67.12 291 GLU A C 1
ATOM 2259 O O . GLU A 1 291 ? 26.255 9.305 -33.983 1.00 67.12 291 GLU A O 1
ATOM 2264 N N . SER A 1 292 ? 24.145 8.657 -33.582 1.00 68.56 292 SER A N 1
ATOM 2265 C CA . SER A 1 292 ? 24.487 7.824 -32.438 1.00 68.56 292 SER A CA 1
ATOM 2266 C C . SER A 1 292 ? 25.004 6.467 -32.902 1.00 68.56 292 SER A C 1
ATOM 2268 O O . SER A 1 292 ? 24.405 5.822 -33.763 1.00 68.56 292 SER A O 1
ATOM 2270 N N . LEU A 1 293 ? 26.121 6.031 -32.321 1.00 68.56 293 LEU A N 1
ATOM 2271 C CA . LEU A 1 293 ? 26.694 4.717 -32.588 1.00 68.56 293 LEU A CA 1
ATOM 2272 C C . LEU A 1 293 ? 25.827 3.638 -31.928 1.00 68.56 293 LEU A C 1
ATOM 2274 O O . LEU A 1 293 ? 25.327 3.834 -30.822 1.00 68.56 293 LEU A O 1
ATOM 2278 N N . GLU A 1 294 ? 25.702 2.467 -32.558 1.00 68.00 294 GLU A N 1
ATOM 2279 C CA . GLU A 1 294 ? 24.892 1.358 -32.017 1.00 68.00 294 GLU A CA 1
ATOM 2280 C C . GLU A 1 294 ? 25.344 0.940 -30.604 1.00 68.00 294 GLU A C 1
ATOM 2282 O O . GLU A 1 294 ? 24.522 0.582 -29.764 1.00 68.00 294 GLU A O 1
ATOM 2287 N N . LYS A 1 295 ? 26.641 1.083 -30.298 1.00 70.00 295 LYS A N 1
ATOM 2288 C CA . LYS A 1 295 ? 27.207 0.836 -28.961 1.00 70.00 295 LYS A CA 1
ATOM 2289 C C . LYS A 1 295 ? 26.625 1.741 -27.861 1.00 70.00 295 LYS A C 1
ATOM 2291 O O . LYS A 1 295 ? 26.594 1.342 -26.705 1.00 70.00 295 LYS A O 1
ATOM 2296 N N . ASP A 1 296 ? 26.127 2.927 -28.216 1.00 76.31 296 ASP A N 1
ATOM 2297 C CA . ASP A 1 296 ? 25.544 3.892 -27.275 1.00 76.31 296 ASP A CA 1
ATOM 2298 C C . ASP A 1 296 ? 24.020 3.717 -27.140 1.00 76.31 296 ASP A C 1
ATOM 2300 O O . ASP A 1 296 ? 23.381 4.374 -26.314 1.00 76.31 296 ASP A O 1
ATOM 2304 N N . ARG A 1 297 ? 23.407 2.827 -27.936 1.00 82.25 297 ARG A N 1
ATOM 2305 C CA . ARG A 1 297 ? 21.949 2.676 -28.039 1.00 82.25 297 ARG A CA 1
ATOM 2306 C C . ARG A 1 297 ? 21.279 2.431 -26.690 1.00 82.25 297 ARG A C 1
ATOM 2308 O O . ARG A 1 297 ? 20.282 3.079 -26.383 1.00 82.25 297 ARG A O 1
ATOM 2315 N N . ALA A 1 298 ? 21.811 1.512 -25.886 1.00 82.00 298 ALA A N 1
ATOM 2316 C CA . ALA A 1 298 ? 21.232 1.169 -24.588 1.00 82.00 298 ALA A CA 1
ATOM 2317 C C . ALA A 1 298 ? 21.299 2.346 -23.594 1.00 82.00 298 ALA A C 1
ATOM 2319 O O . ALA A 1 298 ? 20.329 2.615 -22.886 1.00 82.00 298 ALA A O 1
ATOM 2320 N N . GLN A 1 299 ? 22.400 3.106 -23.607 1.00 85.25 299 GLN A N 1
ATOM 2321 C CA . GLN A 1 299 ? 22.550 4.321 -22.802 1.00 85.25 299 GLN A CA 1
ATOM 2322 C C . GLN A 1 299 ? 21.551 5.405 -23.233 1.00 85.25 299 GLN A C 1
ATOM 2324 O O . GLN A 1 299 ? 20.918 6.051 -22.398 1.00 85.25 299 GLN A O 1
ATOM 2329 N N . LEU A 1 300 ? 21.370 5.583 -24.544 1.00 86.00 300 LEU A N 1
ATOM 2330 C CA . LEU A 1 300 ? 20.413 6.537 -25.107 1.00 86.00 300 LEU A CA 1
ATOM 2331 C C . LEU A 1 300 ? 18.962 6.129 -24.845 1.00 86.00 300 LEU A C 1
ATOM 2333 O O . LEU A 1 300 ? 18.125 7.002 -24.632 1.00 86.00 300 LEU A O 1
ATOM 2337 N N . LEU A 1 301 ? 18.656 4.829 -24.808 1.00 85.50 301 LEU A N 1
ATOM 2338 C CA . LEU A 1 301 ? 17.328 4.330 -24.451 1.00 85.50 301 LEU A CA 1
ATOM 2339 C C . LEU A 1 301 ? 16.958 4.725 -23.016 1.00 85.50 301 LEU A C 1
ATOM 2341 O O . LEU A 1 301 ? 15.873 5.265 -22.798 1.00 85.50 301 LEU A O 1
ATOM 2345 N N . ILE A 1 302 ? 17.865 4.510 -22.058 1.00 84.06 302 ILE A N 1
ATOM 2346 C CA . ILE A 1 302 ? 17.658 4.889 -20.651 1.00 84.06 302 ILE A CA 1
ATOM 2347 C C . ILE A 1 302 ? 17.534 6.404 -20.515 1.00 84.06 302 ILE A C 1
ATOM 2349 O O . ILE A 1 302 ? 16.584 6.891 -19.905 1.00 84.06 302 ILE A O 1
ATOM 2353 N N . ALA A 1 303 ? 18.438 7.164 -21.139 1.00 86.62 303 ALA A N 1
ATOM 2354 C CA . ALA A 1 303 ? 18.361 8.621 -21.128 1.00 86.62 303 ALA A CA 1
ATOM 2355 C C . ALA A 1 303 ? 17.033 9.115 -21.728 1.00 86.62 303 ALA A C 1
ATOM 2357 O O . ALA A 1 303 ? 16.368 9.963 -21.140 1.00 86.62 303 ALA A O 1
ATOM 2358 N N . GLY A 1 304 ? 16.600 8.549 -22.859 1.00 88.06 304 GLY A N 1
ATOM 2359 C CA . GLY A 1 304 ? 15.330 8.873 -23.505 1.00 88.06 304 GLY A CA 1
ATOM 2360 C C . GLY A 1 304 ? 14.127 8.623 -22.595 1.00 88.06 304 GLY A C 1
ATOM 2361 O O . GLY A 1 304 ? 13.251 9.482 -22.490 1.00 88.06 304 GLY A O 1
ATOM 2362 N N . GLN A 1 305 ? 14.097 7.495 -21.881 1.00 84.81 305 GLN A N 1
ATOM 2363 C CA . GLN A 1 305 ? 13.063 7.207 -20.881 1.00 84.81 305 GLN A CA 1
ATOM 2364 C C . GLN A 1 305 ? 13.064 8.281 -19.788 1.00 84.81 305 GLN A C 1
ATOM 2366 O O . GLN A 1 305 ? 12.064 8.975 -19.614 1.00 84.81 305 GLN A O 1
ATOM 2371 N N . THR A 1 306 ? 14.203 8.523 -19.146 1.00 81.19 306 THR A N 1
ATOM 2372 C CA . THR A 1 306 ? 14.342 9.550 -18.104 1.00 81.19 306 THR A CA 1
ATOM 2373 C C . THR A 1 306 ? 13.879 10.935 -18.575 1.00 81.19 306 THR A C 1
ATOM 2375 O O . THR A 1 306 ? 13.095 11.597 -17.892 1.00 81.19 306 THR A O 1
ATOM 2378 N N . ILE A 1 307 ? 14.298 11.365 -19.770 1.00 86.44 307 ILE A N 1
ATOM 2379 C CA . ILE A 1 307 ? 13.983 12.694 -20.315 1.00 86.44 307 ILE A CA 1
ATOM 2380 C C . ILE A 1 307 ? 12.497 12.828 -20.675 1.00 86.44 307 ILE A C 1
ATOM 2382 O O . ILE A 1 307 ? 11.916 13.899 -20.511 1.00 86.44 307 ILE A O 1
ATOM 2386 N N . THR A 1 308 ? 11.854 11.771 -21.177 1.00 87.19 308 THR A N 1
ATOM 2387 C CA . THR A 1 308 ? 10.412 11.819 -21.490 1.00 87.19 308 THR A CA 1
ATOM 2388 C C . THR A 1 308 ? 9.520 11.816 -20.246 1.00 87.19 308 THR A C 1
ATOM 2390 O O . THR A 1 308 ? 8.360 12.229 -20.333 1.00 87.19 308 THR A O 1
ATOM 2393 N N . GLY A 1 309 ? 10.050 11.364 -19.106 1.00 79.88 309 GLY A N 1
ATOM 2394 C CA . GLY A 1 309 ? 9.348 11.277 -17.831 1.00 79.88 309 GLY A CA 1
ATOM 2395 C C . GLY A 1 309 ? 9.252 12.601 -17.076 1.00 79.88 309 GLY A C 1
ATOM 2396 O O . GLY A 1 309 ? 9.706 13.647 -17.542 1.00 79.88 309 GLY A O 1
ATOM 2397 N N . ALA A 1 310 ? 8.676 12.545 -15.872 1.00 72.19 310 ALA A N 1
ATOM 2398 C CA . ALA A 1 310 ? 8.447 13.718 -15.022 1.00 72.19 310 ALA A CA 1
ATOM 2399 C C . ALA A 1 310 ? 9.739 14.450 -14.600 1.00 72.19 310 ALA A C 1
ATOM 2401 O O . ALA A 1 310 ? 9.691 15.637 -14.294 1.00 72.19 310 ALA A O 1
ATOM 2402 N N . LYS A 1 311 ? 10.891 13.761 -14.611 1.00 71.69 311 LYS A N 1
ATOM 2403 C CA . LYS A 1 311 ? 12.208 14.343 -14.297 1.00 71.69 311 LYS A CA 1
ATOM 2404 C C . LYS A 1 311 ? 12.800 15.184 -15.438 1.00 71.69 311 LYS A C 1
ATOM 2406 O O . LYS A 1 311 ? 13.706 15.977 -15.196 1.00 71.69 311 LYS A O 1
ATOM 2411 N N . GLY A 1 312 ? 12.325 14.998 -16.671 1.00 80.19 312 GLY A N 1
ATOM 2412 C CA . GLY A 1 312 ? 12.818 15.698 -17.857 1.00 80.19 312 GLY A CA 1
ATOM 2413 C C . GLY A 1 312 ? 11.803 16.688 -18.427 1.00 80.19 312 GLY A C 1
ATOM 2414 O O . GLY A 1 312 ? 11.342 17.597 -17.744 1.00 80.19 312 GLY A O 1
ATOM 2415 N N . PHE A 1 313 ? 11.451 16.524 -19.701 1.00 85.44 313 PHE A N 1
ATOM 2416 C CA . PHE A 1 313 ? 10.483 17.378 -20.399 1.00 85.44 313 PHE A CA 1
ATOM 2417 C C . PHE A 1 313 ? 9.020 17.017 -20.118 1.00 85.44 313 PHE A C 1
ATOM 2419 O O . PHE A 1 313 ? 8.126 17.701 -20.614 1.00 85.44 313 PHE A O 1
ATOM 2426 N N . SER A 1 314 ? 8.762 15.961 -19.339 1.00 82.56 314 SER A N 1
ATOM 2427 C CA . SER A 1 314 ? 7.419 15.531 -18.939 1.00 82.56 314 SER A CA 1
ATOM 2428 C C . SER A 1 314 ? 6.456 15.348 -20.118 1.00 82.56 314 SER A C 1
ATOM 2430 O O . SER A 1 314 ? 5.288 15.737 -20.071 1.00 82.56 314 SER A O 1
ATOM 2432 N N . CYS A 1 315 ? 6.932 14.709 -21.193 1.00 86.94 315 CYS A N 1
ATOM 2433 C CA . CYS A 1 315 ? 6.124 14.399 -22.378 1.00 86.94 315 CYS A CA 1
ATOM 2434 C C . CYS A 1 315 ? 4.840 13.635 -22.001 1.00 86.94 315 CYS A C 1
ATOM 2436 O O . CYS A 1 315 ? 3.785 13.832 -22.608 1.00 86.94 315 CYS A O 1
ATOM 2438 N N . ILE A 1 316 ? 4.925 12.812 -20.951 1.00 84.44 316 ILE A N 1
ATOM 2439 C CA . ILE A 1 316 ? 3.829 12.021 -20.378 1.00 84.44 316 ILE A CA 1
ATOM 2440 C C . ILE A 1 316 ? 2.719 12.848 -19.715 1.00 84.44 316 ILE A C 1
ATOM 2442 O O . ILE A 1 316 ? 1.701 12.282 -19.326 1.00 84.44 316 ILE A O 1
ATOM 2446 N N . SER A 1 317 ? 2.878 14.163 -19.558 1.00 81.25 317 SER A N 1
ATOM 2447 C CA . SER A 1 317 ? 1.812 15.037 -19.050 1.00 81.25 317 SER A CA 1
ATOM 2448 C C . SER A 1 317 ? 0.770 15.366 -20.117 1.00 81.25 317 SER A C 1
ATOM 2450 O O . SER A 1 317 ? -0.388 15.580 -19.775 1.00 81.25 317 SER A O 1
ATOM 2452 N N . CYS A 1 318 ? 1.157 15.379 -21.397 1.00 84.06 318 CYS A N 1
ATOM 2453 C CA . CYS A 1 318 ? 0.280 15.785 -22.501 1.00 84.06 318 CYS A CA 1
ATOM 2454 C C . CYS A 1 318 ? 0.068 14.683 -23.547 1.00 84.06 318 CYS A C 1
ATOM 2456 O O . CYS A 1 318 ? -0.974 14.662 -24.202 1.00 84.06 318 CYS A O 1
ATOM 2458 N N . HIS A 1 319 ? 1.030 13.771 -23.716 1.00 88.12 319 HIS A N 1
ATOM 2459 C CA . HIS A 1 319 ? 1.003 12.739 -24.751 1.00 88.12 319 HIS A CA 1
ATOM 2460 C C . HIS A 1 319 ? 0.651 11.352 -24.208 1.00 88.12 319 HIS A C 1
ATOM 2462 O O . HIS A 1 319 ? 1.104 10.948 -23.139 1.00 88.12 319 HIS A O 1
ATOM 2468 N N . GLU A 1 320 ? -0.099 10.589 -25.004 1.00 87.88 320 GLU A N 1
ATOM 2469 C CA . GLU A 1 320 ? -0.210 9.138 -24.826 1.00 87.88 320 GLU A CA 1
ATOM 2470 C C . GLU A 1 320 ? 1.130 8.447 -25.166 1.00 87.88 320 GLU A C 1
ATOM 2472 O O . GLU A 1 320 ? 1.884 8.899 -26.036 1.00 87.88 320 GLU A O 1
ATOM 2477 N N . LEU A 1 321 ? 1.418 7.320 -24.514 1.00 86.19 321 LEU A N 1
ATOM 2478 C CA . LEU A 1 321 ? 2.575 6.469 -24.810 1.00 86.19 321 LEU A CA 1
ATOM 2479 C C . LEU A 1 321 ? 2.172 5.001 -24.684 1.00 86.19 321 LEU A C 1
ATOM 2481 O O . LEU A 1 321 ? 2.062 4.474 -23.581 1.00 86.19 321 LEU A O 1
ATOM 2485 N N . GLY A 1 322 ? 1.930 4.335 -25.815 1.00 81.12 322 GLY A N 1
ATOM 2486 C CA . GLY A 1 322 ? 1.371 2.978 -25.790 1.00 81.12 322 GLY A CA 1
ATOM 2487 C C . GLY A 1 322 ? 0.019 2.958 -25.068 1.00 81.12 322 GLY A C 1
ATOM 2488 O O . GLY A 1 322 ? -0.893 3.675 -25.481 1.00 81.12 322 GLY A O 1
ATOM 2489 N N . ASP A 1 323 ? -0.082 2.179 -23.990 1.00 78.25 323 ASP A N 1
ATOM 2490 C CA . ASP A 1 323 ? -1.287 2.075 -23.154 1.00 78.25 323 ASP A CA 1
ATOM 2491 C C . ASP A 1 323 ? -1.402 3.186 -22.097 1.00 78.25 323 ASP A C 1
ATOM 2493 O O . ASP A 1 323 ? -2.478 3.402 -21.534 1.00 78.25 323 ASP A O 1
ATOM 2497 N N . TYR A 1 324 ? -0.318 3.924 -21.833 1.00 80.38 324 TYR A N 1
ATOM 2498 C CA . TYR A 1 324 ? -0.352 5.044 -20.900 1.00 80.38 324 TYR A CA 1
ATOM 2499 C C . TYR A 1 324 ? -1.114 6.229 -21.501 1.00 80.38 324 TYR A C 1
ATOM 2501 O O . TYR A 1 324 ? -0.801 6.708 -22.598 1.00 80.38 324 TYR A O 1
ATOM 2509 N N . LYS A 1 325 ? -2.084 6.741 -20.734 1.00 80.94 325 LYS A N 1
ATOM 2510 C CA . LYS A 1 325 ? -2.886 7.920 -21.071 1.00 80.94 325 LYS A CA 1
ATOM 2511 C C . LYS A 1 325 ? -2.804 8.952 -19.946 1.00 80.94 325 LYS A C 1
ATOM 2513 O O . LYS A 1 325 ? -3.092 8.605 -18.798 1.00 80.94 325 LYS A O 1
ATOM 2518 N N . PRO A 1 326 ? -2.464 10.214 -20.245 1.00 75.62 326 PRO A N 1
ATOM 2519 C CA . PRO A 1 326 ? -2.399 11.251 -19.225 1.00 75.62 326 PRO A CA 1
ATOM 2520 C C . PRO A 1 326 ? -3.797 11.599 -18.682 1.00 75.62 326 PRO A C 1
ATOM 2522 O O . PRO A 1 326 ? -4.777 11.657 -19.432 1.00 75.62 326 PRO A O 1
ATOM 2525 N N . ARG A 1 327 ? -3.898 11.841 -17.366 1.00 69.69 327 ARG A N 1
ATOM 2526 C CA . ARG A 1 327 ? -5.140 12.273 -16.696 1.00 69.69 327 ARG A CA 1
ATOM 2527 C C . ARG A 1 327 ? -5.309 13.796 -16.804 1.00 69.69 327 ARG A C 1
ATOM 2529 O O . ARG A 1 327 ? -4.327 14.524 -16.789 1.00 69.69 327 ARG A O 1
ATOM 2536 N N . ASN A 1 328 ? -6.555 14.273 -16.875 1.00 68.19 328 ASN A N 1
ATOM 2537 C CA . ASN A 1 328 ? -6.924 15.699 -16.791 1.00 68.19 328 ASN A CA 1
ATOM 2538 C C . ASN A 1 328 ? -6.258 16.645 -17.816 1.00 68.19 328 ASN A C 1
ATOM 2540 O O . ASN A 1 328 ? -6.061 17.824 -17.537 1.00 68.19 328 ASN A O 1
ATOM 2544 N N . VAL A 1 329 ? -5.946 16.162 -19.022 1.00 72.25 329 VAL A N 1
ATOM 2545 C CA . VAL A 1 329 ? -5.392 17.008 -20.096 1.00 72.25 329 VAL A CA 1
ATOM 2546 C C . VAL A 1 329 ? -6.509 17.737 -20.834 1.00 72.25 329 VAL A C 1
ATOM 2548 O O . VAL A 1 329 ? -7.418 17.087 -21.374 1.00 72.25 329 VAL A O 1
ATOM 2551 N N . ALA A 1 330 ? -6.413 19.070 -20.881 1.00 71.19 330 ALA A N 1
ATOM 2552 C CA . ALA A 1 330 ? -7.299 19.924 -21.662 1.00 71.19 330 ALA A CA 1
ATOM 2553 C C . ALA A 1 330 ? -7.279 19.516 -23.143 1.00 71.19 330 ALA A C 1
ATOM 2555 O O . ALA A 1 330 ? -6.253 19.111 -23.687 1.00 71.19 330 ALA A O 1
ATOM 2556 N N . LEU A 1 331 ? -8.428 19.610 -23.814 1.00 69.25 331 LEU A N 1
ATOM 2557 C CA . LEU A 1 331 ? -8.584 19.106 -25.181 1.00 69.25 331 LEU A CA 1
ATOM 2558 C C . LEU A 1 331 ? -7.590 19.752 -26.165 1.00 69.25 331 LEU A C 1
ATOM 2560 O O . LEU A 1 331 ? -7.040 19.053 -27.012 1.00 69.25 331 LEU A O 1
ATOM 2564 N N . GLY A 1 332 ? -7.327 21.055 -26.006 1.00 66.19 332 GLY A N 1
ATOM 2565 C CA . GLY A 1 332 ? -6.394 21.821 -26.841 1.00 66.19 332 GLY A CA 1
ATOM 2566 C C . GLY A 1 332 ? -4.909 21.520 -26.603 1.00 66.19 332 GLY A C 1
ATOM 2567 O O . GLY A 1 332 ? -4.097 21.785 -27.480 1.00 66.19 332 GLY A O 1
ATOM 2568 N N . THR A 1 333 ? -4.545 20.920 -25.464 1.00 72.25 333 THR A N 1
ATOM 2569 C CA . THR A 1 333 ? -3.152 20.560 -25.125 1.00 72.25 333 THR A CA 1
ATOM 2570 C C . THR A 1 333 ? -2.880 19.057 -25.244 1.00 72.25 333 THR A C 1
ATOM 2572 O O . THR A 1 333 ? -1.784 18.583 -24.939 1.00 72.25 333 THR A O 1
ATOM 2575 N N . ARG A 1 334 ? -3.872 18.274 -25.694 1.00 79.38 334 ARG A N 1
ATOM 2576 C CA . ARG A 1 334 ? -3.776 16.815 -25.801 1.00 79.38 334 ARG A CA 1
ATOM 2577 C C . ARG A 1 334 ? -2.923 16.395 -26.998 1.00 79.38 334 ARG A C 1
ATOM 2579 O O . ARG A 1 334 ? -3.295 16.582 -28.156 1.00 79.38 334 ARG A O 1
ATOM 2586 N N . GLY A 1 335 ? -1.796 15.756 -26.708 1.00 81.06 335 GLY A N 1
ATOM 2587 C CA . GLY A 1 335 ? -0.862 15.241 -27.699 1.00 81.06 335 GLY A CA 1
ATOM 2588 C C . GLY A 1 335 ? -1.217 13.839 -28.209 1.00 81.06 335 GLY A C 1
ATOM 2589 O O . GLY A 1 335 ? -1.801 13.020 -27.503 1.00 81.06 335 GLY A O 1
ATOM 2590 N N . SER A 1 336 ? -0.825 13.523 -29.450 1.00 84.44 336 SER A N 1
ATOM 2591 C CA . SER A 1 336 ? -0.941 12.162 -30.006 1.00 84.44 336 SER A CA 1
ATOM 2592 C C . SER A 1 336 ? 0.007 11.178 -29.340 1.00 84.44 336 SER A C 1
ATOM 2594 O O . SER A 1 336 ? 1.084 11.590 -28.906 1.00 84.44 336 SER A O 1
ATOM 2596 N N . ASN A 1 337 ? -0.339 9.888 -29.390 1.00 88.44 337 ASN A N 1
ATOM 2597 C CA . ASN A 1 337 ? 0.551 8.807 -28.977 1.00 88.44 337 ASN A CA 1
ATOM 2598 C C . ASN A 1 337 ? 1.930 8.966 -29.628 1.00 88.44 337 ASN A C 1
ATOM 2600 O O . ASN A 1 337 ? 1.996 9.090 -30.852 1.00 88.44 337 ASN A O 1
ATOM 2604 N N . LEU A 1 338 ? 3.007 9.023 -28.839 1.00 90.81 338 LEU A N 1
ATOM 2605 C CA . LEU A 1 338 ? 4.372 9.220 -29.347 1.00 90.81 338 LEU A CA 1
ATOM 2606 C C . LEU A 1 338 ? 5.136 7.910 -29.574 1.00 90.81 338 LEU A C 1
ATOM 2608 O O . LEU A 1 338 ? 6.155 7.933 -30.257 1.00 90.81 338 LEU A O 1
ATOM 2612 N N . LEU A 1 339 ? 4.645 6.769 -29.090 1.00 89.94 339 LEU A N 1
ATOM 2613 C CA . LEU A 1 339 ? 5.344 5.501 -29.277 1.00 89.94 339 LEU A CA 1
ATOM 2614 C C . LEU A 1 339 ? 5.356 5.102 -30.767 1.00 89.94 339 LEU A C 1
ATOM 2616 O O . LEU A 1 339 ? 4.403 5.342 -31.525 1.00 89.94 339 LEU A O 1
ATOM 2620 N N . MET A 1 340 ? 6.478 4.538 -31.208 1.00 90.69 340 MET A N 1
ATOM 2621 C CA . MET A 1 340 ? 6.783 4.184 -32.596 1.00 90.69 340 MET A CA 1
ATOM 2622 C C . MET A 1 340 ? 6.565 5.341 -33.591 1.00 90.69 340 MET A C 1
ATOM 2624 O O . MET A 1 340 ? 6.070 5.135 -34.706 1.00 90.69 340 MET A O 1
ATOM 2628 N N . LEU A 1 341 ? 6.893 6.579 -33.194 1.00 90.38 341 LEU A N 1
ATOM 2629 C CA . LEU A 1 341 ? 6.705 7.800 -33.997 1.00 90.38 341 LEU A CA 1
ATOM 2630 C C . LEU A 1 341 ? 7.345 7.738 -35.388 1.00 90.38 341 LEU A C 1
ATOM 2632 O O . LEU A 1 341 ? 6.752 8.161 -36.378 1.00 90.38 341 LEU A O 1
ATOM 2636 N N . GLY A 1 342 ? 8.521 7.149 -35.481 1.00 91.38 342 GLY A N 1
ATOM 2637 C CA . GLY A 1 342 ? 9.308 6.913 -36.680 1.00 91.38 342 GLY A CA 1
ATOM 2638 C C . GLY A 1 342 ? 8.698 5.908 -37.655 1.00 91.38 342 GLY A C 1
ATOM 2639 O O . GLY A 1 342 ? 9.180 5.823 -38.779 1.00 91.38 342 GLY A O 1
ATOM 2640 N N . LYS A 1 343 ? 7.613 5.192 -37.320 1.00 91.31 343 LYS A N 1
ATOM 2641 C CA . LYS A 1 343 ? 6.814 4.485 -38.344 1.00 91.31 343 LYS A CA 1
ATOM 2642 C C . LYS A 1 343 ? 6.045 5.450 -39.251 1.00 91.31 343 LYS A C 1
ATOM 2644 O O . LYS A 1 343 ? 5.655 5.070 -40.346 1.00 91.31 343 LYS A O 1
ATOM 2649 N N . ARG A 1 344 ? 5.817 6.689 -38.798 1.00 90.81 344 ARG A N 1
ATOM 2650 C CA . ARG A 1 344 ? 4.966 7.671 -39.488 1.00 90.81 344 ARG A CA 1
ATOM 2651 C C . ARG A 1 344 ? 5.629 9.015 -39.748 1.00 90.81 344 ARG A C 1
ATOM 2653 O O . ARG A 1 344 ? 5.347 9.611 -40.775 1.00 90.81 344 ARG A O 1
ATOM 2660 N N . MET A 1 345 ? 6.478 9.500 -38.850 1.00 92.38 345 MET A N 1
ATOM 2661 C CA . MET A 1 345 ? 7.121 10.811 -38.942 1.00 92.38 345 MET A CA 1
ATOM 2662 C C . MET A 1 345 ? 8.585 10.666 -39.366 1.00 92.38 345 MET A C 1
ATOM 2664 O O . MET A 1 345 ? 9.220 9.648 -39.083 1.00 92.38 345 MET A O 1
ATOM 2668 N N . ARG A 1 346 ? 9.122 11.686 -40.034 1.00 91.81 346 ARG A N 1
ATOM 2669 C CA . ARG A 1 346 ? 10.554 11.805 -40.339 1.00 91.81 346 ARG A CA 1
ATOM 2670 C C . ARG A 1 346 ? 11.326 12.403 -39.160 1.00 91.81 346 ARG A C 1
ATOM 2672 O O . ARG A 1 346 ? 10.829 13.317 -38.499 1.00 91.81 346 ARG A O 1
ATOM 2679 N N . LYS A 1 347 ? 12.534 11.887 -38.900 1.00 89.12 347 LYS A N 1
ATOM 2680 C CA . LYS A 1 347 ? 13.395 12.326 -37.783 1.00 89.12 347 LYS A CA 1
ATOM 2681 C C . LYS A 1 347 ? 13.764 13.798 -37.945 1.00 89.12 347 LYS A C 1
ATOM 2683 O O . LYS A 1 347 ? 13.689 14.572 -36.999 1.00 89.12 347 LYS A O 1
ATOM 2688 N N . GLU A 1 348 ? 14.078 14.190 -39.172 1.00 87.38 348 GLU A N 1
ATOM 2689 C CA . GLU A 1 348 ? 14.475 15.539 -39.563 1.00 87.38 348 GLU A CA 1
ATOM 2690 C C . GLU A 1 348 ? 13.375 16.551 -39.228 1.00 87.38 348 GLU A C 1
ATOM 2692 O O . GLU A 1 348 ? 13.641 17.594 -38.630 1.00 87.38 348 GLU A O 1
ATOM 2697 N N . TYR A 1 349 ? 12.124 16.221 -39.566 1.00 89.50 349 TYR A N 1
ATOM 2698 C CA . TYR A 1 349 ? 10.974 17.052 -39.222 1.00 89.50 349 TYR A CA 1
ATOM 2699 C C . TYR A 1 349 ? 10.758 17.096 -37.707 1.00 89.50 349 TYR A C 1
ATOM 2701 O O . TYR A 1 349 ? 10.558 18.177 -37.158 1.00 89.50 349 TYR A O 1
ATOM 2709 N N . PHE A 1 350 ? 10.807 15.941 -37.028 1.00 90.44 350 PHE A N 1
ATOM 2710 C CA . PHE A 1 350 ? 10.620 15.859 -35.578 1.00 90.44 350 PHE A CA 1
ATOM 2711 C C . PHE A 1 350 ? 11.584 16.782 -34.836 1.00 90.44 350 PHE A C 1
ATOM 2713 O O . PHE A 1 350 ? 11.129 17.615 -34.057 1.00 90.44 350 PHE A O 1
ATOM 2720 N N . LEU A 1 351 ? 12.884 16.693 -35.130 1.00 88.62 351 LEU A N 1
ATOM 2721 C CA . LEU A 1 351 ? 13.908 17.514 -34.484 1.00 88.62 351 LEU A CA 1
ATOM 2722 C C . LEU A 1 351 ? 13.657 19.012 -34.718 1.00 88.62 351 LEU A C 1
ATOM 2724 O O . LEU A 1 351 ? 13.751 19.807 -33.783 1.00 88.62 351 LEU A O 1
ATOM 2728 N N . ARG A 1 352 ? 13.271 19.418 -35.942 1.00 87.19 352 ARG A N 1
ATOM 2729 C CA . ARG A 1 352 ? 12.936 20.828 -36.247 1.00 87.19 352 ARG A CA 1
ATOM 2730 C C . ARG A 1 352 ? 11.722 21.301 -35.464 1.00 87.19 352 ARG A C 1
ATOM 2732 O O . ARG A 1 352 ? 11.715 22.416 -34.941 1.00 87.19 352 ARG A O 1
ATOM 2739 N N . TRP A 1 353 ? 10.710 20.447 -35.389 1.00 87.38 353 TRP A N 1
ATOM 2740 C CA . TRP A 1 353 ? 9.444 20.748 -34.746 1.00 87.38 353 TRP A CA 1
ATOM 2741 C C . TRP A 1 353 ? 9.578 20.869 -33.235 1.00 87.38 353 TRP A C 1
ATOM 2743 O O . TRP A 1 353 ? 9.170 21.887 -32.693 1.00 87.38 353 TRP A O 1
ATOM 2753 N N . VAL A 1 354 ? 10.209 19.915 -32.550 1.00 89.00 354 VAL A N 1
ATOM 2754 C CA . VAL A 1 354 ? 10.337 19.976 -31.083 1.00 89.00 354 VAL A CA 1
ATOM 2755 C C . VAL A 1 354 ? 11.216 21.135 -30.609 1.00 89.00 354 VAL A C 1
ATOM 2757 O O . VAL A 1 354 ? 10.976 21.698 -29.542 1.00 89.00 354 VAL A O 1
ATOM 2760 N N . HIS A 1 355 ? 12.195 21.554 -31.416 1.00 86.44 355 HIS A N 1
ATOM 2761 C CA . HIS A 1 355 ? 13.048 22.696 -31.096 1.00 86.44 355 HIS A CA 1
ATOM 2762 C C . HIS A 1 355 ? 12.303 24.043 -31.197 1.00 86.44 355 HIS A C 1
ATOM 2764 O O . HIS A 1 355 ? 12.600 24.986 -30.457 1.00 86.44 355 HIS A O 1
ATOM 2770 N N . ASN A 1 356 ? 11.336 24.175 -32.114 1.00 85.75 356 ASN A N 1
ATOM 2771 C CA . ASN A 1 356 ? 10.539 25.396 -32.263 1.00 85.75 356 ASN A CA 1
ATOM 2772 C C . ASN A 1 356 ? 9.121 25.113 -32.804 1.00 85.75 356 ASN A C 1
ATOM 2774 O O . ASN A 1 356 ? 8.833 25.417 -33.968 1.00 85.75 356 ASN A O 1
ATOM 2778 N N . PRO A 1 357 ? 8.224 24.549 -31.976 1.00 84.75 357 PRO A N 1
ATOM 2779 C CA . PRO A 1 357 ? 6.938 24.036 -32.440 1.00 84.75 357 PRO A CA 1
ATOM 2780 C C . PRO A 1 357 ? 6.032 25.142 -32.980 1.00 84.75 357 PRO A C 1
ATOM 2782 O O . PRO A 1 357 ? 5.466 24.967 -34.056 1.00 84.75 357 PRO A O 1
ATOM 2785 N N . LEU A 1 358 ? 5.987 26.302 -32.313 1.00 79.62 358 LEU A N 1
ATOM 2786 C CA . LEU A 1 358 ? 5.191 27.466 -32.728 1.00 79.62 358 LEU A CA 1
ATOM 2787 C C . LEU A 1 358 ? 5.593 28.028 -34.098 1.00 79.62 358 LEU A C 1
ATOM 2789 O O . LEU A 1 358 ? 4.751 28.576 -34.803 1.00 79.62 358 LEU A O 1
ATOM 2793 N N . ARG A 1 359 ? 6.867 27.893 -34.496 1.00 82.00 359 ARG A N 1
ATOM 2794 C CA . ARG A 1 359 ? 7.328 28.326 -35.826 1.00 82.00 359 ARG A CA 1
ATOM 2795 C C . ARG A 1 359 ? 6.827 27.408 -36.942 1.00 82.00 359 ARG A C 1
ATOM 2797 O O . ARG A 1 359 ? 6.673 27.871 -38.065 1.00 82.00 359 ARG A O 1
ATOM 2804 N N . ILE A 1 360 ? 6.647 26.119 -36.659 1.00 79.25 360 ILE A N 1
ATOM 2805 C CA . ILE A 1 360 ? 6.252 25.125 -37.669 1.00 79.25 360 ILE A CA 1
ATOM 2806 C C . ILE A 1 360 ? 4.735 24.941 -37.698 1.00 79.25 360 ILE A C 1
ATOM 2808 O O . ILE A 1 360 ? 4.159 24.793 -38.769 1.00 79.25 360 ILE A O 1
ATOM 2812 N N . VAL A 1 361 ? 4.090 24.950 -36.531 1.00 75.25 361 VAL A N 1
ATOM 2813 C CA . VAL A 1 361 ? 2.638 24.841 -36.386 1.00 75.25 361 VAL A CA 1
ATOM 2814 C C . VAL A 1 361 ? 2.160 25.994 -35.496 1.00 75.25 361 VAL A C 1
ATOM 2816 O O . VAL A 1 361 ? 2.245 25.887 -34.268 1.00 75.25 361 VAL A O 1
ATOM 2819 N N . PRO A 1 362 ? 1.703 27.111 -36.090 1.00 69.38 362 PRO A N 1
ATOM 2820 C CA . PRO A 1 362 ? 1.155 28.242 -35.346 1.00 69.38 362 PRO A CA 1
ATOM 2821 C C . PRO A 1 362 ? -0.016 27.825 -34.441 1.00 69.38 362 PRO A C 1
ATOM 2823 O O . PRO A 1 362 ? -0.801 26.953 -34.801 1.00 69.38 362 PRO A O 1
ATOM 2826 N N . GLY A 1 363 ? -0.122 28.428 -33.252 1.00 66.19 363 GLY A N 1
ATOM 2827 C CA . GLY A 1 363 ? -1.197 28.137 -32.289 1.00 66.19 363 GLY A CA 1
ATOM 2828 C C . GLY A 1 363 ? -1.080 26.796 -31.546 1.00 66.19 363 GLY A C 1
ATOM 2829 O O . GLY A 1 363 ? -1.998 26.420 -30.827 1.00 66.19 363 GLY A O 1
ATOM 2830 N N . MET A 1 364 ? 0.028 26.064 -31.708 1.00 70.75 364 MET A N 1
ATOM 2831 C CA . MET A 1 364 ? 0.277 24.800 -31.007 1.00 70.75 364 MET A CA 1
ATOM 2832 C C . MET A 1 364 ? 0.731 25.018 -29.555 1.00 70.75 364 MET A C 1
ATOM 2834 O O . MET A 1 364 ? 1.790 25.596 -29.313 1.00 70.75 364 MET A O 1
ATOM 2838 N N . GLU A 1 365 ? 0.011 24.429 -28.601 1.00 72.69 365 GLU A N 1
ATOM 2839 C CA . GLU A 1 365 ? 0.345 24.428 -27.169 1.00 72.69 365 GLU A CA 1
ATOM 2840 C C . GLU A 1 365 ? 1.373 23.330 -26.816 1.00 72.69 365 GLU A C 1
ATOM 2842 O O . GLU A 1 365 ? 1.091 22.382 -26.081 1.00 72.69 365 GLU A O 1
ATOM 2847 N N . MET A 1 366 ? 2.581 23.431 -27.386 1.00 80.94 366 MET A N 1
ATOM 2848 C CA . MET A 1 366 ? 3.721 22.549 -27.099 1.00 80.94 366 MET A CA 1
ATOM 2849 C C . MET A 1 366 ? 4.963 23.381 -26.731 1.00 80.94 366 MET A C 1
ATOM 2851 O O . MET A 1 366 ? 5.308 24.307 -27.470 1.00 80.94 366 MET A O 1
ATOM 2855 N N . PRO A 1 367 ? 5.682 23.059 -25.637 1.00 81.44 367 PRO A N 1
ATOM 2856 C CA . PRO A 1 367 ? 6.883 23.792 -25.254 1.00 81.44 367 PRO A CA 1
ATOM 2857 C C . PRO A 1 367 ? 8.032 23.572 -26.247 1.00 81.44 367 PRO A C 1
ATOM 2859 O O . PRO A 1 367 ? 8.232 22.477 -26.772 1.00 81.44 367 PRO A O 1
ATOM 2862 N N . ALA A 1 368 ? 8.828 24.619 -26.472 1.00 85.62 368 ALA A N 1
ATOM 2863 C CA . ALA A 1 368 ? 10.044 24.535 -27.275 1.00 85.62 368 ALA A CA 1
ATOM 2864 C C . ALA A 1 368 ? 11.186 23.885 -26.475 1.00 85.62 368 ALA A C 1
ATOM 2866 O O . ALA A 1 368 ? 11.636 24.434 -25.465 1.00 85.62 368 ALA A O 1
ATOM 2867 N N . LEU A 1 369 ? 11.703 22.752 -26.953 1.00 88.81 369 LEU A N 1
ATOM 2868 C CA . LEU A 1 369 ? 12.785 22.004 -26.307 1.00 88.81 369 LEU A CA 1
ATOM 2869 C C . LEU A 1 369 ? 14.154 22.581 -26.697 1.00 88.81 369 LEU A C 1
ATOM 2871 O O . LEU A 1 369 ? 14.879 22.021 -27.514 1.00 88.81 369 LEU A O 1
ATOM 2875 N N . LYS A 1 370 ? 14.478 23.754 -26.141 1.00 84.69 370 LYS A N 1
ATOM 2876 C CA . LYS A 1 370 ? 15.746 24.473 -26.394 1.00 84.69 370 LYS A CA 1
ATOM 2877 C C . LYS A 1 370 ? 16.735 24.408 -25.234 1.00 84.69 370 LYS A C 1
ATOM 2879 O O . LYS A 1 370 ? 17.927 24.614 -25.431 1.00 84.69 370 LYS A O 1
ATOM 2884 N N . LYS A 1 371 ? 16.232 24.186 -24.019 1.00 86.81 371 LYS A N 1
ATOM 2885 C CA . LYS A 1 371 ? 17.047 24.036 -22.811 1.00 86.81 371 LYS A CA 1
ATOM 2886 C C . LYS A 1 371 ? 17.198 22.551 -22.534 1.00 86.81 371 LYS A C 1
ATOM 2888 O O . LYS A 1 371 ? 16.190 21.854 -22.470 1.00 86.81 371 LYS A O 1
ATOM 2893 N N . SER A 1 372 ? 18.430 22.085 -22.397 1.00 87.69 372 SER A N 1
ATOM 2894 C CA . SER A 1 372 ? 18.703 20.704 -22.023 1.00 87.69 372 SER A CA 1
ATOM 2895 C C . SER A 1 372 ? 18.268 20.423 -20.589 1.00 87.69 372 SER A C 1
ATOM 2897 O O . SER A 1 372 ? 18.249 21.310 -19.731 1.00 87.69 372 SER A O 1
ATOM 2899 N N . VAL A 1 373 ? 17.937 19.162 -20.330 1.00 84.00 373 VAL A N 1
ATOM 2900 C CA . VAL A 1 373 ? 17.849 18.630 -18.974 1.00 84.00 373 VAL A CA 1
ATOM 2901 C C . VAL A 1 373 ? 19.280 18.582 -18.409 1.00 84.00 373 VAL A C 1
ATOM 2903 O O . VAL A 1 373 ? 20.139 17.950 -19.028 1.00 84.00 373 VAL A O 1
ATOM 2906 N N . PRO A 1 374 ? 19.594 19.257 -17.289 1.00 80.06 374 PRO A N 1
ATOM 2907 C CA . PRO A 1 374 ? 20.952 19.269 -16.746 1.00 80.06 374 PRO A CA 1
ATOM 2908 C C . PRO A 1 374 ? 21.474 17.857 -16.446 1.00 80.06 374 PRO A C 1
ATOM 2910 O O . PRO A 1 374 ? 20.693 16.973 -16.109 1.00 80.06 374 PRO A O 1
ATOM 2913 N N . LYS A 1 375 ? 22.796 17.655 -16.536 1.00 79.81 375 LYS A N 1
ATOM 2914 C CA . LYS A 1 375 ? 23.522 16.400 -16.233 1.00 79.81 375 LYS A CA 1
ATOM 2915 C C . LYS A 1 375 ? 23.244 15.211 -17.174 1.00 79.81 375 LYS A C 1
ATOM 2917 O O . LYS A 1 375 ? 24.159 14.427 -17.393 1.00 79.81 375 LYS A O 1
ATOM 2922 N N . VAL A 1 376 ? 22.072 15.111 -17.807 1.00 81.44 376 VAL A N 1
ATOM 2923 C CA . VAL A 1 376 ? 21.766 14.014 -18.748 1.00 81.44 376 VAL A CA 1
ATOM 2924 C C . VAL A 1 376 ? 22.511 14.184 -20.066 1.00 81.44 376 VAL A C 1
ATOM 2926 O O . VAL A 1 376 ? 22.402 15.231 -20.707 1.00 81.44 376 VAL A O 1
ATOM 2929 N N . LEU A 1 377 ? 23.258 13.162 -20.492 1.00 84.06 377 LEU A N 1
ATOM 2930 C CA . LEU A 1 377 ? 24.072 13.167 -21.717 1.00 84.06 377 LEU A CA 1
ATOM 2931 C C . LEU A 1 377 ? 24.980 14.409 -21.828 1.00 84.06 377 LEU A C 1
ATOM 2933 O O . LEU A 1 377 ? 25.149 14.978 -22.908 1.00 84.06 377 LEU A O 1
ATOM 2937 N N . GLY A 1 378 ? 25.536 14.859 -20.698 1.00 81.44 378 GLY A N 1
ATOM 2938 C CA . GLY A 1 378 ? 26.404 16.041 -20.626 1.00 81.44 378 GLY A CA 1
ATOM 2939 C C . GLY A 1 378 ? 25.680 17.383 -20.786 1.00 81.44 378 GLY A C 1
ATOM 2940 O O . GLY A 1 378 ? 26.333 18.403 -20.981 1.00 81.44 378 GLY A O 1
ATOM 2941 N N . GLY A 1 379 ? 24.345 17.407 -20.718 1.00 84.62 379 GLY A N 1
ATOM 2942 C CA . GLY A 1 379 ? 23.557 18.622 -20.936 1.00 84.62 379 GLY A CA 1
ATOM 2943 C C . GLY A 1 379 ? 23.498 19.065 -22.402 1.00 84.62 379 GLY A C 1
ATOM 2944 O O . GLY A 1 379 ? 23.184 20.225 -22.671 1.00 84.62 379 GLY A O 1
ATOM 2945 N N . ASP A 1 380 ? 23.780 18.169 -23.351 1.00 87.56 380 ASP A N 1
ATOM 2946 C CA . ASP A 1 380 ? 23.668 18.438 -24.787 1.00 87.56 380 ASP A CA 1
ATOM 2947 C C . ASP A 1 380 ? 22.231 18.192 -25.273 1.00 87.56 380 ASP A C 1
ATOM 2949 O O . ASP A 1 380 ? 21.759 17.055 -25.347 1.00 87.56 380 ASP A O 1
ATOM 2953 N N . ILE A 1 381 ? 21.530 19.270 -25.635 1.00 88.19 381 ILE A N 1
ATOM 2954 C CA . ILE A 1 381 ? 20.145 19.198 -26.116 1.00 88.19 381 ILE A CA 1
ATOM 2955 C C . ILE A 1 381 ? 20.004 18.353 -27.390 1.00 88.19 381 ILE A C 1
ATOM 2957 O O . ILE A 1 381 ? 19.026 17.622 -27.516 1.00 88.19 381 ILE A O 1
ATOM 2961 N N . ASN A 1 382 ? 20.965 18.378 -28.315 1.00 87.38 382 ASN A N 1
ATOM 2962 C CA . ASN A 1 382 ? 20.861 17.623 -29.565 1.00 87.38 382 ASN A CA 1
ATOM 2963 C C . ASN A 1 382 ? 20.975 16.119 -29.300 1.00 87.38 382 ASN A C 1
ATOM 2965 O O . ASN A 1 382 ? 20.191 15.336 -29.840 1.00 87.38 382 ASN A O 1
ATOM 2969 N N . ARG A 1 383 ? 21.881 15.714 -28.399 1.00 87.38 383 ARG A N 1
ATOM 2970 C CA . ARG A 1 383 ? 21.975 14.315 -27.946 1.00 87.38 383 ARG A CA 1
ATOM 2971 C C . ARG A 1 383 ? 20.735 13.875 -27.171 1.00 87.38 383 ARG A C 1
ATOM 2973 O O . ARG A 1 383 ? 20.285 12.746 -27.337 1.00 87.38 383 ARG A O 1
ATOM 2980 N N . GLN A 1 384 ? 20.151 14.756 -26.361 1.00 89.38 384 GLN A N 1
ATOM 2981 C CA . GLN A 1 384 ? 18.911 14.470 -25.633 1.00 89.38 384 GLN A CA 1
ATOM 2982 C C . GLN A 1 384 ? 17.712 14.290 -26.567 1.00 89.38 384 GLN A C 1
ATOM 2984 O O . GLN A 1 384 ? 16.939 13.350 -26.395 1.00 89.38 384 GLN A O 1
ATOM 2989 N N . LEU A 1 385 ? 17.561 15.146 -27.580 1.00 90.50 385 LEU A N 1
ATOM 2990 C CA . LEU A 1 385 ? 16.508 14.996 -28.585 1.00 90.50 385 LEU A CA 1
ATOM 2991 C C . LEU A 1 385 ? 16.688 13.716 -29.413 1.00 90.50 385 LEU A C 1
ATOM 2993 O O . LEU A 1 385 ? 15.697 13.062 -29.748 1.00 90.50 385 LEU A O 1
ATOM 2997 N N . ASP A 1 386 ? 17.934 13.327 -29.695 1.00 88.56 386 ASP A N 1
ATOM 2998 C CA . ASP A 1 386 ? 18.235 12.050 -30.342 1.00 88.56 386 ASP A CA 1
ATOM 2999 C C . ASP A 1 386 ? 17.865 10.852 -29.456 1.00 88.56 386 ASP A C 1
ATOM 3001 O O . ASP A 1 386 ? 17.201 9.926 -29.918 1.00 88.56 386 ASP A O 1
ATOM 3005 N N . ALA A 1 387 ? 18.188 10.905 -28.161 1.00 90.19 387 ALA A N 1
ATOM 3006 C CA . ALA A 1 387 ? 17.800 9.891 -27.182 1.00 90.19 387 ALA A CA 1
ATOM 3007 C C . ALA A 1 387 ? 16.273 9.746 -27.059 1.00 90.19 387 ALA A C 1
ATOM 3009 O O . ALA A 1 387 ? 15.759 8.628 -27.039 1.00 90.19 387 ALA A O 1
ATOM 3010 N N . ILE A 1 388 ? 15.527 10.860 -27.049 1.00 91.31 388 ILE A N 1
ATOM 3011 C CA . ILE A 1 388 ? 14.055 10.841 -27.090 1.00 91.31 388 ILE A CA 1
ATOM 3012 C C . ILE A 1 388 ? 13.569 10.163 -28.374 1.00 91.31 388 ILE A C 1
ATOM 3014 O O . ILE A 1 388 ? 12.686 9.308 -28.319 1.00 91.31 388 ILE A O 1
ATOM 3018 N N . TRP A 1 389 ? 14.127 10.527 -29.533 1.00 91.12 389 TRP A N 1
ATOM 3019 C CA . TRP A 1 389 ? 13.730 9.935 -30.810 1.00 91.12 389 TRP A CA 1
ATOM 3020 C C . TRP A 1 389 ? 13.995 8.429 -30.852 1.00 91.12 389 TRP A C 1
ATOM 3022 O O . TRP A 1 389 ? 13.110 7.673 -31.253 1.00 91.12 389 TRP A O 1
ATOM 3032 N N . LEU A 1 390 ? 15.191 7.995 -30.450 1.00 88.88 390 LEU A N 1
ATOM 3033 C CA . LEU A 1 390 ? 15.570 6.585 -30.390 1.00 88.88 390 LEU A CA 1
ATOM 3034 C C . LEU A 1 390 ? 14.672 5.828 -29.417 1.00 88.88 390 LEU A C 1
ATOM 3036 O O . LEU A 1 390 ? 14.058 4.842 -29.815 1.00 88.88 390 LEU A O 1
ATOM 3040 N N . GLY A 1 391 ? 14.522 6.339 -28.192 1.00 88.12 391 GLY A N 1
ATOM 3041 C CA . GLY A 1 391 ? 13.680 5.745 -27.163 1.00 88.12 391 GLY A CA 1
ATOM 3042 C C . GLY A 1 391 ? 12.241 5.568 -27.634 1.00 88.12 391 GLY A C 1
ATOM 3043 O O . GLY A 1 391 ? 11.745 4.452 -27.677 1.00 88.12 391 GLY A O 1
ATOM 3044 N N . LEU A 1 392 ? 11.580 6.626 -28.106 1.00 90.06 392 LEU A N 1
ATOM 3045 C CA . LEU A 1 392 ? 10.193 6.542 -28.586 1.00 90.06 392 LEU A CA 1
ATOM 3046 C C . LEU A 1 392 ? 9.999 5.583 -29.773 1.00 90.06 392 LEU A C 1
ATOM 3048 O O . LEU A 1 392 ? 8.861 5.249 -30.100 1.00 90.06 392 LEU A O 1
ATOM 3052 N N . ASN A 1 393 ? 11.076 5.162 -30.437 1.00 90.06 393 ASN A N 1
ATOM 3053 C CA . ASN A 1 393 ? 11.064 4.237 -31.566 1.00 90.06 393 ASN A CA 1
ATOM 3054 C C . ASN A 1 393 ? 11.623 2.849 -31.259 1.00 90.06 393 ASN A C 1
ATOM 3056 O O . ASN A 1 393 ? 11.676 2.014 -32.166 1.00 90.06 393 ASN A O 1
ATOM 3060 N N . ASP A 1 394 ? 12.010 2.595 -30.014 1.00 86.00 394 ASP A N 1
ATOM 3061 C CA . ASP A 1 394 ? 12.508 1.302 -29.580 1.00 86.00 394 ASP A CA 1
ATOM 3062 C C . ASP A 1 394 ? 11.363 0.457 -28.988 1.00 86.00 394 ASP A C 1
ATOM 3064 O O . ASP A 1 394 ? 10.646 0.928 -28.101 1.00 86.00 394 ASP A O 1
ATOM 3068 N N . PRO A 1 395 ? 11.168 -0.800 -29.429 1.00 83.12 395 PRO A N 1
ATOM 3069 C CA . PRO A 1 395 ? 10.196 -1.708 -28.820 1.00 83.12 395 PRO A CA 1
ATOM 3070 C C . PRO A 1 395 ? 10.420 -1.969 -27.321 1.00 83.12 395 PRO A C 1
ATOM 3072 O O . PRO A 1 395 ? 9.484 -2.377 -26.639 1.00 8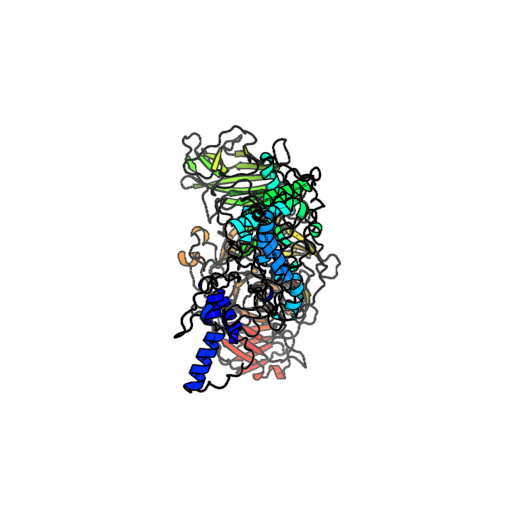3.12 395 PRO A O 1
ATOM 3075 N N . GLN A 1 396 ? 11.639 -1.767 -26.812 1.00 79.31 396 GLN A N 1
ATOM 3076 C CA . GLN A 1 396 ? 12.006 -1.934 -25.403 1.00 79.31 396 GLN A CA 1
ATOM 3077 C C . GLN A 1 396 ? 11.769 -0.673 -24.561 1.00 79.31 396 GLN A C 1
ATOM 3079 O O . GLN A 1 396 ? 12.061 -0.664 -23.364 1.00 79.31 396 GLN A O 1
ATOM 3084 N N . PHE A 1 397 ? 11.257 0.407 -25.155 1.00 82.38 397 PHE A N 1
ATOM 3085 C CA . PHE A 1 397 ? 10.975 1.631 -24.424 1.00 82.38 397 PHE A CA 1
ATOM 3086 C C . PHE A 1 397 ? 9.900 1.421 -23.362 1.00 82.38 397 PHE A C 1
ATOM 3088 O O . PHE A 1 397 ? 8.738 1.142 -23.664 1.00 82.38 397 PHE A O 1
ATOM 3095 N N . LYS A 1 398 ? 10.293 1.603 -22.102 1.00 79.69 398 LYS A N 1
ATOM 3096 C CA . LYS A 1 398 ? 9.377 1.603 -20.971 1.00 79.69 398 LYS A CA 1
ATOM 3097 C C . LYS A 1 398 ? 8.879 3.012 -20.714 1.00 79.69 398 LYS A C 1
ATOM 3099 O O . LYS A 1 398 ? 9.663 3.947 -20.584 1.00 79.69 398 LYS A O 1
ATOM 3104 N N . VAL A 1 399 ? 7.560 3.152 -20.630 1.00 77.94 399 VAL A N 1
ATOM 3105 C CA . VAL A 1 399 ? 6.939 4.431 -20.296 1.00 77.94 399 VAL A CA 1
ATOM 3106 C C . VAL A 1 399 ? 7.330 4.816 -18.867 1.00 77.94 399 VAL A C 1
ATOM 3108 O O . VAL A 1 399 ? 7.073 4.025 -17.952 1.00 77.94 399 VAL A O 1
ATOM 3111 N N . PRO A 1 400 ? 7.920 6.004 -18.655 1.00 76.12 400 PRO A N 1
ATOM 3112 C CA . PRO A 1 400 ? 8.257 6.471 -17.319 1.00 76.12 400 PRO A CA 1
ATOM 3113 C C . PRO A 1 400 ? 7.013 6.617 -16.450 1.00 76.12 400 PRO A C 1
ATOM 3115 O O . PRO A 1 400 ? 5.922 6.934 -16.931 1.00 76.12 400 PRO A O 1
ATOM 3118 N N . THR A 1 401 ? 7.185 6.429 -15.148 1.00 74.62 401 THR A N 1
ATOM 3119 C CA . THR A 1 401 ? 6.104 6.631 -14.184 1.00 74.62 401 THR A CA 1
ATOM 3120 C C . THR A 1 401 ? 5.752 8.111 -14.099 1.00 74.62 401 THR A C 1
ATOM 3122 O O . THR A 1 401 ? 6.634 8.953 -13.944 1.00 74.62 401 THR A O 1
ATOM 3125 N N . ASN A 1 402 ? 4.461 8.437 -14.176 1.00 71.38 402 ASN A N 1
ATOM 3126 C CA . ASN A 1 402 ? 3.971 9.759 -13.802 1.00 71.38 402 ASN A CA 1
ATOM 3127 C C . ASN A 1 402 ? 3.701 9.765 -12.285 1.00 71.38 402 ASN A C 1
ATOM 3129 O O . ASN A 1 402 ? 2.784 9.066 -11.854 1.00 71.38 402 ASN A O 1
ATOM 3133 N N . PRO A 1 403 ? 4.442 10.540 -11.471 1.00 66.69 403 PRO A N 1
ATOM 3134 C CA . PRO A 1 403 ? 4.232 10.585 -10.025 1.00 66.69 403 PRO A CA 1
ATOM 3135 C C . PRO A 1 403 ? 2.806 10.998 -9.637 1.00 66.69 403 PRO A C 1
ATOM 3137 O O . PRO A 1 403 ? 2.295 10.558 -8.621 1.00 66.69 403 PRO A O 1
ATOM 3140 N N . SER A 1 404 ? 2.117 11.786 -10.471 1.00 63.91 404 SER A N 1
ATOM 3141 C CA . SER A 1 404 ? 0.749 12.247 -10.200 1.00 63.91 404 SER A CA 1
ATOM 3142 C C . SER A 1 404 ? -0.341 11.186 -10.409 1.00 63.91 404 SER A C 1
ATOM 3144 O O . SER A 1 404 ? -1.519 11.491 -10.226 1.00 63.91 404 SER A O 1
ATOM 3146 N N . VAL A 1 405 ? -0.001 9.974 -10.864 1.00 67.88 405 VAL A N 1
ATOM 3147 C CA . VAL A 1 405 ? -0.979 8.884 -11.072 1.00 67.88 405 VAL A CA 1
ATOM 3148 C C . VAL A 1 405 ? -0.688 7.637 -10.240 1.00 67.88 405 VAL A C 1
ATOM 3150 O O . VAL A 1 405 ? -1.389 6.638 -10.399 1.00 67.88 405 VAL A O 1
ATOM 3153 N N . VAL A 1 406 ? 0.333 7.694 -9.387 1.00 75.56 406 VAL A N 1
ATOM 3154 C CA . VAL A 1 406 ? 0.729 6.634 -8.454 1.00 75.56 406 VAL A CA 1
ATOM 3155 C C . VAL A 1 406 ? 0.568 7.137 -7.024 1.00 75.56 406 VAL A C 1
ATOM 3157 O O . VAL A 1 406 ? 0.571 8.342 -6.789 1.00 75.56 406 VAL A O 1
ATOM 3160 N N . GLU A 1 407 ? 0.408 6.218 -6.078 1.00 82.94 407 GLU A N 1
ATOM 3161 C CA . GLU A 1 407 ? 0.214 6.572 -4.666 1.00 82.94 407 GLU A CA 1
ATOM 3162 C C . GLU A 1 407 ? 1.523 6.988 -4.000 1.00 82.94 407 GLU A C 1
ATOM 3164 O O . GLU A 1 407 ? 1.538 7.882 -3.154 1.00 82.94 407 GLU A O 1
ATOM 3169 N N . GLN A 1 408 ? 2.613 6.334 -4.406 1.00 86.69 408 GLN A N 1
ATOM 3170 C CA . GLN A 1 408 ? 3.977 6.625 -3.991 1.00 86.69 408 GLN A CA 1
ATOM 3171 C C . GLN A 1 408 ? 4.936 6.371 -5.151 1.00 86.69 408 GLN A C 1
ATOM 3173 O O . GLN A 1 408 ? 4.724 5.480 -5.981 1.00 86.69 408 GLN A O 1
ATOM 3178 N N . PHE A 1 409 ? 6.010 7.152 -5.201 1.00 86.75 409 PHE A N 1
ATOM 3179 C CA . PHE A 1 409 ? 7.068 6.997 -6.188 1.00 86.75 409 PHE A CA 1
ATOM 3180 C C . PHE A 1 409 ? 8.424 7.222 -5.537 1.00 86.75 409 PHE A C 1
ATOM 3182 O O . PHE A 1 409 ? 8.714 8.316 -5.058 1.00 86.75 409 PHE A O 1
ATOM 3189 N N . PHE A 1 410 ? 9.234 6.171 -5.486 1.00 87.81 410 PHE A N 1
ATOM 3190 C CA . PHE A 1 410 ? 10.508 6.175 -4.788 1.00 87.81 410 PHE A CA 1
ATOM 3191 C C . PHE A 1 410 ? 11.652 6.292 -5.782 1.00 87.81 410 PHE A C 1
ATOM 3193 O O . PHE A 1 410 ? 11.759 5.546 -6.760 1.00 87.81 410 PHE A O 1
ATOM 3200 N N . THR A 1 411 ? 12.528 7.244 -5.494 1.00 84.50 411 THR A N 1
ATOM 3201 C CA . THR A 1 411 ? 13.765 7.501 -6.222 1.00 84.50 411 THR A CA 1
ATOM 3202 C C . THR A 1 411 ? 14.879 7.711 -5.212 1.00 84.50 411 THR A C 1
ATOM 3204 O O . THR A 1 411 ? 14.596 8.148 -4.095 1.00 84.50 411 THR A O 1
ATOM 3207 N N . VAL A 1 412 ? 16.112 7.421 -5.618 1.00 87.38 412 VAL A N 1
ATOM 3208 C CA . VAL A 1 412 ? 17.318 7.683 -4.828 1.00 87.38 412 VAL A CA 1
ATOM 3209 C C . VAL A 1 412 ? 18.211 8.583 -5.669 1.00 87.38 412 VAL A C 1
ATOM 3211 O O . VAL A 1 412 ? 18.630 8.199 -6.765 1.00 87.38 412 VAL A O 1
ATOM 3214 N N . ALA A 1 413 ? 18.397 9.824 -5.231 1.00 82.75 413 ALA A N 1
ATOM 3215 C CA . ALA A 1 413 ? 19.268 10.778 -5.901 1.00 82.75 413 ALA A CA 1
ATOM 3216 C C . ALA A 1 413 ? 20.734 10.528 -5.525 1.00 82.75 413 ALA A C 1
ATOM 3218 O O . ALA A 1 413 ? 21.040 9.899 -4.517 1.00 82.75 413 ALA A O 1
ATOM 3219 N N . ALA A 1 414 ? 21.659 11.035 -6.341 1.00 82.25 414 ALA A N 1
ATOM 3220 C CA . ALA A 1 414 ? 23.085 10.873 -6.082 1.00 82.25 414 ALA A CA 1
ATOM 3221 C C . ALA A 1 414 ? 23.484 11.542 -4.755 1.00 82.25 414 ALA A C 1
ATOM 3223 O O . ALA A 1 414 ? 23.283 12.744 -4.589 1.00 82.25 414 ALA A O 1
ATOM 3224 N N . GLY A 1 415 ? 24.102 10.781 -3.848 1.00 84.69 415 GLY A N 1
ATOM 3225 C CA . GLY A 1 415 ? 24.484 11.240 -2.512 1.00 84.69 415 GLY A CA 1
ATOM 3226 C C . GLY A 1 415 ? 23.435 10.993 -1.425 1.00 84.69 415 GLY A C 1
ATOM 3227 O O . GLY A 1 415 ? 23.752 11.200 -0.257 1.00 84.69 415 GLY A O 1
ATOM 3228 N N . GLU A 1 416 ? 22.226 10.541 -1.770 1.00 88.25 416 GLU A N 1
ATOM 3229 C CA . GLU A 1 416 ? 21.235 10.101 -0.781 1.00 88.25 416 GLU A CA 1
ATOM 3230 C C . GLU A 1 416 ? 21.585 8.704 -0.233 1.00 88.25 416 GLU A C 1
ATOM 3232 O O . GLU A 1 416 ? 22.240 7.916 -0.919 1.00 88.25 416 GLU A O 1
ATOM 3237 N N . PRO A 1 417 ? 21.178 8.361 1.001 1.00 92.19 417 PRO A N 1
ATOM 3238 C CA . PRO A 1 417 ? 21.275 6.991 1.497 1.00 92.19 417 PRO A CA 1
ATOM 3239 C C . PRO A 1 417 ? 20.388 6.037 0.682 1.00 92.19 417 PRO A C 1
ATOM 3241 O O . PRO A 1 417 ? 19.428 6.449 0.025 1.00 92.19 417 PRO A O 1
ATOM 3244 N N . ALA A 1 418 ? 20.697 4.743 0.742 1.00 94.62 418 ALA A N 1
ATOM 3245 C CA . ALA A 1 418 ? 19.885 3.725 0.094 1.00 94.62 418 ALA A CA 1
ATOM 3246 C C . ALA A 1 418 ? 18.482 3.671 0.717 1.00 94.62 418 ALA A C 1
ATOM 3248 O O . ALA A 1 418 ? 18.313 3.830 1.926 1.00 94.62 418 ALA A O 1
ATOM 3249 N N . ARG A 1 419 ? 17.471 3.412 -0.115 1.00 95.50 419 ARG A N 1
ATOM 3250 C CA . ARG A 1 419 ? 16.067 3.288 0.316 1.00 95.50 419 ARG A CA 1
ATOM 3251 C C . ARG A 1 419 ? 15.591 1.853 0.170 1.00 95.50 419 ARG A C 1
ATOM 3253 O O . ARG A 1 419 ? 15.951 1.189 -0.804 1.00 95.50 419 ARG A O 1
ATOM 3260 N N . ILE A 1 420 ? 14.777 1.394 1.119 1.00 96.75 420 ILE A N 1
ATOM 3261 C CA . ILE A 1 420 ? 14.318 0.003 1.219 1.00 96.75 420 ILE A CA 1
ATOM 3262 C C . ILE A 1 420 ? 12.786 -0.045 1.157 1.00 96.75 420 ILE A C 1
ATOM 3264 O O . ILE A 1 420 ? 12.115 0.777 1.771 1.00 96.75 420 ILE A O 1
ATOM 3268 N N . VAL A 1 421 ? 12.226 -1.017 0.430 1.00 97.12 421 VAL A N 1
ATOM 3269 C CA . VAL A 1 421 ? 10.785 -1.325 0.441 1.00 97.12 421 VAL A CA 1
ATOM 3270 C C . VAL A 1 421 ? 10.577 -2.810 0.757 1.00 97.12 421 VAL A C 1
ATOM 3272 O O . VAL A 1 421 ? 11.147 -3.682 0.097 1.00 97.12 421 VAL A O 1
ATOM 3275 N N . ARG A 1 422 ? 9.748 -3.088 1.768 1.00 95.31 422 ARG A N 1
ATOM 3276 C CA . ARG A 1 422 ? 9.433 -4.406 2.357 1.00 95.31 422 ARG A CA 1
ATOM 3277 C C . ARG A 1 422 ? 7.991 -4.866 2.101 1.00 95.31 422 ARG A C 1
ATOM 3279 O O . ARG A 1 422 ? 7.430 -5.641 2.877 1.00 95.31 422 ARG A O 1
ATOM 3286 N N . ASP A 1 423 ? 7.367 -4.347 1.052 1.00 93.25 423 ASP A N 1
ATOM 3287 C CA . ASP A 1 423 ? 5.970 -4.615 0.701 1.00 93.25 423 ASP A CA 1
ATOM 3288 C C . ASP A 1 423 ? 5.851 -5.532 -0.528 1.00 93.25 423 ASP A C 1
ATOM 3290 O O . ASP A 1 423 ? 6.853 -5.917 -1.124 1.00 93.25 423 ASP A O 1
ATOM 3294 N N . VAL A 1 424 ? 4.632 -5.923 -0.900 1.00 92.75 424 VAL A N 1
ATOM 3295 C CA . VAL A 1 424 ? 4.374 -6.868 -1.991 1.00 92.75 424 VAL A CA 1
ATOM 3296 C C . VAL A 1 424 ? 4.700 -6.233 -3.343 1.00 92.75 424 VAL A C 1
ATOM 3298 O O . VAL A 1 424 ? 4.061 -5.262 -3.763 1.00 92.75 424 VAL A O 1
ATOM 3301 N N . PHE A 1 425 ? 5.640 -6.838 -4.072 1.00 95.19 425 PHE A N 1
ATOM 3302 C CA . PHE A 1 425 ? 5.962 -6.441 -5.444 1.00 95.19 425 PHE A CA 1
ATOM 3303 C C . PHE A 1 425 ? 5.273 -7.337 -6.468 1.00 95.19 425 PHE A C 1
ATOM 3305 O O . PHE A 1 425 ? 5.235 -8.561 -6.320 1.00 95.19 425 PHE A O 1
ATOM 3312 N N . THR A 1 426 ? 4.789 -6.751 -7.561 1.00 94.31 426 THR A N 1
ATOM 3313 C CA . THR A 1 426 ? 4.481 -7.524 -8.764 1.00 94.31 426 THR A CA 1
ATOM 3314 C C . THR A 1 426 ? 5.759 -7.797 -9.543 1.00 94.31 426 THR A C 1
ATOM 3316 O O . THR A 1 426 ? 6.656 -6.956 -9.641 1.00 94.31 426 THR A O 1
ATOM 3319 N N . ASN A 1 427 ? 5.846 -9.000 -10.100 1.00 92.94 427 ASN A N 1
ATOM 3320 C CA . ASN A 1 427 ? 6.964 -9.423 -10.919 1.00 92.94 427 ASN A CA 1
ATOM 3321 C C . ASN A 1 427 ? 6.483 -9.617 -12.368 1.00 92.94 427 ASN A C 1
ATOM 3323 O O . ASN A 1 427 ? 5.592 -10.433 -12.623 1.00 92.94 427 ASN A O 1
ATOM 3327 N N . PRO A 1 428 ? 7.043 -8.889 -13.344 1.00 90.62 428 PRO A N 1
ATOM 3328 C CA . PRO A 1 428 ? 6.684 -9.032 -14.744 1.00 90.62 428 PRO A CA 1
ATOM 3329 C C . PRO A 1 428 ? 7.149 -10.386 -15.310 1.00 90.62 428 PRO A C 1
ATOM 3331 O O . PRO A 1 428 ? 8.064 -11.036 -14.796 1.00 90.62 428 PRO A O 1
ATOM 3334 N N . LYS A 1 429 ? 6.496 -10.843 -16.387 1.00 90.38 429 LYS A N 1
ATOM 3335 C CA . LYS A 1 429 ? 6.731 -12.177 -16.976 1.00 90.38 429 LYS A CA 1
ATOM 3336 C C . LYS A 1 429 ? 8.166 -12.366 -17.460 1.00 90.38 429 LYS A C 1
ATOM 3338 O O . LYS A 1 429 ? 8.673 -13.481 -17.453 1.00 90.38 429 LYS A O 1
ATOM 3343 N N . GLU A 1 430 ? 8.822 -11.285 -17.865 1.00 87.19 430 GLU A N 1
ATOM 3344 C CA . GLU A 1 430 ? 10.195 -11.281 -18.359 1.00 87.19 430 GLU A CA 1
ATOM 3345 C C . GLU A 1 430 ? 11.220 -11.659 -17.279 1.00 87.19 430 GLU A C 1
ATOM 3347 O O . GLU A 1 430 ? 12.349 -11.992 -17.624 1.00 87.19 430 GLU A O 1
ATOM 3352 N N . THR A 1 431 ? 10.849 -11.635 -15.998 1.00 87.88 431 THR A N 1
ATOM 3353 C CA . THR A 1 431 ? 11.698 -12.030 -14.858 1.00 87.88 431 THR A CA 1
ATOM 3354 C C . THR A 1 431 ? 11.031 -13.117 -14.007 1.00 87.88 431 THR A C 1
ATOM 3356 O O . THR A 1 431 ? 11.225 -13.196 -12.796 1.00 87.88 431 THR A O 1
ATOM 3359 N N . GLY A 1 432 ? 10.194 -13.953 -14.632 1.00 85.81 432 GLY A N 1
ATOM 3360 C CA . GLY A 1 432 ? 9.555 -15.119 -14.013 1.00 85.81 432 GLY A CA 1
ATOM 3361 C C . GLY A 1 432 ? 8.072 -14.953 -13.660 1.00 85.81 432 GLY A C 1
ATOM 3362 O O . GLY A 1 432 ? 7.407 -15.955 -13.410 1.00 85.81 432 GLY A O 1
ATOM 3363 N N . GLY A 1 433 ? 7.517 -13.735 -13.694 1.00 90.50 433 GLY A N 1
ATOM 3364 C CA . GLY A 1 433 ? 6.098 -13.485 -13.416 1.00 90.50 433 GLY A CA 1
ATOM 3365 C C . GLY A 1 433 ? 5.693 -13.605 -11.937 1.00 90.50 433 GLY A C 1
ATOM 3366 O O . GLY A 1 433 ? 6.495 -13.978 -11.077 1.00 90.50 433 GLY A O 1
ATOM 3367 N N . GLY A 1 434 ? 4.423 -13.299 -11.652 1.00 92.38 434 GLY A N 1
ATOM 3368 C CA . GLY A 1 434 ? 3.795 -13.485 -10.338 1.00 92.38 434 GLY A CA 1
ATOM 3369 C C . GLY A 1 434 ? 4.012 -12.318 -9.374 1.00 92.38 434 GLY A C 1
ATOM 3370 O O . GLY A 1 434 ? 4.037 -11.160 -9.787 1.00 92.38 434 GLY A O 1
ATOM 3371 N N . TYR A 1 435 ? 4.161 -12.642 -8.091 1.00 92.69 435 TYR A N 1
ATOM 3372 C CA . TYR A 1 435 ? 4.350 -11.680 -7.005 1.00 92.69 435 TYR A CA 1
ATOM 3373 C C . TYR A 1 435 ? 5.553 -12.068 -6.144 1.00 92.69 435 TYR A C 1
ATOM 3375 O O . TYR A 1 435 ? 5.969 -13.230 -6.111 1.00 92.69 435 TYR A O 1
ATOM 3383 N N . VAL A 1 436 ? 6.110 -11.086 -5.446 1.00 94.25 436 VAL A N 1
ATOM 3384 C CA . VAL A 1 436 ? 7.114 -11.262 -4.396 1.00 94.25 436 VAL A CA 1
ATOM 3385 C C . VAL A 1 436 ? 6.479 -10.750 -3.103 1.00 94.25 436 VAL A C 1
ATOM 3387 O O . VAL A 1 436 ? 6.508 -9.542 -2.871 1.00 94.25 436 VAL A O 1
ATOM 3390 N N . PRO A 1 437 ? 5.831 -11.619 -2.303 1.00 91.00 437 PRO A N 1
ATOM 3391 C CA . PRO A 1 437 ? 5.148 -11.187 -1.089 1.00 91.00 437 PRO A CA 1
ATOM 3392 C C . PRO A 1 437 ? 6.124 -10.614 -0.063 1.00 91.00 437 PRO A C 1
ATOM 3394 O O . PRO A 1 437 ? 5.979 -9.470 0.353 1.00 91.00 437 PRO A O 1
ATOM 3397 N N . ARG A 1 438 ? 7.171 -11.369 0.295 1.00 93.25 438 ARG A N 1
ATOM 3398 C CA . ARG A 1 438 ? 8.220 -10.922 1.228 1.00 93.25 438 ARG A CA 1
ATOM 3399 C C . ARG A 1 438 ? 9.365 -10.237 0.489 1.00 93.25 438 ARG A C 1
ATOM 3401 O O . ARG A 1 438 ? 10.515 -10.665 0.564 1.00 93.25 438 ARG A O 1
ATOM 3408 N N . ALA A 1 439 ? 9.053 -9.172 -0.238 1.00 95.50 439 ALA A N 1
ATOM 3409 C CA . ALA A 1 439 ? 10.043 -8.471 -1.044 1.00 95.50 439 ALA A CA 1
ATOM 3410 C C . ALA A 1 439 ? 11.022 -7.646 -0.198 1.00 95.50 439 ALA A C 1
ATOM 3412 O O . ALA A 1 439 ? 10.674 -7.118 0.855 1.00 95.50 439 ALA A O 1
ATOM 3413 N N . PHE A 1 440 ? 12.253 -7.523 -0.672 1.00 97.50 440 PHE A N 1
ATOM 3414 C CA . PHE A 1 440 ? 13.281 -6.638 -0.144 1.00 97.50 440 PHE A CA 1
ATOM 3415 C C . PHE A 1 440 ? 13.858 -5.864 -1.330 1.00 97.50 440 PHE A C 1
ATOM 3417 O O . PHE A 1 440 ? 14.787 -6.314 -2.004 1.00 97.50 440 PHE A O 1
ATOM 3424 N N . ALA A 1 441 ? 13.221 -4.743 -1.664 1.00 98.25 441 ALA A N 1
ATOM 3425 C CA . ALA A 1 441 ? 13.667 -3.882 -2.750 1.00 98.25 441 ALA A CA 1
ATOM 3426 C C . ALA A 1 441 ? 14.617 -2.816 -2.209 1.00 98.25 441 ALA A C 1
ATOM 3428 O O . ALA A 1 441 ? 14.285 -2.159 -1.227 1.00 98.25 441 ALA A O 1
ATOM 3429 N N . VAL A 1 442 ? 15.766 -2.625 -2.854 1.00 97.94 442 VAL A N 1
ATOM 3430 C CA . VAL A 1 442 ? 16.763 -1.616 -2.469 1.00 97.94 442 VAL A CA 1
ATOM 3431 C C . VAL A 1 442 ? 17.083 -0.750 -3.670 1.00 97.94 442 VAL A C 1
ATOM 3433 O O . VAL A 1 442 ? 17.347 -1.279 -4.752 1.00 97.94 442 VAL A O 1
ATOM 3436 N N . GLY A 1 443 ? 17.082 0.566 -3.478 1.00 96.00 443 GLY A N 1
ATOM 3437 C CA . GLY A 1 443 ? 17.616 1.518 -4.447 1.00 96.00 443 GLY A CA 1
ATOM 3438 C C . GLY A 1 443 ? 18.876 2.180 -3.926 1.00 96.00 443 GLY A C 1
ATOM 3439 O O . GLY A 1 443 ? 18.918 2.591 -2.767 1.00 96.00 443 GLY A O 1
ATOM 3440 N N . PHE A 1 444 ? 19.884 2.287 -4.786 1.00 94.44 444 PHE A N 1
ATOM 3441 C CA . PHE A 1 444 ? 21.155 2.937 -4.487 1.00 94.44 444 PHE A CA 1
ATOM 3442 C C . PHE A 1 444 ? 21.282 4.279 -5.200 1.00 94.44 444 PHE A C 1
ATOM 3444 O O . PHE A 1 444 ? 20.686 4.520 -6.252 1.00 94.44 444 PHE A O 1
ATOM 3451 N N . ASP A 1 445 ? 22.154 5.131 -4.676 1.00 90.06 445 ASP A N 1
ATOM 3452 C CA . ASP A 1 445 ? 22.372 6.484 -5.188 1.00 90.06 445 ASP A CA 1
ATOM 3453 C C . ASP A 1 445 ? 23.126 6.576 -6.525 1.00 90.06 445 ASP A C 1
ATOM 3455 O O . ASP A 1 445 ? 23.228 7.648 -7.124 1.00 90.06 445 ASP A O 1
ATOM 3459 N N . ASN A 1 446 ? 23.618 5.446 -7.037 1.00 89.06 446 ASN A N 1
ATOM 3460 C CA . ASN A 1 446 ? 24.134 5.324 -8.400 1.00 89.06 446 ASN A CA 1
ATOM 3461 C C . ASN A 1 446 ? 23.054 4.893 -9.415 1.00 89.06 446 ASN A C 1
ATOM 3463 O O . ASN A 1 446 ? 23.369 4.640 -10.579 1.00 89.06 446 ASN A O 1
ATOM 3467 N N . GLY A 1 447 ? 21.790 4.810 -8.981 1.00 88.81 447 GLY A N 1
ATOM 3468 C CA . GLY A 1 447 ? 20.629 4.475 -9.801 1.00 88.81 447 GLY A CA 1
ATOM 3469 C C . GLY A 1 447 ? 20.426 2.979 -10.042 1.00 88.81 447 GLY A C 1
ATOM 3470 O O . GLY A 1 447 ? 19.475 2.610 -10.730 1.00 88.81 447 GLY A O 1
ATOM 3471 N N . HIS A 1 448 ? 21.291 2.106 -9.519 1.00 94.00 448 HIS A N 1
ATOM 3472 C CA . HIS A 1 448 ? 21.021 0.673 -9.525 1.00 94.00 448 HIS A CA 1
ATOM 3473 C C . HIS A 1 448 ? 20.016 0.322 -8.437 1.00 94.00 448 HIS A C 1
ATOM 3475 O O . HIS A 1 448 ? 20.112 0.794 -7.307 1.00 94.00 448 HIS A O 1
ATOM 3481 N N . ASN A 1 449 ? 19.084 -0.565 -8.773 1.00 96.12 449 ASN A N 1
ATOM 3482 C CA . ASN A 1 449 ? 18.111 -1.078 -7.825 1.00 96.12 449 ASN A CA 1
ATOM 3483 C C . ASN A 1 449 ? 18.024 -2.597 -7.929 1.00 96.12 449 ASN A C 1
ATOM 3485 O O . ASN A 1 449 ? 18.166 -3.168 -9.019 1.00 96.12 449 ASN A O 1
ATOM 3489 N N . MET A 1 450 ? 17.719 -3.244 -6.814 1.00 96.56 450 MET A N 1
ATOM 3490 C CA . MET A 1 450 ? 17.453 -4.675 -6.761 1.00 96.56 450 MET A CA 1
ATOM 3491 C C . MET A 1 450 ? 16.094 -4.958 -6.138 1.00 96.56 450 MET A C 1
ATOM 3493 O O . MET A 1 450 ? 15.645 -4.227 -5.261 1.00 96.56 450 MET A O 1
ATOM 3497 N N . LEU A 1 451 ? 15.469 -6.044 -6.582 1.00 97.75 451 LEU A N 1
ATOM 3498 C CA . LEU A 1 451 ? 14.348 -6.682 -5.907 1.00 97.75 451 LEU A CA 1
ATOM 3499 C C . LEU A 1 451 ? 14.813 -8.058 -5.452 1.00 97.75 451 LEU A C 1
ATOM 3501 O O . LEU A 1 451 ? 15.088 -8.909 -6.298 1.00 97.75 451 LEU A O 1
ATOM 3505 N N . PHE A 1 452 ? 14.899 -8.269 -4.147 1.00 96.06 452 PHE A N 1
ATOM 3506 C CA . PHE A 1 452 ? 15.292 -9.536 -3.547 1.00 96.06 452 PHE A CA 1
ATOM 3507 C C . PHE A 1 452 ? 14.069 -10.205 -2.907 1.00 96.06 452 PHE A C 1
ATOM 3509 O O . PHE A 1 452 ? 13.241 -9.544 -2.284 1.00 96.06 452 PHE A O 1
ATOM 3516 N N . ASP A 1 453 ? 13.906 -11.506 -3.111 1.00 95.12 453 ASP A N 1
ATOM 3517 C CA . ASP A 1 453 ? 12.804 -12.290 -2.562 1.00 95.12 453 ASP A CA 1
ATOM 3518 C C . ASP A 1 453 ? 13.245 -13.007 -1.296 1.00 95.12 453 ASP A C 1
ATOM 3520 O O . ASP A 1 453 ? 14.110 -13.875 -1.371 1.00 95.12 453 ASP A O 1
ATOM 3524 N N . LEU A 1 454 ? 12.626 -12.699 -0.157 1.00 95.00 454 LEU A N 1
ATOM 3525 C CA . LEU A 1 454 ? 12.931 -13.371 1.105 1.00 95.00 454 LEU A CA 1
ATOM 3526 C C . LEU A 1 454 ? 12.154 -14.669 1.332 1.00 95.00 454 LEU A C 1
ATOM 3528 O O . LEU A 1 454 ? 12.395 -15.321 2.339 1.00 95.00 454 LEU A O 1
ATOM 3532 N N . ASP A 1 455 ? 11.271 -15.078 0.418 1.00 92.69 455 ASP A N 1
ATOM 3533 C CA . ASP A 1 455 ? 10.713 -16.433 0.457 1.00 92.69 455 ASP A CA 1
ATOM 3534 C C . ASP A 1 455 ? 11.733 -17.450 -0.072 1.00 92.69 455 ASP A C 1
ATOM 3536 O O . ASP A 1 455 ? 11.856 -18.546 0.465 1.00 92.69 455 ASP A O 1
ATOM 3540 N N . GLN A 1 456 ? 12.504 -17.100 -1.107 1.00 91.94 456 GLN A N 1
ATOM 3541 C CA . GLN A 1 456 ? 13.528 -17.978 -1.699 1.00 91.94 456 GLN A CA 1
ATOM 3542 C C . GLN A 1 456 ? 14.971 -17.547 -1.403 1.00 91.94 456 GLN A C 1
ATOM 3544 O O . GLN A 1 456 ? 15.894 -18.289 -1.734 1.00 91.94 456 GLN A O 1
ATOM 3549 N N . PHE A 1 457 ? 15.166 -16.365 -0.811 1.00 93.69 457 PHE A N 1
ATOM 3550 C CA . PHE A 1 457 ? 16.458 -15.685 -0.647 1.00 93.69 457 PHE A CA 1
ATOM 3551 C C . PHE A 1 457 ? 17.216 -15.586 -1.977 1.00 93.69 457 PHE A C 1
ATOM 3553 O O . PHE A 1 457 ? 18.329 -16.091 -2.122 1.00 93.69 457 PHE A O 1
ATOM 3560 N N . SER A 1 458 ? 16.564 -14.974 -2.972 1.00 92.12 458 SER A N 1
ATOM 3561 C CA . SER A 1 458 ? 17.074 -14.865 -4.346 1.00 92.12 458 SER A CA 1
ATOM 3562 C C . SER A 1 458 ? 16.836 -13.489 -4.972 1.00 92.12 458 SER A C 1
ATOM 3564 O O . SER A 1 458 ? 15.845 -12.818 -4.675 1.00 92.12 458 SER A O 1
ATOM 3566 N N . LEU A 1 459 ? 17.713 -13.067 -5.885 1.00 92.94 459 LEU A N 1
ATOM 3567 C CA . LEU A 1 459 ? 17.532 -11.868 -6.692 1.00 92.94 459 LEU A CA 1
ATOM 3568 C C . LEU A 1 459 ? 16.425 -12.094 -7.730 1.00 92.94 459 LEU A C 1
ATOM 3570 O O . LEU A 1 459 ? 16.537 -12.913 -8.641 1.00 92.94 459 LEU A O 1
ATOM 3574 N N . VAL A 1 460 ? 15.359 -11.303 -7.641 1.00 95.00 460 VAL A N 1
ATOM 3575 C CA . VAL A 1 460 ? 14.241 -11.344 -8.590 1.00 95.00 460 VAL A CA 1
ATOM 3576 C C . VAL A 1 460 ? 14.454 -10.378 -9.735 1.00 95.00 460 VAL A C 1
ATOM 3578 O O . VAL A 1 460 ? 14.160 -10.741 -10.869 1.00 95.00 460 VAL A O 1
ATOM 3581 N N . GLN A 1 461 ? 14.944 -9.164 -9.474 1.00 95.69 461 GLN A N 1
ATOM 3582 C CA . GLN A 1 461 ? 15.218 -8.170 -10.513 1.00 95.69 461 GLN A CA 1
ATOM 3583 C C . GLN A 1 461 ? 16.454 -7.339 -10.200 1.00 95.69 461 GLN A C 1
ATOM 3585 O O . GLN A 1 461 ? 16.674 -6.941 -9.061 1.00 95.69 461 GLN A O 1
ATOM 3590 N N . TRP A 1 462 ? 17.189 -6.988 -11.254 1.00 95.69 462 TRP A N 1
ATOM 3591 C CA . TRP A 1 462 ? 18.204 -5.942 -11.245 1.00 95.69 462 TRP A CA 1
ATOM 3592 C C . TRP A 1 462 ? 17.814 -4.879 -12.266 1.00 95.69 462 TRP A C 1
ATOM 3594 O O . TRP A 1 462 ? 17.701 -5.163 -13.463 1.00 95.69 462 TRP A O 1
ATOM 3604 N N . THR A 1 463 ? 17.556 -3.664 -11.789 1.00 93.50 463 THR A N 1
ATOM 3605 C CA . THR A 1 463 ? 17.066 -2.558 -12.615 1.00 93.50 463 THR A CA 1
ATOM 3606 C C . THR A 1 463 ? 17.955 -1.326 -12.488 1.00 93.50 463 THR A C 1
ATOM 3608 O O . THR A 1 463 ? 18.761 -1.215 -11.564 1.00 93.50 463 THR A O 1
ATOM 3611 N N . LEU A 1 464 ? 17.815 -0.413 -13.446 1.00 90.31 464 LEU A N 1
ATOM 3612 C CA . LEU A 1 464 ? 18.554 0.838 -13.532 1.00 90.31 464 LEU A CA 1
ATOM 3613 C C . LEU A 1 464 ? 17.584 2.016 -13.694 1.00 90.31 464 LEU A C 1
ATOM 3615 O O . LEU A 1 464 ? 16.692 1.962 -14.546 1.00 90.31 464 LEU A O 1
ATOM 3619 N N . GLY A 1 465 ? 17.758 3.071 -12.901 1.00 86.50 465 GLY A N 1
ATOM 3620 C CA . GLY A 1 465 ? 16.902 4.258 -12.872 1.00 86.50 465 GLY A CA 1
ATOM 3621 C C . GLY A 1 465 ? 16.134 4.385 -11.556 1.00 86.50 465 GLY A C 1
ATOM 3622 O O . GLY A 1 465 ? 16.699 4.211 -10.481 1.00 86.50 465 GLY A O 1
ATOM 3623 N N . ASP A 1 466 ? 14.845 4.709 -11.635 1.00 86.50 466 ASP A N 1
ATOM 3624 C CA . ASP A 1 466 ? 13.997 4.902 -10.454 1.00 86.50 466 ASP A CA 1
ATOM 3625 C C . ASP A 1 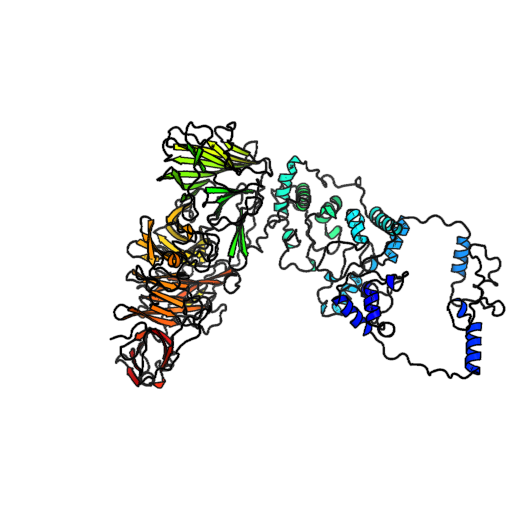466 ? 13.751 3.586 -9.696 1.00 86.50 466 ASP A C 1
ATOM 3627 O O . ASP A 1 466 ? 13.643 2.527 -10.314 1.00 86.50 466 ASP A O 1
ATOM 3631 N N . LEU A 1 467 ? 13.634 3.647 -8.366 1.00 91.94 467 LEU A N 1
ATOM 3632 C CA . LEU A 1 467 ? 13.528 2.457 -7.517 1.00 91.94 467 LEU A CA 1
ATOM 3633 C C . LEU A 1 467 ? 12.191 1.744 -7.730 1.00 91.94 467 LEU A C 1
ATOM 3635 O O . LEU A 1 467 ? 12.132 0.662 -8.318 1.00 91.94 467 LEU A O 1
ATOM 3639 N N . ALA A 1 468 ? 11.100 2.349 -7.265 1.00 93.19 468 ALA A N 1
ATOM 3640 C CA . ALA A 1 468 ? 9.816 1.667 -7.196 1.00 93.19 468 ALA A CA 1
ATOM 3641 C C . ALA A 1 468 ? 8.640 2.641 -7.261 1.00 93.19 468 ALA A C 1
ATOM 3643 O O . ALA A 1 468 ? 8.766 3.834 -6.988 1.00 93.19 468 ALA A O 1
ATOM 3644 N N . ARG A 1 469 ? 7.473 2.121 -7.631 1.00 90.88 469 ARG A N 1
ATOM 3645 C CA . ARG A 1 469 ? 6.208 2.860 -7.636 1.00 90.88 469 ARG A CA 1
ATOM 3646 C C . ARG A 1 469 ? 5.107 2.032 -7.002 1.00 90.88 469 ARG A C 1
ATOM 3648 O O . ARG A 1 469 ? 5.040 0.830 -7.247 1.00 90.88 469 ARG A O 1
ATOM 3655 N N . GLN A 1 470 ? 4.224 2.691 -6.268 1.00 90.19 470 GLN A N 1
ATOM 3656 C CA . GLN A 1 470 ? 3.063 2.066 -5.653 1.00 90.19 470 GLN A CA 1
ATOM 3657 C C . GLN A 1 470 ? 1.792 2.435 -6.414 1.00 90.19 470 GLN A C 1
ATOM 3659 O O . GLN A 1 470 ? 1.538 3.604 -6.713 1.00 90.19 470 GLN A O 1
ATOM 3664 N N . ARG A 1 471 ? 0.959 1.442 -6.707 1.00 84.38 471 ARG A N 1
ATOM 3665 C CA . ARG A 1 471 ? -0.345 1.623 -7.349 1.00 84.38 471 ARG A CA 1
ATOM 3666 C C . ARG A 1 471 ? -1.421 0.830 -6.622 1.00 84.38 471 ARG A C 1
ATOM 3668 O O . ARG A 1 471 ? -1.137 -0.158 -5.950 1.00 84.38 471 ARG A O 1
ATOM 3675 N N . THR A 1 472 ? -2.664 1.238 -6.827 1.00 75.31 472 THR A N 1
ATOM 3676 C CA . THR A 1 472 ? -3.853 0.558 -6.313 1.00 75.31 472 THR A CA 1
ATOM 3677 C C . THR A 1 472 ? -4.616 -0.112 -7.450 1.00 75.31 472 THR A C 1
ATOM 3679 O O . THR A 1 472 ? -4.730 0.422 -8.556 1.00 75.31 472 THR A O 1
ATOM 3682 N N . GLU A 1 473 ? -5.129 -1.311 -7.193 1.00 71.44 473 GLU A N 1
ATOM 3683 C CA . GLU A 1 473 ? -6.024 -2.028 -8.099 1.00 71.44 473 GLU A CA 1
ATOM 3684 C C . GLU A 1 473 ? -7.114 -2.723 -7.274 1.00 71.44 473 GLU A C 1
ATOM 3686 O O . GLU A 1 473 ? -6.879 -3.708 -6.570 1.00 71.44 473 GLU A O 1
ATOM 3691 N N . GLY A 1 474 ? -8.325 -2.162 -7.315 1.00 69.38 474 GLY A N 1
ATOM 3692 C CA . GLY A 1 474 ? -9.403 -2.570 -6.418 1.00 69.38 474 GLY A CA 1
ATOM 3693 C C . GLY A 1 474 ? -9.031 -2.301 -4.958 1.00 69.38 474 GLY A C 1
ATOM 3694 O O . GLY A 1 474 ? -8.777 -1.161 -4.588 1.00 69.38 474 GLY A O 1
ATOM 3695 N N . LYS A 1 475 ? -9.009 -3.355 -4.134 1.00 68.62 475 LYS A N 1
ATOM 3696 C CA . LYS A 1 475 ? -8.615 -3.271 -2.717 1.00 68.62 475 LYS A CA 1
ATOM 3697 C C . LYS A 1 475 ? -7.116 -3.431 -2.497 1.00 68.62 475 LYS A C 1
ATOM 3699 O O . LYS A 1 475 ? -6.628 -3.116 -1.421 1.00 68.62 475 LYS A O 1
ATOM 3704 N N . SER A 1 476 ? -6.394 -3.933 -3.489 1.00 76.12 476 SER A N 1
ATOM 3705 C CA . SER A 1 476 ? -5.006 -4.331 -3.319 1.00 76.12 476 SER A CA 1
ATOM 3706 C C . SER A 1 476 ? -4.051 -3.196 -3.660 1.00 76.12 476 SER A C 1
ATOM 3708 O O . SER A 1 476 ? -4.269 -2.421 -4.596 1.00 76.12 476 SER A O 1
ATOM 3710 N N . TRP A 1 477 ? -2.972 -3.142 -2.892 1.00 83.06 477 TRP A N 1
ATOM 3711 C CA . TRP A 1 477 ? -1.865 -2.217 -3.061 1.00 83.06 477 TRP A CA 1
ATOM 3712 C C . TRP A 1 477 ? -0.681 -3.014 -3.587 1.00 83.06 477 TRP A C 1
ATOM 3714 O O . TRP A 1 477 ? -0.369 -4.080 -3.058 1.00 83.06 477 TRP A O 1
ATOM 3724 N N . TYR A 1 478 ? -0.068 -2.524 -4.656 1.00 83.81 478 TYR A N 1
ATOM 3725 C CA . TYR A 1 478 ? 1.005 -3.220 -5.347 1.00 83.81 478 TYR A CA 1
ATOM 3726 C C . TYR A 1 478 ? 2.178 -2.285 -5.572 1.00 83.81 478 TYR A C 1
ATOM 3728 O O . TYR A 1 478 ? 1.992 -1.143 -6.007 1.00 83.81 478 TYR A O 1
ATOM 3736 N N . TRP A 1 479 ? 3.379 -2.807 -5.356 1.00 93.88 479 TRP A N 1
ATOM 3737 C CA . TRP A 1 479 ? 4.607 -2.171 -5.799 1.00 93.88 479 TRP A CA 1
ATOM 3738 C C . TRP A 1 479 ? 5.097 -2.778 -7.108 1.00 93.88 479 TRP A C 1
ATOM 3740 O O . TRP A 1 479 ? 5.001 -3.980 -7.334 1.00 93.88 479 TRP A O 1
ATOM 3750 N N . ASP A 1 480 ? 5.650 -1.940 -7.973 1.00 93.69 480 ASP A N 1
ATOM 3751 C CA . ASP A 1 480 ? 6.390 -2.372 -9.152 1.00 93.69 480 ASP A CA 1
ATOM 3752 C C . ASP A 1 480 ? 7.784 -1.735 -9.104 1.00 93.69 480 ASP A C 1
ATOM 3754 O O . ASP A 1 480 ? 7.911 -0.555 -8.755 1.00 93.69 480 ASP A O 1
ATOM 3758 N N . MET A 1 481 ? 8.824 -2.465 -9.520 1.00 93.69 481 MET A N 1
ATOM 3759 C CA . MET A 1 481 ? 10.118 -1.835 -9.801 1.00 93.69 481 MET A CA 1
ATOM 3760 C C . MET A 1 481 ? 9.937 -0.832 -10.944 1.00 93.69 481 MET A C 1
ATOM 3762 O O . MET A 1 481 ? 9.393 -1.168 -12.002 1.00 93.69 481 MET A O 1
ATOM 3766 N N . ALA A 1 482 ? 10.358 0.412 -10.723 1.00 88.44 482 ALA A N 1
ATOM 3767 C CA . ALA A 1 482 ? 10.140 1.496 -11.679 1.00 88.44 482 ALA A CA 1
ATOM 3768 C C . ALA A 1 482 ? 11.232 1.558 -12.757 1.00 88.44 482 ALA A C 1
ATOM 3770 O O . ALA A 1 482 ? 10.961 1.985 -13.881 1.00 88.44 482 ALA A O 1
ATOM 3771 N N . GLY A 1 483 ? 12.444 1.121 -12.414 1.00 87.75 483 GLY A N 1
ATOM 3772 C CA . GLY A 1 483 ? 13.613 1.151 -13.278 1.00 87.75 483 GLY A CA 1
ATOM 3773 C C . GLY A 1 483 ? 13.553 0.164 -14.443 1.00 87.75 483 GLY A C 1
ATOM 3774 O O . GLY A 1 483 ? 12.723 -0.749 -14.523 1.00 87.75 483 GLY A O 1
ATOM 3775 N N . THR A 1 484 ? 14.495 0.328 -15.365 1.00 87.44 484 THR A N 1
ATOM 3776 C CA . THR A 1 484 ? 14.634 -0.543 -16.532 1.00 87.44 484 THR A CA 1
ATOM 3777 C C . THR A 1 484 ? 15.444 -1.789 -16.169 1.00 87.44 484 THR A C 1
ATOM 3779 O O . THR A 1 484 ? 16.573 -1.652 -15.701 1.00 87.44 484 THR A O 1
ATOM 3782 N N . PRO A 1 485 ? 14.909 -3.011 -16.367 1.00 90.56 485 PRO A N 1
ATOM 3783 C CA . PRO A 1 485 ? 15.630 -4.248 -16.089 1.00 90.56 485 PRO A CA 1
ATOM 3784 C C . PRO A 1 485 ? 16.893 -4.376 -16.937 1.00 90.56 485 PRO A C 1
ATOM 3786 O O . PRO A 1 485 ? 16.834 -4.246 -18.160 1.00 90.56 485 PRO A O 1
ATOM 3789 N N . ILE A 1 486 ? 18.015 -4.671 -16.284 1.00 92.06 486 ILE A N 1
ATOM 3790 C CA . ILE A 1 486 ? 19.316 -4.872 -16.932 1.00 92.06 486 ILE A CA 1
ATOM 3791 C C . ILE A 1 486 ? 19.406 -6.277 -17.544 1.00 92.06 486 ILE A C 1
ATOM 3793 O O . ILE A 1 486 ? 19.941 -6.448 -18.640 1.00 92.06 486 ILE A O 1
ATOM 3797 N N . VAL A 1 487 ? 18.842 -7.278 -16.863 1.00 92.50 487 VAL A N 1
ATOM 3798 C CA . VAL A 1 487 ? 18.782 -8.683 -17.295 1.00 92.50 487 VAL A CA 1
ATOM 3799 C C . VAL A 1 487 ? 17.332 -9.170 -17.309 1.00 92.50 487 VAL A C 1
ATOM 3801 O O . VAL A 1 487 ? 16.547 -8.809 -16.436 1.00 92.50 487 VAL A O 1
ATOM 3804 N N . THR A 1 488 ? 16.953 -9.969 -18.311 1.00 92.25 488 THR A N 1
ATOM 3805 C CA . THR A 1 488 ? 15.602 -10.544 -18.460 1.00 92.25 488 THR A CA 1
ATOM 3806 C C . THR A 1 488 ? 15.624 -11.896 -19.186 1.00 92.25 488 THR A C 1
ATOM 3808 O O . THR A 1 488 ? 16.639 -12.343 -19.721 1.00 92.25 488 THR A O 1
ATOM 3811 N N . GLY A 1 489 ? 14.475 -12.565 -19.229 1.00 89.56 489 GLY A N 1
ATOM 3812 C CA . GLY A 1 489 ? 14.282 -13.847 -19.893 1.00 89.56 489 GLY A CA 1
ATOM 3813 C C . GLY A 1 489 ? 14.847 -15.018 -19.094 1.00 89.56 489 GLY A C 1
ATOM 3814 O O . GLY A 1 489 ? 15.454 -15.904 -19.694 1.00 89.56 489 GLY A O 1
ATOM 3815 N N . TYR A 1 490 ? 14.665 -14.983 -17.772 1.00 88.62 490 TYR A N 1
ATOM 3816 C CA . TYR A 1 490 ? 14.982 -16.052 -16.823 1.00 88.62 490 TYR A CA 1
ATOM 3817 C C . TYR A 1 490 ? 13.763 -16.369 -15.946 1.00 88.62 490 TYR A C 1
ATOM 3819 O O . TYR A 1 490 ? 12.855 -15.547 -15.801 1.00 88.62 490 TYR A O 1
ATOM 3827 N N . ASN A 1 491 ? 13.755 -17.570 -15.366 1.00 85.56 491 ASN A N 1
ATOM 3828 C CA . ASN A 1 491 ? 12.761 -17.995 -14.379 1.00 85.56 491 ASN A CA 1
ATOM 3829 C C . ASN A 1 491 ? 13.309 -17.804 -12.960 1.00 85.56 491 ASN A C 1
ATOM 3831 O O . ASN A 1 491 ? 14.521 -17.833 -12.759 1.00 85.56 491 ASN A O 1
ATOM 3835 N N . ARG A 1 492 ? 12.422 -17.664 -11.970 1.00 85.06 492 ARG A N 1
ATOM 3836 C CA . ARG A 1 492 ? 12.814 -17.647 -10.551 1.00 85.06 492 ARG A CA 1
ATOM 3837 C C . ARG A 1 492 ? 13.301 -19.026 -10.097 1.00 85.06 492 ARG A C 1
ATOM 3839 O O . ARG A 1 492 ? 12.897 -20.047 -10.657 1.00 85.06 492 ARG A O 1
ATOM 3846 N N . GLY A 1 493 ? 14.176 -19.051 -9.099 1.00 83.75 493 GLY A N 1
ATOM 3847 C CA . GLY A 1 493 ? 14.709 -20.271 -8.500 1.00 83.75 493 GLY A CA 1
ATOM 3848 C C . GLY A 1 493 ? 15.640 -19.962 -7.331 1.00 83.75 493 GLY A C 1
ATOM 3849 O O . GLY A 1 493 ? 15.975 -18.806 -7.095 1.00 83.75 493 GLY A O 1
ATOM 3850 N N . PHE A 1 494 ? 16.068 -21.004 -6.618 1.00 88.56 494 PHE A N 1
ATOM 3851 C CA . PHE A 1 494 ? 16.942 -20.864 -5.455 1.00 88.56 494 PHE A CA 1
ATOM 3852 C C . PHE A 1 494 ? 18.376 -20.502 -5.848 1.00 88.56 494 PHE A C 1
ATOM 3854 O O . PHE A 1 494 ? 19.022 -21.224 -6.613 1.00 88.56 494 PHE A O 1
ATOM 3861 N N . GLU A 1 495 ? 18.893 -19.425 -5.261 1.00 91.44 495 GLU A N 1
ATOM 3862 C CA . GLU A 1 495 ? 20.294 -19.025 -5.418 1.00 91.44 495 GLU A CA 1
ATOM 3863 C C . GLU A 1 495 ? 21.232 -19.825 -4.519 1.00 91.44 495 GLU A C 1
ATOM 3865 O O . GLU A 1 495 ? 22.349 -20.125 -4.920 1.00 91.44 495 GLU A O 1
ATOM 3870 N N . PHE A 1 496 ? 20.799 -20.206 -3.321 1.00 94.06 496 PHE A N 1
ATOM 3871 C CA . PHE A 1 496 ? 21.633 -20.945 -2.378 1.00 94.06 496 PHE A CA 1
ATOM 3872 C C . PHE A 1 496 ? 21.335 -22.430 -2.442 1.00 94.06 496 PHE A C 1
ATOM 3874 O O . PHE A 1 496 ? 20.185 -22.836 -2.294 1.00 94.06 496 PHE A O 1
ATOM 3881 N N . VAL A 1 497 ? 22.370 -23.247 -2.617 1.00 93.75 497 VAL A N 1
ATOM 3882 C CA . VAL A 1 497 ? 22.240 -24.704 -2.577 1.00 93.75 497 VAL A CA 1
ATOM 3883 C C . VAL A 1 497 ? 23.428 -25.348 -1.869 1.00 93.75 497 VAL A C 1
ATOM 3885 O O . VAL A 1 497 ? 24.548 -24.838 -1.917 1.00 93.75 497 VAL A O 1
ATOM 3888 N N . LEU A 1 498 ? 23.201 -26.492 -1.226 1.00 93.50 498 LEU A N 1
ATOM 3889 C CA . LEU A 1 498 ? 24.275 -27.318 -0.674 1.00 93.50 498 LEU A CA 1
ATOM 3890 C C . LEU A 1 498 ? 24.574 -28.475 -1.621 1.00 93.50 498 LEU A C 1
ATOM 3892 O O . LEU A 1 498 ? 23.655 -29.062 -2.182 1.00 93.50 498 LEU A O 1
ATOM 3896 N N . ALA A 1 499 ? 25.838 -28.861 -1.765 1.00 90.94 499 ALA A N 1
ATOM 3897 C CA . ALA A 1 499 ? 26.208 -30.073 -2.491 1.00 90.94 499 ALA A CA 1
ATOM 3898 C C . ALA A 1 499 ? 27.179 -30.928 -1.680 1.00 90.94 499 ALA A C 1
ATOM 3900 O O . ALA A 1 499 ? 28.008 -30.412 -0.930 1.00 90.94 499 ALA A O 1
ATOM 3901 N N . LYS A 1 500 ? 27.081 -32.253 -1.814 1.00 87.75 500 LYS A N 1
ATOM 3902 C CA . LYS A 1 500 ? 27.954 -33.178 -1.078 1.00 87.75 500 LYS A CA 1
ATOM 3903 C C . LYS A 1 500 ? 29.401 -33.069 -1.575 1.00 87.75 500 LYS A C 1
ATOM 3905 O O . LYS A 1 500 ? 29.666 -33.298 -2.754 1.00 87.75 500 LYS A O 1
ATOM 3910 N N . ALA A 1 501 ? 30.330 -32.766 -0.671 1.00 82.00 501 ALA A N 1
ATOM 3911 C CA . ALA A 1 501 ? 31.732 -32.528 -1.000 1.00 82.00 501 ALA A CA 1
ATOM 3912 C C . ALA A 1 501 ? 32.384 -33.757 -1.663 1.00 82.00 501 ALA A C 1
ATOM 3914 O O . ALA A 1 501 ? 32.201 -34.895 -1.219 1.00 82.00 501 ALA A O 1
ATOM 3915 N N . GLY A 1 502 ? 33.164 -33.522 -2.724 1.00 75.69 502 GLY A N 1
ATOM 3916 C CA . GLY A 1 502 ? 33.963 -34.551 -3.402 1.00 75.69 502 GLY A CA 1
ATOM 3917 C C . GLY A 1 502 ? 33.178 -35.572 -4.237 1.00 75.69 502 GLY A C 1
ATOM 3918 O O . GLY A 1 502 ? 33.745 -36.602 -4.599 1.00 75.69 502 GLY A O 1
ATOM 3919 N N . LYS A 1 503 ? 31.894 -35.327 -4.537 1.00 71.69 503 LYS A N 1
ATOM 3920 C CA . LYS A 1 503 ? 31.088 -36.173 -5.430 1.00 71.69 503 LYS A CA 1
ATOM 3921 C C . LYS A 1 503 ? 30.794 -35.480 -6.759 1.00 71.69 503 LYS A C 1
ATOM 3923 O O . LYS A 1 503 ? 30.250 -34.384 -6.765 1.00 71.69 503 LYS A O 1
ATOM 3928 N N . GLU A 1 504 ? 31.069 -36.184 -7.854 1.00 73.06 504 GLU A N 1
ATOM 3929 C CA . GLU A 1 504 ? 30.692 -35.806 -9.220 1.00 73.06 504 GLU A CA 1
ATOM 3930 C C . GLU A 1 504 ? 29.807 -36.911 -9.836 1.00 73.06 504 GLU A C 1
ATOM 3932 O O . GLU A 1 504 ? 30.173 -38.088 -9.729 1.00 73.06 504 GLU A O 1
ATOM 3937 N N . PRO A 1 505 ? 28.659 -36.589 -10.467 1.00 73.06 505 PRO A N 1
ATOM 3938 C CA . PRO A 1 505 ? 28.067 -35.253 -10.585 1.00 73.06 505 PRO A CA 1
ATOM 3939 C C . PRO A 1 505 ? 27.577 -34.714 -9.230 1.00 73.06 505 PRO A C 1
ATOM 3941 O O . PRO A 1 505 ? 27.213 -35.489 -8.339 1.00 73.06 505 PRO A O 1
ATOM 3944 N N . LEU A 1 506 ? 27.570 -33.386 -9.081 1.00 77.62 506 LEU A N 1
ATOM 3945 C CA . LEU A 1 506 ? 27.115 -32.711 -7.862 1.00 77.62 506 LEU A CA 1
ATOM 3946 C C . LEU A 1 506 ? 25.682 -33.126 -7.499 1.00 77.62 506 LEU A C 1
ATOM 3948 O O . LEU A 1 506 ? 24.732 -32.865 -8.234 1.00 77.62 506 LEU A O 1
ATOM 3952 N N . GLN A 1 507 ? 25.530 -33.750 -6.332 1.00 83.88 507 GLN A N 1
ATOM 3953 C CA . GLN A 1 507 ? 24.228 -34.045 -5.743 1.00 83.88 507 GLN A CA 1
ATOM 3954 C C . GLN A 1 507 ? 23.815 -32.876 -4.849 1.00 83.88 507 GLN A C 1
ATOM 3956 O O . GLN A 1 507 ? 24.447 -32.640 -3.815 1.00 83.88 507 GLN A O 1
ATOM 3961 N N . VAL A 1 508 ? 22.766 -32.165 -5.259 1.00 88.44 508 VAL A N 1
ATOM 3962 C CA . VAL A 1 508 ? 22.366 -30.882 -4.677 1.00 88.44 508 VAL A CA 1
ATOM 3963 C C . VAL A 1 508 ? 21.192 -31.034 -3.719 1.00 88.44 508 VAL A C 1
ATOM 3965 O O . VAL A 1 508 ? 20.284 -31.833 -3.936 1.00 88.44 508 VAL A O 1
ATOM 3968 N N . VAL A 1 509 ? 21.227 -30.252 -2.647 1.00 92.06 509 VAL A N 1
ATOM 3969 C CA . VAL A 1 509 ? 20.161 -30.081 -1.668 1.00 92.06 509 VAL A CA 1
ATOM 3970 C C . VAL A 1 509 ? 19.704 -28.630 -1.748 1.00 92.06 509 VAL A C 1
ATOM 3972 O O . VAL A 1 509 ? 20.467 -27.703 -1.462 1.00 92.06 509 VAL A O 1
ATOM 3975 N N . TYR A 1 510 ? 18.452 -28.450 -2.154 1.00 92.25 510 TYR A N 1
ATOM 3976 C CA . TYR A 1 510 ? 17.796 -27.149 -2.191 1.00 92.25 510 TYR A CA 1
ATOM 3977 C C . TYR A 1 510 ? 17.323 -26.734 -0.792 1.00 92.25 510 TYR A C 1
ATOM 3979 O O . TYR A 1 510 ? 17.093 -27.606 0.057 1.00 92.25 510 TYR A O 1
ATOM 3987 N N . PRO A 1 511 ? 17.151 -25.424 -0.547 1.00 94.00 511 PRO A N 1
ATOM 3988 C CA . PRO A 1 511 ? 16.537 -24.940 0.675 1.00 94.00 511 PRO A CA 1
ATOM 3989 C C . PRO A 1 511 ? 15.156 -25.567 0.885 1.00 94.00 511 PRO A C 1
ATOM 3991 O O . PRO A 1 511 ? 14.372 -25.748 -0.050 1.00 94.00 511 PRO A O 1
ATOM 3994 N N . HIS A 1 512 ? 14.867 -25.926 2.128 1.00 94.06 512 HIS A N 1
ATOM 3995 C CA . HIS A 1 512 ? 13.587 -26.462 2.546 1.00 94.06 512 HIS A CA 1
ATOM 3996 C C . HIS A 1 512 ? 12.627 -25.310 2.832 1.00 94.06 512 HIS A C 1
ATOM 3998 O O . HIS A 1 512 ? 12.920 -24.460 3.669 1.00 94.06 512 HIS A O 1
ATOM 4004 N N . LEU A 1 513 ? 11.487 -25.294 2.141 1.00 92.31 513 LEU A N 1
ATOM 4005 C CA . LEU A 1 513 ? 10.431 -24.325 2.404 1.00 92.31 513 LEU A CA 1
ATOM 4006 C C . LEU A 1 513 ? 9.607 -24.751 3.621 1.00 92.31 513 LEU A C 1
ATOM 4008 O O . LEU A 1 513 ? 9.074 -25.860 3.647 1.00 92.31 513 LEU A O 1
ATOM 4012 N N . GLU A 1 514 ? 9.463 -23.839 4.575 1.00 90.12 514 GLU A N 1
ATOM 4013 C CA . GLU A 1 514 ? 8.559 -23.929 5.717 1.00 90.12 514 GLU A CA 1
ATOM 4014 C C . GLU A 1 514 ? 7.668 -22.679 5.737 1.00 90.12 514 GLU A C 1
ATOM 4016 O O . GLU A 1 514 ? 8.152 -21.547 5.662 1.00 90.12 514 GLU A O 1
ATOM 4021 N N . ASN A 1 515 ? 6.347 -22.869 5.774 1.00 88.62 515 ASN A N 1
ATOM 4022 C CA . ASN A 1 515 ? 5.342 -21.801 5.687 1.00 88.62 515 ASN A CA 1
ATOM 4023 C C . ASN A 1 515 ? 5.582 -20.858 4.486 1.00 88.62 515 ASN A C 1
ATOM 4025 O O . ASN A 1 515 ? 5.433 -19.630 4.579 1.00 88.62 515 ASN A O 1
ATOM 4029 N N . GLY A 1 516 ? 5.974 -21.448 3.352 1.00 88.38 516 GLY A N 1
ATOM 4030 C CA . GLY A 1 516 ? 6.315 -20.742 2.117 1.00 88.38 516 GLY A CA 1
ATOM 4031 C C . GLY A 1 516 ? 7.684 -20.054 2.066 1.00 88.38 516 GLY A C 1
ATOM 4032 O O . GLY A 1 516 ? 7.957 -19.423 1.051 1.00 88.38 516 GLY A O 1
ATOM 4033 N N . SER A 1 517 ? 8.534 -20.162 3.095 1.00 92.38 517 SER A N 1
ATOM 4034 C CA . SER A 1 517 ? 9.853 -19.510 3.145 1.00 92.38 517 SER A CA 1
ATOM 4035 C C . SER A 1 517 ? 10.998 -20.512 3.295 1.00 92.38 517 SER A C 1
ATOM 4037 O O . SER A 1 517 ? 10.915 -21.447 4.083 1.00 92.38 517 SER A O 1
ATOM 4039 N N . ALA A 1 518 ? 12.099 -20.299 2.580 1.00 94.06 518 ALA A N 1
ATOM 4040 C CA . ALA A 1 518 ? 13.332 -21.089 2.653 1.00 94.06 518 ALA A CA 1
ATOM 4041 C C . ALA A 1 518 ? 14.156 -20.831 3.923 1.00 94.06 518 ALA A C 1
ATOM 4043 O O . ALA A 1 518 ? 15.167 -21.495 4.168 1.00 94.06 518 ALA A O 1
ATOM 4044 N N . GLY A 1 519 ? 13.763 -19.831 4.706 1.00 93.88 519 GLY A N 1
ATOM 4045 C CA . GLY A 1 519 ? 14.548 -19.336 5.818 1.00 93.88 519 GLY A CA 1
ATOM 4046 C C . GLY A 1 519 ? 13.872 -18.211 6.591 1.00 93.88 519 GLY A C 1
ATOM 4047 O O . GLY A 1 519 ? 12.719 -17.854 6.343 1.00 93.88 519 GLY A O 1
ATOM 4048 N N . THR A 1 520 ? 14.621 -17.631 7.520 1.00 94.31 520 THR A N 1
ATOM 4049 C CA . THR A 1 520 ? 14.132 -16.604 8.442 1.00 94.31 520 THR A CA 1
ATOM 4050 C C . THR A 1 520 ? 15.076 -15.411 8.442 1.00 94.31 520 THR A C 1
ATOM 4052 O O . THR A 1 520 ? 16.250 -15.543 8.793 1.00 94.31 520 THR A O 1
ATOM 4055 N N . LEU A 1 521 ? 14.563 -14.231 8.083 1.00 96.19 521 LEU A N 1
ATOM 4056 C CA . LEU A 1 521 ? 15.271 -12.968 8.293 1.00 96.19 521 LEU A CA 1
ATOM 4057 C C . LEU A 1 521 ? 15.390 -12.706 9.800 1.00 96.19 521 LEU A C 1
ATOM 4059 O O . LEU A 1 521 ? 14.427 -12.886 10.544 1.00 96.19 521 LEU A O 1
ATOM 4063 N N . ARG A 1 522 ? 16.574 -12.302 10.262 1.00 96.50 522 ARG A N 1
ATOM 4064 C CA . ARG A 1 522 ? 16.851 -12.005 11.677 1.00 96.50 522 ARG A CA 1
ATOM 4065 C C . ARG A 1 522 ? 17.064 -10.520 11.914 1.00 96.50 522 ARG A C 1
ATOM 4067 O O . ARG A 1 522 ? 16.572 -9.979 12.903 1.00 96.50 522 ARG A O 1
ATOM 4074 N N . SER A 1 523 ? 17.756 -9.852 11.003 1.00 97.88 523 SER A N 1
ATOM 4075 C CA . SER A 1 523 ? 17.912 -8.402 11.029 1.00 97.88 523 SER A CA 1
ATOM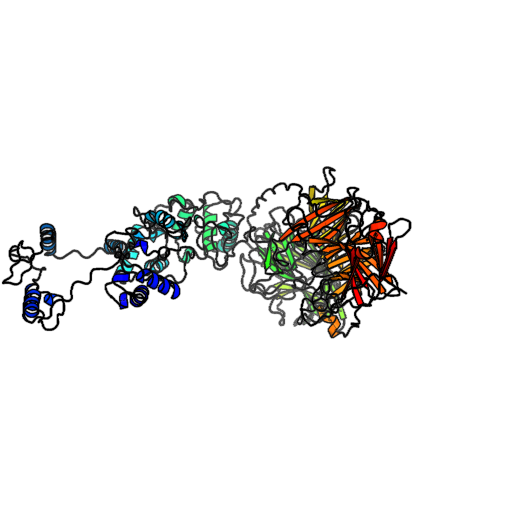 4076 C C . SER A 1 523 ? 18.342 -7.865 9.674 1.00 97.88 523 SER A C 1
ATOM 4078 O O . SER A 1 523 ? 18.836 -8.607 8.821 1.00 97.88 523 SER A O 1
ATOM 4080 N N . TYR A 1 524 ? 18.191 -6.558 9.504 1.00 98.19 524 TYR A N 1
ATOM 4081 C CA . TYR A 1 524 ? 18.864 -5.814 8.455 1.00 98.19 524 TYR A CA 1
ATOM 4082 C C . TYR A 1 524 ? 19.236 -4.415 8.945 1.00 98.19 524 TYR A C 1
ATOM 4084 O O . TYR A 1 524 ? 18.553 -3.845 9.797 1.00 98.19 524 TYR A O 1
ATOM 4092 N N . ASP A 1 525 ? 20.332 -3.876 8.427 1.00 96.94 525 ASP A N 1
ATOM 4093 C CA . ASP A 1 525 ? 20.806 -2.531 8.734 1.00 96.94 525 ASP A CA 1
ATOM 4094 C C . ASP A 1 525 ? 21.162 -1.748 7.466 1.00 96.94 525 ASP A C 1
ATOM 4096 O O . ASP A 1 525 ? 21.382 -2.317 6.393 1.00 96.94 525 ASP A O 1
ATOM 4100 N N . SER A 1 526 ? 21.156 -0.423 7.593 1.00 95.31 526 SER A N 1
ATOM 4101 C CA . SER A 1 526 ? 21.461 0.522 6.526 1.00 95.31 526 SER A CA 1
ATOM 4102 C C . SER A 1 526 ? 22.432 1.583 7.030 1.00 95.31 526 SER A C 1
ATOM 4104 O O . SER A 1 526 ? 22.069 2.407 7.860 1.00 95.31 526 SER A O 1
ATOM 4106 N N . GLN A 1 527 ? 23.649 1.601 6.492 1.00 94.69 527 GLN A N 1
ATOM 4107 C CA . GLN A 1 527 ? 24.656 2.627 6.767 1.00 94.69 527 GLN A CA 1
ATOM 4108 C C . GLN A 1 527 ? 24.940 3.402 5.480 1.00 94.69 527 GLN A C 1
ATOM 4110 O O . GLN A 1 527 ? 25.739 2.985 4.634 1.00 94.69 527 GLN A O 1
ATOM 4115 N N . GLY A 1 528 ? 24.235 4.518 5.287 1.00 92.75 528 GLY A N 1
ATOM 4116 C CA . GLY A 1 528 ? 24.264 5.260 4.027 1.00 92.75 528 GLY A CA 1
ATOM 4117 C C . GLY A 1 528 ? 23.775 4.392 2.862 1.00 92.75 528 GLY A C 1
ATOM 4118 O O . GLY A 1 528 ? 22.599 4.063 2.780 1.00 92.75 528 GLY A O 1
ATOM 4119 N N . ASN A 1 529 ? 24.678 4.007 1.955 1.00 93.88 529 ASN A N 1
ATOM 4120 C CA . ASN A 1 529 ? 24.367 3.123 0.822 1.00 93.88 529 ASN A CA 1
ATOM 4121 C C . ASN A 1 529 ? 24.775 1.651 1.036 1.00 93.88 529 ASN A C 1
ATOM 4123 O O . ASN A 1 529 ? 24.628 0.838 0.125 1.00 93.88 529 ASN A O 1
ATOM 4127 N N . ARG A 1 530 ? 25.309 1.299 2.209 1.00 97.00 530 ARG A N 1
ATOM 4128 C CA . ARG A 1 530 ? 25.681 -0.075 2.556 1.00 97.00 530 ARG A CA 1
ATOM 4129 C C . ARG A 1 530 ? 24.534 -0.728 3.320 1.00 97.00 530 ARG A C 1
ATOM 4131 O O . ARG A 1 530 ? 24.170 -0.244 4.387 1.00 97.00 530 ARG A O 1
ATOM 4138 N N . ILE A 1 531 ? 23.984 -1.813 2.785 1.00 98.06 531 ILE A N 1
ATOM 4139 C CA . ILE A 1 531 ? 22.863 -2.547 3.386 1.00 98.06 531 ILE A CA 1
ATOM 4140 C C . ILE A 1 531 ? 23.332 -3.935 3.811 1.00 98.06 531 ILE A C 1
ATOM 4142 O O . ILE A 1 531 ? 23.836 -4.672 2.964 1.00 98.06 531 ILE A O 1
ATOM 4146 N N . THR A 1 532 ? 23.141 -4.322 5.074 1.00 98.31 532 THR A N 1
ATOM 4147 C CA . THR A 1 532 ? 23.465 -5.678 5.551 1.00 98.31 532 THR A CA 1
ATOM 4148 C C . THR A 1 532 ? 22.201 -6.433 5.929 1.00 98.31 532 THR A C 1
ATOM 4150 O O . THR A 1 532 ? 21.366 -5.910 6.656 1.00 98.31 532 THR A O 1
ATOM 4153 N N . LEU A 1 533 ? 22.066 -7.680 5.484 1.00 98.12 533 LEU A N 1
ATOM 4154 C CA . LEU A 1 533 ? 21.012 -8.610 5.886 1.00 98.12 533 LEU A CA 1
ATOM 4155 C C . LEU A 1 533 ? 21.640 -9.756 6.670 1.00 98.12 533 LEU A C 1
ATOM 4157 O O . LEU A 1 533 ? 22.671 -10.296 6.273 1.00 98.12 533 LEU A O 1
ATOM 4161 N N . ASN A 1 534 ? 20.981 -10.171 7.745 1.00 98.31 534 ASN A N 1
ATOM 4162 C CA . ASN A 1 534 ? 21.326 -11.372 8.492 1.00 98.31 534 ASN A CA 1
ATOM 4163 C C . ASN A 1 534 ? 20.114 -12.292 8.511 1.00 98.31 534 ASN A C 1
ATOM 4165 O O . ASN A 1 534 ? 19.038 -11.903 8.973 1.00 98.31 534 ASN A O 1
ATOM 4169 N N . TYR A 1 535 ? 20.283 -13.508 8.014 1.00 97.75 535 TYR A N 1
ATOM 4170 C CA . TYR A 1 535 ? 19.210 -14.483 7.921 1.00 97.75 535 TYR A CA 1
ATOM 4171 C C . TYR A 1 535 ? 19.733 -15.909 8.059 1.00 97.75 535 TYR A C 1
ATOM 4173 O O . TYR A 1 535 ? 20.933 -16.174 8.078 1.00 97.75 535 TYR A O 1
ATOM 4181 N N . GLU A 1 536 ? 18.804 -16.839 8.188 1.00 97.31 536 GLU A N 1
ATOM 4182 C CA . GLU A 1 536 ? 19.073 -18.259 8.356 1.00 97.31 536 GLU A CA 1
ATOM 4183 C C . GLU A 1 536 ? 18.338 -19.043 7.277 1.00 97.31 536 GLU A C 1
ATOM 4185 O O . GLU A 1 536 ? 17.138 -18.858 7.109 1.00 97.31 536 GLU A O 1
ATOM 4190 N N . LEU A 1 537 ? 19.045 -19.910 6.554 1.00 97.38 537 LEU A N 1
ATOM 4191 C CA . LEU A 1 537 ? 18.482 -20.796 5.537 1.00 97.38 537 LEU A CA 1
ATOM 4192 C C . LEU A 1 537 ? 18.338 -22.208 6.084 1.00 97.38 537 LEU A C 1
ATOM 4194 O O . LEU A 1 537 ? 19.265 -22.730 6.706 1.00 97.38 537 LEU A O 1
ATOM 4198 N N . ASN A 1 538 ? 17.216 -22.850 5.786 1.00 95.88 538 ASN A N 1
ATOM 4199 C CA . ASN A 1 538 ? 16.939 -24.211 6.221 1.00 95.88 538 ASN A CA 1
ATOM 4200 C C . ASN A 1 538 ? 17.194 -25.194 5.079 1.00 95.88 538 ASN A C 1
ATOM 4202 O O . ASN A 1 538 ? 16.705 -25.012 3.970 1.00 95.88 538 ASN A O 1
ATOM 4206 N N . PHE A 1 539 ? 17.928 -26.271 5.349 1.00 96.12 539 PHE A N 1
ATOM 4207 C CA . PHE A 1 539 ? 18.188 -27.352 4.400 1.00 96.12 539 PHE A CA 1
ATOM 4208 C C . PHE A 1 539 ? 17.801 -28.687 5.019 1.00 96.12 539 PHE A C 1
ATOM 4210 O O . PHE A 1 539 ? 18.223 -29.011 6.128 1.00 96.12 539 PHE A O 1
ATOM 4217 N N . LYS A 1 540 ? 17.034 -29.498 4.290 1.00 94.88 540 LYS A N 1
ATOM 4218 C CA . LYS A 1 540 ? 16.681 -30.845 4.742 1.00 94.88 540 LYS A CA 1
ATOM 4219 C C . LYS A 1 540 ? 17.734 -31.849 4.275 1.00 94.88 540 LYS A C 1
ATOM 4221 O O . LYS A 1 540 ? 17.824 -32.144 3.084 1.00 94.88 540 LYS A O 1
ATOM 4226 N N . ILE A 1 541 ? 18.522 -32.380 5.208 1.00 92.56 541 ILE A N 1
ATOM 4227 C CA . ILE A 1 541 ? 19.578 -33.366 4.945 1.00 92.56 541 ILE A CA 1
ATOM 4228 C C . ILE A 1 541 ? 19.227 -34.664 5.674 1.00 92.56 541 ILE A C 1
ATOM 4230 O O . ILE A 1 541 ? 19.325 -34.761 6.896 1.00 92.56 541 ILE A O 1
ATOM 4234 N N . GLY A 1 542 ? 18.804 -35.675 4.911 1.00 89.19 542 GLY A N 1
ATOM 4235 C CA . GLY A 1 542 ? 18.168 -36.858 5.492 1.00 89.19 542 GLY A CA 1
ATOM 4236 C C . GLY A 1 542 ? 16.867 -36.463 6.199 1.00 89.19 542 GLY A C 1
ATOM 4237 O O . GLY A 1 542 ? 16.022 -35.795 5.602 1.00 89.19 542 GLY A O 1
ATOM 4238 N N . ASP A 1 543 ? 16.740 -36.831 7.473 1.00 90.19 543 ASP A N 1
ATOM 4239 C CA . ASP A 1 543 ? 15.573 -36.511 8.309 1.00 90.19 543 ASP A CA 1
ATOM 4240 C C . ASP A 1 543 ? 15.774 -35.272 9.199 1.00 90.19 543 ASP A C 1
ATOM 4242 O O . ASP A 1 543 ? 14.882 -34.911 9.964 1.00 90.19 543 ASP A O 1
ATOM 4246 N N . GLN A 1 544 ? 16.929 -34.606 9.108 1.00 93.00 544 GLN A N 1
ATOM 4247 C CA . GLN A 1 544 ? 17.250 -33.429 9.916 1.00 93.00 544 GLN A CA 1
ATOM 4248 C C . GLN A 1 544 ? 17.159 -32.142 9.093 1.00 93.00 544 GLN A C 1
ATOM 4250 O O . GLN A 1 544 ? 17.565 -32.097 7.929 1.00 93.00 544 GLN A O 1
ATOM 4255 N N . ILE A 1 545 ? 16.648 -31.083 9.722 1.00 93.81 545 ILE A N 1
ATOM 4256 C CA . ILE A 1 545 ? 16.768 -29.716 9.216 1.00 93.81 545 ILE A CA 1
ATOM 4257 C C . ILE A 1 545 ? 18.079 -29.144 9.746 1.00 93.81 545 ILE A C 1
ATOM 4259 O O . ILE A 1 545 ? 18.275 -29.042 10.955 1.00 93.81 545 ILE A O 1
ATOM 4263 N N . GLN A 1 546 ? 18.975 -28.786 8.833 1.00 94.81 546 GLN A N 1
ATOM 4264 C CA . GLN A 1 546 ? 20.184 -28.041 9.136 1.00 94.81 546 GLN A CA 1
ATOM 4265 C C . GLN A 1 546 ? 19.972 -26.573 8.781 1.00 94.81 546 GLN A C 1
ATOM 4267 O O . GLN A 1 546 ? 19.593 -26.253 7.654 1.00 94.81 546 GLN A O 1
ATOM 4272 N N . THR A 1 547 ? 20.301 -25.687 9.715 1.00 96.25 547 THR A N 1
ATOM 4273 C CA . THR A 1 547 ? 20.252 -24.243 9.496 1.00 96.25 547 THR A CA 1
ATOM 4274 C C . THR A 1 547 ? 21.643 -23.698 9.178 1.00 96.25 547 THR A C 1
ATOM 4276 O O . THR A 1 547 ? 22.604 -23.951 9.908 1.00 96.25 547 THR A O 1
ATOM 4279 N N . VAL A 1 548 ? 21.744 -22.937 8.091 1.00 96.88 548 VAL A N 1
ATOM 4280 C CA . VAL A 1 548 ? 22.948 -22.212 7.672 1.00 96.88 548 VAL A CA 1
ATOM 4281 C C . VAL A 1 548 ? 22.702 -20.726 7.901 1.00 96.88 548 VAL A C 1
ATOM 4283 O O . VAL A 1 548 ? 21.772 -20.159 7.334 1.00 96.88 548 VAL A O 1
ATOM 4286 N N . ALA A 1 549 ? 23.527 -20.090 8.729 1.00 97.81 549 ALA A N 1
ATOM 4287 C CA . ALA A 1 549 ? 23.431 -18.652 8.965 1.00 97.81 549 ALA A CA 1
ATOM 4288 C C . ALA A 1 549 ? 24.170 -17.901 7.856 1.00 97.81 549 ALA A C 1
ATOM 4290 O O . ALA A 1 549 ? 25.305 -18.257 7.526 1.00 97.81 549 ALA A O 1
ATOM 4291 N N . VAL A 1 550 ? 23.539 -16.874 7.294 1.00 97.94 550 VAL A N 1
ATOM 4292 C CA . VAL A 1 550 ? 24.066 -16.080 6.186 1.00 97.94 550 VAL A CA 1
ATOM 4293 C C . VAL A 1 550 ? 23.993 -14.596 6.532 1.00 97.94 550 VAL A C 1
ATOM 4295 O O . VAL A 1 550 ? 22.956 -14.079 6.946 1.00 97.94 550 VAL A O 1
ATOM 4298 N N . THR A 1 551 ? 25.113 -13.910 6.334 1.00 98.25 551 THR A N 1
ATOM 4299 C CA . THR A 1 551 ? 25.195 -12.452 6.322 1.00 98.25 551 THR A CA 1
ATOM 4300 C C . THR A 1 551 ? 25.496 -12.009 4.902 1.00 98.25 551 THR A C 1
ATOM 4302 O O . THR A 1 551 ? 26.494 -12.437 4.316 1.00 98.25 551 THR A O 1
ATOM 4305 N N . GLU A 1 552 ? 24.657 -11.133 4.371 1.00 97.38 552 GLU A N 1
ATOM 4306 C CA . GLU A 1 552 ? 24.849 -10.510 3.070 1.00 97.38 552 GLU A CA 1
ATOM 4307 C C . GLU A 1 552 ? 25.028 -9.009 3.214 1.00 97.38 552 GLU A C 1
ATOM 4309 O O . GLU A 1 552 ? 24.269 -8.374 3.937 1.00 97.38 552 GLU A O 1
ATOM 4314 N N . THR A 1 553 ? 25.995 -8.430 2.512 1.00 98.06 553 THR A N 1
ATOM 4315 C CA . THR A 1 553 ? 26.126 -6.981 2.397 1.00 98.06 553 THR A CA 1
ATOM 4316 C C . THR A 1 553 ? 26.047 -6.546 0.946 1.00 98.06 553 THR A C 1
ATOM 4318 O O . THR A 1 553 ? 26.718 -7.113 0.086 1.00 98.06 553 THR A O 1
ATOM 4321 N N . PHE A 1 554 ? 25.270 -5.500 0.693 1.00 97.44 554 PHE A N 1
ATOM 4322 C CA . PHE A 1 554 ? 25.132 -4.863 -0.603 1.00 97.44 554 PHE A CA 1
ATOM 4323 C C . PHE A 1 554 ? 25.648 -3.428 -0.559 1.00 97.44 554 PHE A C 1
ATOM 4325 O O . PHE A 1 554 ? 25.317 -2.680 0.361 1.00 97.44 554 PHE A O 1
ATOM 4332 N N . GLU A 1 555 ? 26.423 -3.027 -1.563 1.00 95.88 555 GLU A N 1
ATOM 4333 C CA . GLU A 1 555 ? 26.934 -1.658 -1.678 1.00 95.88 555 GLU A CA 1
ATOM 4334 C C . GLU A 1 555 ? 27.089 -1.229 -3.145 1.00 95.88 555 GLU A C 1
ATOM 4336 O O . GLU A 1 555 ? 27.426 -2.055 -3.999 1.00 95.88 555 GLU A O 1
ATOM 4341 N N . PRO A 1 556 ? 26.846 0.047 -3.487 1.00 94.00 556 PRO A N 1
ATOM 4342 C CA . PRO A 1 556 ? 26.993 0.517 -4.855 1.00 94.00 556 PRO A CA 1
ATOM 4343 C C . PRO A 1 556 ? 28.465 0.573 -5.267 1.00 94.00 556 PRO A C 1
ATOM 4345 O O . PRO A 1 556 ? 29.319 1.098 -4.555 1.00 94.00 556 PRO A O 1
ATOM 4348 N N . LEU A 1 557 ? 28.749 0.123 -6.487 1.00 89.88 557 LEU A N 1
ATOM 4349 C CA . LEU A 1 557 ? 30.054 0.269 -7.119 1.00 89.88 557 LEU A CA 1
ATOM 4350 C C . LEU A 1 557 ? 30.033 1.475 -8.057 1.00 89.88 557 LEU A C 1
ATOM 4352 O O . LEU A 1 557 ? 29.261 1.537 -9.021 1.00 89.88 557 LEU A O 1
ATOM 4356 N N . ARG A 1 558 ? 30.908 2.445 -7.779 1.00 75.62 558 ARG A N 1
ATOM 4357 C CA . ARG A 1 558 ? 31.106 3.633 -8.614 1.00 75.62 558 ARG A CA 1
ATOM 4358 C C . ARG A 1 558 ? 32.357 3.463 -9.465 1.00 75.62 558 ARG A C 1
ATOM 4360 O O . ARG A 1 558 ? 33.452 3.386 -8.926 1.00 75.62 558 ARG A O 1
ATOM 4367 N N . GLY A 1 559 ? 32.172 3.445 -10.784 1.00 63.03 559 GLY A N 1
ATOM 4368 C CA . GLY A 1 559 ? 33.192 3.764 -11.785 1.00 63.03 559 GLY A CA 1
ATOM 4369 C C . GLY A 1 559 ? 34.603 3.239 -11.516 1.00 63.03 559 GLY A C 1
ATOM 4370 O O . GLY A 1 559 ? 35.520 4.038 -11.360 1.00 63.03 559 GLY A O 1
ATOM 4371 N N . GLN A 1 560 ? 34.792 1.919 -11.554 1.00 49.31 560 GLN A N 1
ATOM 4372 C CA . GLN A 1 560 ? 36.057 1.395 -12.081 1.00 49.31 560 GLN A CA 1
ATOM 4373 C C . GLN A 1 560 ? 36.017 1.563 -13.610 1.00 49.31 560 GLN A C 1
ATOM 4375 O O . GLN A 1 560 ? 34.923 1.631 -14.173 1.00 49.31 560 GLN A O 1
ATOM 4380 N N . ASP A 1 561 ? 37.162 1.626 -14.293 1.00 53.38 561 ASP A N 1
ATOM 4381 C CA . ASP A 1 561 ? 37.324 1.916 -15.738 1.00 53.38 561 ASP A CA 1
ATOM 4382 C C . ASP A 1 561 ? 36.465 1.071 -16.727 1.00 53.38 561 ASP A C 1
ATOM 4384 O O . ASP A 1 561 ? 36.572 1.240 -17.940 1.00 53.38 561 ASP A O 1
ATOM 4388 N N . LYS A 1 562 ? 35.601 0.165 -16.240 1.00 54.97 562 LYS A N 1
ATOM 4389 C CA . LYS A 1 562 ? 34.773 -0.783 -17.002 1.00 54.97 562 LYS A CA 1
ATOM 4390 C C . LYS A 1 562 ? 33.259 -0.816 -16.669 1.00 54.97 562 LYS A C 1
ATOM 4392 O O . LYS A 1 562 ? 32.580 -1.678 -17.212 1.00 54.97 562 LYS A O 1
ATOM 4397 N N . GLY A 1 563 ? 32.688 0.067 -15.831 1.00 75.81 563 GLY A N 1
ATOM 4398 C CA . GLY A 1 563 ? 31.216 0.111 -15.635 1.00 75.81 563 GLY A CA 1
ATOM 4399 C C . GLY A 1 563 ? 30.706 0.683 -14.303 1.00 75.81 563 GLY A C 1
ATOM 4400 O O . GLY A 1 563 ? 31.486 1.170 -13.485 1.00 75.81 563 GLY A O 1
ATOM 4401 N N . SER A 1 564 ? 29.385 0.634 -14.086 1.00 88.56 564 SER A N 1
ATOM 4402 C CA . SER A 1 564 ? 28.711 0.933 -12.807 1.00 88.56 564 SER A CA 1
ATOM 4403 C C . SER A 1 564 ? 27.831 -0.239 -12.355 1.00 88.56 564 SER A C 1
ATOM 4405 O O . SER A 1 564 ? 27.499 -1.115 -13.161 1.00 88.56 564 SER A O 1
ATOM 4407 N N . GLY A 1 565 ? 27.540 -0.330 -11.055 1.00 92.75 565 GLY A N 1
ATOM 4408 C CA . GLY A 1 565 ? 26.899 -1.524 -10.519 1.00 92.75 565 GLY A CA 1
ATOM 4409 C C . GLY A 1 565 ? 26.772 -1.569 -9.005 1.00 92.75 565 GLY A C 1
ATOM 4410 O O . GLY A 1 565 ? 26.683 -0.538 -8.345 1.00 92.75 565 GLY A O 1
ATOM 4411 N N . TRP A 1 566 ? 26.789 -2.771 -8.444 1.00 94.75 566 TRP A N 1
ATOM 4412 C CA . TRP A 1 566 ? 26.799 -3.006 -7.000 1.00 94.75 566 TRP A CA 1
ATOM 4413 C C . TRP A 1 566 ? 27.564 -4.290 -6.666 1.00 94.75 566 TRP A C 1
ATOM 4415 O O . TRP A 1 566 ? 27.697 -5.192 -7.495 1.00 94.75 566 TRP A O 1
ATOM 4425 N N . GLN A 1 567 ? 28.114 -4.338 -5.460 1.00 95.81 567 GLN A N 1
ATOM 4426 C CA . GLN A 1 567 ? 28.803 -5.488 -4.895 1.00 95.81 567 GLN A CA 1
ATOM 4427 C C . GLN A 1 567 ? 27.876 -6.195 -3.911 1.00 95.81 567 GLN A C 1
ATOM 4429 O O . GLN A 1 567 ? 27.063 -5.559 -3.238 1.00 95.81 567 GLN A O 1
ATOM 4434 N N . ARG A 1 568 ? 28.016 -7.516 -3.840 1.00 96.56 568 ARG A N 1
ATOM 4435 C CA . ARG A 1 568 ? 27.300 -8.414 -2.939 1.00 96.56 568 ARG A CA 1
ATOM 4436 C C . ARG A 1 568 ? 28.309 -9.290 -2.208 1.00 96.56 568 ARG A C 1
ATOM 4438 O O . ARG A 1 568 ? 28.871 -10.207 -2.804 1.00 96.56 568 ARG A O 1
ATOM 4445 N N . ASP A 1 569 ? 28.534 -9.010 -0.935 1.00 97.12 569 ASP A N 1
ATOM 4446 C CA . ASP A 1 569 ? 29.386 -9.807 -0.055 1.00 97.12 569 ASP A CA 1
ATOM 4447 C C . ASP A 1 569 ? 28.543 -10.819 0.708 1.00 97.12 569 ASP A C 1
ATOM 4449 O O . ASP A 1 569 ? 27.674 -10.437 1.482 1.00 97.12 569 ASP A O 1
ATOM 4453 N N . ILE A 1 570 ? 28.827 -12.105 0.542 1.00 97.25 570 ILE A N 1
ATOM 4454 C CA . ILE A 1 570 ? 28.092 -13.198 1.174 1.00 97.25 570 ILE A CA 1
ATOM 4455 C C . ILE A 1 570 ? 29.024 -13.933 2.125 1.00 97.25 570 ILE A C 1
ATOM 4457 O O . ILE A 1 570 ? 30.104 -14.378 1.736 1.00 97.25 570 ILE A O 1
ATOM 4461 N N . LYS A 1 571 ? 28.605 -14.092 3.378 1.00 97.19 571 LYS A N 1
ATOM 4462 C CA . LYS A 1 571 ? 29.303 -14.878 4.399 1.00 97.19 571 LYS A CA 1
ATOM 4463 C C . LYS A 1 571 ? 28.332 -15.888 4.975 1.00 97.19 571 LYS A C 1
ATOM 4465 O O . LYS A 1 571 ? 27.283 -15.498 5.470 1.00 97.19 571 LYS A O 1
ATOM 4470 N N . ALA A 1 572 ? 28.693 -17.164 4.951 1.00 96.88 572 ALA A N 1
ATOM 4471 C CA . ALA A 1 572 ? 27.872 -18.223 5.520 1.00 96.88 572 ALA A CA 1
ATOM 4472 C C . ALA A 1 572 ? 28.635 -18.997 6.596 1.00 96.88 572 ALA A C 1
ATOM 4474 O O . ALA A 1 572 ? 29.837 -19.250 6.469 1.00 96.88 572 ALA A O 1
ATOM 4475 N N . THR A 1 573 ? 27.930 -19.373 7.657 1.00 95.75 573 THR A N 1
ATOM 4476 C CA . THR A 1 573 ? 28.450 -20.157 8.782 1.00 95.75 573 THR A CA 1
ATOM 4477 C C . THR A 1 573 ? 27.493 -21.288 9.150 1.00 95.75 573 THR A C 1
ATOM 4479 O O . THR A 1 573 ? 26.335 -21.281 8.738 1.00 95.75 573 THR A O 1
ATOM 4482 N N . ASN A 1 574 ? 27.956 -22.236 9.970 1.00 94.19 574 ASN A N 1
ATOM 4483 C CA . ASN A 1 574 ? 27.205 -23.434 10.373 1.00 94.19 574 ASN A CA 1
ATOM 4484 C C . ASN A 1 574 ? 26.909 -24.377 9.195 1.00 94.19 574 ASN A C 1
ATOM 4486 O O . ASN A 1 574 ? 25.846 -24.997 9.128 1.00 94.19 574 ASN A O 1
ATOM 4490 N N . LEU A 1 575 ? 27.856 -24.491 8.258 1.00 93.50 575 LEU A N 1
ATOM 4491 C CA . LEU A 1 575 ? 27.730 -25.445 7.161 1.00 93.50 575 LEU A CA 1
ATOM 4492 C C . LEU A 1 575 ? 27.733 -26.892 7.686 1.00 93.50 575 LEU A C 1
ATOM 4494 O O . LEU A 1 575 ? 28.593 -27.238 8.503 1.00 93.50 575 LEU A O 1
ATOM 4498 N N . PRO A 1 576 ? 26.817 -27.755 7.212 1.00 92.25 576 PRO A N 1
ATOM 4499 C CA . PRO A 1 576 ? 26.804 -29.158 7.603 1.00 92.25 576 PRO A CA 1
ATOM 4500 C C . PRO A 1 576 ? 28.070 -29.887 7.145 1.00 92.25 576 PRO A C 1
ATOM 4502 O O . PRO A 1 576 ? 28.517 -29.759 6.003 1.00 92.25 576 PRO A O 1
ATOM 4505 N N . THR A 1 577 ? 28.621 -30.719 8.029 1.00 89.69 577 THR A N 1
ATOM 4506 C CA . THR A 1 577 ? 29.822 -31.514 7.754 1.00 89.69 577 THR A CA 1
ATOM 4507 C C . THR A 1 577 ? 29.667 -32.343 6.476 1.00 89.69 577 THR A C 1
ATOM 4509 O O . THR A 1 577 ? 28.719 -33.112 6.323 1.00 89.69 577 THR A O 1
ATOM 4512 N N . GLY A 1 578 ? 30.636 -32.221 5.564 1.00 89.81 578 GLY A N 1
ATOM 4513 C CA . GLY A 1 578 ? 30.646 -32.951 4.291 1.00 89.81 578 GLY A CA 1
ATOM 4514 C C . GLY A 1 578 ? 29.816 -32.316 3.170 1.00 89.81 578 GLY A C 1
ATOM 4515 O O . GLY A 1 578 ? 29.673 -32.942 2.118 1.00 89.81 578 GLY A O 1
ATOM 4516 N N . TYR A 1 579 ? 29.301 -31.100 3.367 1.00 92.06 579 TYR A N 1
ATOM 4517 C CA . TYR A 1 579 ? 28.624 -30.313 2.338 1.00 92.06 579 TYR A CA 1
ATOM 4518 C C . TYR A 1 579 ? 29.369 -29.008 2.058 1.00 92.06 579 TYR A C 1
ATOM 4520 O O . TYR A 1 579 ? 29.921 -28.380 2.957 1.00 92.06 579 TYR A O 1
ATOM 4528 N N . ASP A 1 580 ? 29.350 -28.608 0.794 1.00 92.19 580 ASP A N 1
ATOM 4529 C CA . ASP A 1 580 ? 29.846 -27.330 0.304 1.00 92.19 580 ASP A CA 1
ATOM 4530 C C . ASP A 1 580 ? 28.658 -26.430 -0.067 1.00 92.19 580 ASP A C 1
ATOM 4532 O O . ASP A 1 580 ? 27.665 -26.911 -0.621 1.00 92.19 580 ASP A O 1
ATOM 4536 N N . LEU A 1 581 ? 28.768 -25.126 0.199 1.00 94.00 581 LEU A N 1
ATOM 4537 C CA . LEU A 1 581 ? 27.780 -24.134 -0.232 1.00 94.00 581 LEU A CA 1
ATOM 4538 C C . LEU A 1 581 ? 28.090 -23.635 -1.641 1.00 94.00 581 LEU A C 1
ATOM 4540 O O . LEU A 1 581 ? 29.214 -23.221 -1.935 1.00 94.00 581 LEU A O 1
ATOM 4544 N N . TYR A 1 582 ? 27.061 -23.610 -2.476 1.00 93.81 582 TYR A N 1
ATOM 4545 C CA . TYR A 1 582 ? 27.089 -23.033 -3.808 1.00 93.81 582 TYR A CA 1
ATOM 4546 C C . TYR A 1 582 ? 26.092 -21.879 -3.894 1.00 93.81 582 TYR A C 1
ATOM 4548 O O . TYR A 1 582 ? 24.976 -21.970 -3.380 1.00 93.81 582 TYR A O 1
ATOM 4556 N N . VAL A 1 583 ? 26.508 -20.803 -4.559 1.00 94.38 583 VAL A N 1
ATOM 4557 C CA . VAL A 1 583 ? 25.693 -19.606 -4.787 1.00 94.38 583 VAL A CA 1
ATOM 4558 C C . VAL A 1 583 ? 25.467 -19.439 -6.283 1.00 94.38 583 VAL A C 1
ATOM 4560 O O . VAL A 1 583 ? 26.399 -19.557 -7.081 1.00 94.38 583 VAL A O 1
ATOM 4563 N N . GLY A 1 584 ? 24.216 -19.210 -6.658 1.00 91.50 584 GLY A N 1
ATOM 4564 C CA . GLY A 1 584 ? 23.743 -19.132 -8.027 1.00 91.50 584 GLY A CA 1
ATOM 4565 C C . GLY A 1 584 ? 23.678 -17.704 -8.558 1.00 91.50 584 GLY A C 1
ATOM 4566 O O . GLY A 1 584 ? 23.387 -16.768 -7.820 1.00 91.50 584 GLY A O 1
ATOM 4567 N N . ARG A 1 585 ? 23.884 -17.550 -9.868 1.00 91.44 585 ARG A N 1
ATOM 4568 C CA . ARG A 1 585 ? 23.518 -16.353 -10.640 1.00 91.44 585 ARG A CA 1
ATOM 4569 C C . ARG A 1 585 ? 22.429 -16.694 -11.662 1.00 91.44 585 ARG A C 1
ATOM 4571 O O . ARG A 1 585 ? 22.444 -17.813 -12.186 1.00 91.44 585 ARG A O 1
ATOM 4578 N N . PRO A 1 586 ? 21.522 -15.764 -12.001 1.00 90.69 586 PRO A N 1
ATOM 4579 C CA . PRO A 1 586 ? 20.454 -16.030 -12.958 1.00 90.69 586 PRO A CA 1
ATOM 4580 C C . PRO A 1 586 ? 20.987 -16.226 -14.385 1.00 90.69 586 PRO A C 1
ATOM 4582 O O . PRO A 1 586 ? 21.844 -15.480 -14.862 1.00 90.69 586 PRO A O 1
ATOM 4585 N N . ARG A 1 587 ? 20.417 -17.197 -15.105 1.00 89.88 587 ARG A N 1
ATOM 4586 C CA . ARG A 1 587 ? 20.642 -17.436 -16.539 1.00 89.88 587 ARG A CA 1
ATOM 4587 C C . ARG A 1 587 ? 19.649 -16.646 -17.375 1.00 89.88 587 ARG A C 1
ATOM 4589 O O . ARG A 1 587 ? 18.551 -17.116 -17.665 1.00 89.88 587 ARG A O 1
ATOM 4596 N N . PHE A 1 588 ? 20.040 -15.446 -17.779 1.00 91.25 588 PHE A N 1
ATOM 4597 C CA . PHE A 1 588 ? 19.217 -14.563 -18.600 1.00 91.25 588 PHE A CA 1
ATOM 4598 C C . PHE A 1 588 ? 19.464 -14.771 -20.102 1.00 91.25 588 PHE A C 1
ATOM 4600 O O . PHE A 1 588 ? 20.573 -15.077 -20.533 1.00 91.25 588 PHE A O 1
ATOM 4607 N N . SER A 1 589 ? 18.421 -14.588 -20.914 1.00 90.38 589 SER A N 1
ATOM 4608 C CA . SER A 1 589 ? 18.492 -14.690 -22.385 1.00 90.38 589 SER A CA 1
ATOM 4609 C C . SER A 1 589 ? 18.493 -13.331 -23.088 1.00 90.38 589 SER A C 1
ATOM 4611 O O . SER A 1 589 ? 18.733 -13.253 -24.293 1.00 90.38 589 SER A O 1
ATOM 4613 N N . LYS A 1 590 ? 18.216 -12.251 -22.351 1.00 90.06 590 LYS A N 1
ATOM 4614 C CA . LYS A 1 590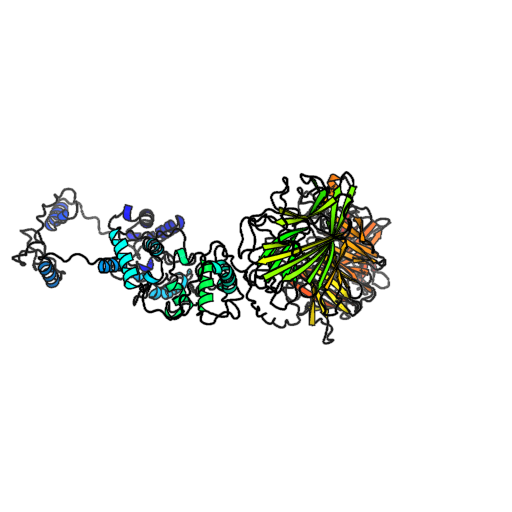 ? 18.191 -10.875 -22.850 1.00 90.06 590 LYS A CA 1
ATOM 4615 C C . LYS A 1 590 ? 18.830 -9.943 -21.827 1.00 90.06 590 LYS A C 1
ATOM 4617 O O . LYS A 1 590 ? 18.607 -10.095 -20.626 1.00 90.06 590 LYS A O 1
ATOM 4622 N N . SER A 1 591 ? 19.568 -8.949 -22.302 1.00 90.62 591 SER A N 1
ATOM 4623 C CA . SER A 1 591 ? 20.207 -7.951 -21.448 1.00 90.62 591 SER A CA 1
ATOM 4624 C C . SER A 1 591 ? 20.443 -6.628 -22.171 1.00 90.62 591 SER A C 1
ATOM 4626 O O . SER A 1 591 ? 20.374 -6.557 -23.399 1.00 90.62 591 SER A O 1
ATOM 4628 N N . ILE A 1 592 ? 20.733 -5.586 -21.392 1.00 87.19 592 ILE A N 1
ATOM 4629 C CA . ILE A 1 592 ? 21.215 -4.288 -21.871 1.00 87.19 592 ILE A CA 1
ATOM 4630 C C . ILE A 1 592 ? 22.483 -3.898 -21.109 1.00 87.19 592 ILE A C 1
ATOM 4632 O O . ILE A 1 592 ? 22.612 -4.206 -19.928 1.00 87.19 592 ILE A O 1
ATOM 4636 N N . GLY A 1 593 ? 23.417 -3.209 -21.769 1.00 85.56 593 GLY A N 1
ATOM 4637 C CA . GLY A 1 593 ? 24.599 -2.677 -21.086 1.00 85.56 593 GLY A CA 1
ATOM 4638 C C . GLY A 1 593 ? 25.681 -3.689 -20.734 1.00 85.56 593 GLY A C 1
ATOM 4639 O O . GLY A 1 593 ? 26.381 -3.474 -19.752 1.00 85.56 593 GLY A O 1
ATOM 4640 N N . SER A 1 594 ? 25.783 -4.791 -21.481 1.00 89.81 594 SER A N 1
ATOM 4641 C CA . SER A 1 594 ? 26.830 -5.811 -21.300 1.00 89.81 594 SER A CA 1
ATOM 4642 C C . SER A 1 594 ? 26.992 -6.271 -19.836 1.00 89.81 594 SER A C 1
ATOM 4644 O O . SER A 1 594 ? 28.095 -6.195 -19.294 1.00 89.81 594 SER A O 1
ATOM 4646 N N . PRO A 1 595 ? 25.915 -6.700 -19.146 1.00 92.12 595 PRO A N 1
ATOM 4647 C CA . PRO A 1 595 ? 25.994 -6.965 -17.720 1.00 92.12 595 PRO A CA 1
ATOM 4648 C C . PRO A 1 595 ? 26.850 -8.192 -17.416 1.00 92.12 595 PRO A C 1
ATOM 4650 O O . PRO A 1 595 ? 26.747 -9.224 -18.083 1.00 92.12 595 PRO A O 1
ATOM 4653 N N . THR A 1 596 ? 27.636 -8.098 -16.351 1.00 92.31 596 THR A N 1
ATOM 4654 C CA . THR A 1 596 ? 28.496 -9.167 -15.844 1.00 92.31 596 THR A CA 1
ATOM 4655 C C . THR A 1 596 ? 28.225 -9.410 -14.365 1.00 92.31 596 THR A C 1
ATOM 4657 O O . THR A 1 596 ? 28.174 -8.459 -13.585 1.00 92.31 596 THR A O 1
ATOM 4660 N N . ILE A 1 597 ? 28.093 -10.686 -13.992 1.00 93.44 597 ILE A N 1
ATOM 4661 C CA . ILE A 1 597 ? 28.022 -11.153 -12.602 1.00 93.44 597 ILE A CA 1
ATOM 4662 C C . ILE A 1 597 ? 29.197 -12.107 -12.386 1.00 93.44 597 ILE A C 1
ATOM 4664 O O . ILE A 1 597 ? 29.216 -13.195 -12.971 1.00 93.44 597 ILE A O 1
ATOM 4668 N N . SER A 1 598 ? 30.185 -11.695 -11.593 1.00 92.25 598 SER A N 1
ATOM 4669 C CA . SER A 1 598 ? 31.450 -12.426 -11.419 1.00 92.25 598 SER A CA 1
ATOM 4670 C C . SER A 1 598 ? 31.914 -12.456 -9.965 1.00 92.25 598 SER A C 1
ATOM 4672 O O . SER A 1 598 ? 31.703 -11.489 -9.236 1.00 92.25 598 SER A O 1
ATOM 4674 N N . ASP A 1 599 ? 32.600 -13.533 -9.574 1.00 93.06 599 ASP A N 1
ATOM 4675 C CA . ASP A 1 599 ? 33.337 -13.606 -8.307 1.00 93.06 599 ASP A CA 1
ATOM 4676 C C . ASP A 1 599 ? 34.524 -12.634 -8.356 1.00 93.06 599 ASP A C 1
ATOM 4678 O O . ASP A 1 599 ? 35.364 -12.709 -9.254 1.00 93.06 599 ASP A O 1
ATOM 4682 N N . LEU A 1 600 ? 34.576 -11.703 -7.402 1.00 89.06 600 LEU A N 1
ATOM 4683 C CA . LEU A 1 600 ? 35.632 -10.697 -7.295 1.00 89.06 600 LEU A CA 1
ATOM 4684 C C . LEU A 1 600 ? 37.008 -11.338 -7.066 1.00 89.06 600 LEU A C 1
ATOM 4686 O O . LEU A 1 600 ? 38.015 -10.851 -7.574 1.00 89.06 600 LEU A O 1
ATOM 4690 N N . THR A 1 601 ? 37.056 -12.418 -6.288 1.00 88.38 601 THR A N 1
ATOM 4691 C CA . THR A 1 601 ? 38.303 -13.091 -5.902 1.00 88.38 601 THR A CA 1
ATOM 4692 C C . THR A 1 601 ? 38.776 -14.092 -6.950 1.00 88.38 601 THR A C 1
ATOM 4694 O O . THR A 1 601 ? 39.979 -14.316 -7.084 1.00 88.38 601 THR A O 1
ATOM 4697 N N . ARG A 1 602 ? 37.842 -14.689 -7.700 1.00 91.69 602 ARG A N 1
ATOM 4698 C CA . ARG A 1 602 ? 38.111 -15.716 -8.719 1.00 91.69 602 ARG A CA 1
ATOM 4699 C C . ARG A 1 602 ? 37.302 -15.447 -9.998 1.00 91.69 602 ARG A C 1
ATOM 4701 O O . ARG A 1 602 ? 36.378 -16.197 -10.312 1.00 91.69 602 ARG A O 1
ATOM 4708 N N . PRO A 1 603 ? 37.637 -14.393 -10.758 1.00 85.75 603 PRO A N 1
ATOM 4709 C CA . PRO A 1 603 ? 36.845 -13.971 -11.916 1.00 85.75 603 PRO A CA 1
ATOM 4710 C C . PRO A 1 603 ? 36.802 -15.008 -13.049 1.00 85.75 603 PRO A C 1
ATOM 4712 O O . PRO A 1 603 ? 35.821 -15.052 -13.790 1.00 85.75 603 PRO A O 1
ATOM 4715 N N . ASP A 1 604 ? 37.831 -15.855 -13.158 1.00 88.44 604 ASP A N 1
ATOM 4716 C CA . ASP A 1 604 ? 37.956 -16.890 -14.195 1.00 88.44 604 ASP A CA 1
ATOM 4717 C C . ASP A 1 604 ? 37.362 -18.254 -13.784 1.00 88.44 604 ASP A C 1
ATOM 4719 O O . ASP A 1 604 ? 37.405 -19.215 -14.559 1.00 88.44 604 ASP A O 1
ATOM 4723 N N . GLU A 1 605 ? 36.819 -18.368 -12.566 1.00 88.69 605 GLU A N 1
ATOM 4724 C CA . GLU A 1 605 ? 36.215 -19.609 -12.077 1.00 88.69 605 GLU A CA 1
ATOM 4725 C C . GLU A 1 605 ? 34.979 -19.975 -12.912 1.00 88.69 605 GLU A C 1
ATOM 4727 O O . GLU A 1 605 ? 34.128 -19.139 -13.237 1.00 88.69 605 GLU A O 1
ATOM 4732 N N . LYS A 1 606 ? 34.860 -21.259 -13.264 1.00 88.06 606 LYS A N 1
ATOM 4733 C CA . LYS A 1 606 ? 33.734 -21.736 -14.068 1.00 88.06 606 LYS A CA 1
ATOM 4734 C C . LYS A 1 606 ? 32.482 -21.873 -13.214 1.00 88.06 606 LYS A C 1
ATOM 4736 O O . LYS A 1 606 ? 32.473 -22.575 -12.208 1.00 88.06 606 LYS A O 1
ATOM 4741 N N . TRP A 1 607 ? 31.398 -21.279 -13.695 1.00 91.31 607 TRP A N 1
ATOM 4742 C CA . TRP A 1 607 ? 30.070 -21.499 -13.143 1.00 91.31 607 TRP A CA 1
ATOM 4743 C C . TRP A 1 607 ? 29.541 -22.859 -13.609 1.00 91.31 607 TRP A C 1
ATOM 4745 O O . TRP A 1 607 ? 29.599 -23.198 -14.792 1.00 91.31 607 TRP A O 1
ATOM 4755 N N . LEU A 1 608 ? 29.057 -23.657 -12.665 1.00 88.69 608 LEU A N 1
ATOM 4756 C CA . LEU A 1 608 ? 28.599 -25.021 -12.879 1.00 88.69 608 LEU A CA 1
ATOM 4757 C C . LEU A 1 608 ? 27.104 -25.045 -13.190 1.00 88.69 608 LEU A C 1
ATOM 4759 O O . LEU A 1 608 ? 26.306 -24.333 -12.575 1.00 88.69 608 LEU A O 1
ATOM 4763 N N . HIS A 1 609 ? 26.724 -25.911 -14.127 1.00 82.94 609 HIS A N 1
ATOM 4764 C CA . HIS A 1 609 ? 25.326 -26.212 -14.397 1.00 82.94 609 HIS A CA 1
ATOM 4765 C C . HIS A 1 609 ? 24.902 -27.452 -13.612 1.00 82.94 609 HIS A C 1
ATOM 4767 O O . HIS A 1 609 ? 25.548 -28.496 -13.690 1.00 82.94 609 HIS A O 1
ATOM 4773 N N . ILE A 1 610 ? 23.800 -27.329 -12.881 1.00 76.88 610 ILE A N 1
ATOM 4774 C CA . ILE A 1 610 ? 23.208 -28.413 -12.104 1.00 76.88 610 ILE A CA 1
ATOM 4775 C C . ILE A 1 610 ? 21.995 -28.909 -12.893 1.00 76.88 610 ILE A C 1
ATOM 4777 O O . ILE A 1 610 ? 21.129 -28.121 -13.269 1.00 76.88 610 ILE A O 1
ATOM 4781 N N . SER A 1 611 ? 21.962 -30.205 -13.211 1.00 63.88 611 SER A N 1
ATOM 4782 C CA . SER A 1 611 ? 21.068 -30.775 -14.232 1.00 63.88 611 SER A CA 1
ATOM 4783 C C . SER A 1 611 ? 19.570 -30.669 -13.926 1.00 63.88 611 SER A C 1
ATOM 4785 O O . SER A 1 611 ? 18.764 -30.817 -14.840 1.00 63.88 611 SER A O 1
ATOM 4787 N N . ASP A 1 612 ? 19.192 -30.439 -12.668 1.00 69.44 612 ASP A N 1
ATOM 4788 C CA . ASP A 1 612 ? 17.805 -30.300 -12.212 1.00 69.44 612 ASP A CA 1
ATOM 4789 C C . ASP A 1 612 ? 17.356 -28.834 -12.035 1.00 69.44 612 ASP A C 1
ATOM 4791 O O . ASP A 1 612 ? 16.192 -28.595 -11.712 1.00 69.44 612 ASP A O 1
ATOM 4795 N N . ASN A 1 613 ? 18.223 -27.848 -12.320 1.00 66.25 613 ASN A N 1
ATOM 4796 C CA . ASN A 1 613 ? 17.868 -26.429 -12.298 1.00 66.25 613 ASN A CA 1
ATOM 4797 C C . ASN A 1 613 ? 18.394 -25.657 -13.520 1.00 66.25 613 ASN A C 1
ATOM 4799 O O . ASN A 1 613 ? 19.584 -25.378 -13.674 1.00 66.25 613 ASN A O 1
ATOM 4803 N N . TYR A 1 614 ? 17.467 -25.235 -14.383 1.00 66.00 614 TYR A N 1
ATOM 4804 C CA . TYR A 1 614 ? 17.777 -24.482 -15.600 1.00 66.00 614 TYR A CA 1
ATOM 4805 C C . TYR A 1 614 ? 17.828 -22.961 -15.414 1.00 66.00 614 TYR A C 1
ATOM 4807 O O . TYR A 1 614 ? 18.214 -22.268 -16.356 1.00 66.00 614 TYR A O 1
ATOM 4815 N N . SER A 1 615 ? 17.442 -22.423 -14.250 1.00 79.06 615 SER A N 1
ATOM 4816 C CA . SER A 1 615 ? 17.360 -20.970 -14.055 1.00 79.06 615 SER A CA 1
ATOM 4817 C C . SER A 1 615 ? 18.664 -20.323 -13.597 1.00 79.06 615 SER A C 1
ATOM 4819 O O . SER A 1 615 ? 18.826 -19.126 -13.821 1.00 79.06 615 SER A O 1
ATOM 4821 N N . HIS A 1 616 ? 19.598 -21.084 -13.017 1.00 89.44 616 HIS A N 1
ATOM 4822 C CA . HIS A 1 616 ? 20.837 -20.551 -12.444 1.00 89.44 616 HIS A CA 1
ATOM 4823 C C . HIS A 1 616 ? 22.086 -21.326 -12.893 1.00 89.44 616 HIS A C 1
ATOM 4825 O O . HIS A 1 616 ? 22.017 -22.487 -13.303 1.00 89.44 616 HIS A O 1
ATOM 4831 N N . GLU A 1 617 ? 23.238 -20.664 -12.821 1.00 91.62 617 GLU A N 1
ATOM 4832 C CA . GLU A 1 617 ? 24.561 -21.305 -12.798 1.00 91.62 617 GLU A CA 1
ATOM 4833 C C . GLU A 1 617 ? 25.194 -21.036 -11.441 1.00 91.62 617 GLU A C 1
ATOM 4835 O O . GLU A 1 617 ? 24.946 -19.980 -10.864 1.00 91.62 617 GLU A O 1
ATOM 4840 N N . TYR A 1 618 ? 26.021 -21.953 -10.945 1.00 92.38 618 TYR A N 1
ATOM 4841 C CA . TYR A 1 618 ? 26.471 -21.944 -9.555 1.00 92.38 618 TYR A CA 1
ATOM 4842 C C . TYR A 1 618 ? 27.987 -21.884 -9.413 1.00 92.38 618 TYR A C 1
ATOM 4844 O O . TYR A 1 618 ? 28.715 -22.491 -10.193 1.00 92.38 618 TYR A O 1
ATOM 4852 N N . ILE A 1 619 ? 28.462 -21.216 -8.368 1.00 93.56 619 ILE A N 1
ATOM 4853 C CA . ILE A 1 619 ? 29.873 -21.200 -7.978 1.00 93.56 619 ILE A CA 1
ATOM 4854 C C . ILE A 1 619 ? 30.015 -21.617 -6.515 1.00 93.56 619 ILE A C 1
ATOM 4856 O O . ILE A 1 619 ? 29.181 -21.278 -5.673 1.00 93.56 619 ILE A O 1
ATOM 4860 N N . LYS A 1 620 ? 31.069 -22.373 -6.202 1.00 92.38 620 LYS A N 1
ATOM 4861 C CA . LYS A 1 620 ? 31.367 -22.801 -4.832 1.00 92.38 620 LYS A CA 1
ATOM 4862 C C . LYS A 1 620 ? 31.844 -21.611 -3.998 1.00 92.38 620 LYS A C 1
ATOM 4864 O O . LYS A 1 620 ? 32.841 -20.985 -4.361 1.00 92.38 620 LYS A O 1
ATOM 4869 N N . ALA A 1 621 ? 31.205 -21.346 -2.862 1.00 92.00 621 ALA A N 1
ATOM 4870 C CA . ALA A 1 621 ? 31.723 -20.412 -1.863 1.00 92.00 621 ALA A CA 1
ATOM 4871 C C . ALA A 1 621 ? 32.920 -21.039 -1.121 1.00 92.00 621 ALA A C 1
ATOM 4873 O O . ALA A 1 621 ? 32.933 -22.239 -0.842 1.00 92.00 621 ALA A O 1
ATOM 4874 N N . THR A 1 622 ? 33.941 -20.243 -0.800 1.00 88.44 622 THR A N 1
ATOM 4875 C CA . THR A 1 622 ? 35.204 -20.743 -0.219 1.00 88.44 622 THR A CA 1
ATOM 4876 C C . THR A 1 622 ? 35.541 -20.056 1.095 1.00 88.44 622 THR A C 1
ATOM 4878 O O . THR A 1 622 ? 35.185 -18.902 1.300 1.00 88.44 622 THR A O 1
ATOM 4881 N N . GLY A 1 623 ? 36.257 -20.728 1.996 1.00 78.25 623 GLY A N 1
ATOM 4882 C CA . GLY A 1 623 ? 36.682 -20.125 3.259 1.00 78.25 623 GLY A CA 1
ATOM 4883 C C . GLY A 1 623 ? 37.842 -20.860 3.922 1.00 78.25 623 GLY A C 1
ATOM 4884 O O . GLY A 1 623 ? 38.210 -21.961 3.521 1.00 78.25 623 GLY A O 1
ATOM 4885 N N . GLY A 1 624 ? 38.439 -20.224 4.935 1.00 62.66 624 GLY A N 1
ATOM 4886 C CA . GLY A 1 624 ? 39.616 -20.748 5.643 1.00 62.66 624 GLY A CA 1
ATOM 4887 C C . GLY A 1 624 ? 39.328 -21.882 6.638 1.00 62.66 624 GLY A C 1
ATOM 4888 O O . GLY A 1 624 ? 40.268 -22.465 7.171 1.00 62.66 624 GLY A O 1
ATOM 4889 N N . LYS A 1 625 ? 38.052 -22.191 6.912 1.00 70.44 625 LYS A N 1
ATOM 4890 C CA . LYS A 1 625 ? 37.597 -23.307 7.761 1.00 70.44 625 LYS A CA 1
ATOM 4891 C C . LYS A 1 625 ? 36.402 -24.005 7.108 1.00 70.44 625 LYS A C 1
ATOM 4893 O O . LYS A 1 625 ? 35.673 -23.381 6.349 1.00 70.44 625 LYS A O 1
ATOM 4898 N N . GLN A 1 626 ? 36.197 -25.287 7.411 1.00 71.56 626 GLN A N 1
ATOM 4899 C CA . GLN A 1 626 ? 35.182 -26.121 6.750 1.00 71.56 626 GLN A CA 1
ATOM 4900 C C . GLN A 1 626 ? 33.731 -25.676 7.026 1.00 71.56 626 GLN A C 1
ATOM 4902 O O . GLN A 1 626 ? 32.851 -25.914 6.209 1.00 71.56 626 GLN A O 1
ATOM 4907 N N . ASP A 1 627 ? 33.480 -25.007 8.149 1.00 83.88 627 ASP A N 1
ATOM 4908 C CA . ASP A 1 627 ? 32.160 -24.570 8.615 1.00 83.88 627 ASP A CA 1
ATOM 4909 C C . ASP A 1 627 ? 31.811 -23.117 8.240 1.00 83.88 627 ASP A C 1
ATOM 4911 O O . ASP A 1 627 ? 30.708 -22.654 8.547 1.00 83.88 627 ASP A O 1
ATOM 4915 N N . ARG A 1 628 ? 32.741 -22.381 7.609 1.00 91.12 628 ARG A N 1
ATOM 4916 C CA . ARG A 1 628 ? 32.598 -20.952 7.289 1.00 91.12 628 ARG A CA 1
ATOM 4917 C C . ARG A 1 628 ? 33.133 -20.642 5.899 1.00 91.12 628 ARG A C 1
ATOM 4919 O O . ARG A 1 628 ? 34.300 -20.893 5.612 1.00 91.12 628 ARG A O 1
ATOM 4926 N N . VAL A 1 629 ? 32.312 -20.008 5.072 1.00 93.88 629 VAL A N 1
ATOM 4927 C CA . VAL A 1 629 ? 32.664 -19.624 3.698 1.00 93.88 629 VAL A CA 1
ATOM 4928 C C . VAL A 1 629 ? 32.300 -18.174 3.420 1.00 93.88 629 VAL A C 1
ATOM 4930 O O . VAL A 1 629 ? 31.447 -17.591 4.090 1.00 93.88 629 VAL A O 1
ATOM 4933 N N . ALA A 1 630 ? 32.954 -17.600 2.419 1.00 94.62 630 ALA A N 1
ATOM 4934 C CA . ALA A 1 630 ? 32.655 -16.287 1.889 1.00 94.62 630 ALA A CA 1
ATOM 4935 C C . ALA A 1 630 ? 32.677 -16.301 0.354 1.00 94.62 630 ALA A C 1
ATOM 4937 O O . ALA A 1 630 ? 33.324 -17.147 -0.273 1.00 94.62 630 ALA A O 1
ATOM 4938 N N . LEU A 1 631 ? 31.955 -15.357 -0.236 1.00 95.75 631 LEU A N 1
ATOM 4939 C CA . LEU A 1 631 ? 31.919 -15.097 -1.668 1.00 95.75 631 LEU A CA 1
ATOM 4940 C C . LEU A 1 631 ? 31.582 -13.623 -1.882 1.00 95.75 631 LEU A C 1
ATOM 4942 O O . LEU A 1 631 ? 30.613 -13.137 -1.310 1.00 95.75 631 LEU A O 1
ATOM 4946 N N . THR A 1 632 ? 32.337 -12.935 -2.731 1.00 96.12 632 THR A N 1
ATOM 4947 C CA . THR A 1 632 ? 32.023 -11.560 -3.134 1.00 96.12 632 THR A CA 1
ATOM 4948 C C . THR A 1 632 ? 31.688 -11.550 -4.614 1.00 96.12 632 THR A C 1
ATOM 4950 O O . THR A 1 632 ? 32.507 -11.962 -5.435 1.00 96.12 632 THR A O 1
ATOM 4953 N N . LEU A 1 633 ? 30.488 -11.089 -4.960 1.00 95.38 633 LEU A N 1
ATOM 4954 C CA . LEU A 1 633 ? 30.007 -10.991 -6.333 1.00 95.38 633 LEU A CA 1
ATOM 4955 C C . LEU A 1 633 ? 29.888 -9.529 -6.758 1.00 95.38 633 LEU A C 1
ATOM 4957 O O . LEU A 1 633 ? 29.258 -8.727 -6.072 1.00 95.38 633 LEU A O 1
ATOM 4961 N N . ASN A 1 634 ? 30.420 -9.211 -7.934 1.00 94.06 634 ASN A N 1
ATOM 4962 C CA . ASN A 1 634 ? 30.230 -7.914 -8.575 1.00 94.06 634 ASN A CA 1
ATOM 4963 C C . ASN A 1 634 ? 29.145 -8.007 -9.644 1.00 94.06 634 ASN A C 1
ATOM 4965 O O . ASN A 1 634 ? 29.252 -8.824 -10.558 1.00 94.06 634 ASN A O 1
ATOM 4969 N N . TYR A 1 635 ? 28.146 -7.132 -9.552 1.00 94.44 635 TYR A N 1
ATOM 4970 C CA . TYR A 1 635 ? 27.097 -6.929 -10.547 1.00 94.44 635 TYR A CA 1
ATOM 4971 C C . TYR A 1 635 ? 27.406 -5.635 -11.289 1.00 94.44 635 TYR A C 1
ATOM 4973 O O . TYR A 1 635 ? 27.103 -4.556 -10.790 1.00 94.44 635 TYR A O 1
ATOM 4981 N N . LEU A 1 636 ? 28.039 -5.726 -12.459 1.00 92.69 636 LEU A N 1
ATOM 4982 C CA . LEU A 1 636 ? 28.498 -4.566 -13.234 1.00 92.69 636 LEU A CA 1
ATOM 4983 C C . LEU A 1 636 ? 27.806 -4.498 -14.590 1.00 92.69 636 LEU A C 1
ATOM 4985 O O . LEU A 1 636 ? 27.569 -5.525 -15.220 1.00 92.69 636 LEU A O 1
ATOM 4989 N N . CYS A 1 637 ? 27.518 -3.292 -15.061 1.00 90.25 637 CYS A N 1
ATOM 4990 C CA . CYS A 1 637 ? 27.113 -3.039 -16.438 1.00 90.25 637 CYS A CA 1
ATOM 4991 C C . CYS A 1 637 ? 27.794 -1.765 -16.959 1.00 90.25 637 CYS A C 1
ATOM 4993 O O . CYS A 1 637 ? 28.223 -0.902 -16.194 1.00 90.25 637 CYS A O 1
ATOM 4995 N N . GLU A 1 638 ? 27.885 -1.626 -18.275 1.00 88.25 638 GLU A N 1
ATOM 4996 C CA . GLU A 1 638 ? 28.529 -0.486 -18.938 1.00 88.25 638 GLU A CA 1
ATOM 4997 C C . GLU A 1 638 ? 27.645 0.776 -18.955 1.00 88.25 638 GLU A C 1
ATOM 4999 O O . GLU A 1 638 ? 28.082 1.845 -19.386 1.00 88.25 638 GLU A O 1
ATOM 5004 N N . LEU A 1 639 ? 26.401 0.666 -18.480 1.00 85.12 639 LEU A N 1
ATOM 5005 C CA . LEU A 1 639 ? 25.434 1.760 -18.448 1.00 85.12 639 LEU A CA 1
ATOM 5006 C C . LEU A 1 639 ? 25.656 2.657 -17.236 1.00 85.12 639 LEU A C 1
ATOM 5008 O O . LEU A 1 639 ? 26.164 2.228 -16.200 1.00 85.12 639 LEU A O 1
ATOM 5012 N N . LYS A 1 640 ? 25.248 3.917 -17.373 1.00 77.81 640 LYS A N 1
ATOM 5013 C CA . LYS A 1 640 ? 25.288 4.932 -16.318 1.00 77.81 640 LYS A CA 1
ATOM 5014 C C . LYS A 1 640 ? 23.923 5.594 -16.184 1.00 77.81 640 LYS A C 1
ATOM 5016 O O . LYS A 1 640 ? 23.239 5.814 -17.183 1.00 77.81 640 LYS A O 1
ATOM 5021 N N . VAL A 1 641 ? 23.540 5.957 -14.965 1.00 74.19 641 VAL A N 1
ATOM 5022 C CA . VAL A 1 641 ? 22.383 6.829 -14.730 1.00 74.19 641 VAL A CA 1
ATOM 5023 C C . VAL A 1 641 ? 22.887 8.237 -14.498 1.00 74.19 641 VAL A C 1
ATOM 5025 O O . VAL A 1 641 ? 23.652 8.494 -13.571 1.00 74.19 641 VAL A O 1
ATOM 5028 N N . ASP A 1 642 ? 22.438 9.158 -15.340 1.00 68.81 642 ASP A N 1
ATOM 5029 C CA . ASP A 1 642 ? 22.664 10.575 -15.107 1.00 68.81 642 ASP A CA 1
ATOM 5030 C C . ASP A 1 642 ? 21.698 11.034 -14.001 1.00 68.81 642 ASP A C 1
ATOM 5032 O O . ASP A 1 642 ? 20.478 11.008 -14.178 1.00 68.81 642 ASP A O 1
ATOM 5036 N N . GLY A 1 643 ? 22.240 11.399 -12.835 1.00 59.38 643 GLY A N 1
ATOM 5037 C CA . GLY A 1 643 ? 21.447 11.785 -11.666 1.00 59.38 643 GLY A CA 1
ATOM 5038 C C . GLY A 1 643 ? 20.599 13.033 -11.930 1.00 59.38 643 GLY A C 1
ATOM 5039 O O . GLY A 1 643 ? 21.133 14.090 -12.275 1.00 59.38 643 GLY A O 1
ATOM 5040 N N . LEU A 1 644 ? 19.281 12.912 -11.743 1.00 62.19 644 LEU A N 1
ATOM 5041 C CA . LEU A 1 644 ? 18.324 14.015 -11.830 1.00 62.19 644 LEU A CA 1
ATOM 5042 C C . LEU A 1 644 ? 17.605 14.224 -10.502 1.00 62.19 644 LEU A C 1
ATOM 5044 O O . LEU A 1 644 ? 16.933 13.314 -10.013 1.00 62.19 644 LEU A O 1
ATOM 5048 N N . ASP A 1 645 ? 17.689 15.452 -9.994 1.00 55.41 645 ASP A N 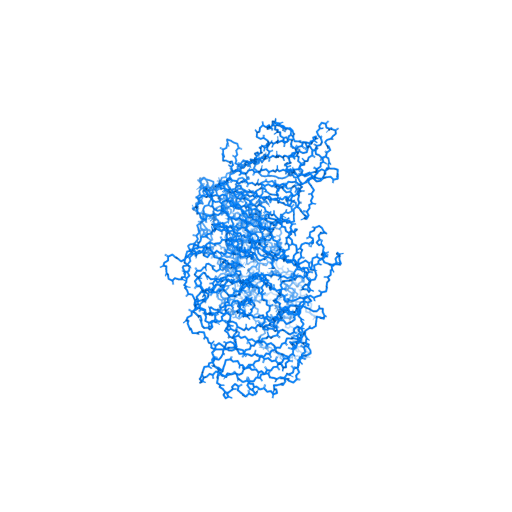1
ATOM 5049 C CA . ASP A 1 645 ? 17.000 15.884 -8.781 1.00 55.41 645 ASP A CA 1
ATOM 5050 C C . ASP A 1 645 ? 15.529 16.182 -9.098 1.00 55.41 645 ASP A C 1
ATOM 5052 O O . ASP A 1 645 ? 15.212 16.996 -9.975 1.00 55.41 645 ASP A O 1
ATOM 5056 N N . VAL A 1 646 ? 14.609 15.540 -8.377 1.00 55.91 646 VAL A N 1
ATOM 5057 C CA . VAL A 1 646 ? 13.191 15.911 -8.414 1.00 55.91 646 VAL A CA 1
ATOM 5058 C C . VAL A 1 646 ? 13.029 17.148 -7.542 1.00 55.91 646 VAL A C 1
ATOM 5060 O O . VAL A 1 646 ? 13.255 17.094 -6.338 1.00 55.91 646 VAL A O 1
ATOM 5063 N N . LYS A 1 647 ? 12.614 18.278 -8.125 1.00 49.28 647 LYS A N 1
ATOM 5064 C CA . LYS A 1 647 ? 12.203 19.428 -7.311 1.00 49.28 647 LYS A CA 1
ATOM 5065 C C . LYS A 1 647 ? 10.925 19.058 -6.563 1.00 49.28 647 LYS A C 1
ATOM 5067 O O . LYS A 1 647 ? 9.853 19.031 -7.166 1.00 49.28 647 LYS A O 1
ATOM 5072 N N . ILE A 1 648 ? 11.047 18.778 -5.268 1.00 47.09 648 ILE A N 1
ATOM 5073 C CA . ILE A 1 648 ? 9.903 18.596 -4.376 1.00 47.09 648 ILE A CA 1
ATOM 5074 C C . ILE A 1 648 ? 9.124 19.914 -4.375 1.00 47.09 648 ILE A C 1
ATOM 5076 O O . ILE A 1 648 ? 9.691 20.990 -4.161 1.00 47.09 648 ILE A O 1
ATOM 5080 N N . LYS A 1 649 ? 7.832 19.851 -4.704 1.00 41.62 649 LYS A N 1
ATOM 5081 C CA . LYS A 1 649 ? 6.966 21.024 -4.614 1.00 41.62 649 LYS A CA 1
ATOM 5082 C C . LYS A 1 649 ? 6.797 21.335 -3.122 1.00 41.62 649 LYS A C 1
ATOM 5084 O O . LYS A 1 649 ? 6.432 20.417 -2.398 1.00 41.62 649 LYS A O 1
ATOM 5089 N N . PRO A 1 650 ? 7.047 22.573 -2.662 1.00 42.75 650 PRO A N 1
ATOM 5090 C CA . PRO A 1 650 ? 6.805 22.923 -1.270 1.00 42.75 650 PRO A CA 1
ATOM 5091 C C . PRO A 1 650 ? 5.338 22.653 -0.939 1.00 42.75 650 PRO A C 1
ATOM 5093 O O . PRO A 1 650 ? 4.443 23.043 -1.702 1.00 42.75 650 PRO A O 1
ATOM 5096 N N . GLU A 1 651 ? 5.109 21.939 0.157 1.00 53.72 651 GLU A N 1
ATOM 5097 C CA . GLU A 1 651 ? 3.758 21.649 0.607 1.00 53.72 651 GLU A CA 1
ATOM 5098 C C . GLU A 1 651 ? 3.098 22.929 1.132 1.00 53.72 651 GLU A C 1
ATOM 5100 O O . GLU A 1 651 ? 3.755 23.762 1.761 1.00 53.72 651 GLU A O 1
ATOM 5105 N N . PRO A 1 652 ? 1.812 23.152 0.825 1.00 52.47 652 PRO A N 1
ATOM 5106 C CA . PRO A 1 652 ? 1.079 24.262 1.405 1.00 52.47 652 PRO A CA 1
ATOM 5107 C C . PRO A 1 652 ? 0.920 24.044 2.916 1.00 52.47 652 PRO A C 1
ATOM 5109 O O . PRO A 1 652 ? 0.506 22.967 3.337 1.00 52.47 652 PRO A O 1
ATOM 5112 N N . ASN A 1 653 ? 1.183 25.081 3.718 1.00 57.06 653 ASN A N 1
ATOM 5113 C CA . ASN A 1 653 ? 0.899 25.057 5.154 1.00 57.06 653 ASN A CA 1
ATOM 5114 C C . ASN A 1 653 ? -0.586 24.746 5.376 1.00 57.06 653 ASN A C 1
ATOM 5116 O O . ASN A 1 653 ? -1.452 25.519 4.954 1.00 57.06 653 ASN A O 1
ATOM 5120 N N . GLN A 1 654 ? -0.883 23.620 6.023 1.00 67.62 654 GLN A N 1
ATOM 5121 C CA . GLN A 1 654 ? -2.252 23.272 6.380 1.00 67.62 654 GLN A CA 1
ATOM 5122 C C . GLN A 1 654 ? -2.698 24.075 7.604 1.00 67.62 654 GLN A C 1
ATOM 5124 O O . GLN A 1 654 ? -1.959 24.224 8.573 1.00 67.62 654 GLN A O 1
ATOM 5129 N N . THR A 1 655 ? -3.914 24.612 7.555 1.00 73.62 655 THR A N 1
ATOM 5130 C CA . THR A 1 655 ? -4.540 25.304 8.686 1.00 73.62 655 THR A CA 1
ATOM 5131 C C . THR A 1 655 ? -5.199 24.307 9.630 1.00 73.62 655 THR A C 1
ATOM 5133 O O . THR A 1 655 ? -5.784 23.328 9.170 1.00 73.62 655 THR A O 1
ATOM 5136 N N . LEU A 1 656 ? -5.177 24.587 10.935 1.00 84.06 656 LEU A N 1
ATOM 5137 C CA . LEU A 1 656 ? -5.911 23.797 11.925 1.00 84.06 656 LEU A CA 1
ATOM 5138 C C . LEU A 1 656 ? -7.420 23.847 11.656 1.00 84.06 656 LEU A C 1
ATOM 5140 O O . LEU A 1 656 ? -8.023 24.919 11.583 1.00 84.06 656 LEU A O 1
ATOM 5144 N N . GLU A 1 657 ? -8.033 22.672 11.552 1.00 89.81 657 GLU A N 1
ATOM 5145 C CA . GLU A 1 657 ? -9.471 22.504 11.339 1.00 89.81 657 GLU A CA 1
ATOM 5146 C C . GLU A 1 657 ? -10.126 21.986 12.621 1.00 89.81 657 GLU A C 1
ATOM 5148 O O . GLU A 1 657 ? -9.608 21.078 13.274 1.00 89.81 657 GLU A O 1
ATOM 5153 N N . LYS A 1 658 ? -11.281 22.548 12.989 1.00 91.88 658 LYS A N 1
ATOM 5154 C CA . LYS A 1 658 ? -12.008 22.139 14.196 1.00 91.88 658 LYS A CA 1
ATOM 5155 C C . LYS A 1 658 ? -12.864 20.905 13.941 1.00 91.88 658 LYS A C 1
ATOM 5157 O O . LYS A 1 658 ? -13.640 20.873 12.991 1.00 91.88 658 LYS A O 1
ATOM 5162 N N . VAL A 1 659 ? -12.811 19.953 14.865 1.00 91.56 659 VAL A N 1
ATOM 5163 C CA . VAL A 1 659 ? -13.712 18.797 14.926 1.00 91.56 659 VAL A CA 1
ATOM 5164 C C . VAL A 1 659 ? -14.661 18.994 16.101 1.00 91.56 659 VAL A C 1
ATOM 5166 O O . VAL A 1 659 ? -14.232 19.177 17.235 1.00 91.56 659 VAL A O 1
ATOM 5169 N N . THR A 1 660 ? -15.966 18.984 15.836 1.00 90.31 660 THR A N 1
ATOM 5170 C CA . THR A 1 660 ? -16.995 19.373 16.824 1.00 90.31 660 THR A CA 1
ATOM 5171 C C . THR A 1 660 ? -17.928 18.224 17.201 1.00 90.31 660 THR A C 1
ATOM 5173 O O . THR A 1 660 ? -18.934 18.414 17.888 1.00 90.31 660 THR A O 1
ATOM 5176 N N . SER A 1 661 ? -17.629 17.006 16.751 1.00 91.12 661 SER A N 1
ATOM 5177 C CA . SER A 1 661 ? -18.461 15.831 17.001 1.00 91.12 661 SER A CA 1
ATOM 5178 C C . SER A 1 661 ? -18.272 15.212 18.389 1.00 91.12 661 SER A C 1
ATOM 5180 O O . SER A 1 661 ? -19.072 14.356 18.743 1.00 91.12 661 SER A O 1
ATOM 5182 N N . ALA A 1 662 ? -17.302 15.640 19.204 1.00 93.12 662 ALA A N 1
ATOM 5183 C CA . ALA A 1 662 ? -17.010 15.071 20.526 1.00 93.12 662 ALA A CA 1
ATOM 5184 C C . ALA A 1 662 ? -17.447 15.999 21.687 1.00 93.12 662 ALA A C 1
ATOM 5186 O O . ALA A 1 662 ? -16.715 16.923 22.034 1.00 93.12 662 ALA A O 1
ATOM 5187 N N . PRO A 1 663 ? -18.626 15.795 22.308 1.00 92.75 663 PRO A N 1
ATOM 5188 C CA . PRO A 1 663 ? -19.060 16.595 23.456 1.00 92.75 663 PRO A CA 1
ATOM 5189 C C . PRO A 1 663 ? -18.109 16.473 24.655 1.00 92.75 663 PRO A C 1
ATOM 5191 O O . PRO A 1 663 ? -17.709 15.368 25.008 1.00 92.75 663 PRO A O 1
ATOM 5194 N N . GLY A 1 664 ? -17.788 17.597 25.303 1.00 93.25 664 GLY A N 1
ATOM 5195 C CA . GLY A 1 664 ? -16.819 17.655 26.409 1.00 93.25 664 GLY A CA 1
ATOM 5196 C C . GLY A 1 664 ? -15.352 17.732 25.972 1.00 93.25 664 GLY A C 1
ATOM 5197 O O . GLY A 1 664 ? -14.460 17.697 26.818 1.00 93.25 664 GLY A O 1
ATOM 5198 N N . PHE A 1 665 ? -15.097 17.856 24.667 1.00 94.94 665 PHE A N 1
ATOM 5199 C CA . PHE A 1 665 ? -13.753 17.953 24.112 1.00 94.94 665 PHE A CA 1
ATOM 5200 C C . PHE A 1 665 ? -13.644 19.096 23.106 1.00 94.94 665 PHE A C 1
ATOM 5202 O O . PHE A 1 665 ? -14.563 19.345 22.323 1.00 94.94 665 PHE A O 1
ATOM 5209 N N . ASP A 1 666 ? -12.479 19.734 23.086 1.00 94.81 666 ASP A N 1
ATOM 5210 C CA . ASP A 1 666 ? -12.067 20.625 22.012 1.00 94.81 666 ASP A CA 1
ATOM 5211 C C . ASP A 1 666 ? -11.286 19.797 20.985 1.00 94.81 666 ASP A C 1
ATOM 5213 O O . ASP A 1 666 ? -10.206 19.277 21.267 1.00 94.81 666 ASP A O 1
ATOM 5217 N N . GLY A 1 667 ? -11.880 19.605 19.805 1.00 94.75 667 GLY A N 1
ATOM 5218 C CA . GLY A 1 667 ? -11.303 18.791 18.742 1.00 94.75 667 GLY A CA 1
ATOM 5219 C C . GLY A 1 667 ? -10.562 19.625 17.703 1.00 94.75 667 GLY A C 1
ATOM 5220 O O . GLY A 1 667 ? -11.139 20.545 17.115 1.00 94.75 667 GLY A O 1
ATOM 5221 N N . VAL A 1 668 ? -9.314 19.260 17.414 1.00 94.12 668 VAL A N 1
ATOM 5222 C CA . VAL A 1 668 ? -8.511 19.847 16.334 1.00 94.12 668 VAL A CA 1
ATOM 5223 C C . VAL A 1 668 ? -7.901 18.759 15.466 1.00 94.12 668 VAL A C 1
ATOM 5225 O O . VAL A 1 668 ? -7.444 17.722 15.944 1.00 94.12 668 VAL A O 1
ATOM 5228 N N . ARG A 1 669 ? -7.906 18.981 14.158 1.00 92.81 669 ARG A N 1
ATOM 5229 C CA . ARG A 1 669 ? -7.201 18.132 13.207 1.00 92.81 669 ARG A CA 1
ATOM 5230 C C . ARG A 1 669 ? -5.768 18.629 13.069 1.00 92.81 669 ARG A C 1
ATOM 5232 O O . ARG A 1 669 ? -5.567 19.804 12.769 1.00 92.81 669 ARG A O 1
ATOM 5239 N N . LEU A 1 670 ? -4.805 17.732 13.275 1.00 91.88 670 LEU A N 1
ATOM 5240 C CA . LEU A 1 670 ? -3.385 18.054 13.147 1.00 91.88 670 LEU A CA 1
ATOM 5241 C C . LEU A 1 670 ? -3.067 18.486 11.701 1.00 91.88 670 LEU A C 1
ATOM 5243 O O . LEU A 1 670 ? -3.663 17.931 10.766 1.00 91.88 670 LEU A O 1
ATOM 5247 N N . PRO A 1 671 ? -2.141 19.438 11.492 1.00 86.56 671 PRO A N 1
ATOM 5248 C CA . PRO A 1 671 ? -1.821 20.010 10.182 1.00 86.56 671 PRO A CA 1
ATOM 5249 C C . PRO A 1 671 ? -0.913 19.082 9.345 1.00 86.56 671 PRO A C 1
ATOM 5251 O O . PRO A 1 671 ? 0.134 19.487 8.851 1.00 86.56 671 PRO A O 1
ATOM 5254 N N . LEU A 1 672 ? -1.310 17.818 9.188 1.00 83.62 672 LEU A N 1
ATOM 5255 C CA . LEU A 1 672 ? -0.540 16.766 8.515 1.00 83.62 672 LEU A CA 1
ATOM 5256 C C . LEU A 1 672 ? -0.918 16.638 7.037 1.00 83.62 672 LEU A C 1
ATOM 5258 O O . LEU A 1 672 ? -2.087 16.813 6.684 1.00 83.62 672 LEU A O 1
ATOM 5262 N N . ASP A 1 673 ? 0.023 16.228 6.176 1.00 85.94 673 ASP A N 1
ATOM 5263 C CA . ASP A 1 673 ? -0.298 15.860 4.790 1.00 85.94 673 ASP A CA 1
ATOM 5264 C C . ASP A 1 673 ? -1.484 14.879 4.757 1.00 85.94 673 ASP A C 1
ATOM 5266 O O . ASP A 1 673 ? -1.481 13.817 5.384 1.00 85.94 673 ASP A O 1
ATOM 5270 N N . ARG A 1 674 ? -2.519 15.238 3.989 1.00 87.19 674 ARG A N 1
ATOM 5271 C CA . ARG A 1 674 ? -3.705 14.400 3.810 1.00 87.19 674 ARG A CA 1
ATOM 5272 C C . ARG A 1 674 ? -3.390 13.110 3.080 1.00 87.19 674 ARG A C 1
ATOM 5274 O O . ARG A 1 674 ? -4.213 12.208 3.142 1.00 87.19 674 ARG A O 1
ATOM 5281 N N . GLY A 1 675 ? -2.246 13.000 2.409 1.00 88.62 675 GLY A N 1
ATOM 5282 C CA . GLY A 1 675 ? -1.752 11.753 1.837 1.00 88.62 675 GLY A CA 1
ATOM 5283 C C . GLY A 1 675 ? -1.347 10.697 2.872 1.00 88.62 675 GLY A C 1
ATOM 5284 O O . GLY A 1 675 ? -1.232 9.525 2.495 1.00 88.62 675 GLY A O 1
ATOM 5285 N N . ILE A 1 676 ? -1.156 11.078 4.140 1.00 92.56 676 ILE A N 1
ATOM 5286 C CA . ILE A 1 676 ? -0.808 10.173 5.239 1.00 92.56 676 ILE A CA 1
ATOM 5287 C C . ILE A 1 676 ? -2.078 9.540 5.805 1.00 92.56 676 ILE A C 1
ATOM 5289 O O . ILE A 1 676 ? -3.059 10.225 6.083 1.00 92.56 676 ILE A O 1
ATOM 5293 N N . MET A 1 677 ? -2.064 8.216 5.981 1.00 94.44 677 MET A N 1
ATOM 5294 C CA . MET A 1 677 ? -3.222 7.424 6.408 1.00 94.44 677 MET A CA 1
ATOM 5295 C C . MET A 1 677 ? -2.919 6.668 7.708 1.00 94.44 677 MET A C 1
ATOM 5297 O O . MET A 1 677 ? -2.540 5.501 7.636 1.00 94.44 677 MET A O 1
ATOM 5301 N N . PRO A 1 678 ? -3.078 7.297 8.887 1.00 96.75 678 PRO A N 1
ATOM 5302 C CA . PRO A 1 678 ? -2.672 6.716 10.164 1.00 96.75 678 PRO A CA 1
ATOM 5303 C C . PRO A 1 678 ? -3.410 5.417 10.525 1.00 96.75 678 PRO A C 1
ATOM 5305 O O . PRO A 1 678 ? -4.641 5.388 10.569 1.00 96.75 678 PRO A O 1
ATOM 5308 N N . THR A 1 679 ? -2.667 4.360 10.852 1.00 96.12 679 THR A N 1
ATOM 5309 C CA . THR A 1 679 ? -3.192 3.003 11.120 1.00 96.12 679 THR A CA 1
ATOM 5310 C C . THR A 1 679 ? -2.941 2.503 12.540 1.00 96.12 679 THR A C 1
ATOM 5312 O O . THR A 1 679 ? -3.720 1.691 13.029 1.00 96.12 679 THR A O 1
ATOM 5315 N N . ALA A 1 680 ? -1.927 3.016 13.239 1.00 97.12 680 ALA A N 1
ATOM 5316 C CA . ALA A 1 680 ? -1.686 2.778 14.666 1.00 97.12 680 ALA A CA 1
ATOM 5317 C C . ALA A 1 680 ? -0.860 3.918 15.276 1.00 97.12 680 ALA A C 1
ATOM 5319 O O . ALA A 1 680 ? -0.085 4.554 14.561 1.00 97.12 680 ALA A O 1
ATOM 5320 N N . MET A 1 681 ? -1.015 4.161 16.582 1.00 96.88 681 MET A N 1
ATOM 5321 C CA . MET A 1 681 ? -0.354 5.250 17.313 1.00 96.88 681 MET A CA 1
ATOM 5322 C C . MET A 1 681 ? 0.071 4.791 18.711 1.00 96.88 681 MET A C 1
ATOM 5324 O O . MET A 1 681 ? -0.635 4.010 19.346 1.00 96.88 681 MET A O 1
ATOM 5328 N N . ALA A 1 682 ? 1.191 5.315 19.198 1.00 96.12 682 ALA A N 1
ATOM 5329 C CA . ALA A 1 682 ? 1.674 5.138 20.562 1.00 96.12 682 ALA A CA 1
ATOM 5330 C C . ALA A 1 682 ? 2.463 6.379 21.007 1.00 96.12 682 ALA A C 1
ATOM 5332 O O . ALA A 1 682 ? 2.685 7.303 20.226 1.00 96.12 682 ALA A O 1
ATOM 5333 N N . TRP A 1 683 ? 2.897 6.392 22.264 1.00 94.56 683 TRP A N 1
ATOM 5334 C CA . TRP A 1 683 ? 3.645 7.503 22.848 1.00 94.56 683 TRP A CA 1
ATOM 5335 C C . TRP A 1 683 ? 4.979 7.021 23.393 1.00 94.56 683 TRP A C 1
ATOM 5337 O O . TRP A 1 683 ? 5.043 5.995 24.075 1.00 94.56 683 TRP A O 1
ATOM 5347 N N . ARG A 1 684 ? 6.043 7.772 23.103 1.00 93.62 684 ARG A N 1
ATOM 5348 C CA . ARG A 1 684 ? 7.329 7.619 23.786 1.00 93.62 684 ARG A CA 1
ATOM 5349 C C . ARG A 1 684 ? 7.274 8.288 25.160 1.00 93.62 684 ARG A C 1
ATOM 5351 O O . ARG A 1 684 ? 6.470 9.184 25.411 1.00 93.62 684 ARG A O 1
ATOM 5358 N N . ASN A 1 685 ? 8.176 7.873 26.047 1.00 89.94 685 ASN A N 1
ATOM 5359 C CA . ASN A 1 685 ? 8.278 8.423 27.405 1.00 89.94 685 ASN A CA 1
ATOM 5360 C C . ASN A 1 685 ? 8.638 9.918 27.430 1.00 89.94 685 ASN A C 1
ATOM 5362 O O . ASN A 1 685 ? 8.389 10.584 28.429 1.00 89.94 685 ASN A O 1
ATOM 5366 N N . ASP A 1 686 ? 9.232 10.435 26.352 1.00 89.44 686 ASP A N 1
ATOM 5367 C CA . ASP A 1 686 ? 9.580 11.848 26.186 1.00 89.44 686 ASP A CA 1
ATOM 5368 C C . ASP A 1 686 ? 8.408 12.715 25.687 1.00 89.44 686 ASP A C 1
ATOM 5370 O O . ASP A 1 686 ? 8.577 13.917 25.508 1.00 89.44 686 ASP A O 1
ATOM 5374 N N . GLY A 1 687 ? 7.224 12.127 25.474 1.00 89.81 687 GLY A N 1
ATOM 5375 C CA . GLY A 1 687 ? 6.049 12.828 24.958 1.00 89.81 687 GLY A CA 1
ATOM 5376 C C . GLY A 1 687 ? 5.975 12.904 23.433 1.00 89.81 687 GLY A C 1
ATOM 5377 O O . GLY A 1 687 ? 5.048 13.515 22.921 1.00 89.81 687 GLY A O 1
ATOM 5378 N N . THR A 1 688 ? 6.891 12.272 22.694 1.00 93.56 688 THR A N 1
ATOM 5379 C CA . THR A 1 688 ? 6.804 12.191 21.228 1.00 93.56 688 THR A CA 1
ATOM 5380 C C . THR A 1 688 ? 5.681 11.237 20.809 1.00 93.56 688 THR A C 1
ATOM 5382 O O . THR A 1 688 ? 5.669 10.067 21.218 1.00 93.56 688 THR A O 1
ATOM 5385 N N . LEU A 1 689 ? 4.776 11.707 19.945 1.00 96.56 689 LEU A N 1
ATOM 5386 C CA . LEU A 1 689 ? 3.789 10.861 19.278 1.00 96.56 689 LEU A CA 1
ATOM 5387 C C . LEU A 1 689 ? 4.495 10.031 18.205 1.00 96.56 689 LEU A C 1
ATOM 5389 O O . LEU A 1 689 ? 5.198 10.569 17.352 1.00 96.56 689 LEU A O 1
ATOM 5393 N N . ILE A 1 690 ? 4.287 8.718 18.221 1.00 97.56 690 ILE A N 1
ATOM 5394 C CA . ILE A 1 690 ? 4.766 7.818 17.171 1.00 97.56 690 ILE A CA 1
ATOM 5395 C C . ILE A 1 690 ? 3.578 7.167 16.487 1.00 97.56 690 ILE A C 1
ATOM 5397 O O . ILE A 1 690 ? 2.644 6.707 17.149 1.00 97.56 690 ILE A O 1
ATOM 5401 N N . PHE A 1 691 ? 3.586 7.119 15.160 1.00 97.81 691 PHE A N 1
ATOM 5402 C CA . PHE A 1 691 ? 2.473 6.532 14.427 1.00 97.81 691 PHE A CA 1
ATOM 5403 C C . PHE A 1 691 ? 2.884 5.910 13.102 1.00 97.81 691 PHE A C 1
ATOM 5405 O O . PHE A 1 691 ? 3.919 6.229 12.525 1.00 97.81 691 PHE A O 1
ATOM 5412 N N . THR A 1 692 ? 2.045 4.995 12.637 1.00 97.88 692 THR A N 1
ATOM 5413 C CA . THR A 1 692 ? 2.219 4.260 11.382 1.00 97.88 692 THR A CA 1
ATOM 5414 C C . THR A 1 692 ? 1.202 4.725 10.352 1.00 97.88 692 THR A C 1
ATOM 5416 O O . THR A 1 692 ? 0.108 5.158 10.715 1.00 97.88 692 THR A O 1
ATOM 5419 N N . SER A 1 693 ? 1.557 4.631 9.074 1.00 95.75 693 SER A N 1
ATOM 5420 C CA . SER A 1 693 ? 0.696 4.933 7.932 1.00 95.75 693 SER A CA 1
ATOM 5421 C C . SER A 1 693 ? 0.396 3.662 7.138 1.00 95.75 693 SER A C 1
ATOM 5423 O O . SER A 1 693 ? 1.290 2.847 6.912 1.00 95.75 693 SER A O 1
ATOM 5425 N N . LEU A 1 694 ? -0.823 3.533 6.599 1.00 93.50 694 LEU A N 1
ATOM 5426 C CA . LEU A 1 694 ? -1.214 2.445 5.688 1.00 93.50 694 LEU A CA 1
ATOM 5427 C C . LEU A 1 694 ? -0.249 2.308 4.496 1.00 93.50 694 LEU A C 1
ATOM 5429 O O . LEU A 1 694 ? -0.089 1.221 3.948 1.00 93.50 694 LEU A O 1
ATOM 5433 N N . LYS A 1 695 ? 0.400 3.412 4.110 1.00 91.56 695 LYS A N 1
ATOM 5434 C CA . LYS A 1 695 ? 1.375 3.490 3.017 1.00 91.56 695 LYS A CA 1
ATOM 5435 C C . LYS A 1 695 ? 2.749 2.883 3.336 1.00 91.56 695 LYS A C 1
ATOM 5437 O O . LYS A 1 695 ? 3.538 2.721 2.410 1.00 91.56 695 LYS A O 1
ATOM 5442 N N . GLY A 1 696 ? 2.999 2.492 4.586 1.00 94.38 696 GLY A N 1
ATOM 5443 C CA . GLY A 1 696 ? 4.225 1.801 4.993 1.00 94.38 696 GLY A CA 1
ATOM 5444 C C . GLY A 1 696 ? 5.178 2.608 5.861 1.00 94.38 696 GLY A C 1
ATOM 5445 O O . GLY A 1 696 ? 6.213 2.086 6.264 1.00 94.38 696 GLY A O 1
ATOM 5446 N N . ASP A 1 697 ? 4.824 3.852 6.158 1.00 96.19 697 ASP A N 1
ATOM 5447 C CA . ASP A 1 697 ? 5.714 4.797 6.823 1.00 96.19 697 ASP A CA 1
ATOM 5448 C C . ASP A 1 697 ? 5.481 4.835 8.334 1.00 96.19 697 ASP A C 1
ATOM 5450 O O . ASP A 1 697 ? 4.362 4.620 8.814 1.00 96.19 697 ASP A O 1
ATOM 5454 N N . VAL A 1 698 ? 6.540 5.142 9.079 1.00 98.19 698 VAL A N 1
ATOM 5455 C CA . VAL A 1 698 ? 6.513 5.392 10.522 1.00 98.19 698 VAL A CA 1
ATOM 5456 C C . VAL A 1 698 ? 7.006 6.807 10.764 1.00 98.19 698 VAL A C 1
ATOM 5458 O O . VAL A 1 698 ? 8.080 7.179 10.293 1.00 98.19 698 VAL A O 1
ATOM 5461 N N . TYR A 1 699 ? 6.245 7.583 11.523 1.00 97.56 699 TYR A N 1
ATOM 5462 C CA . TYR A 1 699 ? 6.535 8.983 11.797 1.00 97.56 699 TYR A CA 1
ATOM 5463 C C . TYR A 1 699 ? 6.705 9.240 13.291 1.00 97.56 699 TYR A C 1
ATOM 5465 O O . TYR A 1 699 ? 6.058 8.600 14.126 1.00 97.56 699 TYR A O 1
ATOM 5473 N N . LEU A 1 700 ? 7.551 10.220 13.600 1.00 96.00 700 LEU A N 1
ATOM 5474 C CA . LEU A 1 700 ? 7.612 10.908 14.884 1.00 96.00 700 LEU A CA 1
ATOM 5475 C C . LEU A 1 700 ? 6.923 12.261 14.712 1.00 96.00 700 LEU A C 1
ATOM 5477 O O . LEU A 1 700 ? 7.228 12.965 13.752 1.00 96.00 700 LEU A O 1
ATOM 5481 N N . ALA A 1 701 ? 6.034 12.630 15.626 1.00 94.75 701 ALA A N 1
ATOM 5482 C CA . ALA A 1 701 ? 5.395 13.938 15.654 1.00 94.75 701 ALA A CA 1
ATOM 5483 C C . ALA A 1 701 ? 5.629 14.623 17.002 1.00 94.75 701 ALA A C 1
ATOM 5485 O O . ALA A 1 701 ? 5.530 13.988 18.059 1.00 94.75 701 ALA A O 1
ATOM 5486 N N . LYS A 1 702 ? 5.975 15.910 16.947 1.00 92.06 702 LYS A N 1
ATOM 5487 C CA . LYS A 1 702 ? 6.306 16.739 18.108 1.00 92.06 702 LYS A CA 1
ATOM 5488 C C . LYS A 1 702 ? 5.620 18.094 18.009 1.00 92.06 702 LYS A C 1
ATOM 5490 O O . LYS A 1 702 ? 5.493 18.658 16.927 1.00 92.06 702 LYS A O 1
ATOM 5495 N N . ASP A 1 703 ? 5.217 18.603 19.163 1.00 90.31 703 ASP A N 1
ATOM 5496 C CA . ASP A 1 703 ? 4.864 20.006 19.360 1.00 90.31 703 ASP A CA 1
ATOM 5497 C C . ASP A 1 703 ? 6.158 20.782 19.653 1.00 90.31 703 ASP A C 1
ATOM 5499 O O . ASP A 1 703 ? 6.819 20.545 20.670 1.00 90.31 703 ASP A O 1
ATOM 5503 N N . THR A 1 704 ? 6.563 21.650 18.728 1.00 87.50 704 THR A N 1
ATOM 5504 C CA . THR A 1 704 ? 7.809 22.426 18.822 1.00 87.50 704 THR A CA 1
ATOM 5505 C C . THR A 1 704 ? 7.595 23.838 19.351 1.00 87.50 704 THR A C 1
ATOM 5507 O O . THR A 1 704 ? 8.555 24.482 19.788 1.00 87.50 704 THR A O 1
ATOM 5510 N N . ASN A 1 705 ? 6.353 24.326 19.338 1.00 87.69 705 ASN A N 1
ATOM 5511 C CA . ASN A 1 705 ? 6.012 25.699 19.701 1.00 87.69 705 ASN A CA 1
ATOM 5512 C C . ASN A 1 705 ? 5.307 25.805 21.075 1.00 87.69 705 ASN A C 1
ATOM 5514 O O . ASN A 1 705 ? 5.169 26.911 21.608 1.00 87.69 705 ASN A O 1
ATOM 5518 N N . GLY A 1 706 ? 4.930 24.669 21.670 1.00 85.94 706 GLY A N 1
ATOM 5519 C CA . GLY A 1 706 ? 4.294 24.545 22.978 1.00 85.94 706 GLY A CA 1
ATOM 5520 C C . GLY A 1 706 ? 2.813 24.928 23.002 1.00 85.94 706 GLY A C 1
ATOM 5521 O O . GLY A 1 706 ? 2.291 25.214 24.083 1.00 85.94 706 GLY A O 1
ATOM 5522 N N . ASP A 1 707 ? 2.140 24.991 21.850 1.00 85.88 707 ASP A N 1
ATOM 5523 C CA . ASP A 1 707 ? 0.712 25.311 21.743 1.00 85.88 707 ASP A CA 1
ATOM 5524 C C . ASP A 1 707 ? -0.204 24.102 22.007 1.00 85.88 707 ASP A C 1
ATOM 5526 O O . ASP A 1 707 ? -1.432 24.239 22.058 1.00 85.88 707 ASP A O 1
ATOM 5530 N N . GLY A 1 708 ? 0.390 22.932 22.252 1.00 84.56 708 GLY A N 1
ATOM 5531 C CA . GLY A 1 708 ? -0.300 21.681 22.501 1.00 84.56 708 GLY A CA 1
ATOM 5532 C C . GLY A 1 708 ? -0.726 20.958 21.227 1.00 84.56 708 GLY A C 1
ATOM 5533 O O . GLY A 1 708 ? -1.533 20.032 21.330 1.00 84.56 708 GLY A O 1
ATOM 5534 N N . VAL A 1 709 ? -0.245 21.348 20.048 1.00 89.00 709 VAL A N 1
ATOM 5535 C CA . VAL A 1 709 ? -0.529 20.696 18.768 1.00 89.00 709 VAL A CA 1
ATOM 5536 C C . VAL A 1 709 ? 0.779 20.296 18.097 1.00 89.00 709 VAL A C 1
ATOM 5538 O O . VAL A 1 709 ? 1.686 21.099 17.944 1.00 89.00 709 VAL A O 1
ATOM 5541 N N . GLU A 1 710 ? 0.884 19.042 17.662 1.00 91.31 710 GLU A N 1
ATOM 5542 C CA . GLU A 1 710 ? 2.070 18.583 16.948 1.00 91.31 710 GLU A CA 1
ATOM 5543 C C . GLU A 1 710 ? 2.171 19.258 15.574 1.00 91.31 710 GLU A C 1
ATOM 5545 O O . GLU A 1 710 ? 1.309 19.070 14.707 1.00 91.31 710 GLU A O 1
ATOM 5550 N N . ASP A 1 711 ? 3.243 20.027 15.384 1.00 85.19 711 ASP A N 1
ATOM 5551 C CA . ASP A 1 711 ? 3.518 20.822 14.186 1.00 85.19 711 ASP A CA 1
ATOM 5552 C C . ASP A 1 711 ? 4.759 20.350 13.407 1.00 85.19 711 ASP A C 1
ATOM 5554 O O . ASP A 1 711 ? 4.871 20.626 12.210 1.00 85.19 711 ASP A O 1
ATOM 5558 N N . GLU A 1 712 ? 5.653 19.582 14.039 1.00 87.94 712 GLU A N 1
ATOM 5559 C CA . GLU A 1 712 ? 6.799 18.951 13.384 1.00 87.94 712 GLU A CA 1
ATOM 5560 C C . GLU A 1 712 ? 6.563 17.452 13.209 1.00 87.94 712 GLU A C 1
ATOM 5562 O O . GLU A 1 712 ? 6.122 16.752 14.124 1.00 87.94 712 GLU A O 1
ATOM 5567 N N . MET A 1 713 ? 6.910 16.945 12.026 1.00 90.06 713 MET A N 1
ATOM 5568 C CA . MET A 1 713 ? 6.829 15.531 11.699 1.00 90.06 713 MET A CA 1
ATOM 5569 C C . MET A 1 713 ? 8.109 15.061 11.009 1.00 90.06 713 MET A C 1
ATOM 5571 O O . MET A 1 713 ? 8.505 15.599 9.975 1.00 90.06 713 MET A O 1
ATOM 5575 N N . THR A 1 714 ? 8.699 13.995 11.541 1.00 92.69 714 THR A N 1
ATOM 5576 C CA . THR A 1 714 ? 9.915 13.365 11.016 1.00 92.69 714 THR A CA 1
ATOM 5577 C C . THR A 1 714 ? 9.607 11.939 10.583 1.00 92.69 714 THR A C 1
ATOM 5579 O O . THR A 1 714 ? 9.005 11.167 11.327 1.00 92.69 714 THR A O 1
ATOM 5582 N N . LEU A 1 715 ? 10.020 11.570 9.372 1.00 95.00 715 LEU A N 1
ATOM 5583 C CA . LEU A 1 715 ? 9.894 10.207 8.856 1.00 95.00 715 LEU A CA 1
ATOM 5584 C C . LEU A 1 715 ? 10.958 9.308 9.501 1.00 95.00 715 LEU A C 1
ATOM 5586 O O . LEU A 1 715 ? 12.126 9.425 9.157 1.00 95.00 715 LEU A O 1
ATOM 5590 N N . PHE A 1 716 ? 10.573 8.393 10.388 1.00 97.31 716 PHE A N 1
ATOM 5591 C CA . PHE A 1 716 ? 11.491 7.485 11.088 1.00 97.31 716 PHE A CA 1
ATOM 5592 C C . PHE A 1 716 ? 11.846 6.244 10.256 1.00 97.31 716 PHE A C 1
ATOM 5594 O O . PHE A 1 716 ? 13.000 5.834 10.197 1.00 97.31 716 PHE A O 1
ATOM 5601 N N . GLU A 1 717 ? 10.857 5.661 9.581 1.00 97.19 717 GLU A N 1
ATOM 5602 C CA . GLU A 1 717 ? 10.983 4.459 8.747 1.00 97.19 717 GLU A CA 1
ATOM 5603 C C . GLU A 1 717 ? 10.039 4.568 7.549 1.00 97.19 717 GLU A C 1
ATOM 5605 O O . GLU A 1 717 ? 9.006 5.231 7.640 1.00 97.19 717 GLU A O 1
ATOM 5610 N N . GLU A 1 718 ? 10.377 3.915 6.439 1.00 95.12 718 GLU A N 1
ATOM 5611 C CA . GLU A 1 718 ? 9.558 3.922 5.227 1.00 95.12 718 GLU A CA 1
ATOM 5612 C C . GLU A 1 718 ? 9.458 2.549 4.555 1.00 95.12 718 GLU A C 1
ATOM 5614 O O . GLU A 1 718 ? 10.288 1.662 4.743 1.00 95.12 718 GLU A O 1
ATOM 5619 N N . GLY A 1 719 ? 8.424 2.377 3.729 1.00 94.50 719 GLY A N 1
ATOM 5620 C CA . GLY A 1 719 ? 8.319 1.226 2.830 1.00 94.50 719 GLY A CA 1
ATOM 5621 C C . GLY A 1 719 ? 7.911 -0.103 3.480 1.00 94.50 719 GLY A C 1
ATOM 5622 O O . GLY A 1 719 ? 8.122 -1.153 2.870 1.00 94.50 719 GLY A O 1
ATOM 5623 N N . LEU A 1 720 ? 7.317 -0.112 4.677 1.00 96.12 720 LEU A N 1
ATOM 5624 C CA . LEU A 1 720 ? 6.771 -1.330 5.293 1.00 96.12 720 LEU A CA 1
ATOM 5625 C C . LEU A 1 720 ? 5.434 -1.764 4.659 1.00 96.12 720 LEU A C 1
ATOM 5627 O O . LEU A 1 720 ? 4.654 -0.958 4.164 1.00 96.12 720 LEU A O 1
ATOM 5631 N N . SER A 1 721 ? 5.113 -3.058 4.717 1.00 93.31 721 SER A N 1
ATOM 5632 C CA . SER A 1 721 ? 3.814 -3.569 4.241 1.00 93.31 721 SER A CA 1
ATOM 5633 C C . SER A 1 721 ? 2.665 -3.289 5.218 1.00 93.31 721 SER A C 1
ATOM 5635 O O . SER A 1 721 ? 2.471 -4.057 6.163 1.00 93.31 721 SER A O 1
ATOM 5637 N N . ALA A 1 722 ? 1.902 -2.215 4.974 1.00 92.06 722 ALA A N 1
ATOM 5638 C CA . ALA A 1 722 ? 0.678 -1.845 5.700 1.00 92.06 722 ALA A CA 1
ATOM 5639 C C . ALA A 1 722 ? 0.771 -2.082 7.229 1.00 92.06 722 ALA A C 1
ATOM 5641 O O . ALA A 1 722 ? 0.108 -2.982 7.750 1.00 92.06 722 ALA A O 1
ATOM 5642 N N . PRO A 1 723 ? 1.626 -1.336 7.949 1.00 95.88 723 PRO A N 1
ATOM 5643 C CA . PRO A 1 723 ? 1.797 -1.489 9.391 1.00 95.88 723 PRO A CA 1
ATOM 5644 C C . PRO A 1 723 ? 0.513 -1.118 10.148 1.00 95.88 723 PRO A C 1
ATOM 5646 O O . PRO A 1 723 ? 0.007 -0.010 10.003 1.00 95.88 723 PRO A O 1
ATOM 5649 N N . PHE A 1 724 ? -0.015 -2.029 10.969 1.00 95.62 724 PHE A N 1
ATOM 5650 C CA . PHE A 1 724 ? -1.234 -1.831 11.782 1.00 95.62 724 PHE A CA 1
ATOM 5651 C C . PHE A 1 724 ? -0.934 -1.873 13.286 1.00 95.62 724 PHE A C 1
ATOM 5653 O O . PHE A 1 724 ? -1.799 -2.183 14.110 1.00 95.62 724 PHE A O 1
ATOM 5660 N N . GLY A 1 725 ? 0.312 -1.553 13.637 1.00 95.69 725 GLY A N 1
ATOM 5661 C CA . GLY A 1 725 ? 0.847 -1.791 14.959 1.00 95.69 725 GLY A CA 1
ATOM 5662 C C . GLY A 1 725 ? 2.034 -0.980 15.340 1.00 95.69 725 GLY A C 1
ATOM 5663 O O . GLY A 1 725 ? 3.009 -0.981 14.597 1.00 95.69 725 GLY A O 1
ATOM 5664 N N . ILE A 1 726 ? 2.002 -0.396 16.533 1.00 97.69 726 ILE A N 1
ATOM 5665 C CA . ILE A 1 726 ? 3.151 0.317 17.065 1.00 97.69 726 ILE A CA 1
ATOM 5666 C C . ILE A 1 726 ? 3.139 0.343 18.592 1.00 97.69 726 ILE A C 1
ATOM 5668 O O . ILE A 1 726 ? 2.101 0.592 19.199 1.00 97.69 726 ILE A O 1
ATOM 5672 N N . VAL A 1 727 ? 4.298 0.114 19.206 1.00 96.75 727 VAL A N 1
ATOM 5673 C CA . VAL A 1 727 ? 4.556 0.392 20.627 1.00 96.75 727 VAL A CA 1
ATOM 5674 C C . VAL A 1 727 ? 5.945 1.002 20.791 1.00 96.75 727 VAL A C 1
ATOM 5676 O O . VAL A 1 727 ? 6.863 0.699 20.026 1.00 96.75 727 VAL A O 1
ATOM 5679 N N . ALA A 1 728 ? 6.110 1.848 21.803 1.00 95.81 728 ALA A N 1
ATOM 5680 C CA . ALA A 1 728 ? 7.422 2.352 22.193 1.00 95.81 728 ALA A CA 1
ATOM 5681 C C . ALA A 1 728 ? 8.193 1.296 23.008 1.00 95.81 728 ALA A C 1
ATOM 5683 O O . ALA A 1 728 ? 7.616 0.599 23.849 1.00 95.81 728 ALA A O 1
ATOM 5684 N N . ASP A 1 729 ? 9.504 1.198 22.786 1.00 93.38 729 ASP A N 1
ATOM 5685 C CA . ASP A 1 729 ? 10.414 0.297 23.502 1.00 93.38 729 ASP A CA 1
ATOM 5686 C C . ASP A 1 729 ? 11.680 1.057 23.930 1.00 93.38 729 ASP A C 1
ATOM 5688 O O . ASP A 1 729 ? 12.770 0.861 23.402 1.00 93.38 729 ASP A O 1
ATOM 5692 N N . GLY A 1 730 ? 11.523 1.994 24.871 1.00 89.69 730 GLY A N 1
ATOM 5693 C CA . GLY A 1 730 ? 12.574 2.966 25.187 1.00 89.69 730 GLY A CA 1
ATOM 5694 C C . GLY A 1 730 ? 12.692 4.016 24.079 1.00 89.69 730 GLY A C 1
ATOM 5695 O O . GLY A 1 730 ? 11.706 4.685 23.771 1.00 89.69 730 GLY A O 1
ATOM 5696 N N . SER A 1 731 ? 13.887 4.170 23.502 1.00 89.31 731 SER A N 1
ATOM 5697 C CA . SER A 1 731 ? 14.119 4.974 22.288 1.00 89.31 731 SER A CA 1
ATOM 5698 C C . SER A 1 731 ? 13.679 4.255 21.011 1.00 89.31 731 SER A C 1
ATOM 5700 O O . SER A 1 731 ? 13.370 4.903 20.009 1.00 89.31 731 SER A O 1
ATOM 5702 N N . ASP A 1 732 ? 13.624 2.925 21.053 1.00 95.75 732 ASP A N 1
ATOM 5703 C CA . ASP A 1 732 ? 13.288 2.093 19.906 1.00 95.75 732 ASP A CA 1
ATOM 5704 C C . ASP A 1 732 ? 11.771 2.042 19.697 1.00 95.75 732 ASP A C 1
ATOM 5706 O O . ASP A 1 732 ? 10.965 2.355 20.582 1.00 95.75 732 ASP A O 1
ATOM 5710 N N . ILE A 1 733 ? 11.372 1.630 18.498 1.00 97.81 733 ILE A N 1
ATOM 5711 C CA . ILE A 1 733 ? 9.969 1.457 18.127 1.00 97.81 733 ILE A CA 1
ATOM 5712 C C . ILE A 1 733 ? 9.757 0.018 17.687 1.00 97.81 733 ILE A C 1
ATOM 5714 O O . ILE A 1 733 ? 10.495 -0.488 16.846 1.00 97.81 733 ILE A O 1
ATOM 5718 N N . ILE A 1 734 ? 8.728 -0.639 18.216 1.00 97.69 734 ILE A N 1
ATOM 5719 C CA . ILE A 1 734 ? 8.298 -1.943 17.717 1.00 97.69 734 ILE A CA 1
ATOM 5720 C C . ILE A 1 734 ? 7.073 -1.757 16.829 1.00 97.69 734 ILE A C 1
ATOM 5722 O O . ILE A 1 734 ? 6.090 -1.155 17.256 1.00 97.69 734 ILE A O 1
ATOM 5726 N N . VAL A 1 735 ? 7.127 -2.293 15.611 1.00 98.00 735 VAL A N 1
ATOM 5727 C CA . VAL A 1 735 ? 6.077 -2.186 14.593 1.00 98.00 735 VAL A CA 1
ATOM 5728 C C . VAL A 1 735 ? 5.617 -3.573 14.169 1.00 98.00 735 VAL A C 1
ATOM 5730 O O . VAL A 1 735 ? 6.436 -4.427 13.841 1.00 98.00 735 VAL A O 1
ATOM 5733 N N . SER A 1 736 ? 4.302 -3.789 14.135 1.00 96.69 736 SER A N 1
ATOM 5734 C CA . SER A 1 736 ? 3.711 -4.963 13.483 1.00 96.69 736 SER A CA 1
ATOM 5735 C C . SER A 1 736 ? 3.291 -4.583 12.073 1.00 96.69 736 SER A C 1
ATOM 5737 O O . SER A 1 736 ? 2.516 -3.643 11.872 1.00 96.69 736 SER A O 1
ATOM 5739 N N . HIS A 1 737 ? 3.791 -5.327 11.096 1.00 95.38 737 HIS A N 1
ATOM 5740 C CA . HIS A 1 737 ? 3.385 -5.209 9.703 1.00 95.38 737 HIS A CA 1
ATOM 5741 C C . HIS A 1 737 ? 3.201 -6.615 9.117 1.00 95.38 737 HIS A C 1
ATOM 5743 O O . HIS A 1 737 ? 3.502 -7.610 9.774 1.00 95.38 737 HIS A O 1
ATOM 5749 N N . LYS A 1 738 ? 2.633 -6.739 7.913 1.00 94.00 738 LYS A N 1
ATOM 5750 C CA . LYS A 1 738 ? 2.092 -8.036 7.452 1.00 94.00 738 LYS A CA 1
ATOM 5751 C C . LYS A 1 738 ? 3.045 -9.250 7.566 1.00 94.00 738 LYS A C 1
ATOM 5753 O O . LYS A 1 738 ? 2.587 -10.305 8.019 1.00 94.00 738 LYS A O 1
ATOM 5758 N N . PRO A 1 739 ? 4.336 -9.164 7.184 1.00 93.69 739 PRO A N 1
ATOM 5759 C CA . PRO A 1 739 ? 5.244 -10.309 7.227 1.00 93.69 739 PRO A CA 1
ATOM 5760 C C . PRO A 1 739 ? 5.795 -10.631 8.625 1.00 93.69 739 PRO A C 1
ATOM 5762 O O . PRO A 1 739 ? 6.100 -11.797 8.882 1.00 93.69 739 PRO A O 1
ATOM 5765 N N . GLU A 1 740 ? 5.977 -9.624 9.488 1.00 94.44 740 GLU A N 1
ATOM 5766 C CA . GLU A 1 740 ? 6.768 -9.736 10.722 1.00 94.44 740 GLU A CA 1
ATOM 5767 C C . GLU A 1 740 ? 6.509 -8.600 11.736 1.00 94.44 740 GLU A C 1
ATOM 5769 O O . GLU A 1 740 ? 5.881 -7.586 11.434 1.00 94.44 740 GLU A O 1
ATOM 5774 N N . VAL A 1 741 ? 7.005 -8.775 12.964 1.00 96.69 741 VAL A N 1
ATOM 5775 C CA . VAL A 1 741 ? 7.126 -7.714 13.975 1.00 96.69 741 VAL A CA 1
ATOM 5776 C C . VAL A 1 741 ? 8.583 -7.257 14.018 1.00 96.69 741 VAL A C 1
ATOM 5778 O O . VAL A 1 741 ? 9.483 -8.064 14.266 1.00 96.69 741 VAL A O 1
ATOM 5781 N N . LEU A 1 742 ? 8.811 -5.964 13.797 1.00 95.88 742 LEU A N 1
ATOM 5782 C CA . LEU A 1 742 ? 10.125 -5.327 13.719 1.00 95.88 742 LEU A CA 1
ATOM 5783 C C . LEU A 1 742 ? 10.402 -4.493 14.961 1.00 95.88 742 LEU A C 1
ATOM 5785 O O . LEU A 1 742 ? 9.537 -3.738 15.385 1.00 95.88 742 LEU A O 1
ATOM 5789 N N . ARG A 1 743 ? 11.626 -4.552 15.485 1.00 97.44 743 ARG A N 1
ATOM 5790 C CA . ARG A 1 743 ? 12.197 -3.490 16.319 1.00 97.44 743 ARG A CA 1
ATOM 5791 C C . ARG A 1 743 ? 13.047 -2.589 15.430 1.00 97.44 743 ARG A C 1
ATOM 5793 O O . ARG A 1 743 ? 13.978 -3.073 14.788 1.00 97.44 743 ARG A O 1
ATOM 5800 N N . LEU A 1 744 ? 12.712 -1.310 15.418 1.00 98.25 744 LEU A N 1
ATOM 5801 C CA . LEU A 1 744 ? 13.362 -0.238 14.682 1.00 98.25 744 LEU A CA 1
ATOM 5802 C C . LEU A 1 744 ? 14.189 0.591 15.671 1.00 98.25 744 LEU A C 1
ATOM 5804 O O . LEU A 1 744 ? 13.630 1.145 16.623 1.00 98.25 744 LEU A O 1
ATOM 5808 N N . SER A 1 745 ? 15.497 0.660 15.448 1.00 97.94 745 SER A N 1
ATOM 5809 C CA . SER A 1 745 ? 16.442 1.394 16.290 1.00 97.94 745 SER A CA 1
ATOM 5810 C C . SER A 1 745 ? 17.159 2.454 15.455 1.00 97.94 745 SER A C 1
ATOM 5812 O O . SER A 1 745 ? 17.559 2.177 14.322 1.00 97.94 745 SER A O 1
ATOM 5814 N N . ASP A 1 746 ? 17.319 3.634 16.046 1.00 96.38 746 ASP A N 1
ATOM 5815 C CA . ASP A 1 746 ? 18.186 4.717 15.576 1.00 96.38 746 ASP A CA 1
ATOM 5816 C C . ASP A 1 746 ? 19.460 4.682 16.433 1.00 96.38 746 ASP A C 1
ATOM 5818 O O . ASP A 1 746 ? 19.418 4.903 17.648 1.00 96.38 746 ASP A O 1
ATOM 5822 N N . THR A 1 747 ? 20.569 4.275 15.827 1.00 95.69 747 THR A N 1
ATOM 5823 C CA . THR A 1 747 ? 21.848 4.006 16.484 1.00 95.69 747 THR A CA 1
ATOM 5824 C C . THR A 1 747 ? 22.884 5.102 16.254 1.00 95.69 747 THR A C 1
ATOM 5826 O O . THR A 1 747 ? 23.892 5.115 16.967 1.00 95.69 747 THR A O 1
ATOM 5829 N N . ASP A 1 748 ? 22.634 6.038 15.333 1.00 93.69 748 ASP A N 1
ATOM 5830 C CA . ASP A 1 748 ? 23.505 7.186 15.054 1.00 93.69 748 ASP A CA 1
ATOM 5831 C C . ASP A 1 748 ? 22.900 8.549 15.450 1.00 93.69 748 ASP A C 1
ATOM 5833 O O . ASP A 1 748 ? 23.631 9.540 15.545 1.00 93.69 748 ASP A O 1
ATOM 5837 N N . GLY A 1 749 ? 21.616 8.579 15.813 1.00 91.38 749 GLY A N 1
ATOM 5838 C CA . GLY A 1 749 ? 20.905 9.728 16.360 1.00 91.38 749 GLY A CA 1
ATOM 5839 C C . GLY A 1 749 ? 20.400 10.714 15.308 1.00 91.38 749 GLY A C 1
ATOM 5840 O O . GLY A 1 749 ? 20.127 11.865 15.663 1.00 91.38 749 GLY A O 1
ATOM 5841 N N . ASP A 1 750 ? 20.306 10.315 14.036 1.00 90.44 750 ASP A N 1
ATOM 5842 C CA . ASP A 1 750 ? 19.848 11.181 12.944 1.00 90.44 750 ASP A CA 1
ATOM 5843 C C . ASP A 1 750 ? 18.311 11.310 12.852 1.00 90.44 750 ASP A C 1
ATOM 5845 O O . ASP A 1 750 ? 17.790 12.107 12.064 1.00 90.44 750 ASP A O 1
ATOM 5849 N N . GLY A 1 751 ? 17.572 10.577 13.693 1.00 90.06 751 GLY A N 1
ATOM 5850 C CA . GLY A 1 751 ? 16.114 10.562 13.709 1.00 90.06 751 GLY A CA 1
ATOM 5851 C C . GLY A 1 751 ? 15.487 9.599 12.697 1.00 90.06 751 GLY A C 1
ATOM 5852 O O . GLY A 1 751 ? 14.266 9.643 12.516 1.00 90.06 751 GLY A O 1
ATOM 5853 N N . ARG A 1 752 ? 16.275 8.731 12.054 1.00 94.56 752 ARG A N 1
ATOM 5854 C CA . ARG A 1 752 ? 15.842 7.635 11.178 1.00 94.56 752 ARG A CA 1
ATOM 5855 C C . ARG A 1 752 ? 16.247 6.307 11.807 1.00 94.56 752 ARG A C 1
ATOM 5857 O O . ARG A 1 752 ? 17.274 6.183 12.456 1.00 94.56 752 ARG A O 1
ATOM 5864 N N . ALA A 1 753 ? 15.452 5.266 11.587 1.00 96.69 753 ALA A N 1
ATOM 5865 C CA . ALA A 1 753 ? 15.930 3.925 11.885 1.00 96.69 753 ALA A CA 1
ATOM 5866 C C . ALA A 1 753 ? 17.082 3.581 10.924 1.00 96.69 753 ALA A C 1
ATOM 5868 O O . ALA A 1 753 ? 16.941 3.734 9.706 1.00 96.69 753 ALA A O 1
ATOM 5869 N N . ASP A 1 754 ? 18.185 3.051 11.447 1.00 96.19 754 ASP A N 1
ATOM 5870 C CA . ASP A 1 754 ? 19.287 2.458 10.678 1.00 96.19 754 ASP A CA 1
ATOM 5871 C C . ASP A 1 754 ? 19.394 0.944 10.929 1.00 96.19 754 ASP A C 1
ATOM 5873 O O . ASP A 1 754 ? 19.852 0.208 10.054 1.00 96.19 754 ASP A O 1
ATOM 5877 N N . LYS A 1 755 ? 18.851 0.437 12.045 1.00 97.81 755 LYS A N 1
ATOM 5878 C CA . LYS A 1 755 ? 18.870 -0.989 12.399 1.00 97.81 755 LYS A CA 1
ATOM 5879 C C . LYS A 1 755 ? 17.471 -1.555 12.618 1.00 97.81 755 LYS A C 1
ATOM 5881 O O . LYS A 1 755 ? 16.682 -1.039 13.405 1.00 97.81 755 LYS A O 1
ATOM 5886 N N . ARG A 1 756 ? 17.181 -2.679 11.958 1.00 98.06 756 ARG A N 1
ATOM 5887 C CA . ARG A 1 756 ? 15.913 -3.410 12.066 1.00 98.06 756 ARG A CA 1
ATOM 5888 C C . ARG A 1 756 ? 16.163 -4.826 12.544 1.00 98.06 756 ARG A C 1
ATOM 5890 O O . ARG A 1 756 ? 16.927 -5.571 11.937 1.00 98.06 756 ARG A O 1
ATOM 5897 N N . THR A 1 757 ? 15.516 -5.209 13.636 1.00 97.50 757 THR A N 1
ATOM 5898 C CA . THR A 1 757 ? 15.621 -6.554 14.218 1.00 97.50 757 THR A CA 1
ATOM 5899 C C . THR A 1 757 ? 14.267 -7.247 14.164 1.00 97.50 757 THR A C 1
ATOM 5901 O O . THR A 1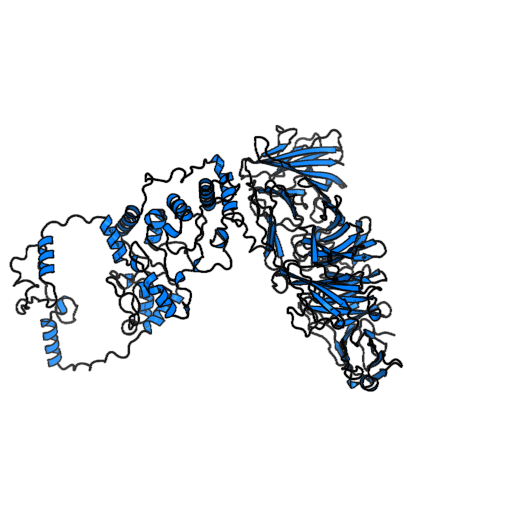 757 ? 13.271 -6.676 14.603 1.00 97.50 757 THR A O 1
ATOM 5904 N N . ILE A 1 758 ? 14.225 -8.478 13.654 1.00 96.00 758 ILE A N 1
ATOM 5905 C CA . ILE A 1 758 ? 12.992 -9.265 13.581 1.00 96.00 758 ILE A CA 1
ATOM 5906 C C . ILE A 1 758 ? 12.695 -9.837 14.967 1.00 96.00 758 ILE A C 1
ATOM 5908 O O . ILE A 1 758 ? 13.456 -10.654 15.482 1.00 96.00 758 ILE A O 1
ATOM 5912 N N . VAL A 1 759 ? 11.593 -9.400 15.575 1.00 95.62 759 VAL A N 1
ATOM 5913 C CA . VAL A 1 759 ? 11.136 -9.875 16.891 1.00 95.62 759 VAL A CA 1
ATOM 5914 C C . VAL A 1 759 ? 10.352 -11.178 16.746 1.00 95.62 759 VAL A C 1
ATOM 5916 O O . VAL A 1 759 ? 10.541 -12.103 17.531 1.00 95.62 759 VAL A O 1
ATOM 5919 N N . ALA A 1 760 ? 9.481 -11.257 15.739 1.00 95.00 760 ALA A N 1
ATOM 5920 C CA . ALA A 1 760 ? 8.688 -12.442 15.431 1.00 95.00 760 ALA A CA 1
ATOM 5921 C C . ALA A 1 760 ? 8.286 -12.456 13.953 1.00 95.00 760 ALA A C 1
ATOM 5923 O O . ALA A 1 760 ? 7.994 -11.409 13.377 1.00 95.00 760 ALA A O 1
ATOM 5924 N N . SER A 1 761 ? 8.245 -13.641 13.350 1.00 93.88 761 SER A N 1
ATOM 5925 C CA . SER A 1 761 ? 7.829 -13.866 11.961 1.00 93.88 761 SER A CA 1
ATOM 5926 C C . SER A 1 761 ? 7.407 -15.332 11.774 1.00 93.88 761 SER A C 1
ATOM 5928 O O . SER A 1 761 ? 7.295 -16.082 12.743 1.00 93.88 761 SER A O 1
ATOM 5930 N N . GLY A 1 762 ? 7.153 -15.757 10.532 1.00 91.00 762 GLY A N 1
ATOM 5931 C CA . GLY A 1 762 ? 6.952 -17.176 10.201 1.00 91.00 762 GLY A CA 1
ATOM 5932 C C . GLY A 1 762 ? 5.495 -17.627 10.085 1.00 91.00 762 GLY A C 1
ATOM 5933 O O . GLY A 1 762 ? 5.242 -18.799 9.824 1.00 91.00 762 GLY A O 1
ATOM 5934 N N . TRP A 1 763 ? 4.519 -16.721 10.183 1.00 91.69 763 TRP A N 1
ATOM 5935 C CA . TRP A 1 763 ? 3.090 -17.064 10.141 1.00 91.69 763 TRP A CA 1
ATOM 5936 C C . TRP A 1 763 ? 2.482 -17.256 8.743 1.00 91.69 763 TRP A C 1
ATOM 5938 O O . TRP A 1 763 ? 1.266 -17.108 8.588 1.00 91.69 763 TRP A O 1
ATOM 5948 N N . GLY A 1 764 ? 3.317 -17.550 7.739 1.00 85.12 764 GLY A N 1
ATOM 5949 C CA . GLY A 1 764 ? 2.926 -17.744 6.339 1.00 85.12 764 GLY A CA 1
ATOM 5950 C C . GLY A 1 764 ? 2.189 -16.534 5.764 1.00 85.12 764 GLY A C 1
ATOM 5951 O O . GLY A 1 764 ? 0.975 -16.488 5.858 1.00 85.12 764 GLY A O 1
ATOM 5952 N N . PHE A 1 765 ? 2.893 -15.560 5.185 1.00 88.81 765 PHE A N 1
ATOM 5953 C CA . PHE A 1 765 ? 2.355 -14.360 4.527 1.00 88.81 765 PHE A CA 1
ATOM 5954 C C . PHE A 1 765 ? 2.359 -14.525 2.996 1.00 88.81 765 PHE A C 1
ATOM 5956 O O . PHE A 1 765 ? 3.306 -15.093 2.450 1.00 88.81 765 PHE A O 1
ATOM 5963 N N . ASN A 1 766 ? 1.325 -14.039 2.301 1.00 88.56 766 ASN A N 1
ATOM 5964 C CA . ASN A 1 766 ? 1.277 -14.000 0.834 1.00 88.56 766 ASN A CA 1
ATOM 5965 C C . ASN A 1 766 ? 0.744 -12.652 0.298 1.00 88.56 766 ASN A C 1
ATOM 5967 O O . ASN A 1 766 ? 0.580 -11.689 1.036 1.00 88.56 766 ASN A O 1
ATOM 5971 N N . ASP A 1 767 ? 0.480 -12.561 -1.004 1.00 86.31 767 ASP A N 1
ATOM 5972 C CA . ASP A 1 767 ? 0.018 -11.343 -1.682 1.00 86.31 767 ASP A CA 1
ATOM 5973 C C . ASP A 1 767 ? -1.456 -10.972 -1.405 1.00 86.31 767 ASP A C 1
ATOM 5975 O O . ASP A 1 767 ? -1.984 -10.024 -1.995 1.00 86.31 767 ASP A O 1
ATOM 5979 N N . ASN A 1 768 ? -2.150 -11.685 -0.510 1.00 86.88 768 ASN A N 1
ATOM 5980 C CA . ASN A 1 768 ? -3.542 -11.400 -0.199 1.00 86.88 768 ASN A CA 1
ATOM 5981 C C . ASN A 1 768 ? -3.699 -10.077 0.568 1.00 86.88 768 ASN A C 1
ATOM 5983 O O . ASN A 1 768 ? -3.015 -9.777 1.551 1.00 86.88 768 ASN A O 1
ATOM 5987 N N . TYR A 1 769 ? -4.693 -9.294 0.153 1.00 83.12 769 TYR A N 1
ATOM 5988 C CA . TYR A 1 769 ? -5.034 -8.035 0.804 1.00 83.12 769 TYR A CA 1
ATOM 5989 C C . TYR A 1 769 ? -5.338 -8.195 2.305 1.00 83.12 769 TYR A C 1
ATOM 5991 O O . TYR A 1 769 ? -4.874 -7.370 3.092 1.00 83.12 769 TYR A O 1
ATOM 5999 N N . HIS A 1 770 ? -6.051 -9.261 2.687 1.00 85.06 770 HIS A N 1
ATOM 6000 C CA . HIS A 1 770 ? -6.542 -9.526 4.043 1.00 85.06 770 HIS A CA 1
ATOM 6001 C C . HIS A 1 770 ? -5.544 -10.235 4.971 1.00 85.06 770 HIS A C 1
ATOM 6003 O O . HIS A 1 770 ? -5.889 -10.529 6.116 1.00 85.06 770 HIS A O 1
ATOM 6009 N N . ASP A 1 771 ? -4.306 -10.473 4.531 1.00 89.12 771 ASP A N 1
ATOM 6010 C CA . ASP A 1 771 ? -3.232 -11.013 5.377 1.00 89.12 771 ASP A CA 1
ATOM 6011 C C . ASP A 1 771 ? -2.682 -9.940 6.346 1.00 89.12 771 ASP A C 1
ATOM 6013 O O . ASP A 1 771 ? -1.487 -9.655 6.400 1.00 89.12 771 ASP A O 1
ATOM 6017 N N . TRP A 1 772 ? -3.571 -9.284 7.090 1.00 89.69 772 TRP A N 1
ATOM 6018 C CA . TRP A 1 772 ? -3.225 -8.264 8.074 1.00 89.69 772 TRP A CA 1
ATOM 6019 C C . TRP A 1 772 ? -2.543 -8.869 9.306 1.00 89.69 772 TRP A C 1
ATOM 6021 O O . TRP A 1 772 ? -2.852 -9.996 9.710 1.00 89.69 772 TRP A O 1
ATOM 6031 N N . ALA A 1 773 ? -1.656 -8.072 9.907 1.00 94.69 773 ALA A N 1
ATOM 6032 C CA . ALA A 1 773 ? -1.049 -8.297 11.214 1.00 94.69 773 ALA A CA 1
ATOM 6033 C C . ALA A 1 773 ? -1.258 -7.040 12.081 1.00 94.69 773 ALA A C 1
ATOM 6035 O O . ALA A 1 773 ? -0.527 -6.057 11.954 1.00 94.69 773 ALA A O 1
ATOM 6036 N N . SER A 1 774 ? -2.306 -7.062 12.901 1.00 95.31 774 SER A N 1
ATOM 6037 C CA . SER A 1 774 ? -2.798 -5.954 13.734 1.00 95.31 774 SER A CA 1
ATOM 6038 C C . SER A 1 774 ? -2.362 -6.079 15.197 1.00 95.31 774 SER A C 1
ATOM 6040 O O . SER A 1 774 ? -1.886 -7.126 15.633 1.00 95.31 774 SER A O 1
ATOM 6042 N N . GLY A 1 775 ? -2.518 -5.005 15.979 1.00 91.50 775 GLY A N 1
ATOM 6043 C CA . GLY A 1 775 ? -1.716 -4.822 17.199 1.00 91.50 775 GLY A CA 1
ATOM 6044 C C . GLY A 1 775 ? -0.301 -4.402 16.790 1.00 91.50 775 GLY A C 1
ATOM 6045 O O . GLY A 1 775 ? -0.069 -4.267 15.611 1.00 91.50 775 GLY A O 1
ATOM 6046 N N . CYS A 1 776 ? 0.700 -4.220 17.644 1.00 93.44 776 CYS A N 1
ATOM 6047 C CA . CYS A 1 776 ? 0.808 -4.874 18.933 1.00 93.44 776 CYS A CA 1
ATOM 6048 C C . CYS A 1 776 ? 0.349 -4.027 20.121 1.00 93.44 776 CYS A C 1
ATOM 6050 O O . CYS A 1 776 ? 0.459 -2.806 20.121 1.00 93.44 776 CYS A O 1
ATOM 6052 N N . ILE A 1 777 ? -0.142 -4.723 21.140 1.00 95.44 777 ILE A N 1
ATOM 6053 C CA . ILE A 1 777 ? -0.284 -4.218 22.509 1.00 95.44 777 ILE A CA 1
ATOM 6054 C C . ILE A 1 777 ? 0.727 -4.943 23.399 1.00 95.44 777 ILE A C 1
ATOM 6056 O O . ILE A 1 777 ? 1.175 -6.042 23.056 1.00 95.44 777 ILE A O 1
ATOM 6060 N N . ARG A 1 778 ? 1.084 -4.337 24.532 1.00 95.38 778 ARG A N 1
ATOM 6061 C CA . ARG A 1 778 ? 2.069 -4.871 25.478 1.00 95.38 778 ARG A CA 1
ATOM 6062 C C . ARG A 1 778 ? 1.447 -5.026 26.865 1.00 95.38 778 ARG A C 1
ATOM 6064 O O . ARG A 1 778 ? 0.820 -4.086 27.345 1.00 95.38 778 ARG A O 1
ATOM 6071 N N . ASP A 1 779 ? 1.631 -6.190 27.486 1.00 95.38 779 ASP A N 1
ATOM 6072 C CA . ASP A 1 779 ? 1.214 -6.427 28.878 1.00 95.38 779 ASP A CA 1
ATOM 6073 C C . ASP A 1 779 ? 2.244 -5.921 29.898 1.00 95.38 779 ASP A C 1
ATOM 6075 O O . ASP A 1 779 ? 3.383 -5.582 29.557 1.00 95.38 779 ASP A O 1
ATOM 6079 N N . SER A 1 780 ? 1.863 -5.915 31.178 1.00 94.38 780 SER A N 1
ATOM 6080 C CA . SER A 1 780 ? 2.750 -5.524 32.283 1.00 94.38 780 SER A CA 1
ATOM 6081 C C . SER A 1 780 ? 4.021 -6.382 32.423 1.00 94.38 780 SER A C 1
ATOM 6083 O O . SER A 1 780 ? 4.973 -5.974 33.090 1.00 94.38 780 SER A O 1
ATOM 6085 N N . LYS A 1 781 ? 4.068 -7.560 31.784 1.00 93.56 781 LYS A N 1
ATOM 6086 C CA . LYS A 1 781 ? 5.218 -8.481 31.769 1.00 93.56 781 LYS A CA 1
ATOM 6087 C C . LYS A 1 781 ? 6.114 -8.292 30.539 1.00 93.56 781 LYS A C 1
ATOM 6089 O O . LYS A 1 781 ? 7.121 -8.988 30.419 1.00 93.56 781 LYS A O 1
ATOM 6094 N N . GLY A 1 782 ? 5.768 -7.375 29.637 1.00 93.00 782 GLY A N 1
ATOM 6095 C CA . GLY A 1 782 ? 6.520 -7.078 28.421 1.00 93.00 782 GLY A CA 1
ATOM 6096 C C . GLY A 1 782 ? 6.240 -8.011 27.239 1.00 93.00 782 GLY A C 1
ATOM 6097 O O . GLY A 1 782 ? 6.941 -7.906 26.231 1.00 93.00 782 GLY A O 1
ATOM 6098 N N . ASN A 1 783 ? 5.243 -8.900 27.320 1.00 96.00 783 ASN A N 1
ATOM 6099 C CA . ASN A 1 783 ? 4.829 -9.708 26.170 1.00 96.00 783 ASN A CA 1
ATOM 6100 C C . ASN A 1 783 ? 4.031 -8.849 25.188 1.00 96.00 783 ASN A C 1
ATOM 6102 O O . ASN A 1 783 ? 3.274 -7.966 25.596 1.00 96.00 783 ASN A O 1
ATOM 6106 N N . LEU A 1 784 ? 4.181 -9.139 23.900 1.00 97.38 784 LEU A N 1
ATOM 6107 C CA . LEU A 1 784 ? 3.436 -8.494 22.828 1.00 97.38 784 LEU A CA 1
ATOM 6108 C C . LEU A 1 784 ? 2.286 -9.384 22.371 1.00 97.38 784 LEU A C 1
ATOM 6110 O O . LEU A 1 784 ? 2.410 -10.607 22.367 1.00 97.38 784 LEU A O 1
ATOM 6114 N N . TYR A 1 785 ? 1.194 -8.770 21.931 1.00 97.62 785 TYR A N 1
ATOM 6115 C CA . TYR A 1 785 ? 0.051 -9.486 21.371 1.00 97.62 785 TYR A CA 1
ATOM 6116 C C . TYR A 1 785 ? -0.309 -8.910 20.011 1.00 97.62 785 TYR A C 1
ATOM 6118 O O . TYR A 1 785 ? -0.422 -7.691 19.879 1.00 97.62 785 TYR A O 1
ATOM 6126 N N . ILE A 1 786 ? -0.495 -9.781 19.019 1.00 97.31 786 ILE A N 1
ATOM 6127 C CA . ILE A 1 786 ? -0.891 -9.408 17.656 1.00 97.31 786 ILE A CA 1
ATOM 6128 C C . ILE A 1 786 ? -2.077 -10.246 17.180 1.00 97.31 786 ILE A C 1
ATOM 6130 O O . ILE A 1 786 ? -2.257 -11.386 17.607 1.00 97.31 786 ILE A O 1
ATOM 6134 N N . GLY A 1 787 ? -2.876 -9.684 16.280 1.00 96.94 787 GLY A N 1
ATOM 6135 C CA . GLY A 1 787 ? -3.966 -10.368 15.597 1.00 96.94 787 GLY A CA 1
ATOM 6136 C C . GLY A 1 787 ? -3.628 -10.649 14.139 1.00 96.94 787 GLY A C 1
ATOM 6137 O O . GLY A 1 787 ? -3.069 -9.804 13.443 1.00 96.94 787 GLY A O 1
ATOM 6138 N N . LEU A 1 788 ? -3.976 -11.842 13.664 1.00 96.50 788 LEU A N 1
ATOM 6139 C CA . LEU A 1 788 ? -3.782 -12.256 12.278 1.00 96.50 788 LEU A CA 1
ATOM 6140 C C . LEU A 1 788 ? -5.129 -12.458 11.588 1.00 96.50 788 LEU A C 1
ATOM 6142 O O . LEU A 1 788 ? -5.977 -13.208 12.074 1.00 96.50 788 LEU A O 1
ATOM 6146 N N . GLY A 1 789 ? -5.303 -11.830 10.423 1.00 93.88 789 GLY A N 1
ATOM 6147 C CA . GLY A 1 789 ? -6.510 -11.989 9.607 1.00 93.88 789 GLY A CA 1
ATOM 6148 C C . GLY A 1 789 ? -6.773 -13.445 9.202 1.00 93.88 789 GLY A C 1
ATOM 6149 O O . GLY A 1 789 ? -5.840 -14.238 9.028 1.00 93.88 789 GLY A O 1
ATOM 6150 N N . SER A 1 790 ? -8.051 -13.801 9.066 1.00 93.12 790 SER A N 1
ATOM 6151 C CA . SER A 1 790 ? -8.495 -15.126 8.627 1.00 93.12 790 SER A CA 1
ATOM 6152 C C . SER A 1 790 ? -8.331 -15.335 7.127 1.00 93.12 790 SER A C 1
ATOM 6154 O O . SER A 1 790 ? -8.441 -14.417 6.313 1.00 93.12 790 SER A O 1
ATOM 6156 N N . ASP A 1 791 ? -8.131 -16.592 6.755 1.00 92.62 791 ASP A N 1
ATOM 6157 C CA . ASP A 1 791 ? -8.054 -17.075 5.384 1.00 92.62 791 ASP A CA 1
ATOM 6158 C C . ASP A 1 791 ? -9.311 -17.855 4.969 1.00 92.62 791 ASP A C 1
ATOM 6160 O O . ASP A 1 791 ? -9.276 -18.588 3.980 1.00 92.62 791 ASP A O 1
ATOM 6164 N N . TYR A 1 792 ? -10.440 -17.687 5.671 1.00 88.44 792 TYR A N 1
ATOM 6165 C CA . TYR A 1 792 ? -11.693 -18.402 5.379 1.00 88.44 792 TYR A CA 1
ATOM 6166 C C . TYR A 1 792 ? -12.109 -18.310 3.897 1.00 88.44 792 TYR A C 1
ATOM 6168 O O . TYR A 1 792 ? -12.670 -19.254 3.352 1.00 88.44 792 TYR A O 1
ATOM 6176 N N . ALA A 1 793 ? -11.798 -17.201 3.213 1.00 84.69 793 ALA A N 1
ATOM 6177 C CA . ALA A 1 793 ? -12.093 -16.996 1.793 1.00 84.69 793 ALA A CA 1
ATOM 6178 C C . ALA A 1 793 ? -11.016 -17.552 0.830 1.00 84.69 793 ALA A C 1
ATOM 6180 O O . ALA A 1 793 ? -11.204 -17.531 -0.387 1.00 84.69 793 ALA A O 1
ATOM 6181 N N . GLN A 1 794 ? -9.886 -18.047 1.341 1.00 88.00 794 GLN A N 1
ATOM 6182 C CA . GLN A 1 794 ? -8.709 -18.475 0.579 1.00 88.00 794 GLN A CA 1
ATOM 6183 C C . GLN A 1 794 ? -8.594 -20.010 0.511 1.00 88.00 794 GLN A C 1
ATOM 6185 O O . GLN A 1 794 ? -7.585 -20.595 0.893 1.00 88.00 794 GLN A O 1
ATOM 6190 N N . MET A 1 795 ? -9.604 -20.682 -0.050 1.00 86.88 795 MET A N 1
ATOM 6191 C CA . MET A 1 795 ? -9.685 -22.159 -0.118 1.00 86.88 795 MET A CA 1
ATOM 6192 C C . MET A 1 795 ? -8.481 -22.854 -0.791 1.00 86.88 795 MET A C 1
ATOM 6194 O O . MET A 1 795 ? -8.308 -24.060 -0.652 1.00 86.88 795 MET A O 1
ATOM 6198 N N . LYS A 1 796 ? -7.672 -22.112 -1.560 1.00 89.06 796 LYS A N 1
ATOM 6199 C CA . LYS A 1 796 ? -6.504 -22.617 -2.303 1.00 89.06 796 LYS A CA 1
ATOM 6200 C C . LYS A 1 796 ? -5.159 -22.279 -1.650 1.00 89.06 796 LYS A C 1
ATOM 6202 O O . LYS A 1 796 ? -4.126 -22.495 -2.279 1.00 89.06 796 LYS A O 1
ATOM 6207 N N . ARG A 1 797 ? -5.154 -21.704 -0.444 1.00 90.25 797 ARG A N 1
ATOM 6208 C CA . ARG A 1 797 ? -3.915 -21.401 0.281 1.00 90.25 797 ARG A CA 1
ATOM 6209 C C . ARG A 1 797 ? -3.162 -22.710 0.600 1.00 90.25 797 ARG A C 1
ATOM 6211 O O . ARG A 1 797 ? -3.826 -23.667 1.005 1.00 90.25 797 ARG A O 1
ATOM 6218 N N . PRO A 1 798 ? -1.828 -22.771 0.407 1.00 90.38 798 PRO A N 1
ATOM 6219 C CA . PRO A 1 798 ? -1.029 -23.955 0.729 1.00 90.38 798 PRO A CA 1
ATOM 6220 C C . PRO A 1 798 ? -1.149 -24.380 2.196 1.00 90.38 798 PRO A C 1
ATOM 6222 O O . PRO A 1 798 ? -1.204 -23.531 3.083 1.00 90.38 798 PRO A O 1
ATOM 6225 N N . ASP A 1 799 ? -1.161 -25.688 2.443 1.00 89.00 799 ASP A N 1
ATOM 6226 C CA . ASP A 1 799 ? -1.405 -26.302 3.758 1.00 89.00 799 ASP A CA 1
ATOM 6227 C C . ASP A 1 799 ? -0.370 -25.922 4.828 1.00 89.00 799 ASP A C 1
ATOM 6229 O O . ASP A 1 799 ? -0.696 -25.855 6.009 1.00 89.00 799 ASP A O 1
ATOM 6233 N N . ASP A 1 800 ? 0.866 -25.627 4.437 1.00 89.75 800 ASP A N 1
ATOM 6234 C CA . ASP A 1 800 ? 1.903 -25.131 5.343 1.00 89.75 800 ASP A CA 1
ATOM 6235 C C . ASP A 1 800 ? 1.720 -23.639 5.685 1.00 89.75 800 ASP A C 1
ATOM 6237 O O . ASP A 1 800 ? 2.343 -23.124 6.599 1.00 89.75 800 ASP A O 1
ATOM 6241 N N . GLN A 1 801 ? 0.835 -22.907 5.005 1.00 91.62 801 GLN A N 1
ATOM 6242 C CA . GLN A 1 801 ? 0.656 -21.458 5.190 1.00 91.62 801 GLN A CA 1
ATOM 6243 C C . GLN A 1 801 ? -0.660 -21.063 5.871 1.00 91.62 801 GLN A C 1
ATOM 6245 O O . GLN A 1 801 ? -0.935 -19.869 6.020 1.00 91.62 801 GLN A O 1
ATOM 6250 N N . ILE A 1 802 ? -1.490 -22.029 6.269 1.00 92.25 802 ILE A N 1
ATOM 6251 C CA . ILE A 1 802 ? -2.812 -21.775 6.874 1.00 92.25 802 ILE A CA 1
ATOM 6252 C C . ILE A 1 802 ? -2.779 -21.754 8.408 1.00 92.25 802 ILE A C 1
ATOM 6254 O O . ILE A 1 802 ? -3.686 -21.200 9.025 1.00 92.25 802 ILE A O 1
ATOM 6258 N N . HIS A 1 803 ? -1.753 -22.346 9.037 1.00 92.19 803 HIS A N 1
ATOM 6259 C CA . HIS A 1 803 ? -1.759 -22.683 10.470 1.00 92.19 803 HIS A CA 1
ATOM 6260 C C . HIS A 1 803 ? -2.127 -21.500 11.385 1.00 92.19 803 HIS A C 1
ATOM 6262 O O . HIS A 1 803 ? -2.933 -21.642 12.305 1.00 92.19 803 HIS A O 1
ATOM 6268 N N . TRP A 1 804 ? -1.575 -20.325 11.080 1.00 93.38 804 TRP A N 1
ATOM 6269 C CA . TRP A 1 804 ? -1.619 -19.133 11.927 1.00 93.38 804 TRP A CA 1
ATOM 6270 C C . TRP A 1 804 ? -2.765 -18.160 11.613 1.00 93.38 804 TRP A C 1
ATOM 6272 O O . TRP A 1 804 ? -2.893 -17.133 12.277 1.00 93.38 804 TRP A O 1
ATOM 6282 N N . ARG A 1 805 ? -3.576 -18.417 10.582 1.00 94.75 805 ARG A N 1
ATOM 6283 C CA . ARG A 1 805 ? -4.613 -17.479 10.124 1.00 94.75 805 ARG A CA 1
ATOM 6284 C C . ARG A 1 805 ? -5.815 -17.466 11.075 1.00 94.75 805 ARG A C 1
ATOM 6286 O O . ARG A 1 805 ? -6.211 -18.513 11.590 1.00 94.75 805 ARG A O 1
ATOM 6293 N N . GLY A 1 806 ? -6.404 -16.285 11.286 1.00 94.62 806 GLY A N 1
ATOM 6294 C CA . GLY A 1 806 ? -7.562 -16.096 12.173 1.00 94.62 806 GLY A CA 1
ATOM 6295 C C . GLY A 1 806 ? -7.245 -16.309 13.657 1.00 94.62 806 GLY A C 1
ATOM 6296 O O . GLY A 1 806 ? -8.074 -16.850 14.392 1.00 94.62 806 GLY A O 1
ATOM 6297 N N . LYS A 1 807 ? -6.026 -15.954 14.090 1.00 96.31 807 LYS A N 1
ATOM 6298 C CA . LYS A 1 807 ? -5.503 -16.209 15.443 1.00 96.31 807 LYS A CA 1
ATOM 6299 C C . LYS A 1 807 ? -5.063 -14.925 16.142 1.00 96.31 807 LYS A C 1
ATOM 6301 O O . LYS A 1 807 ? -4.643 -13.967 15.494 1.00 96.31 807 LYS A O 1
ATOM 6306 N N . ILE A 1 808 ? -5.077 -14.962 17.471 1.00 97.81 808 ILE A N 1
ATOM 6307 C CA . ILE A 1 808 ? -4.359 -14.004 18.320 1.00 97.81 808 ILE A CA 1
ATOM 6308 C C . ILE A 1 808 ? -3.098 -14.677 18.826 1.00 97.81 808 ILE A C 1
ATOM 6310 O O . ILE A 1 808 ? -3.163 -15.765 19.407 1.00 97.81 808 ILE A O 1
ATOM 6314 N N . LEU A 1 809 ? -1.963 -14.028 18.601 1.00 97.19 809 LEU A N 1
ATOM 6315 C CA . LEU A 1 809 ? -0.657 -14.527 18.990 1.00 97.19 809 LEU A CA 1
ATOM 6316 C C . LEU A 1 809 ? -0.125 -13.731 20.170 1.00 97.19 809 LEU A C 1
ATOM 6318 O O . LEU A 1 809 ? -0.211 -12.504 20.185 1.00 97.19 809 LEU A O 1
ATOM 6322 N N . LYS A 1 810 ? 0.483 -14.437 21.115 1.00 97.25 810 LYS A N 1
ATOM 6323 C CA . LYS A 1 810 ? 1.357 -13.869 22.132 1.00 97.25 810 LYS A CA 1
ATOM 6324 C C . LYS A 1 810 ? 2.799 -14.098 21.718 1.00 97.25 810 LYS A C 1
ATOM 6326 O O . LYS A 1 810 ? 3.185 -15.218 21.400 1.00 97.25 810 LYS A O 1
ATOM 6331 N N . ILE A 1 811 ? 3.584 -13.034 21.755 1.00 96.94 811 ILE A N 1
ATOM 6332 C CA . ILE A 1 811 ? 5.016 -13.036 21.494 1.00 96.94 811 ILE A CA 1
ATOM 6333 C C . ILE A 1 811 ? 5.701 -12.674 22.807 1.00 96.94 811 ILE A C 1
ATOM 6335 O O . ILE A 1 811 ? 5.550 -11.567 23.327 1.00 96.94 811 ILE A O 1
ATOM 6339 N N . THR A 1 812 ? 6.425 -13.625 23.379 1.00 92.62 812 THR A N 1
ATOM 6340 C CA . THR A 1 812 ? 7.181 -13.397 24.612 1.00 92.62 812 THR A CA 1
ATOM 6341 C C . THR A 1 812 ? 8.414 -12.532 24.351 1.00 92.62 812 THR A C 1
ATOM 6343 O O . THR A 1 812 ? 8.855 -12.374 23.214 1.00 92.62 812 THR A O 1
ATOM 6346 N N . TYR A 1 813 ? 9.035 -12.004 25.410 1.00 81.44 813 TYR A N 1
ATOM 6347 C CA . TYR A 1 813 ? 10.238 -11.167 25.278 1.00 81.44 813 TYR A CA 1
ATOM 6348 C C . TYR A 1 813 ? 11.410 -11.865 24.555 1.00 81.44 813 TYR A C 1
ATOM 6350 O O . TYR A 1 813 ? 12.210 -11.211 23.894 1.00 81.44 813 TYR A O 1
ATOM 6358 N N . ASN A 1 814 ? 11.507 -13.196 24.647 1.00 80.94 814 ASN A N 1
ATOM 6359 C CA . ASN A 1 814 ? 12.503 -13.997 23.926 1.00 80.94 814 ASN A CA 1
ATOM 6360 C C . ASN A 1 814 ? 12.065 -14.416 22.506 1.00 80.94 814 ASN A C 1
ATOM 6362 O O . ASN A 1 814 ? 12.760 -15.215 21.885 1.00 80.94 814 ASN A O 1
ATOM 6366 N N . GLY A 1 815 ? 10.936 -13.908 22.003 1.00 82.25 815 GLY A N 1
ATOM 6367 C CA . GLY A 1 815 ? 10.458 -14.146 20.638 1.00 82.25 815 GLY A CA 1
ATOM 6368 C C . GLY A 1 815 ? 9.680 -15.449 20.428 1.00 82.25 815 GLY A C 1
ATOM 6369 O O . GLY A 1 815 ? 9.411 -15.804 19.282 1.00 82.25 815 GLY A O 1
ATOM 6370 N N . ASN A 1 816 ? 9.294 -16.171 21.490 1.00 91.38 816 ASN A N 1
ATOM 6371 C CA . ASN A 1 816 ? 8.452 -17.362 21.339 1.00 91.38 816 ASN A CA 1
ATOM 6372 C C . ASN A 1 816 ? 7.015 -16.950 21.009 1.00 91.38 816 ASN A C 1
ATOM 6374 O O . ASN A 1 816 ? 6.470 -16.041 21.637 1.00 91.38 816 ASN A O 1
ATOM 6378 N N . ILE A 1 817 ? 6.401 -17.658 20.061 1.00 95.19 817 ILE A N 1
ATOM 6379 C CA . ILE A 1 817 ? 5.046 -17.389 19.577 1.00 95.19 817 ILE A CA 1
ATOM 6380 C C . ILE A 1 817 ? 4.089 -18.451 20.126 1.00 95.19 817 ILE A C 1
ATOM 6382 O O . ILE A 1 817 ? 4.315 -19.646 19.951 1.00 95.19 817 ILE A O 1
ATOM 6386 N N . GLU A 1 818 ? 3.006 -18.012 20.762 1.00 95.56 818 GLU A N 1
ATOM 6387 C CA . GLU A 1 818 ? 1.937 -18.856 21.303 1.00 95.56 818 GLU A CA 1
ATOM 6388 C C . GLU A 1 818 ? 0.582 -18.417 20.729 1.00 95.56 818 GLU A C 1
ATOM 6390 O O . GLU A 1 818 ? 0.271 -17.226 20.703 1.00 95.56 818 GLU A O 1
ATOM 6395 N N . VAL A 1 819 ? -0.244 -19.369 20.283 1.00 95.56 819 VAL A N 1
ATOM 6396 C CA . VAL A 1 819 ? -1.633 -19.098 19.881 1.00 95.56 819 VAL A CA 1
ATOM 6397 C C . VAL A 1 819 ? -2.507 -19.035 21.131 1.00 95.56 819 VAL A C 1
ATOM 6399 O O . VAL A 1 819 ? -2.610 -20.021 21.855 1.00 95.56 819 VAL A O 1
ATOM 6402 N N . LEU A 1 820 ? -3.171 -17.902 21.365 1.00 96.19 820 LEU A N 1
ATOM 6403 C CA . LEU A 1 820 ? -4.061 -17.729 22.518 1.00 96.19 820 LEU A CA 1
ATOM 6404 C C . LEU A 1 820 ? -5.536 -17.897 22.184 1.00 96.19 820 LEU A C 1
ATOM 6406 O O . LEU A 1 820 ? -6.286 -18.416 22.997 1.00 96.19 820 LEU A O 1
ATOM 6410 N N . GLY A 1 821 ? -5.970 -17.465 21.010 1.00 96.12 821 GLY A N 1
ATOM 6411 C CA . GLY A 1 821 ? -7.361 -17.584 20.589 1.00 96.12 821 GLY A CA 1
ATOM 6412 C C . GLY A 1 821 ? -7.439 -17.803 19.091 1.00 96.12 821 GLY A C 1
ATOM 6413 O O . GLY A 1 821 ? -6.501 -17.465 18.360 1.00 96.12 821 GLY A O 1
ATOM 6414 N N . HIS A 1 822 ? -8.543 -18.386 18.637 1.00 96.56 822 HIS A N 1
ATOM 6415 C CA . HIS A 1 822 ? -8.727 -18.742 17.236 1.00 96.56 822 HIS A CA 1
ATOM 6416 C C . HIS A 1 822 ? -10.147 -18.500 16.730 1.00 96.56 822 HIS A C 1
ATOM 6418 O O . HIS A 1 822 ? -11.014 -18.057 17.479 1.00 96.56 822 HIS A O 1
ATOM 6424 N N . ALA A 1 823 ? -10.368 -18.781 15.444 1.00 95.12 823 ALA A N 1
ATOM 6425 C CA . ALA A 1 823 ? -11.612 -18.507 14.744 1.00 95.12 823 ALA A CA 1
ATOM 6426 C C . ALA A 1 823 ? -12.029 -17.022 14.785 1.00 95.12 823 ALA A C 1
ATOM 6428 O O . ALA A 1 823 ? -13.213 -16.714 14.847 1.00 95.12 823 ALA A O 1
ATOM 6429 N N . PHE A 1 824 ? -11.063 -16.100 14.756 1.00 95.38 824 PHE A N 1
ATOM 6430 C CA . PHE A 1 824 ? -11.334 -14.681 14.509 1.00 95.38 824 PHE A CA 1
ATOM 6431 C C . PHE A 1 824 ? -11.429 -14.424 13.011 1.00 95.38 824 PHE A C 1
ATOM 6433 O O . PHE A 1 824 ? -10.685 -15.033 12.241 1.00 95.38 824 PHE A O 1
ATOM 6440 N N . ARG A 1 825 ? -12.261 -13.472 12.585 1.00 92.06 825 ARG A N 1
ATOM 6441 C CA . ARG A 1 825 ? -12.345 -13.069 11.177 1.00 92.06 825 ARG A CA 1
ATOM 6442 C C . ARG A 1 825 ? -11.240 -12.082 10.822 1.00 92.06 825 ARG A C 1
ATOM 6444 O O . ARG A 1 825 ? -10.343 -12.417 10.050 1.00 92.06 825 ARG A O 1
ATOM 6451 N N . TYR A 1 826 ? -11.307 -10.879 11.375 1.00 92.00 826 TYR A N 1
ATOM 6452 C CA . TYR A 1 826 ? -10.372 -9.781 11.157 1.00 92.00 826 TYR A CA 1
ATOM 6453 C C . TYR A 1 826 ? -10.177 -9.014 12.480 1.00 92.00 826 TYR A C 1
ATOM 6455 O O . TYR A 1 826 ? -10.831 -8.005 12.725 1.00 92.00 826 TYR A O 1
ATOM 6463 N N . PRO A 1 827 ? -9.266 -9.474 13.356 1.00 94.44 827 PRO A N 1
ATOM 6464 C CA . PRO A 1 827 ? -9.063 -8.877 14.675 1.00 94.44 827 PRO A CA 1
ATOM 6465 C C . PRO A 1 827 ? -8.267 -7.557 14.606 1.00 94.44 827 PRO A C 1
ATOM 6467 O O . PRO A 1 827 ? -7.109 -7.499 15.010 1.00 94.44 827 PRO A O 1
ATOM 6470 N N . THR A 1 828 ? -8.823 -6.491 14.027 1.00 91.19 828 THR A N 1
ATOM 6471 C CA . THR A 1 828 ? -8.062 -5.275 13.658 1.00 91.19 828 THR A CA 1
ATOM 6472 C C . THR A 1 828 ? -7.667 -4.375 14.828 1.00 91.19 828 THR A C 1
ATOM 6474 O O . THR A 1 828 ? -6.687 -3.645 14.717 1.00 91.19 828 THR A O 1
ATOM 6477 N N . GLY A 1 829 ? -8.430 -4.371 15.923 1.00 93.88 829 GLY A N 1
ATOM 6478 C CA . GLY A 1 829 ? -8.176 -3.519 17.084 1.00 93.88 829 GLY A CA 1
ATOM 6479 C C . GLY A 1 829 ? -7.942 -4.356 18.328 1.00 93.88 829 GLY A C 1
ATOM 6480 O O . GLY A 1 829 ? -8.779 -5.178 18.681 1.00 93.88 829 GLY A O 1
ATOM 6481 N N . LEU A 1 830 ? -6.809 -4.142 18.990 1.00 97.00 830 LEU A N 1
ATOM 6482 C CA . LEU A 1 830 ? -6.464 -4.788 20.252 1.00 97.00 830 LEU A CA 1
ATOM 6483 C C . LEU A 1 830 ? -6.317 -3.702 21.318 1.00 97.00 830 LEU A C 1
ATOM 6485 O O . LEU A 1 830 ? -5.632 -2.708 21.090 1.00 97.00 830 LEU A O 1
ATOM 6489 N N . ALA A 1 831 ? -6.934 -3.905 22.477 1.00 96.50 831 ALA A N 1
ATOM 6490 C CA . ALA A 1 831 ? -6.772 -3.054 23.649 1.00 96.50 831 ALA A CA 1
ATOM 6491 C C . ALA A 1 831 ? -6.480 -3.901 24.882 1.00 96.50 831 ALA A C 1
ATOM 6493 O O . ALA A 1 831 ? -6.921 -5.044 24.979 1.00 96.50 831 ALA A O 1
ATOM 6494 N N . ILE A 1 832 ? -5.762 -3.316 25.834 1.00 96.12 832 ILE A N 1
ATOM 6495 C CA . ILE A 1 832 ? -5.463 -3.923 27.128 1.00 96.12 832 ILE A CA 1
ATOM 6496 C C . ILE A 1 832 ? -5.814 -2.928 28.230 1.00 96.12 832 ILE A C 1
ATOM 6498 O O . ILE A 1 832 ? -5.529 -1.737 28.099 1.00 96.12 832 ILE A O 1
ATOM 6502 N N . ASN A 1 833 ? -6.505 -3.384 29.274 1.00 95.12 833 ASN A N 1
ATOM 6503 C CA . ASN A 1 833 ? -6.869 -2.532 30.411 1.00 95.12 833 ASN A CA 1
ATOM 6504 C C . ASN A 1 833 ? -5.819 -2.578 31.534 1.00 95.12 833 ASN A C 1
ATOM 6506 O O . ASN A 1 833 ? -4.816 -3.285 31.443 1.00 95.12 833 ASN A O 1
ATOM 6510 N N . SER A 1 834 ? -6.076 -1.860 32.634 1.00 94.00 834 SER A N 1
ATOM 6511 C CA . SER A 1 834 ? -5.169 -1.809 33.791 1.00 94.00 834 SER A CA 1
ATOM 6512 C C . SER A 1 834 ? -4.925 -3.153 34.506 1.00 94.00 834 SER A C 1
ATOM 6514 O O . SER A 1 834 ? -4.061 -3.233 35.379 1.00 94.00 834 SER A O 1
ATOM 6516 N N . LYS A 1 835 ? -5.675 -4.205 34.153 1.00 94.94 835 LYS A N 1
ATOM 6517 C CA . LYS A 1 835 ? -5.618 -5.553 34.743 1.00 94.94 835 LYS A CA 1
ATOM 6518 C C . LYS A 1 835 ? -4.991 -6.591 33.804 1.00 94.94 835 LYS A C 1
ATOM 6520 O O . LYS A 1 835 ? -5.112 -7.782 34.076 1.00 94.94 835 LYS A O 1
ATOM 6525 N N . ASP A 1 836 ? -4.364 -6.151 32.711 1.00 96.12 836 ASP A N 1
ATOM 6526 C CA . ASP A 1 836 ? -3.881 -7.000 31.613 1.00 96.12 836 ASP A CA 1
ATOM 6527 C C . ASP A 1 836 ? -4.988 -7.843 30.938 1.00 96.12 836 ASP A C 1
ATOM 6529 O O . ASP A 1 836 ? -4.719 -8.884 30.337 1.00 96.12 836 ASP A O 1
ATOM 6533 N N . GLU A 1 837 ? -6.252 -7.410 31.013 1.00 95.94 837 GLU A N 1
ATOM 6534 C CA . GLU A 1 837 ? -7.346 -8.049 30.277 1.00 95.94 837 GLU A CA 1
ATOM 6535 C C . GLU A 1 837 ? -7.400 -7.488 28.850 1.00 95.94 837 GLU A C 1
ATOM 6537 O O . GLU A 1 837 ? -7.374 -6.269 28.653 1.00 95.94 837 GLU A O 1
ATOM 6542 N N . ILE A 1 838 ? -7.479 -8.380 27.858 1.00 97.69 838 ILE A N 1
ATOM 6543 C CA . ILE A 1 838 ? -7.362 -8.035 26.438 1.00 97.69 838 ILE A CA 1
ATOM 6544 C C . ILE A 1 838 ? -8.733 -8.049 25.760 1.00 97.69 838 ILE A C 1
ATOM 6546 O O . ILE A 1 838 ? -9.473 -9.035 25.829 1.00 97.69 838 ILE A O 1
ATOM 6550 N N . PHE A 1 839 ? -9.021 -6.965 25.043 1.00 97.62 839 PHE A N 1
ATOM 6551 C CA . PHE A 1 839 ? -10.205 -6.789 24.211 1.00 97.62 839 PHE A CA 1
ATOM 6552 C C . PHE A 1 839 ? -9.815 -6.733 22.743 1.00 97.62 839 PHE A C 1
ATOM 6554 O O . PHE A 1 839 ? -8.816 -6.107 22.381 1.00 97.62 839 PHE A O 1
ATOM 6561 N N . ILE A 1 840 ? -10.617 -7.371 21.897 1.00 97.81 840 ILE A N 1
ATOM 6562 C CA . ILE A 1 840 ? -10.350 -7.486 20.464 1.00 97.81 840 ILE A CA 1
ATOM 6563 C C . ILE A 1 840 ? -11.595 -7.067 19.702 1.00 97.81 840 ILE A C 1
ATOM 6565 O O . ILE A 1 840 ? -12.663 -7.635 19.925 1.00 97.81 840 ILE A O 1
ATOM 6569 N N . SER A 1 841 ? -11.465 -6.109 18.791 1.00 96.75 841 SER A N 1
ATOM 6570 C CA . SER A 1 841 ? -12.524 -5.840 17.828 1.00 96.75 841 SER A CA 1
ATOM 6571 C C . SER A 1 841 ? -12.464 -6.853 16.697 1.00 96.75 841 SER A C 1
ATOM 6573 O O . SER A 1 841 ? -11.387 -7.127 16.169 1.00 96.75 841 SER A O 1
ATOM 6575 N N . ASP A 1 842 ? -13.616 -7.395 16.318 1.00 94.12 842 ASP A N 1
ATOM 6576 C CA . ASP A 1 842 ? -13.750 -8.255 15.146 1.00 94.12 842 ASP A CA 1
ATOM 6577 C C . ASP A 1 842 ? -14.923 -7.788 14.274 1.00 94.12 842 ASP A C 1
ATOM 6579 O O . ASP A 1 842 ? -15.975 -7.367 14.771 1.00 94.12 842 ASP A O 1
ATOM 6583 N N . GLN A 1 843 ? -14.728 -7.795 12.955 1.00 87.31 843 GLN A N 1
ATOM 6584 C CA . GLN A 1 843 ? -15.670 -7.169 12.031 1.00 87.31 843 GLN A CA 1
ATOM 6585 C C . GLN A 1 843 ? -16.813 -8.089 11.634 1.00 87.31 843 GLN A C 1
ATOM 6587 O O . GLN A 1 843 ? -16.610 -9.242 11.241 1.00 87.31 843 GLN A O 1
ATOM 6592 N N . GLN A 1 844 ? -18.002 -7.493 11.541 1.00 82.56 844 GLN A N 1
ATOM 6593 C CA . GLN A 1 844 ? -19.190 -8.136 10.997 1.00 82.56 844 GLN A CA 1
ATOM 6594 C C . GLN A 1 844 ? -18.964 -8.677 9.576 1.00 82.56 844 GLN A C 1
ATOM 6596 O O . GLN A 1 844 ? -18.357 -8.037 8.706 1.00 82.56 844 GLN A O 1
ATOM 6601 N N . GLY A 1 845 ? -19.559 -9.834 9.315 1.00 75.62 845 GLY A N 1
ATOM 6602 C CA . GLY A 1 845 ? -19.611 -10.509 8.027 1.00 75.62 845 GLY A CA 1
ATOM 6603 C C . GLY A 1 845 ? -19.330 -11.988 8.229 1.00 75.62 845 GLY A C 1
ATOM 6604 O O . GLY A 1 845 ? -18.609 -12.321 9.149 1.00 75.62 845 GLY A O 1
ATOM 6605 N N . VAL A 1 846 ? -19.870 -12.851 7.363 1.00 70.75 846 VAL A N 1
ATOM 6606 C CA . VAL A 1 846 ? -19.636 -14.315 7.338 1.00 70.75 846 VAL A CA 1
ATOM 6607 C C . VAL A 1 846 ? -19.609 -14.956 8.736 1.00 70.75 846 VAL A C 1
ATOM 6609 O O . VAL A 1 846 ? -18.576 -14.982 9.386 1.00 70.75 846 VAL A O 1
ATOM 6612 N N . GLN A 1 847 ? -20.740 -15.518 9.171 1.00 78.69 847 GLN A N 1
ATOM 6613 C CA . GLN A 1 847 ? -20.965 -16.083 10.515 1.00 78.69 847 GLN A CA 1
ATOM 6614 C C . GLN A 1 847 ? -21.006 -15.035 11.644 1.00 78.69 847 GLN A C 1
ATOM 6616 O O . GLN A 1 847 ? -21.954 -15.078 12.428 1.00 78.69 847 GLN A O 1
ATOM 6621 N N . ASN A 1 848 ? -20.130 -14.021 11.655 1.00 85.69 848 ASN A N 1
ATOM 6622 C CA . ASN A 1 848 ? -20.218 -12.907 12.611 1.00 85.69 848 ASN A CA 1
ATOM 6623 C C . ASN A 1 848 ? -21.365 -11.963 12.230 1.00 85.69 848 ASN A C 1
ATOM 6625 O O . ASN A 1 848 ? -21.301 -11.193 11.263 1.00 85.69 848 ASN A O 1
ATOM 6629 N N . THR A 1 849 ? -22.466 -12.055 12.977 1.00 85.00 849 THR A N 1
ATOM 6630 C CA . THR A 1 849 ? -23.718 -11.325 12.698 1.00 85.00 849 THR A CA 1
ATOM 6631 C C . THR A 1 849 ? -23.733 -9.887 13.226 1.00 85.00 849 THR A C 1
ATOM 6633 O O . THR A 1 849 ? -24.570 -9.081 12.794 1.00 85.00 849 THR A O 1
ATOM 6636 N N . PHE A 1 850 ? -22.781 -9.556 14.097 1.00 90.31 850 PHE A N 1
ATOM 6637 C CA . PHE A 1 850 ? -22.525 -8.234 14.662 1.00 90.31 850 PHE A CA 1
ATOM 6638 C C . PHE A 1 850 ? -21.064 -7.835 14.430 1.00 90.31 850 PHE A C 1
ATOM 6640 O O . PHE A 1 850 ? -20.240 -8.679 14.081 1.00 90.31 850 PHE A O 1
ATOM 6647 N N . ASN A 1 851 ? -20.743 -6.553 14.620 1.00 92.31 851 ASN A N 1
ATOM 6648 C CA . ASN A 1 851 ? -19.376 -6.208 15.007 1.00 92.31 851 ASN A CA 1
ATOM 6649 C C . ASN A 1 851 ? -19.197 -6.638 16.461 1.00 92.31 851 ASN A C 1
ATOM 6651 O O . ASN A 1 851 ? -20.144 -6.574 17.245 1.00 92.31 851 ASN A O 1
ATOM 6655 N N . GLU A 1 852 ? -18.005 -7.068 16.830 1.00 95.31 852 GLU A N 1
ATOM 6656 C CA . GLU A 1 852 ? -17.778 -7.688 18.129 1.00 95.31 852 GLU A CA 1
ATOM 6657 C C . GLU A 1 852 ? -16.647 -6.990 18.861 1.00 95.31 852 GLU A C 1
ATOM 6659 O O . GLU A 1 852 ? -15.659 -6.586 18.254 1.00 95.31 852 GLU A O 1
ATOM 6664 N N . ILE A 1 853 ? -16.800 -6.859 20.175 1.00 97.69 853 ILE A N 1
ATOM 6665 C CA . ILE A 1 853 ? -15.698 -6.620 21.098 1.00 97.69 853 ILE A CA 1
ATOM 6666 C C . ILE A 1 853 ? -15.604 -7.878 21.955 1.00 97.69 853 ILE A C 1
ATOM 6668 O O . ILE A 1 853 ? -16.433 -8.145 22.832 1.00 97.69 853 ILE A O 1
ATOM 6672 N N . ASN A 1 854 ? -14.608 -8.686 21.630 1.00 97.44 854 ASN A N 1
ATOM 6673 C CA . ASN A 1 854 ? -14.331 -9.972 22.236 1.00 97.44 854 ASN A CA 1
ATOM 6674 C C . ASN A 1 854 ? -13.442 -9.792 23.468 1.00 97.44 854 ASN A C 1
ATOM 6676 O O . ASN A 1 854 ? -12.495 -9.009 23.439 1.00 97.44 854 ASN A O 1
ATOM 6680 N N . PHE A 1 855 ? -13.732 -10.533 24.539 1.00 97.06 855 PHE A N 1
ATOM 6681 C CA . PHE A 1 855 ? -12.847 -10.663 25.697 1.00 97.06 855 PHE A CA 1
ATOM 6682 C C . PHE A 1 855 ? -11.977 -11.904 25.494 1.00 97.06 855 PHE A C 1
ATOM 6684 O O . PHE A 1 855 ? -12.510 -13.009 25.335 1.00 97.06 855 PHE A O 1
ATOM 6691 N N . LEU A 1 856 ? -10.655 -11.733 25.444 1.00 96.75 856 LEU A N 1
ATOM 6692 C CA . LEU A 1 856 ? -9.744 -12.829 25.121 1.00 96.75 856 LEU A CA 1
ATOM 6693 C C . LEU A 1 856 ? -9.612 -13.808 26.296 1.00 96.75 856 LEU A C 1
ATOM 6695 O O . LEU A 1 856 ? -9.156 -13.451 27.380 1.00 96.75 856 LEU A O 1
ATOM 6699 N N . ILE A 1 857 ? -9.955 -15.068 26.045 1.00 94.94 857 ILE A N 1
ATOM 6700 C CA . ILE A 1 857 ? -9.817 -16.201 26.954 1.00 94.94 857 ILE A CA 1
ATOM 6701 C C . ILE A 1 857 ? -8.937 -17.232 26.236 1.00 94.94 857 ILE A C 1
ATOM 6703 O O . ILE A 1 857 ? -9.300 -17.671 25.141 1.00 94.94 857 ILE A O 1
ATOM 6707 N N . PRO A 1 858 ? -7.790 -17.630 26.813 1.00 94.94 858 PRO A N 1
ATOM 6708 C CA . PRO A 1 858 ? -6.902 -18.598 26.183 1.00 94.94 858 PRO A CA 1
ATOM 6709 C C . PRO A 1 858 ? -7.601 -19.915 25.801 1.00 94.94 858 PRO A C 1
ATOM 6711 O O . PRO A 1 858 ? -8.349 -20.486 26.594 1.00 94.94 858 PRO A O 1
ATOM 6714 N N . GLY A 1 859 ? -7.337 -20.403 24.588 1.00 92.81 859 GLY A N 1
ATOM 6715 C CA . GLY A 1 859 ? -7.845 -21.664 24.040 1.00 92.81 859 GLY A CA 1
ATOM 6716 C C . GLY A 1 859 ? -9.276 -21.622 23.492 1.00 92.81 859 GLY A C 1
ATOM 6717 O O . GLY A 1 859 ? -9.828 -22.678 23.191 1.00 92.81 859 GLY A O 1
ATOM 6718 N N . LYS A 1 860 ? -9.902 -20.443 23.390 1.00 95.12 860 LYS A N 1
ATOM 6719 C CA . LYS A 1 860 ? -11.293 -20.283 22.932 1.00 95.12 860 LYS A CA 1
ATOM 6720 C C . LYS A 1 860 ? -11.420 -19.876 21.453 1.00 95.12 860 LYS A C 1
ATOM 6722 O O . LYS A 1 860 ? -10.501 -19.280 20.883 1.00 95.12 860 LYS A O 1
ATOM 6727 N N . ALA A 1 861 ? -12.579 -20.194 20.864 1.00 95.50 861 ALA A N 1
ATOM 6728 C CA . ALA A 1 861 ? -12.937 -19.946 19.463 1.00 95.50 861 ALA A CA 1
ATOM 6729 C C . ALA A 1 861 ? -13.974 -18.814 19.323 1.00 95.50 861 ALA A C 1
ATOM 6731 O O . ALA A 1 861 ? -14.970 -18.820 20.042 1.00 95.50 861 ALA A O 1
ATOM 6732 N N . TYR A 1 862 ? -13.790 -17.888 18.376 1.00 94.81 862 TYR A N 1
ATOM 6733 C CA . TYR A 1 862 ? -14.549 -16.625 18.279 1.00 94.81 862 TYR A CA 1
ATOM 6734 C C . TYR A 1 862 ? -15.364 -16.449 16.977 1.00 94.81 862 TYR A C 1
ATOM 6736 O O . TYR A 1 862 ? -15.525 -15.342 16.474 1.00 94.81 862 TYR A O 1
ATOM 6744 N N . GLY A 1 863 ? -15.910 -17.544 16.433 1.00 88.75 863 GLY A N 1
ATOM 6745 C CA . GLY A 1 863 ? -17.018 -17.503 15.461 1.00 88.75 863 GLY A CA 1
ATOM 6746 C C . GLY A 1 863 ? -16.684 -17.819 13.995 1.00 88.75 863 GLY A C 1
ATOM 6747 O O . GLY A 1 863 ? -17.455 -18.532 13.348 1.00 88.75 863 GLY A O 1
ATOM 6748 N N . VAL A 1 864 ? -15.542 -17.372 13.459 1.00 91.19 864 VAL A N 1
ATOM 6749 C CA . VAL A 1 864 ? -15.175 -17.542 12.034 1.00 91.19 864 VAL A CA 1
ATOM 6750 C C . VAL A 1 864 ? -13.939 -18.430 11.870 1.00 91.19 864 VAL A C 1
ATOM 6752 O O . VAL A 1 864 ? -12.811 -17.932 11.899 1.00 91.19 864 VAL A O 1
ATOM 6755 N N . PRO A 1 865 ? -14.107 -19.749 11.665 1.00 92.38 865 PRO A N 1
ATOM 6756 C CA . PRO A 1 865 ? -12.984 -20.671 11.571 1.00 92.38 865 PRO A CA 1
ATOM 6757 C C . PRO A 1 865 ? -12.115 -20.392 10.337 1.00 92.38 865 PRO A C 1
ATOM 6759 O O . PRO A 1 865 ? -12.615 -20.176 9.229 1.00 92.38 865 PRO A O 1
ATOM 6762 N N . SER A 1 866 ? -10.797 -20.432 10.527 1.00 93.38 866 SER A N 1
ATOM 6763 C CA . SER A 1 866 ? -9.825 -20.417 9.433 1.00 93.38 866 SER A CA 1
ATOM 6764 C C . SER A 1 866 ? -9.780 -21.763 8.699 1.00 93.38 866 SER A C 1
ATOM 6766 O O . SER A 1 866 ? -10.365 -22.761 9.131 1.00 93.38 866 SER A O 1
ATOM 6768 N N . GLN A 1 867 ? -9.050 -21.835 7.584 1.00 92.81 867 GLN A N 1
ATOM 6769 C CA . GLN A 1 867 ? -8.834 -23.105 6.878 1.00 92.81 867 GLN A CA 1
ATOM 6770 C C . GLN A 1 867 ? -8.160 -24.150 7.778 1.00 92.81 867 GLN A C 1
ATOM 6772 O O . GLN A 1 867 ? -8.511 -25.329 7.725 1.00 92.81 867 GLN A O 1
ATOM 6777 N N . SER A 1 868 ? -7.212 -23.717 8.614 1.00 93.62 868 SER A N 1
ATOM 6778 C CA . SER A 1 868 ? -6.515 -24.576 9.579 1.00 93.62 868 SER A CA 1
ATOM 6779 C C . SER A 1 868 ? -7.478 -25.133 10.627 1.00 93.62 868 SER A C 1
ATOM 6781 O O . SER A 1 868 ? -7.499 -26.343 10.855 1.00 93.62 868 SER A O 1
ATOM 6783 N N . ASP A 1 869 ? -8.342 -24.276 11.182 1.00 93.38 869 ASP A N 1
ATOM 6784 C CA . ASP A 1 869 ? -9.351 -24.675 12.169 1.00 93.38 869 ASP A CA 1
ATOM 6785 C C . ASP A 1 869 ? -10.258 -25.801 11.640 1.00 93.38 869 ASP A C 1
ATOM 6787 O O . ASP A 1 869 ? -10.488 -26.809 12.315 1.00 93.38 869 ASP A O 1
ATOM 6791 N N . LEU A 1 870 ? -10.732 -25.657 10.397 1.00 90.44 870 LEU A N 1
ATOM 6792 C CA . LEU A 1 870 ? -11.619 -26.628 9.750 1.00 90.44 870 LEU A CA 1
ATOM 6793 C C . LEU A 1 870 ? -10.925 -27.964 9.451 1.00 90.44 870 LEU A C 1
ATOM 6795 O O . LEU A 1 870 ? -11.532 -29.025 9.606 1.00 90.44 870 LEU A O 1
ATOM 6799 N N . ARG A 1 871 ? -9.664 -27.933 9.005 1.00 89.50 871 ARG A N 1
ATOM 6800 C CA . ARG A 1 871 ? -8.919 -29.140 8.605 1.00 89.50 871 ARG A CA 1
ATOM 6801 C C . ARG A 1 871 ? -8.427 -29.945 9.800 1.00 89.50 871 ARG A C 1
ATOM 6803 O O . ARG A 1 871 ? -8.525 -31.172 9.780 1.00 89.50 871 ARG A O 1
ATOM 6810 N N . ASN A 1 872 ? -7.958 -29.262 10.841 1.00 87.62 872 ASN A N 1
ATOM 6811 C CA . ASN A 1 872 ? -7.466 -29.898 12.062 1.00 87.62 872 ASN A CA 1
ATOM 6812 C C . ASN A 1 872 ? -8.594 -30.303 13.015 1.00 87.62 872 ASN A C 1
ATOM 6814 O O . ASN A 1 872 ? -8.332 -30.989 14.000 1.00 87.62 872 ASN A O 1
ATOM 6818 N N . LYS A 1 873 ? -9.848 -29.943 12.694 1.00 83.50 873 LYS A N 1
ATOM 6819 C CA . LYS A 1 873 ? -11.029 -30.210 13.526 1.00 83.50 873 LYS A CA 1
ATOM 6820 C C . LYS A 1 873 ? -10.841 -29.663 14.942 1.00 83.50 873 LYS A C 1
ATOM 6822 O O . LYS A 1 873 ? -11.107 -30.361 15.920 1.00 83.50 873 LYS A O 1
ATOM 6827 N N . GLU A 1 874 ? -10.356 -28.426 15.023 1.00 82.00 874 GLU A N 1
ATOM 6828 C CA . GLU A 1 874 ? -10.207 -27.710 16.290 1.00 82.00 874 GLU A CA 1
ATOM 6829 C C . GLU A 1 874 ? -11.549 -27.637 17.034 1.00 82.00 874 GLU A C 1
ATOM 6831 O O . GLU A 1 874 ? -12.620 -27.785 16.435 1.00 82.00 874 GLU A O 1
ATOM 6836 N N . ASN A 1 875 ? -11.517 -27.393 18.346 1.00 85.12 875 ASN A N 1
ATOM 6837 C CA . ASN A 1 875 ? -12.757 -27.165 19.083 1.00 85.12 875 ASN A CA 1
ATOM 6838 C C . ASN A 1 875 ? -13.389 -25.837 18.637 1.00 85.12 875 ASN A C 1
ATOM 6840 O O . ASN A 1 875 ? -12.892 -24.765 18.964 1.00 85.12 875 ASN A O 1
ATOM 6844 N N . LEU A 1 876 ? -14.493 -25.918 17.897 1.00 87.06 876 LEU A N 1
ATOM 6845 C CA . LEU A 1 876 ? -15.230 -24.767 17.370 1.00 87.06 876 LEU A CA 1
ATOM 6846 C C . LEU A 1 876 ? -16.439 -24.386 18.231 1.00 87.06 876 LEU A C 1
ATOM 6848 O O . LEU A 1 876 ? -17.370 -23.752 17.735 1.00 87.06 876 LEU A O 1
ATOM 6852 N N . GLU A 1 877 ? -16.457 -24.786 19.505 1.00 89.56 877 GLU A N 1
ATOM 6853 C CA . GLU A 1 877 ? -17.447 -24.293 20.459 1.00 89.56 877 GLU A CA 1
ATOM 6854 C C . GLU A 1 877 ? -17.320 -22.768 20.593 1.00 89.56 877 GLU A C 1
ATOM 6856 O O . GLU A 1 877 ? -16.346 -22.240 21.136 1.00 89.56 877 GLU A O 1
ATOM 6861 N N . GLU A 1 878 ? -18.314 -22.066 20.050 1.00 86.12 878 GLU A N 1
ATOM 6862 C CA . GLU A 1 878 ? -18.334 -20.611 19.966 1.00 86.12 878 GLU A CA 1
ATOM 6863 C C . GLU A 1 878 ? -18.277 -19.979 21.361 1.00 86.12 878 GLU A C 1
ATOM 6865 O O . GLU A 1 878 ? -19.152 -20.173 22.209 1.00 86.12 878 GLU A O 1
ATOM 6870 N N . THR A 1 879 ? -17.255 -19.159 21.576 1.00 92.88 879 THR A N 1
ATOM 6871 C CA . THR A 1 879 ? -17.181 -18.224 22.692 1.00 92.88 879 THR A CA 1
ATOM 6872 C C . THR A 1 879 ? -17.808 -16.922 22.246 1.00 92.88 879 THR A C 1
ATOM 6874 O O . THR A 1 879 ? -17.239 -16.169 21.460 1.00 92.88 879 THR A O 1
ATOM 6877 N N . ARG A 1 880 ? -19.021 -16.684 22.738 1.00 92.44 880 ARG A N 1
ATOM 6878 C CA . ARG A 1 880 ? -19.806 -15.509 22.380 1.00 92.44 880 ARG A CA 1
ATOM 6879 C C . ARG A 1 880 ? -19.069 -14.229 22.775 1.00 92.44 880 ARG A C 1
ATOM 6881 O O . ARG A 1 880 ? -18.508 -14.149 23.869 1.00 92.44 880 ARG A O 1
ATOM 6888 N N . ALA A 1 881 ? -19.123 -13.224 21.904 1.00 95.31 881 ALA A N 1
ATOM 6889 C CA . ALA A 1 881 ? -18.533 -11.921 22.173 1.00 95.31 881 ALA A CA 1
ATOM 6890 C C . ALA A 1 881 ? -19.025 -11.335 23.504 1.00 95.31 881 ALA A C 1
ATOM 6892 O O . ALA A 1 881 ? -20.201 -11.457 23.863 1.00 95.31 881 ALA A O 1
ATOM 6893 N N . ALA A 1 882 ? -18.127 -10.653 24.220 1.00 96.88 882 ALA A N 1
ATOM 6894 C CA . ALA A 1 882 ? -18.500 -9.933 25.433 1.00 96.88 882 ALA A CA 1
ATOM 6895 C C . ALA A 1 882 ? -19.466 -8.788 25.098 1.00 96.88 882 ALA A C 1
ATOM 6897 O O . ALA A 1 882 ? -20.408 -8.518 25.842 1.00 96.88 882 ALA A O 1
ATOM 6898 N N . ILE A 1 883 ? -19.255 -8.132 23.954 1.00 97.75 883 ILE A N 1
ATOM 6899 C CA . ILE A 1 883 ? -20.130 -7.071 23.466 1.00 97.75 883 ILE A CA 1
ATOM 6900 C C . ILE A 1 883 ? -20.367 -7.267 21.969 1.00 97.75 883 ILE A C 1
ATOM 6902 O O . ILE A 1 883 ? -19.442 -7.218 21.163 1.00 97.75 883 ILE A O 1
ATOM 6906 N N . GLN A 1 884 ? -21.627 -7.459 21.597 1.00 95.56 884 GLN A N 1
ATOM 6907 C CA . GLN A 1 884 ? -22.117 -7.413 20.227 1.00 95.56 884 GLN A CA 1
ATOM 6908 C C . GLN A 1 884 ? -22.553 -5.978 19.923 1.00 95.56 884 GLN A C 1
ATOM 6910 O O . GLN A 1 884 ? -23.523 -5.465 20.483 1.00 95.56 884 GLN A O 1
ATOM 6915 N N . VAL A 1 885 ? -21.806 -5.307 19.052 1.00 94.31 885 VAL A N 1
ATOM 6916 C CA . VAL A 1 885 ? -22.025 -3.907 18.700 1.00 94.31 885 VAL A CA 1
ATOM 6917 C C . VAL A 1 885 ? -23.092 -3.822 17.597 1.00 94.31 885 VAL A C 1
ATOM 6919 O O . VAL A 1 885 ? -22.938 -4.439 16.535 1.00 94.31 885 VAL A O 1
ATOM 6922 N N . PRO A 1 886 ? -24.186 -3.069 17.810 1.00 87.94 886 PRO A N 1
ATOM 6923 C CA . PRO A 1 886 ? -25.305 -3.009 16.876 1.00 87.94 886 PRO A CA 1
ATOM 6924 C C . PRO A 1 886 ? -24.941 -2.539 15.467 1.00 87.94 886 PRO A C 1
ATOM 6926 O O . PRO A 1 886 ? -24.121 -1.643 15.262 1.00 87.94 886 PRO A O 1
ATOM 6929 N N . HIS A 1 887 ? -25.673 -3.070 14.492 1.00 79.25 887 HIS A N 1
ATOM 6930 C CA . HIS A 1 887 ? -25.698 -2.626 13.096 1.00 79.25 887 HIS A CA 1
ATOM 6931 C C . HIS A 1 887 ? -27.156 -2.294 12.726 1.00 79.25 887 HIS A C 1
ATOM 6933 O O . HIS A 1 887 ? -28.049 -2.981 13.207 1.00 79.25 887 HIS A O 1
ATOM 6939 N N . PRO A 1 888 ? -27.461 -1.300 11.877 1.00 73.75 888 PRO A N 1
ATOM 6940 C CA . PRO A 1 888 ? -26.547 -0.503 11.060 1.00 73.75 888 PRO A CA 1
ATOM 6941 C C . PRO A 1 888 ? -25.907 0.680 11.794 1.00 73.75 888 PRO A C 1
ATOM 6943 O O . PRO A 1 888 ? -25.285 1.507 11.129 1.00 73.75 888 PRO A O 1
ATOM 6946 N N . TRP A 1 889 ? -26.053 0.769 13.125 1.00 84.75 889 TRP A N 1
ATOM 6947 C CA . TRP A 1 889 ? -25.398 1.808 13.922 1.00 84.75 889 TRP A CA 1
ATOM 6948 C C . TRP A 1 889 ? -23.885 1.831 13.676 1.00 84.75 889 TRP A C 1
ATOM 6950 O O . TRP A 1 889 ? -23.331 2.869 13.319 1.00 84.75 889 TRP A O 1
ATOM 6960 N N . THR A 1 890 ? -23.244 0.670 13.772 1.00 87.88 890 THR A N 1
ATOM 6961 C CA . THR A 1 890 ? -21.864 0.457 13.339 1.00 87.88 890 THR A CA 1
ATOM 6962 C C . THR A 1 890 ? -21.828 -0.430 12.104 1.00 87.88 890 THR A C 1
ATOM 6964 O O . THR A 1 890 ? -22.726 -1.248 11.874 1.00 87.88 890 THR A O 1
ATOM 6967 N N . ARG A 1 891 ? -20.781 -0.277 11.296 1.00 85.56 891 ARG A N 1
ATOM 6968 C CA . ARG A 1 891 ? -20.481 -1.169 10.171 1.00 85.56 891 ARG A CA 1
ATOM 6969 C C . ARG A 1 891 ? -19.083 -1.756 10.247 1.00 85.56 891 ARG A C 1
ATOM 6971 O O . ARG A 1 891 ? -18.919 -2.888 9.807 1.00 85.56 891 ARG A O 1
ATOM 6978 N N . SER A 1 892 ? -18.123 -1.034 10.820 1.00 90.19 892 SER A N 1
ATOM 6979 C CA . SER A 1 892 ? -16.781 -1.560 11.072 1.00 90.19 892 SER A CA 1
ATOM 6980 C C . SER A 1 892 ? -16.176 -0.890 12.294 1.00 90.19 892 SER A C 1
ATOM 6982 O O . SER A 1 892 ? -15.799 0.281 12.235 1.00 90.19 892 SER A O 1
ATOM 6984 N N . VAL A 1 893 ? -16.083 -1.637 13.393 1.00 94.56 893 VAL A N 1
ATOM 6985 C CA . VAL A 1 893 ? -15.357 -1.216 14.597 1.00 94.56 893 VAL A CA 1
ATOM 6986 C C . VAL A 1 893 ? -13.919 -1.717 14.477 1.00 94.56 893 VAL A C 1
ATOM 6988 O O . VAL A 1 893 ? -13.702 -2.918 14.328 1.00 94.56 893 VAL A O 1
ATOM 6991 N N . ASN A 1 894 ? -12.958 -0.794 14.495 1.00 95.06 894 ASN A N 1
ATOM 6992 C CA . ASN A 1 894 ? -11.537 -1.055 14.260 1.00 95.06 894 ASN A CA 1
ATOM 6993 C C . ASN A 1 894 ? -10.729 -0.843 15.546 1.00 95.06 894 ASN A C 1
ATOM 6995 O O . ASN A 1 894 ? -11.024 -1.496 16.545 1.00 95.06 894 ASN A O 1
ATOM 6999 N N . GLY A 1 895 ? -9.716 0.030 15.537 1.00 95.69 895 GLY A N 1
ATOM 7000 C CA . GLY A 1 895 ? -8.822 0.276 16.666 1.00 95.69 895 GLY A CA 1
ATOM 7001 C C . GLY A 1 895 ? -9.561 0.477 17.986 1.00 95.69 895 GLY A C 1
ATOM 7002 O O . GLY A 1 895 ? -10.582 1.168 18.042 1.00 95.69 895 GLY A O 1
ATOM 7003 N N . LEU A 1 896 ? -9.028 -0.150 19.033 1.00 97.44 896 LEU A N 1
ATOM 7004 C CA . LEU A 1 896 ? -9.535 -0.078 20.395 1.00 97.44 896 LEU A CA 1
ATOM 7005 C C . LEU A 1 896 ? -8.472 0.538 21.306 1.00 97.44 896 LEU A C 1
ATOM 7007 O O . LEU A 1 896 ? -7.278 0.371 21.071 1.00 97.44 896 LEU A O 1
ATOM 7011 N N . THR A 1 897 ? -8.898 1.190 22.383 1.00 96.56 897 THR A N 1
ATOM 7012 C CA . THR A 1 897 ? -8.017 1.538 23.507 1.00 96.56 897 THR A CA 1
ATOM 7013 C C . THR A 1 897 ? -8.799 1.541 24.817 1.00 96.56 897 THR A C 1
ATOM 7015 O O . THR A 1 897 ? -10.022 1.676 24.801 1.00 96.56 897 THR A O 1
ATOM 7018 N N . CYS A 1 898 ? -8.111 1.398 25.947 1.00 96.00 898 CYS A N 1
ATOM 7019 C CA . CYS A 1 898 ? -8.693 1.553 27.280 1.00 96.00 898 CYS A CA 1
ATOM 7020 C C . CYS A 1 898 ? -8.229 2.885 27.875 1.00 96.00 898 CYS A C 1
ATOM 7022 O O . CYS A 1 898 ? -7.049 3.225 27.800 1.00 96.00 898 CYS A O 1
ATOM 7024 N N . ILE A 1 899 ? -9.152 3.643 28.465 1.00 95.12 899 ILE A N 1
ATOM 7025 C CA . ILE A 1 899 ? -8.855 4.966 29.018 1.00 95.12 899 ILE A CA 1
ATOM 7026 C C . ILE A 1 899 ? -7.976 4.813 30.271 1.00 95.12 899 ILE A C 1
ATOM 7028 O O . ILE A 1 899 ? -8.386 4.154 31.232 1.00 95.12 899 ILE A O 1
ATOM 7032 N N . PRO A 1 900 ? -6.779 5.425 30.300 1.00 93.12 900 PRO A N 1
ATOM 7033 C CA . PRO A 1 900 ? -5.829 5.227 31.382 1.00 93.12 900 PRO A CA 1
ATOM 7034 C C . PRO A 1 900 ? -6.167 6.089 32.609 1.00 93.12 900 PRO A C 1
ATOM 7036 O O . PRO A 1 900 ? -6.951 7.035 32.544 1.00 93.12 900 PRO A O 1
ATOM 7039 N N . LYS A 1 901 ? -5.555 5.782 33.758 1.00 90.50 901 LYS A N 1
ATOM 7040 C CA . LYS A 1 901 ? -5.893 6.407 35.053 1.00 90.50 901 LYS A CA 1
ATOM 7041 C C . LYS A 1 901 ? -5.618 7.909 35.106 1.00 90.50 901 LYS A C 1
ATOM 7043 O O . LYS A 1 901 ? -6.302 8.626 35.826 1.00 90.50 901 LYS A O 1
ATOM 7048 N N . GLN A 1 902 ? -4.615 8.369 34.364 1.00 85.19 902 GLN A N 1
ATOM 7049 C CA . GLN A 1 902 ? -4.214 9.774 34.286 1.00 85.19 902 GLN A CA 1
ATOM 7050 C C . GLN A 1 902 ? -5.149 10.650 33.437 1.00 85.19 902 GLN A C 1
ATOM 7052 O O . GLN A 1 902 ? -4.933 11.854 33.353 1.00 85.19 902 GLN A O 1
ATOM 7057 N N . PHE A 1 903 ? -6.173 10.073 32.802 1.00 89.81 903 PHE A N 1
ATOM 7058 C CA . PHE A 1 903 ? -7.145 10.823 32.012 1.00 89.81 903 PHE A CA 1
ATOM 7059 C C . PHE A 1 903 ? -7.920 11.830 32.878 1.00 89.81 903 PHE A C 1
ATOM 7061 O O . PHE A 1 903 ? -8.345 11.497 33.985 1.00 89.81 903 PHE A O 1
ATOM 7068 N N . SER A 1 904 ? -8.147 13.052 32.378 1.00 87.12 904 SER A N 1
ATOM 7069 C CA . SER A 1 904 ? -8.728 14.151 33.174 1.00 87.12 904 SER A CA 1
ATOM 7070 C C . SER A 1 904 ? -10.120 13.830 33.730 1.00 87.12 904 SER A C 1
ATOM 7072 O O . SER A 1 904 ? -10.470 14.249 34.834 1.00 87.12 904 SER A O 1
ATOM 7074 N N . TYR A 1 905 ? -10.915 13.052 32.993 1.00 91.12 905 TYR A N 1
ATOM 7075 C CA . TYR A 1 905 ? -12.214 12.566 33.450 1.00 91.12 905 TYR A CA 1
ATOM 7076 C C . TYR A 1 905 ? -12.077 11.201 34.134 1.00 91.12 905 TYR A C 1
ATOM 7078 O O . TYR A 1 905 ? -12.283 10.158 33.514 1.00 91.12 905 TYR A O 1
ATOM 7086 N N . ALA A 1 906 ? -11.782 11.201 35.438 1.00 90.38 906 ALA A N 1
ATOM 7087 C CA . ALA A 1 906 ? -11.591 9.977 36.230 1.00 90.38 906 ALA A CA 1
ATOM 7088 C C . ALA A 1 906 ? -12.794 9.007 36.200 1.00 90.38 906 ALA A C 1
ATOM 7090 O O . ALA A 1 906 ? -12.626 7.804 36.387 1.00 90.38 906 ALA A O 1
ATOM 7091 N N . SER A 1 907 ? -14.004 9.509 35.925 1.00 91.69 907 SER A N 1
ATOM 7092 C CA . SER A 1 907 ? -15.229 8.711 35.756 1.00 91.69 907 SER A CA 1
ATOM 7093 C C . SER A 1 907 ? -15.209 7.776 34.540 1.00 91.69 907 SER A C 1
ATOM 7095 O O . SER A 1 907 ? -16.088 6.923 34.426 1.00 91.69 907 SER A O 1
ATOM 7097 N N . LEU A 1 908 ? -14.240 7.946 33.637 1.00 94.06 908 LEU A N 1
ATOM 7098 C CA . LEU A 1 908 ? -14.054 7.142 32.433 1.00 94.06 908 LEU A CA 1
ATOM 7099 C C . LEU A 1 908 ? -12.892 6.147 32.538 1.00 94.06 908 LEU A C 1
ATOM 7101 O O . LEU A 1 908 ? -12.633 5.436 31.572 1.00 94.06 908 LEU A O 1
ATOM 7105 N N . PHE A 1 909 ? -12.185 6.093 33.670 1.00 94.88 909 PHE A N 1
ATOM 7106 C CA . PHE A 1 909 ? -11.052 5.186 33.847 1.00 94.88 909 PHE A CA 1
ATOM 7107 C C . PHE A 1 909 ? -11.429 3.727 33.532 1.00 94.88 909 PHE A C 1
ATOM 7109 O O . PHE A 1 909 ? -12.475 3.248 33.968 1.00 94.88 909 PHE A O 1
ATOM 7116 N N . ASP A 1 910 ? -10.573 3.034 32.774 1.00 94.00 910 ASP A N 1
ATOM 7117 C CA . ASP A 1 910 ? -10.754 1.655 32.295 1.00 94.00 910 ASP A CA 1
ATOM 7118 C C . ASP A 1 910 ? -11.985 1.420 31.395 1.00 94.00 910 ASP A C 1
ATOM 7120 O O . ASP A 1 910 ? -12.230 0.286 30.973 1.00 94.00 910 ASP A O 1
ATOM 7124 N N . HIS A 1 911 ? -12.743 2.460 31.027 1.00 96.56 911 HIS A N 1
ATOM 7125 C CA . HIS A 1 911 ? -13.701 2.346 29.929 1.00 96.56 911 HIS A CA 1
ATOM 7126 C C . HIS A 1 911 ? -12.948 2.198 28.607 1.00 96.56 911 HIS A C 1
ATOM 7128 O O . HIS A 1 911 ? -11.899 2.806 28.389 1.00 96.56 911 HIS A O 1
ATOM 7134 N N . GLY A 1 912 ? -13.505 1.403 27.702 1.00 97.38 912 GLY A N 1
ATOM 7135 C CA . GLY A 1 912 ? -12.941 1.212 26.379 1.00 97.38 912 GLY A CA 1
ATOM 7136 C C . GLY A 1 912 ? -13.464 2.226 25.367 1.00 97.38 912 GLY A C 1
ATOM 7137 O O . GLY A 1 912 ? -14.605 2.681 25.468 1.00 97.38 912 GLY A O 1
ATOM 7138 N N . LEU A 1 913 ? -12.650 2.547 24.367 1.00 97.75 913 LEU A N 1
ATOM 7139 C CA . LEU A 1 913 ? -13.017 3.313 23.179 1.00 97.75 913 LEU A CA 1
ATOM 7140 C C . LEU A 1 913 ? -12.811 2.458 21.930 1.00 97.75 913 LEU A C 1
ATOM 7142 O O . LEU A 1 913 ? -11.894 1.638 21.887 1.00 97.75 913 LEU A O 1
ATOM 7146 N N . GLY A 1 914 ? -13.642 2.669 20.913 1.00 97.31 914 GLY A N 1
ATOM 7147 C CA . GLY A 1 914 ? -13.531 1.984 19.629 1.00 97.31 914 GLY A CA 1
ATOM 7148 C C . GLY A 1 914 ? -13.780 2.906 18.442 1.00 97.31 914 GLY A C 1
ATOM 7149 O O . GLY A 1 914 ? -14.636 3.790 18.493 1.00 97.31 914 GLY A O 1
ATOM 7150 N N . CYS A 1 915 ? -13.033 2.677 17.367 1.00 96.94 915 CYS A N 1
ATOM 7151 C CA . CYS A 1 915 ? -13.105 3.454 16.134 1.00 96.94 915 CYS A CA 1
ATOM 7152 C C . CYS A 1 915 ? -14.141 2.881 15.162 1.00 96.94 915 CYS A C 1
ATOM 7154 O O . CYS A 1 915 ? -13.886 1.855 14.531 1.00 96.94 915 CYS A O 1
ATOM 7156 N N . GLU A 1 916 ? -15.290 3.542 14.999 1.00 94.38 916 GLU A N 1
ATOM 7157 C CA . GLU A 1 916 ? -16.240 3.200 13.940 1.00 94.38 916 GLU A CA 1
ATOM 7158 C C . GLU A 1 916 ? -15.844 3.926 12.646 1.00 94.38 916 GLU A C 1
ATOM 7160 O O . GLU A 1 916 ? -15.861 5.157 12.568 1.00 94.38 916 GLU A O 1
ATOM 7165 N N . TYR A 1 917 ? -15.466 3.152 11.628 1.00 92.38 917 TYR A N 1
ATOM 7166 C CA . TYR A 1 917 ? -14.866 3.683 10.404 1.00 92.38 917 TYR A CA 1
ATOM 7167 C C . TYR A 1 917 ? -15.874 4.248 9.394 1.00 92.38 917 TYR A C 1
ATOM 7169 O O . TYR A 1 917 ? -15.636 5.304 8.812 1.00 92.38 917 TYR A O 1
ATOM 7177 N N . ASN A 1 918 ? -16.989 3.560 9.137 1.00 87.69 918 ASN A N 1
ATOM 7178 C CA . ASN A 1 918 ? -17.878 3.883 8.012 1.00 87.69 918 ASN A CA 1
ATOM 7179 C C . ASN A 1 918 ? -18.731 5.121 8.251 1.00 87.69 918 ASN A C 1
ATOM 7181 O O . ASN A 1 918 ? -18.882 5.968 7.372 1.00 87.69 918 ASN A O 1
ATOM 7185 N N . ASN A 1 919 ? -19.356 5.137 9.418 1.00 88.25 919 ASN A N 1
ATOM 7186 C CA . ASN A 1 919 ? -20.272 6.144 9.911 1.00 88.25 919 ASN A CA 1
ATOM 7187 C C . ASN A 1 919 ? -19.518 7.223 10.714 1.00 88.25 919 ASN A C 1
ATOM 7189 O O . ASN A 1 919 ? -20.111 8.244 11.047 1.00 88.25 919 ASN A O 1
ATOM 7193 N N . ARG A 1 920 ? -18.205 7.042 10.926 1.00 91.31 920 ARG A N 1
ATOM 7194 C CA . ARG A 1 920 ? -17.224 8.079 11.291 1.00 91.31 920 ARG A CA 1
ATOM 7195 C C . ARG A 1 920 ? -17.441 8.695 12.669 1.00 91.31 920 ARG A C 1
ATOM 7197 O O . ARG A 1 920 ? -17.510 9.914 12.821 1.00 91.31 920 ARG A O 1
ATOM 7204 N N . PHE A 1 921 ? -17.517 7.848 13.685 1.00 93.94 921 PHE A N 1
ATOM 7205 C CA . PHE A 1 921 ? -17.621 8.271 15.079 1.00 93.94 921 PHE A CA 1
ATOM 7206 C C . PHE A 1 921 ? -16.880 7.292 15.997 1.00 93.94 921 PHE A C 1
ATOM 7208 O O . PHE A 1 921 ? -16.425 6.230 15.573 1.00 93.94 921 PHE A O 1
ATOM 7215 N N . LEU A 1 922 ? -16.746 7.650 17.271 1.00 96.94 922 LEU A N 1
ATOM 7216 C CA . LEU A 1 922 ? -16.195 6.772 18.293 1.00 96.94 922 LEU A CA 1
ATOM 7217 C C . LEU A 1 922 ? -17.305 6.184 19.158 1.00 96.94 922 LEU A C 1
ATOM 7219 O O . LEU A 1 922 ? -18.254 6.877 19.547 1.00 96.94 922 LEU A O 1
ATOM 7223 N N . ILE A 1 923 ? -17.138 4.916 19.514 1.00 97.44 923 ILE A N 1
ATOM 7224 C CA . ILE A 1 923 ? -17.928 4.254 20.551 1.00 97.44 923 ILE A CA 1
ATOM 7225 C C . ILE A 1 923 ? -17.154 4.214 21.863 1.00 97.44 923 ILE A C 1
ATOM 7227 O O . ILE A 1 923 ? -15.925 4.178 21.873 1.00 97.44 923 ILE A O 1
ATOM 7231 N N . ARG A 1 924 ? -17.894 4.161 22.967 1.00 97.12 924 ARG A N 1
ATOM 7232 C CA . ARG A 1 924 ? -17.397 3.795 24.293 1.00 97.12 924 ARG A CA 1
ATOM 7233 C C . ARG A 1 924 ? -17.963 2.434 24.676 1.00 97.12 924 ARG A C 1
ATOM 7235 O O . ARG A 1 924 ? -19.080 2.110 24.272 1.00 97.12 924 ARG A O 1
ATOM 7242 N N . PHE A 1 925 ? -17.241 1.652 25.467 1.00 98.12 925 PHE A N 1
ATOM 7243 C CA . PHE A 1 925 ? -17.742 0.386 25.991 1.00 98.12 925 PHE A CA 1
ATOM 7244 C C . PHE A 1 925 ? -17.333 0.128 27.445 1.00 98.12 925 PHE A C 1
ATOM 7246 O O . PHE A 1 925 ? -16.310 0.625 27.918 1.00 98.12 925 PHE A O 1
ATOM 7253 N N . THR A 1 926 ? -18.163 -0.634 28.156 1.00 97.75 926 THR A N 1
ATOM 7254 C CA . THR A 1 926 ? -17.966 -1.060 29.551 1.00 97.75 926 THR A CA 1
ATOM 7255 C C . THR A 1 926 ? -18.244 -2.554 29.689 1.00 97.75 926 THR A C 1
ATOM 7257 O O . THR A 1 926 ? -18.975 -3.127 28.881 1.00 97.75 926 THR A O 1
ATOM 7260 N N . GLN A 1 927 ? -17.669 -3.188 30.714 1.00 94.88 927 GLN A N 1
ATOM 7261 C CA . GLN A 1 927 ? -17.785 -4.629 30.947 1.00 94.88 927 GLN A CA 1
ATOM 7262 C C . GLN A 1 927 ? -18.381 -4.962 32.320 1.00 94.88 927 GLN A C 1
ATOM 7264 O O . GLN A 1 927 ? -18.163 -4.262 33.307 1.00 94.88 927 GLN A O 1
ATOM 7269 N N . GLN A 1 928 ? -19.063 -6.098 32.386 1.00 96.19 928 GLN A N 1
ATOM 7270 C CA . GLN A 1 928 ? -19.638 -6.703 33.576 1.00 96.19 928 GLN A CA 1
ATOM 7271 C C . GLN A 1 928 ? -19.345 -8.210 33.561 1.00 96.19 928 GLN A C 1
ATOM 7273 O O . GLN A 1 928 ? -19.670 -8.918 32.608 1.00 96.19 928 GLN A O 1
ATOM 7278 N N . LYS A 1 929 ? -18.739 -8.714 34.639 1.00 95.31 929 LYS A N 1
ATOM 7279 C CA . LYS A 1 929 ? -18.581 -10.157 34.869 1.00 95.31 929 LYS A CA 1
ATOM 7280 C C . LYS A 1 929 ? -19.860 -10.701 35.507 1.00 95.31 929 LYS A C 1
ATOM 7282 O O . LYS A 1 929 ? -20.310 -10.151 36.510 1.00 95.31 929 LYS A O 1
ATOM 7287 N N . VAL A 1 930 ? -20.437 -11.749 34.920 1.00 95.75 930 VAL A N 1
ATOM 7288 C CA . VAL A 1 930 ? -21.678 -12.400 35.367 1.00 95.75 930 VAL A CA 1
ATOM 7289 C C . VAL A 1 930 ? -21.454 -13.912 35.394 1.00 95.75 930 VAL A C 1
ATOM 7291 O O . VAL A 1 930 ? -21.460 -14.578 34.356 1.00 95.75 930 VAL A O 1
ATOM 7294 N N . GLY A 1 931 ? -21.208 -14.452 36.591 1.00 90.56 931 GLY A N 1
ATOM 7295 C CA . GLY A 1 931 ? -20.688 -15.813 36.749 1.00 90.56 931 GLY A CA 1
ATOM 7296 C C . GLY A 1 931 ? -19.366 -15.976 35.990 1.00 90.56 931 GLY A C 1
ATOM 7297 O O . GLY A 1 931 ? -18.475 -15.135 36.110 1.00 90.56 931 GLY A O 1
ATOM 7298 N N . ASP A 1 932 ? -19.279 -17.013 35.157 1.00 88.25 932 ASP A N 1
ATOM 7299 C CA . ASP A 1 932 ? -18.112 -17.292 34.306 1.00 88.25 932 ASP A CA 1
ATOM 7300 C C . ASP A 1 932 ? -18.132 -16.543 32.957 1.00 88.25 932 ASP A C 1
ATOM 7302 O O . ASP A 1 932 ? -17.224 -16.705 32.143 1.00 88.25 932 ASP A O 1
ATOM 7306 N N . SER A 1 933 ? -19.166 -15.734 32.689 1.00 91.69 933 SER A N 1
ATOM 7307 C CA . SER A 1 933 ? -19.299 -14.973 31.444 1.00 91.69 933 SER A CA 1
ATOM 7308 C C . SER A 1 933 ? -18.839 -13.528 31.625 1.00 91.69 933 SER A C 1
ATOM 7310 O O . SER A 1 933 ? -19.160 -12.870 32.616 1.00 91.69 933 SER A O 1
ATOM 7312 N N . VAL A 1 934 ? -18.152 -12.996 30.615 1.00 95.38 934 VAL A N 1
ATOM 7313 C CA . VAL A 1 934 ? -17.939 -11.552 30.466 1.00 95.38 934 VAL A CA 1
ATOM 7314 C C . VAL A 1 934 ? -18.961 -11.036 29.468 1.00 95.38 934 VAL A C 1
ATOM 7316 O O . VAL A 1 934 ? -19.149 -11.619 28.401 1.00 95.38 934 VAL A O 1
ATOM 7319 N N . GLN A 1 935 ? -19.654 -9.968 29.834 1.00 97.31 935 GLN A N 1
ATOM 7320 C CA . GLN A 1 935 ? -20.611 -9.301 28.966 1.00 97.31 935 GLN A CA 1
ATOM 7321 C C . GLN A 1 935 ? -20.564 -7.789 29.206 1.00 97.31 935 GLN A C 1
ATOM 7323 O O . GLN A 1 935 ? -19.826 -7.339 30.080 1.00 97.31 935 GLN A O 1
ATOM 7328 N N . GLY A 1 936 ? -21.274 -6.967 28.441 1.00 97.31 936 GLY A N 1
ATOM 7329 C CA . GLY A 1 936 ? -21.127 -5.523 28.610 1.00 97.31 936 GLY A CA 1
ATOM 7330 C C . GLY A 1 936 ? -21.991 -4.681 27.699 1.00 97.31 936 GLY A C 1
ATOM 7331 O O . GLY A 1 936 ? -22.839 -5.192 26.966 1.00 97.31 936 GLY A O 1
ATOM 7332 N N . ALA A 1 937 ? -21.757 -3.373 27.749 1.00 98.12 937 ALA A N 1
ATOM 7333 C CA . ALA A 1 937 ? -22.519 -2.406 26.982 1.00 98.12 937 ALA A CA 1
ATOM 7334 C C . ALA A 1 937 ? -21.642 -1.454 26.180 1.00 98.12 937 ALA A C 1
ATOM 7336 O O . ALA A 1 937 ? -20.506 -1.152 26.544 1.00 98.12 937 ALA A O 1
ATOM 7337 N N . THR A 1 938 ? -22.210 -0.961 25.084 1.00 97.94 938 THR A N 1
ATOM 7338 C CA . THR A 1 938 ? -21.602 0.047 24.221 1.00 97.94 938 THR A CA 1
ATOM 7339 C C . THR A 1 938 ? -22.505 1.271 24.067 1.00 97.94 938 THR A C 1
ATOM 7341 O O . THR A 1 938 ? -23.735 1.173 24.101 1.00 97.94 938 THR A O 1
ATOM 7344 N N . TYR A 1 939 ? -21.878 2.434 23.906 1.00 97.38 939 TYR A N 1
ATOM 7345 C CA . TYR A 1 939 ? -22.500 3.754 23.877 1.00 97.38 939 TYR A CA 1
ATOM 7346 C C . TYR A 1 939 ? -21.823 4.616 22.813 1.00 97.38 939 TYR A C 1
ATOM 7348 O O . TYR A 1 939 ? -20.674 4.371 22.438 1.00 97.38 939 TYR A O 1
ATOM 7356 N N . TYR A 1 940 ? -22.494 5.674 22.370 1.00 95.88 940 TYR A N 1
ATOM 7357 C CA . TYR A 1 940 ? -21.809 6.736 21.640 1.00 95.88 940 TYR A CA 1
ATOM 7358 C C . TYR A 1 940 ? -20.775 7.414 22.544 1.00 95.88 940 TYR A C 1
ATOM 7360 O O . TYR A 1 940 ? -21.070 7.737 23.696 1.00 95.88 940 TYR A O 1
ATOM 7368 N N . PHE A 1 941 ? -19.579 7.652 22.010 1.00 96.19 941 PHE A N 1
ATOM 7369 C CA . PHE A 1 941 ? -18.601 8.560 22.611 1.00 96.19 941 PHE A CA 1
ATOM 7370 C C . PHE A 1 941 ? -18.578 9.902 21.879 1.00 96.19 941 PHE A C 1
ATOM 7372 O O . PHE A 1 941 ? -18.516 10.954 22.506 1.00 96.19 941 PHE A O 1
ATOM 7379 N N . THR A 1 942 ? -18.705 9.872 20.551 1.00 95.31 942 THR A N 1
ATOM 7380 C CA . THR A 1 942 ? -18.912 11.071 19.734 1.00 95.31 942 THR A CA 1
ATOM 7381 C C . THR A 1 942 ? -20.253 11.011 19.019 1.00 95.31 942 THR A C 1
ATOM 7383 O O . THR A 1 942 ? -20.826 9.945 18.790 1.00 95.31 942 THR A O 1
ATOM 7386 N N . ARG A 1 943 ? -20.768 12.186 18.677 1.00 91.19 943 ARG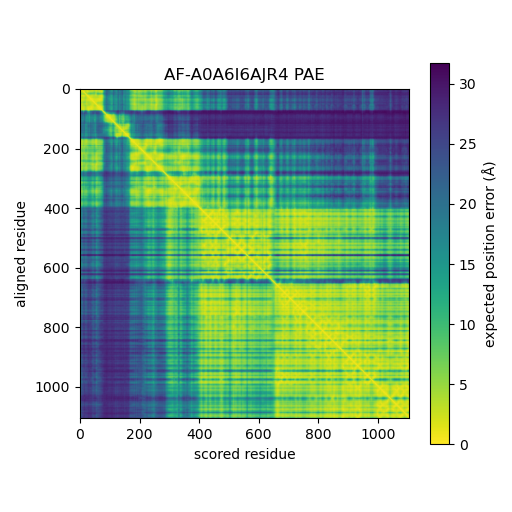 A N 1
ATOM 7387 C CA . ARG A 1 943 ? -22.003 12.384 17.928 1.00 91.19 943 ARG A CA 1
ATOM 7388 C C . ARG A 1 943 ? -21.905 11.778 16.529 1.00 91.19 943 ARG A C 1
ATOM 7390 O O . ARG A 1 943 ? -20.941 12.041 15.814 1.00 91.19 943 ARG A O 1
ATOM 7397 N N . ALA A 1 944 ? -22.922 11.015 16.138 1.00 86.00 944 ALA A N 1
ATOM 7398 C CA . ALA A 1 944 ? -23.050 10.450 14.791 1.00 86.00 944 ALA A CA 1
ATOM 7399 C C . ALA A 1 944 ? -24.055 11.202 13.903 1.00 86.00 944 ALA A C 1
ATOM 7401 O O . ALA A 1 944 ? -24.184 10.895 12.723 1.00 86.00 944 ALA A O 1
ATOM 7402 N N . ASP A 1 945 ? -24.762 12.189 14.456 1.00 84.19 945 ASP A N 1
ATOM 7403 C CA . ASP A 1 945 ? -25.657 13.093 13.727 1.00 84.19 945 ASP A CA 1
ATOM 7404 C C . ASP A 1 945 ? -24.906 14.227 13.007 1.00 84.19 945 ASP A C 1
ATOM 7406 O O . ASP A 1 945 ? -25.515 14.998 12.266 1.00 84.19 945 ASP A O 1
ATOM 7410 N N . ILE A 1 946 ? -23.583 14.321 13.187 1.00 81.94 946 ILE A N 1
ATOM 7411 C CA . ILE A 1 946 ? -22.738 15.293 12.492 1.00 81.94 946 ILE A CA 1
ATOM 7412 C C . ILE A 1 946 ? -22.329 14.736 11.126 1.00 81.94 946 ILE A C 1
ATOM 7414 O O . ILE A 1 946 ? -21.733 13.653 11.069 1.00 81.94 946 ILE A O 1
ATOM 7418 N N . PRO A 1 947 ? -22.617 15.459 10.025 1.00 75.75 947 PRO A N 1
ATOM 7419 C CA . PRO A 1 947 ? -22.232 15.039 8.692 1.00 75.75 947 PRO A CA 1
ATOM 7420 C C . PRO A 1 947 ? -20.737 14.710 8.582 1.00 75.75 947 PRO A C 1
ATOM 7422 O O . PRO A 1 947 ? -19.908 15.282 9.289 1.00 75.75 947 PRO A O 1
ATOM 7425 N N . PRO A 1 948 ? -20.373 13.786 7.684 1.00 67.50 948 PRO A N 1
ATOM 7426 C CA . PRO A 1 948 ? -18.999 13.355 7.483 1.00 67.50 948 PRO A CA 1
ATOM 7427 C C . PRO A 1 948 ? -18.206 14.371 6.632 1.00 67.50 948 PRO A C 1
ATOM 7429 O O . PRO A 1 948 ? -17.767 14.053 5.523 1.00 67.50 948 PRO A O 1
ATOM 7432 N N . ASP A 1 949 ? -18.060 15.597 7.132 1.00 71.00 949 ASP A N 1
ATOM 7433 C CA . ASP A 1 949 ? -17.332 16.712 6.516 1.00 71.00 949 ASP A CA 1
ATOM 7434 C C . ASP A 1 949 ? -16.135 17.160 7.384 1.00 71.00 949 ASP A C 1
ATOM 7436 O O . ASP A 1 949 ? -15.632 16.396 8.210 1.00 71.00 949 ASP A O 1
ATOM 7440 N N . GLU A 1 950 ? -15.631 18.380 7.175 1.00 69.56 950 GLU A N 1
ATOM 7441 C CA . GLU A 1 950 ? -14.480 18.915 7.911 1.00 69.56 950 GLU A CA 1
ATOM 7442 C C . GLU A 1 950 ? -14.690 18.965 9.434 1.00 69.56 950 GLU A C 1
ATOM 7444 O O . GLU A 1 950 ? -13.705 18.863 10.170 1.00 69.56 950 GLU A O 1
ATOM 7449 N N . PHE A 1 951 ? -15.944 19.006 9.905 1.00 83.44 951 PHE A N 1
ATOM 7450 C CA . PHE A 1 951 ? -16.306 19.086 11.321 1.00 83.44 951 PHE A CA 1
ATOM 7451 C C . PHE A 1 951 ? -16.365 17.727 12.032 1.00 83.44 951 PHE A C 1
ATOM 7453 O O . PHE A 1 951 ? -16.590 17.694 13.249 1.00 83.44 951 PHE A O 1
ATOM 7460 N N . ASN A 1 952 ? -16.166 16.619 11.307 1.00 89.44 952 ASN A N 1
ATOM 7461 C CA . ASN A 1 952 ? -16.197 15.260 11.847 1.00 89.44 952 ASN A CA 1
ATOM 7462 C C . ASN A 1 952 ? -14.960 14.437 11.430 1.00 89.44 952 ASN A C 1
ATOM 7464 O O . ASN A 1 952 ? -14.075 14.911 10.721 1.00 89.44 952 ASN A O 1
ATOM 7468 N N . PHE A 1 953 ? -14.848 13.194 11.895 1.00 92.31 953 PHE A N 1
ATOM 7469 C CA . PHE A 1 953 ? -13.745 12.314 11.517 1.00 92.31 953 PHE A CA 1
ATOM 7470 C C . PHE A 1 953 ? -13.833 11.891 10.044 1.00 92.31 953 PHE A C 1
ATOM 7472 O O . PHE A 1 953 ? -14.913 11.791 9.463 1.00 92.31 953 PHE A O 1
ATOM 7479 N N . THR A 1 954 ? -12.682 11.594 9.442 1.00 89.12 954 THR A N 1
ATOM 7480 C CA . THR A 1 954 ? -12.590 11.132 8.045 1.00 89.12 954 THR A CA 1
ATOM 7481 C C . THR A 1 954 ? -12.977 9.654 7.905 1.00 89.12 954 THR A C 1
ATOM 7483 O O . THR A 1 954 ? -13.639 9.273 6.942 1.00 89.12 954 THR A O 1
ATOM 7486 N N . GLY A 1 955 ? -12.595 8.844 8.891 1.00 92.50 955 GLY A N 1
ATOM 7487 C CA . GLY A 1 955 ? -12.788 7.396 8.940 1.00 92.50 955 GLY A CA 1
ATOM 7488 C C . GLY A 1 955 ? -11.902 6.806 10.037 1.00 92.50 955 GLY A C 1
ATOM 7489 O O . GLY A 1 955 ? -10.798 6.355 9.733 1.00 92.50 955 GLY A O 1
ATOM 7490 N N . PRO A 1 956 ? -12.317 6.891 11.316 1.00 95.62 956 PRO A N 1
ATOM 7491 C CA . PRO A 1 956 ? -11.541 6.421 12.460 1.00 95.62 956 PRO A CA 1
ATOM 7492 C C . PRO A 1 956 ? -11.036 4.988 12.273 1.00 95.62 956 PRO A C 1
ATOM 7494 O O . PRO A 1 956 ? -11.814 4.072 12.011 1.00 95.62 956 PRO A O 1
ATOM 7497 N N . MET A 1 957 ? -9.730 4.797 12.438 1.00 95.44 957 MET A N 1
ATOM 7498 C CA . MET A 1 957 ? -9.042 3.514 12.278 1.00 95.44 957 MET A CA 1
ATOM 7499 C C . MET A 1 957 ? -8.245 3.140 13.527 1.00 95.44 957 MET A C 1
ATOM 7501 O O . MET A 1 957 ? -8.282 1.988 13.951 1.00 95.44 957 MET A O 1
ATOM 7505 N N . SER A 1 958 ? -7.584 4.112 14.156 1.00 96.69 958 SER A N 1
ATOM 7506 C CA . SER A 1 958 ? -6.775 3.917 15.361 1.00 96.69 958 SER A CA 1
ATOM 7507 C C . SER A 1 958 ? -7.057 4.988 16.403 1.00 96.69 958 SER A C 1
ATOM 7509 O O . SER A 1 958 ? -7.479 6.097 16.075 1.00 96.69 958 SER A O 1
ATOM 7511 N N . VAL A 1 959 ? -6.845 4.646 17.671 1.00 96.94 959 VAL A N 1
ATOM 7512 C CA . VAL A 1 959 ? -7.051 5.555 18.798 1.00 96.94 959 VAL A CA 1
ATOM 7513 C C . VAL A 1 959 ? -5.976 5.323 19.853 1.00 96.94 959 VAL A C 1
ATOM 7515 O O . VAL A 1 959 ? -5.631 4.181 20.151 1.00 96.94 959 VAL A O 1
ATOM 7518 N N . ALA A 1 960 ? -5.442 6.406 20.407 1.00 95.25 960 ALA A N 1
ATOM 7519 C CA . ALA A 1 960 ? -4.476 6.384 21.498 1.00 95.25 960 ALA A CA 1
ATOM 7520 C C . ALA A 1 960 ? -4.759 7.535 22.468 1.00 95.25 960 ALA A C 1
ATOM 7522 O O . ALA A 1 960 ? -5.373 8.532 22.092 1.00 95.25 960 ALA A O 1
ATOM 7523 N N . VAL A 1 961 ? -4.301 7.402 23.711 1.00 94.06 961 VAL A N 1
ATOM 7524 C CA . VAL A 1 961 ? -4.407 8.456 24.728 1.00 94.06 961 VAL A CA 1
ATOM 7525 C C . VAL A 1 961 ? -3.003 8.941 25.069 1.00 94.06 961 VAL A C 1
ATOM 7527 O O . VAL A 1 961 ? -2.125 8.117 25.332 1.00 94.06 961 VAL A O 1
ATOM 7530 N N . SER A 1 962 ? -2.784 10.255 25.032 1.00 93.12 962 SER A N 1
ATOM 7531 C CA . SER A 1 962 ? -1.494 10.859 25.370 1.00 93.12 962 SER A CA 1
ATOM 7532 C C . SER A 1 962 ? -1.190 10.742 26.867 1.00 93.12 962 SER A C 1
ATOM 7534 O O . SER A 1 962 ? -2.110 10.594 27.682 1.00 93.12 962 SER A O 1
ATOM 7536 N N . PRO A 1 963 ? 0.086 10.845 27.280 1.00 89.19 963 PRO A N 1
ATOM 7537 C CA . PRO A 1 963 ? 0.450 10.934 28.694 1.00 89.19 963 PRO A CA 1
ATOM 7538 C C . PRO A 1 963 ? -0.261 12.073 29.444 1.00 89.19 963 PRO A C 1
ATOM 7540 O O . PRO A 1 963 ? -0.487 11.959 30.647 1.00 89.19 963 PRO A O 1
ATOM 7543 N N . GLN A 1 964 ? -0.640 13.143 28.740 1.00 86.44 964 GLN A N 1
ATOM 7544 C CA . GLN A 1 964 ? -1.358 14.307 29.267 1.00 86.44 964 GLN A CA 1
ATOM 7545 C C . GLN A 1 964 ? -2.876 14.086 29.374 1.00 86.44 964 GLN A C 1
ATOM 7547 O O . GLN A 1 964 ? -3.561 14.884 30.008 1.00 86.44 964 GLN A O 1
ATOM 7552 N N . GLY A 1 965 ? -3.402 12.995 28.807 1.00 88.62 965 GLY A N 1
ATOM 7553 C CA . GLY A 1 965 ? -4.825 12.663 28.859 1.00 88.62 965 GLY A CA 1
ATOM 7554 C C . GLY A 1 965 ? -5.649 13.187 27.681 1.00 88.62 965 GLY A C 1
ATOM 7555 O O . GLY A 1 965 ? -6.868 13.257 27.798 1.00 88.62 965 GLY A O 1
ATOM 7556 N N . ASP A 1 966 ? -5.023 13.513 26.551 1.00 93.69 966 ASP A N 1
ATOM 7557 C CA . ASP A 1 966 ? -5.721 13.861 25.307 1.00 93.69 966 ASP A CA 1
ATOM 7558 C C . ASP A 1 966 ? -5.979 12.604 24.465 1.00 93.69 966 ASP A C 1
ATOM 7560 O O . ASP A 1 966 ? -5.168 11.675 24.460 1.00 93.69 966 ASP A O 1
ATOM 7564 N N . ILE A 1 967 ? -7.080 12.563 23.711 1.00 96.25 967 ILE A N 1
ATOM 7565 C CA . ILE A 1 967 ? -7.382 11.439 22.807 1.00 96.25 967 ILE A CA 1
ATOM 7566 C C . ILE A 1 967 ? -6.930 11.788 21.394 1.00 96.25 967 ILE A C 1
ATOM 7568 O O . ILE A 1 967 ? -7.324 12.811 20.846 1.00 96.25 967 ILE A O 1
ATOM 7572 N N . TYR A 1 968 ? -6.171 10.896 20.770 1.00 97.31 968 TYR A N 1
ATOM 7573 C CA . TYR A 1 968 ? -5.742 11.004 19.382 1.00 97.31 968 TYR A CA 1
ATOM 7574 C C . TYR A 1 968 ? -6.446 9.940 18.558 1.00 97.31 968 TYR A C 1
ATOM 7576 O O . TYR A 1 968 ? -6.471 8.769 18.937 1.00 97.31 968 TYR A O 1
ATOM 7584 N N . VAL A 1 969 ? -7.010 10.344 17.422 1.00 98.00 969 VAL A N 1
ATOM 7585 C CA . VAL A 1 969 ? -7.781 9.486 16.519 1.00 98.00 969 VAL A CA 1
ATOM 7586 C C . VAL A 1 969 ? -7.164 9.535 15.130 1.00 98.00 969 VAL A C 1
ATOM 7588 O O . VAL A 1 969 ? -7.290 10.529 14.412 1.00 98.00 969 VAL A O 1
ATOM 7591 N N . GLY A 1 970 ? -6.523 8.441 14.737 1.00 97.12 970 GLY A N 1
ATOM 7592 C CA . GLY A 1 970 ? -6.006 8.234 13.396 1.00 97.12 970 GLY A CA 1
ATOM 7593 C C . GLY A 1 970 ? -7.141 7.804 12.480 1.00 97.12 970 GLY A C 1
ATOM 7594 O O . GLY A 1 970 ? -7.881 6.870 12.792 1.00 97.12 970 GLY A O 1
ATOM 7595 N N . SER A 1 971 ? -7.317 8.510 11.369 1.00 95.44 971 SER A N 1
ATOM 7596 C CA . SER A 1 971 ? -8.387 8.262 10.404 1.00 95.44 971 SER A CA 1
ATOM 7597 C C . SER A 1 971 ? -7.844 8.047 9.000 1.00 95.44 971 SER A C 1
ATOM 7599 O O . SER A 1 971 ? -6.930 8.755 8.579 1.00 95.44 971 SER A O 1
ATOM 7601 N N . ILE A 1 972 ? -8.474 7.147 8.246 1.00 93.50 972 ILE A N 1
ATOM 7602 C CA . ILE A 1 972 ? -8.163 6.881 6.837 1.00 93.50 972 ILE A CA 1
ATOM 7603 C C . ILE A 1 972 ? -9.438 6.949 5.981 1.00 93.50 972 ILE A C 1
ATOM 7605 O O . ILE A 1 972 ? -10.552 6.894 6.490 1.00 93.50 972 ILE A O 1
ATOM 7609 N N . HIS A 1 973 ? -9.279 7.103 4.671 1.00 89.31 973 HIS A N 1
ATOM 7610 C CA . HIS A 1 973 ? -10.337 6.991 3.670 1.00 89.31 973 HIS A CA 1
ATOM 7611 C C . HIS A 1 973 ? -9.718 6.450 2.384 1.00 89.31 973 HIS A C 1
ATOM 7613 O O . HIS A 1 973 ? -9.352 7.196 1.467 1.00 89.31 973 HIS A O 1
ATOM 7619 N N . ASP A 1 974 ? -9.537 5.135 2.365 1.00 84.62 974 ASP A N 1
ATOM 7620 C CA . ASP A 1 974 ? -8.792 4.422 1.338 1.00 84.62 974 ASP A CA 1
ATOM 7621 C C . ASP A 1 974 ? -9.660 4.048 0.126 1.00 84.62 974 ASP A C 1
ATOM 7623 O O . ASP A 1 974 ? -10.876 3.892 0.197 1.00 84.62 974 ASP A O 1
ATOM 7627 N N . SER A 1 975 ? -9.012 3.889 -1.021 1.00 74.44 975 SER A N 1
ATOM 7628 C CA . SER A 1 975 ? -9.633 3.533 -2.301 1.00 74.44 975 SER A CA 1
ATOM 7629 C C . SER A 1 975 ? -10.172 2.102 -2.352 1.00 74.44 975 SER A C 1
ATOM 7631 O O . SER A 1 975 ? -11.063 1.820 -3.155 1.00 74.44 975 SER A O 1
ATOM 7633 N N . GLY A 1 976 ? -9.690 1.206 -1.487 1.00 68.06 976 GLY A N 1
ATOM 7634 C CA . GLY A 1 976 ? -10.178 -0.164 -1.406 1.00 68.06 976 GLY A CA 1
ATOM 7635 C C . GLY A 1 976 ? -11.501 -0.273 -0.653 1.00 68.06 976 GLY A C 1
ATOM 7636 O O . GLY A 1 976 ? -12.411 -1.001 -1.070 1.00 68.06 976 GLY A O 1
ATOM 7637 N N . TRP A 1 977 ? -11.630 0.457 0.452 1.00 69.00 977 TRP A N 1
ATOM 7638 C CA . TRP A 1 977 ? -12.749 0.345 1.375 1.00 69.00 977 TRP A CA 1
ATOM 7639 C C . TRP A 1 977 ? -13.582 1.641 1.385 1.00 69.00 977 TRP A C 1
ATOM 7641 O O . TRP A 1 977 ? -13.146 2.691 1.836 1.00 69.00 977 TRP A O 1
ATOM 7651 N N . LEU A 1 978 ? -14.816 1.565 0.860 1.00 67.44 978 LEU A N 1
ATOM 7652 C CA . LEU A 1 978 ? -15.704 2.696 0.498 1.00 67.44 978 LEU A CA 1
ATOM 7653 C C . LEU A 1 978 ? -15.283 3.522 -0.733 1.00 67.44 978 LEU A C 1
ATOM 7655 O O . LEU A 1 978 ? -16.031 4.415 -1.129 1.00 67.44 978 LEU A O 1
ATOM 7659 N N . GLY A 1 979 ? -14.171 3.194 -1.400 1.00 66.25 979 GLY A N 1
ATOM 7660 C CA . GLY A 1 979 ? -13.769 3.882 -2.635 1.00 66.25 979 GLY A CA 1
ATOM 7661 C C . GLY A 1 979 ? -13.255 5.302 -2.391 1.00 66.25 979 GLY A C 1
ATOM 7662 O O . GLY A 1 979 ? -13.517 6.206 -3.186 1.00 66.25 979 GLY A O 1
ATOM 7663 N N . GLY A 1 980 ? -12.570 5.503 -1.266 1.00 74.12 980 GLY A N 1
ATOM 7664 C CA . GLY A 1 980 ? -11.997 6.771 -0.846 1.00 74.12 980 GLY A CA 1
ATOM 7665 C C . GLY A 1 980 ? -10.841 7.266 -1.713 1.00 74.12 980 GLY A C 1
ATOM 7666 O O . GLY A 1 980 ? -10.447 6.660 -2.709 1.00 74.12 980 GLY A O 1
ATOM 7667 N N . ARG A 1 981 ? -10.299 8.427 -1.339 1.00 81.69 981 ARG A N 1
ATOM 7668 C CA . ARG A 1 981 ? -9.261 9.141 -2.106 1.00 81.69 981 ARG A CA 1
ATOM 7669 C C . ARG A 1 981 ? -7.838 8.872 -1.603 1.00 81.69 981 ARG A C 1
ATOM 7671 O O . ARG A 1 981 ? -6.948 9.649 -1.925 1.00 81.69 981 ARG A O 1
ATOM 7678 N N . ASN A 1 982 ? -7.640 7.807 -0.821 1.00 86.81 982 ASN A N 1
ATOM 7679 C CA . ASN A 1 982 ? -6.378 7.488 -0.142 1.00 86.81 982 ASN A CA 1
ATOM 7680 C C . ASN A 1 982 ? -5.882 8.647 0.730 1.00 86.81 982 ASN A C 1
ATOM 7682 O O . ASN A 1 982 ? -4.713 9.027 0.679 1.00 86.81 982 ASN A O 1
ATOM 7686 N N . THR A 1 983 ? -6.806 9.220 1.505 1.00 90.12 983 THR A N 1
ATOM 7687 C CA . THR A 1 983 ? -6.532 10.353 2.394 1.00 90.12 983 THR A CA 1
ATOM 7688 C C . THR A 1 983 ? -6.650 9.964 3.858 1.00 90.12 983 THR A C 1
ATOM 7690 O O . THR A 1 983 ? -7.475 9.114 4.185 1.00 90.12 983 THR A O 1
ATOM 7693 N N . GLY A 1 984 ? -5.931 10.633 4.751 1.00 93.00 984 GLY A N 1
ATOM 7694 C CA . GLY A 1 984 ? -6.097 10.468 6.191 1.00 93.00 984 GLY A CA 1
ATOM 7695 C C . GLY A 1 984 ? -5.923 11.754 6.988 1.00 93.00 984 GLY A C 1
ATOM 7696 O O . GLY A 1 984 ? -5.827 12.856 6.443 1.00 93.00 984 GLY A O 1
ATOM 7697 N N . SER A 1 985 ? -6.007 11.603 8.307 1.00 94.00 985 SER A N 1
ATOM 7698 C CA . SER A 1 985 ? -5.860 12.688 9.279 1.00 94.00 985 SER A CA 1
ATOM 7699 C C . SER A 1 985 ? -5.670 12.134 10.686 1.00 94.00 985 SER A C 1
ATOM 7701 O O . SER A 1 985 ? -6.232 11.084 10.999 1.00 94.00 985 SER A O 1
ATOM 7703 N N . ILE A 1 986 ? -5.003 12.889 11.557 1.00 95.94 986 ILE A N 1
ATOM 7704 C CA . ILE A 1 986 ? -5.051 12.677 13.007 1.00 95.94 986 ILE A CA 1
ATOM 7705 C C . ILE A 1 986 ? -5.892 13.793 13.624 1.00 95.94 986 ILE A C 1
ATOM 7707 O O . ILE A 1 986 ? -5.700 14.967 13.309 1.00 95.94 986 ILE A O 1
ATOM 7711 N N . VAL A 1 987 ? -6.851 13.424 14.468 1.00 95.94 987 VAL A N 1
ATOM 7712 C CA . VAL A 1 987 ? -7.648 14.368 15.256 1.00 95.94 987 VAL A CA 1
ATOM 7713 C C . VAL A 1 987 ? -7.260 14.229 16.718 1.00 95.94 987 VAL A C 1
ATOM 7715 O O . VAL A 1 987 ? -7.350 13.133 17.268 1.00 95.94 987 VAL A O 1
ATOM 7718 N N . LYS A 1 988 ? -6.866 15.340 17.332 1.00 96.06 988 LYS A N 1
ATOM 7719 C CA . LYS A 1 988 ? -6.657 15.480 18.769 1.00 96.06 988 LYS A CA 1
ATOM 7720 C C . LYS A 1 988 ? -7.949 15.971 19.420 1.00 96.06 988 LYS A C 1
ATOM 7722 O O . LYS A 1 988 ? -8.566 16.913 18.929 1.00 96.06 988 LYS A O 1
ATOM 7727 N N . LEU A 1 989 ? -8.357 15.335 20.512 1.00 95.94 989 LEU A N 1
ATOM 7728 C CA . LEU A 1 989 ? -9.487 15.720 21.352 1.00 95.94 989 LEU A CA 1
ATOM 7729 C C . LEU A 1 989 ? -8.965 16.039 22.755 1.00 95.94 989 LEU A C 1
ATOM 7731 O O . LEU A 1 989 ? -8.587 15.131 23.502 1.00 95.94 989 LEU A O 1
ATOM 7735 N N . THR A 1 990 ? -8.980 17.320 23.108 1.00 95.00 990 THR A N 1
ATOM 7736 C CA . THR A 1 990 ? -8.535 17.814 24.415 1.00 95.00 990 THR A CA 1
ATOM 7737 C C . THR A 1 990 ? -9.735 17.935 25.359 1.00 95.00 990 THR A C 1
ATOM 7739 O O . THR A 1 990 ? -10.708 18.599 24.994 1.00 95.00 990 THR A O 1
ATOM 7742 N N . PRO A 1 991 ? -9.726 17.324 26.559 1.00 94.12 991 PRO A N 1
ATOM 7743 C CA . PRO A 1 991 ? -10.781 17.524 27.555 1.00 94.12 991 PRO A CA 1
ATOM 7744 C C . PRO A 1 991 ? -10.95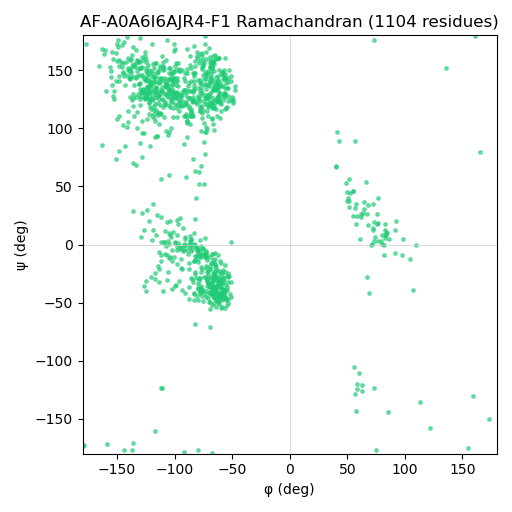6 19.011 27.904 1.00 94.12 991 PRO A C 1
ATOM 7746 O O . PRO A 1 991 ? -9.996 19.667 28.299 1.00 94.12 991 PRO A O 1
ATOM 7749 N N . ASN A 1 992 ? -12.177 19.547 27.822 1.00 93.94 992 ASN A N 1
ATOM 7750 C CA . ASN A 1 992 ? -12.427 20.981 28.063 1.00 93.94 992 ASN A CA 1
ATOM 7751 C C . ASN A 1 992 ? -13.092 21.290 29.419 1.00 93.94 992 ASN A C 1
ATOM 7753 O O . ASN A 1 992 ? -13.543 22.407 29.670 1.00 93.94 992 ASN A O 1
ATOM 7757 N N . GLY A 1 993 ? -13.188 20.287 30.297 1.00 90.94 993 GLY A N 1
ATOM 7758 C CA . GLY A 1 993 ? -13.816 20.394 31.619 1.00 90.94 993 GLY A CA 1
ATOM 7759 C C . GLY A 1 993 ? -15.346 20.277 31.627 1.00 90.94 993 GLY A C 1
ATOM 7760 O O . GLY A 1 993 ? -15.918 20.087 32.694 1.00 90.94 993 GLY A O 1
ATOM 7761 N N . ASN A 1 994 ? -16.007 20.280 30.464 1.00 90.88 994 ASN A N 1
ATOM 7762 C CA . ASN A 1 994 ? -17.471 20.293 30.350 1.00 90.88 994 ASN A CA 1
ATOM 7763 C C . ASN A 1 994 ? -18.027 18.975 29.786 1.00 90.88 994 ASN A C 1
ATOM 7765 O O . ASN A 1 994 ? -18.720 18.968 28.766 1.00 90.88 994 ASN A O 1
ATOM 7769 N N . LEU A 1 995 ? -17.713 17.845 30.428 1.00 91.56 995 LEU A N 1
ATOM 7770 C CA . LEU A 1 995 ? -18.283 16.551 30.041 1.00 91.56 995 LEU A CA 1
ATOM 7771 C C . LEU A 1 995 ? -19.810 16.587 30.256 1.00 91.56 995 LEU A C 1
ATOM 7773 O O . LEU A 1 995 ? -20.236 16.872 31.379 1.00 91.56 995 LEU A O 1
ATOM 7777 N N . PRO A 1 996 ? -20.642 16.321 29.231 1.00 93.31 996 PRO A N 1
ATOM 7778 C CA . PRO A 1 996 ? -22.087 16.328 29.413 1.00 93.31 996 PRO A CA 1
ATOM 7779 C C . PRO A 1 996 ? -22.520 15.203 30.353 1.00 93.31 996 PRO A C 1
ATOM 7781 O O . PRO A 1 996 ? -21.921 14.124 30.381 1.00 93.31 996 PRO A O 1
ATOM 7784 N N . ASN A 1 997 ? -23.603 15.434 31.092 1.00 95.94 997 ASN A N 1
ATOM 7785 C CA . ASN A 1 997 ? -24.277 14.350 31.787 1.00 95.94 997 ASN A CA 1
ATOM 7786 C C . ASN A 1 997 ? -24.892 13.367 30.774 1.00 95.94 997 ASN A C 1
ATOM 7788 O O . ASN A 1 997 ? -25.176 13.726 29.636 1.00 95.94 997 ASN A O 1
ATOM 7792 N N . GLY A 1 998 ? -25.104 12.118 31.164 1.00 96.94 998 GLY A N 1
ATOM 7793 C CA . GLY A 1 998 ? -25.563 11.041 30.288 1.00 96.94 998 GLY A CA 1
ATOM 7794 C C . GLY A 1 998 ? -25.262 9.680 30.895 1.00 96.94 998 GLY A C 1
ATOM 7795 O O . GLY A 1 998 ? -24.691 9.609 31.984 1.00 96.94 998 GLY A O 1
ATOM 7796 N N . ILE A 1 999 ? -25.646 8.605 30.203 1.00 98.06 999 ILE A N 1
ATOM 7797 C CA . ILE A 1 999 ? -25.405 7.237 30.671 1.00 98.06 999 ILE A CA 1
ATOM 7798 C C . ILE A 1 999 ? -23.891 7.011 30.742 1.00 98.06 999 ILE A C 1
ATOM 7800 O O . ILE A 1 999 ? -23.206 6.927 29.718 1.00 98.06 999 ILE A O 1
ATOM 7804 N N . LYS A 1 1000 ? -23.377 6.901 31.966 1.00 97.31 1000 LYS A N 1
ATOM 7805 C CA . LYS A 1 1000 ? -22.005 6.518 32.291 1.00 97.31 1000 LYS A CA 1
ATOM 7806 C C . LYS A 1 1000 ? -21.847 5.008 32.193 1.00 97.31 1000 LYS A C 1
ATOM 7808 O O . LYS A 1 1000 ? -20.919 4.549 31.534 1.00 97.31 1000 LYS A O 1
ATOM 7813 N N . GLU A 1 1001 ? -22.743 4.228 32.776 1.00 97.62 1001 GLU A N 1
ATOM 7814 C CA . GLU A 1 1001 ? -22.658 2.770 32.724 1.00 97.62 1001 GLU A CA 1
ATOM 7815 C C . GLU A 1 1001 ? -24.051 2.137 32.745 1.00 97.62 1001 GLU A C 1
ATOM 7817 O O . GLU A 1 1001 ? -24.944 2.598 33.443 1.00 97.62 1001 GLU A O 1
ATOM 7822 N N . LEU A 1 1002 ? -24.228 1.082 31.957 1.00 98.38 1002 LEU A N 1
ATOM 7823 C CA . LEU A 1 1002 ? -25.414 0.247 31.885 1.00 98.38 1002 LEU A CA 1
ATOM 7824 C C . LEU A 1 1002 ? -25.025 -1.165 32.325 1.00 98.38 1002 LEU A C 1
ATOM 7826 O O . LEU A 1 1002 ? -24.158 -1.796 31.713 1.00 98.38 1002 LEU A O 1
ATOM 7830 N N . ARG A 1 1003 ? -25.677 -1.656 33.377 1.00 98.06 1003 ARG A N 1
ATOM 7831 C CA . ARG A 1 1003 ? -25.480 -2.994 33.945 1.00 98.06 1003 ARG A CA 1
ATOM 7832 C C . ARG A 1 1003 ? -26.786 -3.773 33.892 1.00 98.06 1003 ARG A C 1
ATOM 7834 O O . ARG A 1 1003 ? -27.854 -3.193 34.065 1.00 98.06 1003 ARG A O 1
ATOM 7841 N N . ALA A 1 1004 ? -26.707 -5.080 33.675 1.00 97.94 1004 ALA A N 1
ATOM 7842 C CA . ALA A 1 1004 ? -27.854 -5.958 33.884 1.00 97.94 1004 ALA A CA 1
ATOM 7843 C C . ALA A 1 1004 ? -27.965 -6.321 35.369 1.00 97.94 1004 ALA A C 1
ATOM 7845 O O . ALA A 1 1004 ? -26.946 -6.478 36.053 1.00 97.94 1004 ALA A O 1
ATOM 7846 N N . THR A 1 1005 ? -29.197 -6.505 35.833 1.00 97.31 1005 THR A N 1
ATOM 7847 C CA . THR A 1 1005 ? -29.553 -7.092 37.131 1.00 97.31 1005 THR A CA 1
ATOM 7848 C C . THR A 1 1005 ? -30.394 -8.351 36.905 1.00 97.31 1005 THR A C 1
ATOM 7850 O O . THR A 1 1005 ? -30.800 -8.632 35.777 1.00 97.31 1005 THR A O 1
ATOM 7853 N N . ALA A 1 1006 ? -30.677 -9.111 37.966 1.00 96.62 1006 ALA A N 1
ATOM 7854 C CA . ALA A 1 1006 ? -31.504 -10.319 37.878 1.00 96.62 1006 ALA A CA 1
ATOM 7855 C C . ALA A 1 1006 ? -32.929 -10.064 37.340 1.00 96.62 1006 ALA A C 1
ATOM 7857 O O . ALA A 1 1006 ? -33.559 -10.957 36.782 1.00 96.62 1006 ALA A O 1
ATOM 7858 N N . ASP A 1 1007 ? -33.434 -8.837 37.493 1.00 96.81 1007 ASP A N 1
ATOM 7859 C CA . ASP A 1 1007 ? -34.802 -8.429 37.165 1.00 96.81 1007 ASP A CA 1
ATOM 7860 C C . ASP A 1 1007 ? -34.891 -7.204 36.234 1.00 96.81 1007 ASP A C 1
ATOM 7862 O O . ASP A 1 1007 ? -35.969 -6.626 36.070 1.00 96.81 1007 ASP A O 1
ATOM 7866 N N . GLY A 1 1008 ? -33.778 -6.789 35.619 1.00 97.88 1008 GLY A N 1
ATOM 7867 C CA . GLY A 1 1008 ? -33.754 -5.656 34.695 1.00 97.88 1008 GLY A CA 1
ATOM 7868 C C . GLY A 1 1008 ? -32.380 -5.024 34.496 1.00 97.88 1008 GLY A C 1
ATOM 7869 O O . GLY A 1 1008 ? -31.416 -5.716 34.164 1.00 97.88 1008 GLY A O 1
ATOM 7870 N N . PHE A 1 1009 ? -32.306 -3.696 34.619 1.00 98.50 1009 PHE A N 1
ATOM 7871 C CA . PHE A 1 1009 ? -31.109 -2.912 34.304 1.00 98.50 1009 PHE A CA 1
ATOM 7872 C C . PHE A 1 1009 ? -30.844 -1.804 35.322 1.00 98.50 1009 PHE A C 1
ATOM 7874 O O . PHE A 1 1009 ? -31.770 -1.224 35.881 1.00 98.50 1009 PHE A O 1
ATOM 7881 N N . GLU A 1 1010 ? -29.576 -1.449 35.494 1.00 98.25 1010 GLU A N 1
ATOM 7882 C CA . GLU A 1 1010 ? -29.132 -0.261 36.225 1.00 98.25 1010 GLU A CA 1
ATOM 7883 C C . GLU A 1 1010 ? -28.398 0.687 35.275 1.00 98.25 1010 GLU A C 1
ATOM 7885 O O . GLU A 1 1010 ? -27.471 0.280 34.572 1.00 98.25 1010 GLU A O 1
ATOM 7890 N N . LEU A 1 1011 ? -28.836 1.946 35.244 1.00 98.44 1011 LEU A N 1
ATOM 7891 C CA . LEU A 1 1011 ? -28.234 3.036 34.484 1.00 98.44 1011 LEU A CA 1
ATOM 7892 C C . LEU A 1 1011 ? -27.570 3.997 35.469 1.00 98.44 1011 LEU A C 1
ATOM 7894 O O . LEU A 1 1011 ? -28.261 4.707 36.197 1.00 98.44 1011 LEU A O 1
ATOM 7898 N N . GLU A 1 1012 ? -26.243 4.037 35.473 1.00 98.19 1012 GLU A N 1
ATOM 7899 C CA . GLU A 1 1012 ? -25.459 5.053 36.174 1.00 98.19 1012 GLU A CA 1
ATOM 7900 C C . GLU A 1 1012 ? -25.238 6.259 35.248 1.00 98.19 1012 GLU A C 1
ATOM 7902 O O . GLU A 1 1012 ? -24.888 6.090 34.078 1.00 98.19 1012 GLU A O 1
ATOM 7907 N N . PHE A 1 1013 ? -25.395 7.475 35.769 1.00 98.00 1013 PHE A N 1
ATOM 7908 C CA . PHE A 1 1013 ? -25.182 8.745 35.076 1.00 98.00 1013 PHE A CA 1
ATOM 7909 C C . PHE A 1 1013 ? -23.936 9.474 35.605 1.00 98.00 1013 PHE A C 1
ATOM 7911 O O . PHE A 1 1013 ? -23.543 9.307 36.760 1.00 98.00 1013 PHE A O 1
ATOM 7918 N N . PHE A 1 1014 ? -23.294 10.303 34.771 1.00 96.12 1014 PHE A N 1
ATOM 7919 C CA . PHE A 1 1014 ? -22.105 11.071 35.186 1.00 96.12 1014 PHE A CA 1
ATOM 7920 C C . PHE A 1 1014 ? -22.402 12.069 36.320 1.00 96.12 1014 PHE A C 1
ATOM 7922 O O . PHE A 1 1014 ? -21.575 12.258 37.219 1.00 96.12 1014 PHE A O 1
ATOM 7929 N N . SER A 1 1015 ? -23.596 12.662 36.298 1.00 95.50 1015 SER A N 1
ATOM 7930 C CA . SER A 1 1015 ? -24.093 13.641 37.266 1.00 95.50 1015 SER A CA 1
ATOM 7931 C C . SER A 1 1015 ? -25.554 13.341 37.639 1.00 95.50 1015 SER A C 1
ATOM 7933 O O . SER A 1 1015 ? -26.222 12.597 36.919 1.00 95.50 1015 SER A O 1
ATOM 7935 N N . PRO A 1 1016 ? -26.072 13.898 38.753 1.00 97.19 1016 PRO A N 1
ATOM 7936 C CA . PRO A 1 1016 ? -27.463 13.695 39.161 1.00 97.19 1016 PRO A CA 1
ATOM 7937 C C . PRO A 1 1016 ? -28.470 14.043 38.050 1.00 97.19 1016 PRO A C 1
ATOM 7939 O O . PRO A 1 1016 ? -28.289 15.038 37.348 1.00 97.19 1016 PRO A O 1
ATOM 7942 N N . VAL A 1 1017 ? -29.531 13.248 37.901 1.00 97.69 1017 VAL A N 1
ATOM 7943 C CA . VAL A 1 1017 ? -30.647 13.499 36.966 1.00 97.69 1017 VAL A CA 1
ATOM 7944 C C . VAL A 1 1017 ? -31.859 14.118 37.678 1.00 97.69 1017 VAL A C 1
ATOM 7946 O O . VAL A 1 1017 ? -31.920 14.172 38.908 1.00 97.69 1017 VAL A O 1
ATOM 7949 N N . ASP A 1 1018 ? -32.838 14.620 36.919 1.00 97.62 1018 ASP A N 1
ATOM 7950 C CA . ASP A 1 1018 ? -34.072 15.165 37.491 1.00 97.62 1018 ASP A CA 1
ATOM 7951 C C . ASP A 1 1018 ? -34.921 14.045 38.102 1.00 97.62 1018 ASP A C 1
ATOM 7953 O O . ASP A 1 1018 ? -35.377 13.147 37.396 1.00 97.62 1018 ASP A O 1
ATOM 7957 N N . ALA A 1 1019 ? -35.175 14.120 39.409 1.00 95.94 1019 ALA A N 1
ATOM 7958 C CA . ALA A 1 1019 ? -35.845 13.046 40.135 1.00 95.94 1019 ALA A CA 1
ATOM 7959 C C . ALA A 1 1019 ? -37.258 12.738 39.616 1.00 95.94 1019 ALA A C 1
ATOM 7961 O O . ALA A 1 1019 ? -37.667 11.578 39.582 1.00 95.94 1019 ALA A O 1
ATOM 7962 N N . LYS A 1 1020 ? -38.009 13.759 39.185 1.00 95.19 1020 LYS A N 1
ATOM 7963 C CA . LYS A 1 1020 ? -39.386 13.581 38.714 1.00 95.19 1020 LYS A CA 1
ATOM 7964 C C . LYS A 1 1020 ? -39.410 12.973 37.316 1.00 95.19 1020 LYS A C 1
ATOM 7966 O O . LYS A 1 1020 ? -40.198 12.065 37.078 1.00 95.19 1020 LYS A O 1
ATOM 7971 N N . LYS A 1 1021 ? -38.562 13.464 36.407 1.00 96.19 1021 LYS A N 1
ATOM 7972 C CA . LYS A 1 1021 ? -38.441 12.908 35.050 1.00 96.19 1021 LYS A CA 1
ATOM 7973 C C . LYS A 1 1021 ? -37.868 11.490 35.090 1.00 96.19 1021 LYS A C 1
ATOM 7975 O O . LYS A 1 1021 ? -38.346 10.623 34.371 1.00 96.19 1021 LYS A O 1
ATOM 7980 N N . ALA A 1 1022 ? -36.870 11.248 35.939 1.00 95.94 1022 ALA A N 1
ATOM 7981 C CA . ALA A 1 1022 ? -36.206 9.955 36.043 1.00 95.94 1022 ALA A CA 1
ATOM 7982 C C . ALA A 1 1022 ? -37.097 8.867 36.655 1.00 95.94 1022 ALA A C 1
ATOM 7984 O O . ALA A 1 1022 ? -36.912 7.705 36.310 1.00 95.94 1022 ALA A O 1
ATOM 7985 N N . ALA A 1 1023 ? -38.056 9.219 37.520 1.00 95.00 1023 ALA A N 1
ATOM 7986 C CA . ALA A 1 1023 ? -39.029 8.280 38.086 1.00 95.00 1023 ALA A CA 1
ATOM 7987 C C . ALA A 1 1023 ? -40.175 7.913 37.119 1.00 95.00 1023 ALA A C 1
ATOM 7989 O O . ALA A 1 1023 ? -40.959 7.009 37.413 1.00 95.00 1023 ALA A O 1
ATOM 7990 N N . ASP A 1 1024 ? -40.300 8.602 35.979 1.00 96.25 1024 ASP A N 1
ATOM 7991 C CA . ASP A 1 1024 ? -41.304 8.284 34.966 1.00 96.25 1024 ASP A CA 1
ATOM 7992 C C . ASP A 1 1024 ? -40.872 7.064 34.144 1.00 96.25 1024 ASP A C 1
ATOM 7994 O O . ASP A 1 1024 ? -39.870 7.089 33.431 1.00 96.25 1024 ASP A O 1
ATOM 7998 N N . LYS A 1 1025 ? -41.657 5.987 34.202 1.00 95.31 1025 LYS A N 1
ATOM 7999 C CA . LYS A 1 1025 ? -41.401 4.771 33.421 1.00 95.31 1025 LYS A CA 1
ATOM 8000 C C . LYS A 1 1025 ? -41.435 5.012 31.908 1.00 95.31 1025 LYS A C 1
ATOM 8002 O O . LYS A 1 1025 ? -40.700 4.350 31.183 1.00 95.31 1025 LYS A O 1
ATOM 8007 N N . GLU A 1 1026 ? -42.236 5.970 31.431 1.00 96.25 1026 GLU A N 1
ATOM 8008 C CA . GLU A 1 1026 ? -42.346 6.292 30.000 1.00 96.25 1026 GLU A CA 1
ATOM 8009 C C . GLU A 1 1026 ? -41.110 7.049 29.486 1.00 96.25 1026 GLU A C 1
ATOM 8011 O O . GLU A 1 1026 ? -40.905 7.185 28.274 1.00 96.25 1026 GLU A O 1
ATOM 8016 N N . ALA A 1 1027 ? -40.236 7.502 30.394 1.00 96.81 1027 ALA A N 1
ATOM 8017 C CA . ALA A 1 1027 ? -38.941 8.057 30.037 1.00 96.81 1027 ALA A CA 1
ATOM 8018 C C . ALA A 1 1027 ? -37.972 6.996 29.492 1.00 96.81 1027 ALA A C 1
ATOM 8020 O O . ALA A 1 1027 ? -36.939 7.374 28.943 1.00 96.81 1027 ALA A O 1
ATOM 8021 N N . TYR A 1 1028 ? -38.283 5.699 29.599 1.00 98.19 1028 TYR A N 1
ATOM 8022 C CA . TYR A 1 1028 ? -37.397 4.616 29.180 1.00 98.19 1028 TYR A CA 1
ATOM 8023 C C . TYR A 1 1028 ? -38.047 3.737 28.118 1.00 98.19 1028 TYR A C 1
ATOM 8025 O O . TYR A 1 1028 ? -39.210 3.352 28.214 1.00 98.19 1028 TYR A O 1
ATOM 8033 N N . THR A 1 1029 ? -37.270 3.373 27.100 1.00 98.06 1029 THR A N 1
ATOM 8034 C CA . THR A 1 1029 ? -37.688 2.378 26.109 1.00 98.06 1029 THR A CA 1
ATOM 8035 C C . THR A 1 1029 ? -36.617 1.315 25.974 1.00 98.06 1029 THR A C 1
ATOM 8037 O O . THR A 1 1029 ? -35.429 1.624 25.876 1.00 98.06 1029 THR A O 1
ATOM 8040 N N . ILE A 1 1030 ? -37.049 0.054 26.002 1.00 98.25 1030 ILE A N 1
ATOM 8041 C CA . ILE A 1 1030 ? -36.158 -1.098 25.947 1.00 98.25 1030 ILE A CA 1
ATOM 8042 C C . ILE A 1 1030 ? -36.645 -2.056 24.860 1.00 98.25 1030 ILE A C 1
ATOM 8044 O O . ILE A 1 1030 ? -37.829 -2.400 24.795 1.00 98.25 1030 ILE A O 1
ATOM 8048 N N . ALA A 1 1031 ? -35.727 -2.497 24.004 1.00 97.25 1031 ALA A N 1
ATOM 8049 C CA . ALA A 1 1031 ? -35.985 -3.534 23.013 1.00 97.25 1031 ALA A CA 1
ATOM 8050 C C . ALA A 1 1031 ? -34.879 -4.590 23.041 1.00 97.25 1031 ALA A C 1
ATOM 8052 O O . ALA A 1 1031 ? -33.698 -4.259 22.963 1.00 97.25 1031 ALA A O 1
ATOM 8053 N N . GLY A 1 1032 ? -35.269 -5.861 23.120 1.00 96.94 1032 GLY A N 1
ATOM 8054 C CA . GLY A 1 1032 ? -34.355 -6.997 23.021 1.00 96.94 1032 GLY A CA 1
ATOM 8055 C C . GLY A 1 1032 ? -34.377 -7.580 21.613 1.00 96.94 1032 GLY A C 1
ATOM 8056 O O . GLY A 1 1032 ? -35.448 -7.730 21.024 1.00 96.94 1032 GLY A O 1
ATOM 8057 N N . TYR A 1 1033 ? -33.218 -7.926 21.062 1.00 95.62 1033 TYR A N 1
ATOM 8058 C CA . TYR A 1 1033 ? -33.105 -8.643 19.790 1.00 95.62 1033 TYR A CA 1
ATOM 8059 C C . TYR A 1 1033 ? -31.841 -9.503 19.735 1.00 95.62 1033 TYR A C 1
ATOM 8061 O O . TYR A 1 1033 ? -30.917 -9.346 20.523 1.00 95.62 1033 TYR A O 1
ATOM 8069 N N . THR A 1 1034 ? -31.789 -10.429 18.787 1.00 93.81 1034 THR A N 1
ATOM 8070 C CA . THR A 1 1034 ? -30.593 -11.223 18.493 1.00 93.81 1034 THR A CA 1
ATOM 8071 C C . THR A 1 1034 ? -30.422 -11.322 16.982 1.00 93.81 1034 THR A C 1
ATOM 8073 O O . THR A 1 1034 ? -31.192 -10.725 16.227 1.00 93.81 1034 THR A O 1
ATOM 8076 N N . ARG A 1 1035 ? -29.423 -12.055 16.499 1.00 88.56 1035 ARG A N 1
ATOM 8077 C CA . ARG A 1 1035 ? -29.266 -12.344 15.069 1.00 88.56 1035 ARG A CA 1
ATOM 8078 C C . ARG A 1 1035 ? -28.829 -13.772 14.856 1.00 88.56 1035 ARG A C 1
ATOM 8080 O O . ARG A 1 1035 ? -28.030 -14.306 15.618 1.00 88.56 1035 ARG A O 1
ATOM 8087 N N . VAL A 1 1036 ? -29.346 -14.363 13.786 1.00 84.19 1036 VAL A N 1
ATOM 8088 C CA . VAL A 1 1036 ? -28.992 -15.712 13.355 1.00 84.19 1036 VAL A CA 1
ATOM 8089 C C . VAL A 1 1036 ? -28.434 -15.625 11.945 1.00 84.19 1036 VAL A C 1
ATOM 8091 O O . VAL A 1 1036 ? -29.067 -15.068 11.046 1.00 84.19 1036 VAL A O 1
ATOM 8094 N N . TRP A 1 1037 ? -27.232 -16.161 11.753 1.00 77.75 1037 TRP A N 1
ATOM 8095 C CA . TRP A 1 1037 ? -26.620 -16.207 10.435 1.00 77.75 1037 TRP A CA 1
ATOM 8096 C C . TRP A 1 1037 ? -27.367 -17.200 9.539 1.00 77.75 1037 TRP A C 1
ATOM 8098 O O . TRP A 1 1037 ? -27.603 -18.342 9.921 1.00 77.75 1037 TRP A O 1
ATOM 8108 N N . SER A 1 1038 ? -27.734 -16.764 8.334 1.00 72.62 1038 SER A N 1
ATOM 8109 C CA . SER A 1 1038 ? -28.490 -17.563 7.353 1.00 72.62 1038 SER A CA 1
ATOM 8110 C C . SER A 1 1038 ? -27.763 -17.709 6.008 1.00 72.62 1038 SER A C 1
ATOM 8112 O O . SER A 1 1038 ? -28.379 -18.006 4.988 1.00 72.62 1038 SER A O 1
ATOM 8114 N N . GLY A 1 1039 ? -26.441 -17.496 5.989 1.00 65.31 1039 GLY A N 1
ATOM 8115 C CA . GLY A 1 1039 ? -25.603 -17.623 4.788 1.00 65.31 1039 GLY A CA 1
ATOM 8116 C C . GLY A 1 1039 ? -25.303 -16.309 4.057 1.00 65.31 1039 GLY A C 1
ATOM 8117 O O . GLY A 1 1039 ? -24.458 -16.285 3.166 1.00 65.31 1039 GLY A O 1
ATOM 8118 N N . SER A 1 1040 ? -25.945 -15.198 4.427 1.00 59.75 1040 SER A N 1
ATOM 8119 C CA . SER A 1 1040 ? -25.701 -13.869 3.847 1.00 59.75 1040 SER A CA 1
ATOM 8120 C C . SER A 1 1040 ? -24.562 -13.110 4.544 1.00 59.75 1040 SER A C 1
ATOM 8122 O O . SER A 1 1040 ? -24.176 -13.417 5.673 1.00 59.75 1040 SER A O 1
ATOM 8124 N N . TYR A 1 1041 ? -24.026 -12.079 3.874 1.00 62.88 1041 TYR A N 1
ATOM 8125 C CA . TYR A 1 1041 ? -22.996 -11.197 4.447 1.00 62.88 1041 TYR A CA 1
ATOM 8126 C C . TYR A 1 1041 ? -23.520 -10.386 5.643 1.00 62.88 1041 TYR A C 1
ATOM 8128 O O . TYR A 1 1041 ? -22.828 -10.239 6.643 1.00 62.88 1041 TYR A O 1
ATOM 8136 N N . ALA A 1 1042 ? -24.754 -9.882 5.557 1.00 66.06 1042 ALA A N 1
ATOM 8137 C CA . ALA A 1 1042 ? -25.439 -9.193 6.646 1.00 66.06 1042 ALA A CA 1
ATOM 8138 C C . ALA A 1 1042 ? -26.690 -9.978 7.054 1.00 66.06 1042 ALA A C 1
ATOM 8140 O O . ALA A 1 1042 ? -27.386 -10.512 6.187 1.00 66.06 1042 ALA A O 1
ATOM 8141 N N . SER A 1 1043 ? -26.969 -10.038 8.358 1.00 69.06 1043 SER A N 1
ATOM 8142 C CA . SER A 1 1043 ? -28.154 -10.702 8.915 1.00 69.06 1043 SER A CA 1
ATOM 8143 C C . SER A 1 1043 ? -29.083 -9.656 9.541 1.00 69.06 1043 SER A C 1
ATOM 8145 O O . SER A 1 1043 ? -28.588 -8.810 10.290 1.00 69.06 1043 SER A O 1
ATOM 8147 N N . PRO A 1 1044 ? -30.392 -9.658 9.225 1.00 75.38 1044 PRO A N 1
ATOM 8148 C CA . PRO A 1 1044 ? -31.350 -8.775 9.880 1.00 75.38 1044 PRO A CA 1
ATOM 8149 C C . PRO A 1 1044 ? -31.557 -9.180 11.344 1.00 75.38 1044 PRO A C 1
ATOM 8151 O O . PRO A 1 1044 ? -31.272 -10.315 11.737 1.00 75.38 1044 PRO A O 1
ATOM 8154 N N . ASP A 1 1045 ? -32.095 -8.257 12.141 1.00 85.50 1045 ASP A N 1
ATOM 8155 C CA . ASP A 1 1045 ? -32.490 -8.551 13.518 1.00 85.50 1045 ASP A CA 1
ATOM 8156 C C . ASP A 1 1045 ? -33.520 -9.685 13.549 1.00 85.50 1045 ASP A C 1
ATOM 8158 O O . ASP A 1 1045 ? -34.461 -9.739 12.757 1.00 85.50 1045 ASP A O 1
ATOM 8162 N N . SER A 1 1046 ? -33.319 -10.606 14.480 1.00 86.31 1046 SER A N 1
ATOM 8163 C CA . SER A 1 1046 ? -34.138 -11.788 14.716 1.00 86.31 1046 SER A CA 1
ATOM 8164 C C . SER A 1 1046 ? -34.726 -11.719 16.121 1.00 86.31 1046 SER A C 1
ATOM 8166 O O . SER A 1 1046 ? -34.065 -11.286 17.065 1.00 86.31 1046 SER A O 1
ATOM 8168 N N . GLY A 1 1047 ? -35.983 -12.142 16.270 1.00 88.19 1047 GLY A N 1
ATOM 8169 C CA . GLY A 1 1047 ? -36.639 -12.207 17.579 1.00 88.19 1047 GLY A CA 1
ATOM 8170 C C . GLY A 1 1047 ? -36.777 -10.858 18.293 1.00 88.19 1047 GLY A C 1
ATOM 8171 O O . GLY A 1 1047 ? -36.862 -10.852 19.516 1.00 88.19 1047 GLY A O 1
ATOM 8172 N N . ARG A 1 1048 ? -36.776 -9.729 17.564 1.00 93.62 1048 ARG A N 1
ATOM 8173 C CA . ARG A 1 1048 ? -36.923 -8.397 18.170 1.00 93.62 1048 ARG A CA 1
ATOM 8174 C C . ARG A 1 1048 ? -38.257 -8.290 18.906 1.00 93.62 1048 ARG A C 1
ATOM 8176 O O . ARG A 1 1048 ? -39.300 -8.594 18.330 1.00 93.62 1048 ARG A O 1
ATOM 8183 N N . TYR A 1 1049 ? -38.222 -7.824 20.148 1.00 96.38 1049 TYR A N 1
ATOM 8184 C CA . TYR A 1 1049 ? -39.405 -7.621 20.977 1.00 96.38 1049 TYR A CA 1
ATOM 8185 C C . TYR A 1 1049 ? -39.242 -6.385 21.873 1.00 96.38 1049 TYR A C 1
ATOM 8187 O O . TYR A 1 1049 ? -38.124 -5.940 22.144 1.00 96.38 1049 TYR A O 1
ATOM 8195 N N . LYS A 1 1050 ? -40.369 -5.804 22.296 1.00 96.56 1050 LYS A N 1
ATOM 8196 C CA . LYS A 1 1050 ? -40.397 -4.675 23.232 1.00 96.56 1050 LYS A CA 1
ATOM 8197 C C . LYS A 1 1050 ? -40.394 -5.216 24.661 1.00 96.56 1050 LYS A C 1
ATOM 8199 O O . LYS A 1 1050 ? -41.187 -6.098 24.964 1.00 96.56 1050 LYS A O 1
ATOM 8204 N N . VAL A 1 1051 ? -39.535 -4.667 25.510 1.00 97.50 1051 VAL A N 1
ATOM 8205 C CA . VAL A 1 1051 ? -39.477 -4.968 26.945 1.00 97.50 1051 VAL A CA 1
ATOM 8206 C C . VAL A 1 1051 ? -40.249 -3.877 27.687 1.00 97.50 1051 VAL A C 1
ATOM 8208 O O . VAL A 1 1051 ? -40.050 -2.688 27.424 1.00 97.50 1051 VAL A O 1
ATOM 8211 N N . GLU A 1 1052 ? -41.149 -4.266 28.587 1.00 97.06 1052 GLU A N 1
ATOM 8212 C CA . GLU A 1 1052 ? -41.939 -3.326 29.384 1.00 97.06 1052 GLU A CA 1
ATOM 8213 C C . GLU A 1 1052 ? -41.236 -3.015 30.707 1.00 97.06 1052 GLU A C 1
ATOM 8215 O O . GLU A 1 1052 ? -40.770 -3.914 31.408 1.00 97.06 1052 GLU A O 1
ATOM 8220 N N . VAL A 1 1053 ? -41.169 -1.726 31.050 1.00 97.94 1053 VAL A N 1
ATOM 8221 C CA . VAL A 1 1053 ? -40.636 -1.252 32.332 1.00 97.94 1053 VAL A CA 1
ATOM 8222 C C . VAL A 1 1053 ? -41.764 -1.284 33.364 1.00 97.94 1053 VAL A C 1
ATOM 8224 O O . VAL A 1 1053 ? -42.719 -0.509 33.282 1.00 97.94 1053 VAL A O 1
ATOM 8227 N N . GLU A 1 1054 ? -41.660 -2.194 34.332 1.00 97.44 1054 GLU A N 1
ATOM 8228 C CA . GLU A 1 1054 ? -42.651 -2.395 35.397 1.00 97.44 1054 GLU A CA 1
ATOM 8229 C C . GLU A 1 1054 ? -42.450 -1.430 36.567 1.00 97.44 1054 GLU A C 1
ATOM 8231 O O . GLU A 1 1054 ? -43.413 -1.027 37.221 1.00 97.44 1054 GLU A O 1
ATOM 8236 N N . GLY A 1 1055 ? -41.198 -1.059 36.837 1.00 96.81 1055 GLY A N 1
ATOM 8237 C CA . GLY A 1 1055 ? -40.843 -0.199 37.956 1.00 96.81 1055 GLY A CA 1
ATOM 8238 C C . GLY A 1 1055 ? -39.541 0.548 37.722 1.00 96.81 1055 GLY A C 1
ATOM 8239 O O . GLY A 1 1055 ? -38.640 0.055 37.043 1.00 96.81 1055 GLY A O 1
ATOM 8240 N N . VAL A 1 1056 ? -39.455 1.739 38.309 1.00 98.06 1056 VAL A N 1
ATOM 8241 C CA . VAL A 1 1056 ? -38.270 2.592 38.272 1.00 98.06 1056 VAL A CA 1
ATOM 8242 C C . VAL A 1 1056 ? -37.941 3.037 39.688 1.00 98.06 1056 VAL A C 1
ATOM 8244 O O . VAL A 1 1056 ? -38.798 3.591 40.377 1.00 98.06 1056 VAL A O 1
ATOM 8247 N N . THR A 1 1057 ? -36.701 2.811 40.109 1.00 97.56 1057 THR A N 1
ATOM 8248 C CA . THR A 1 1057 ? -36.184 3.267 41.401 1.00 97.56 1057 THR A CA 1
ATOM 8249 C C . THR A 1 1057 ? -34.960 4.135 41.161 1.00 97.56 1057 THR A C 1
ATOM 8251 O O . THR A 1 1057 ? -34.013 3.702 40.508 1.00 97.56 1057 THR A O 1
ATOM 8254 N N . LEU A 1 1058 ? -34.972 5.355 41.690 1.00 97.81 1058 LEU A N 1
ATOM 8255 C CA . LEU A 1 1058 ? -33.841 6.277 41.644 1.00 97.81 1058 LEU A CA 1
ATOM 8256 C C . LEU A 1 1058 ? -33.052 6.184 42.957 1.00 97.81 1058 LEU A C 1
ATOM 8258 O O . LEU A 1 1058 ? -33.658 6.140 44.026 1.00 97.81 1058 LEU A O 1
ATOM 8262 N N . SER A 1 1059 ? -31.722 6.146 42.880 1.00 97.62 1059 SER A N 1
ATOM 8263 C CA . SER A 1 1059 ? -30.837 6.195 44.050 1.00 97.62 1059 SER A CA 1
ATOM 8264 C C . SER A 1 1059 ? -30.908 7.544 44.769 1.00 97.62 1059 SER A C 1
ATOM 8266 O O . SER A 1 1059 ? -31.218 8.558 44.153 1.00 97.62 1059 SER A O 1
ATOM 8268 N N . ASP A 1 1060 ? -30.545 7.583 46.053 1.00 96.44 1060 ASP A N 1
ATOM 8269 C CA . ASP A 1 1060 ? -30.595 8.806 46.876 1.00 96.44 1060 ASP A CA 1
ATOM 8270 C C . ASP A 1 1060 ? -29.710 9.949 46.344 1.00 96.44 1060 ASP A C 1
ATOM 8272 O O . ASP A 1 1060 ? -30.024 11.123 46.523 1.00 96.44 1060 ASP A O 1
ATOM 8276 N N . ASP A 1 1061 ? -28.604 9.624 45.668 1.00 96.62 1061 ASP A N 1
ATOM 8277 C CA . ASP A 1 1061 ? -27.719 10.605 45.023 1.00 96.62 1061 ASP A CA 1
ATOM 8278 C C . ASP A 1 1061 ? -28.208 11.051 43.631 1.00 96.62 1061 ASP A C 1
ATOM 8280 O O . ASP A 1 1061 ? -27.562 11.869 42.972 1.00 96.62 1061 ASP A O 1
ATOM 8284 N N . HIS A 1 1062 ? -29.342 10.503 43.188 1.00 97.50 1062 HIS A N 1
ATOM 8285 C CA . HIS A 1 1062 ? -29.965 10.686 41.882 1.00 97.50 1062 HIS A CA 1
ATOM 8286 C C . HIS A 1 1062 ? -29.043 10.374 40.693 1.00 97.50 1062 HIS A C 1
ATOM 8288 O O . HIS A 1 1062 ? -29.247 10.909 39.603 1.00 97.50 1062 HIS A O 1
ATOM 8294 N N . LYS A 1 1063 ? -28.020 9.531 40.871 1.00 97.50 1063 LYS A N 1
ATOM 8295 C CA . LYS A 1 1063 ? -27.089 9.149 39.795 1.00 97.50 1063 LYS A CA 1
ATOM 8296 C C . LYS A 1 1063 ? -27.348 7.772 39.215 1.00 97.50 1063 LYS A C 1
ATOM 8298 O O . LYS A 1 1063 ? -26.812 7.474 38.155 1.00 97.50 1063 LYS A O 1
ATOM 8303 N N . THR A 1 1064 ? -28.143 6.939 39.874 1.00 98.19 1064 THR A N 1
ATOM 8304 C CA . THR A 1 1064 ? -28.417 5.576 39.422 1.00 98.19 1064 THR A CA 1
ATOM 8305 C C . THR A 1 1064 ? -29.912 5.350 39.319 1.00 98.19 1064 THR A C 1
ATOM 8307 O O . THR A 1 1064 ? -30.652 5.549 40.280 1.00 98.19 1064 THR A O 1
ATOM 8310 N N . VAL A 1 1065 ? -30.356 4.904 38.149 1.00 98.44 1065 VAL A N 1
ATOM 8311 C CA . VAL A 1 1065 ? -31.732 4.472 37.912 1.00 98.44 1065 VAL A CA 1
ATOM 8312 C C . VAL A 1 1065 ? -31.748 2.960 37.756 1.00 98.44 1065 VAL A C 1
ATOM 8314 O O . VAL A 1 1065 ? -31.125 2.426 36.841 1.00 98.44 1065 VAL A O 1
ATOM 8317 N N . ARG A 1 1066 ? -32.504 2.271 38.610 1.00 98.19 1066 ARG A N 1
ATOM 8318 C CA . ARG A 1 1066 ? -32.810 0.849 38.463 1.00 98.19 1066 ARG A CA 1
ATOM 8319 C C . ARG A 1 1066 ? -34.154 0.679 37.768 1.00 98.19 1066 ARG A C 1
ATOM 8321 O O . ARG A 1 1066 ? -35.175 1.167 38.251 1.00 98.19 1066 ARG A O 1
ATOM 8328 N N . LEU A 1 1067 ? -34.144 -0.032 36.651 1.00 98.44 1067 LEU A N 1
ATOM 8329 C CA . LEU A 1 1067 ? -35.307 -0.394 35.857 1.00 98.44 1067 LEU A CA 1
ATOM 8330 C C . LEU A 1 1067 ? -35.630 -1.861 36.118 1.00 98.44 1067 LEU A C 1
ATOM 8332 O O . LEU A 1 1067 ? -34.821 -2.731 35.802 1.00 98.44 1067 LEU A O 1
ATOM 8336 N N . LYS A 1 1068 ? -36.814 -2.133 36.662 1.00 98.12 1068 LYS A N 1
ATOM 8337 C CA . LYS A 1 1068 ? -37.373 -3.484 36.729 1.00 98.12 1068 LYS A CA 1
ATOM 8338 C C . LYS A 1 1068 ? -38.205 -3.740 35.478 1.00 98.12 1068 LYS A C 1
ATOM 8340 O O . LYS A 1 1068 ? -39.020 -2.892 35.106 1.00 98.12 1068 LYS A O 1
ATOM 8345 N N . VAL A 1 1069 ? -38.016 -4.892 34.845 1.00 98.12 1069 VAL A N 1
ATOM 8346 C CA . VAL A 1 1069 ? -38.667 -5.229 33.573 1.00 98.12 1069 VAL A CA 1
ATOM 8347 C C . VAL A 1 1069 ? -39.442 -6.539 33.642 1.00 98.12 1069 VAL A C 1
ATOM 8349 O O . VAL A 1 1069 ? -39.181 -7.384 34.494 1.00 98.12 1069 VAL A O 1
ATOM 8352 N N . ASN A 1 1070 ? -40.383 -6.705 32.716 1.00 96.50 1070 ASN A N 1
ATOM 8353 C CA . ASN A 1 1070 ? -41.258 -7.875 32.655 1.00 96.50 1070 ASN A CA 1
ATOM 8354 C C . ASN A 1 1070 ? -40.548 -9.160 32.184 1.00 96.50 1070 ASN A C 1
ATOM 8356 O O . ASN A 1 1070 ? -40.887 -10.254 32.632 1.00 96.50 1070 ASN A O 1
ATOM 8360 N N . GLU A 1 1071 ? -39.595 -9.057 31.249 1.00 95.44 1071 GLU A N 1
ATOM 8361 C CA . GLU A 1 1071 ? -38.896 -10.219 30.691 1.00 95.44 1071 GLU A CA 1
ATOM 8362 C C . GLU A 1 1071 ? -37.457 -9.904 30.235 1.00 95.44 1071 GLU A C 1
ATOM 8364 O O . GLU A 1 1071 ? -37.184 -8.881 29.599 1.00 95.44 1071 GLU A O 1
ATOM 8369 N N . LEU A 1 1072 ? -36.546 -10.850 30.486 1.00 96.94 1072 LEU A N 1
ATOM 8370 C CA . LEU A 1 1072 ? -35.171 -10.878 29.982 1.00 96.94 1072 LEU A CA 1
ATOM 8371 C C . LEU A 1 1072 ? -34.878 -12.239 29.334 1.00 96.94 1072 LEU A C 1
ATOM 8373 O O . LEU A 1 1072 ? -35.465 -13.259 29.691 1.00 96.94 1072 LEU A O 1
ATOM 8377 N N . LYS A 1 1073 ? -33.969 -12.252 28.361 1.00 97.06 1073 LYS A N 1
ATOM 8378 C CA . LYS A 1 1073 ? -33.556 -13.411 27.570 1.00 97.06 1073 LYS A CA 1
ATOM 8379 C C . LYS A 1 1073 ? -32.044 -13.396 27.447 1.00 97.06 1073 LYS A C 1
ATOM 8381 O O . LYS A 1 1073 ? -31.439 -12.405 27.046 1.00 97.06 1073 LYS A O 1
ATOM 8386 N N . GLU A 1 1074 ? -31.440 -14.531 27.752 1.00 96.00 1074 GLU A N 1
ATOM 8387 C CA . GLU A 1 1074 ? -30.027 -14.757 27.478 1.00 96.00 1074 GLU A CA 1
ATOM 8388 C C . GLU A 1 1074 ? -29.766 -14.818 25.972 1.00 96.00 1074 GLU A C 1
ATOM 8390 O O . GLU A 1 1074 ? -30.630 -15.220 25.191 1.00 96.00 1074 GLU A O 1
ATOM 8395 N N . LYS A 1 1075 ? -28.541 -14.473 25.570 1.00 94.56 1075 LYS A N 1
ATOM 8396 C CA . LYS A 1 1075 ? -28.059 -14.427 24.180 1.00 94.56 1075 LYS A CA 1
ATOM 8397 C C . LYS A 1 1075 ? -28.777 -13.382 23.313 1.00 94.56 1075 LYS A C 1
ATOM 8399 O O . LYS A 1 1075 ? -28.917 -13.554 22.095 1.00 94.56 1075 LYS A O 1
ATOM 8404 N N . PHE A 1 1076 ? -29.211 -12.290 23.940 1.00 96.56 1076 PHE A N 1
ATOM 8405 C CA . PHE A 1 1076 ? -29.831 -11.132 23.297 1.00 96.56 1076 PHE A CA 1
ATOM 8406 C C . PHE A 1 1076 ? -29.000 -9.866 23.528 1.00 96.56 1076 PHE A C 1
ATOM 8408 O O . PHE A 1 1076 ? -28.253 -9.750 24.497 1.00 96.56 1076 PHE A O 1
ATOM 8415 N N . VAL A 1 1077 ? -29.157 -8.907 22.622 1.00 97.12 1077 VAL A N 1
ATOM 8416 C CA . VAL A 1 1077 ? -28.703 -7.526 22.764 1.00 97.12 1077 VAL A CA 1
ATOM 8417 C C . VAL A 1 1077 ? -29.912 -6.669 23.118 1.00 97.12 1077 VAL A C 1
ATOM 8419 O O . VAL A 1 1077 ? -30.969 -6.781 22.494 1.00 97.12 1077 VAL A O 1
ATOM 8422 N N . TYR A 1 1078 ? -29.751 -5.812 24.116 1.00 98.00 1078 TYR A N 1
ATOM 8423 C CA . TYR A 1 1078 ? -30.773 -4.905 24.612 1.00 98.00 1078 TYR A CA 1
ATOM 8424 C C . TYR A 1 1078 ? -30.411 -3.475 24.264 1.00 98.00 1078 TYR A C 1
ATOM 8426 O O . TYR A 1 1078 ? -29.393 -2.960 24.714 1.00 98.00 1078 TYR A O 1
ATOM 8434 N N . GLU A 1 1079 ? -31.256 -2.834 23.472 1.00 97.06 1079 GLU A N 1
ATOM 8435 C CA . GLU A 1 1079 ? -31.227 -1.396 23.246 1.00 97.06 1079 GLU A CA 1
ATOM 8436 C C . GLU A 1 1079 ? -32.000 -0.724 24.384 1.00 97.06 1079 GLU A C 1
ATOM 8438 O O . GLU A 1 1079 ? -33.216 -0.894 24.480 1.00 97.06 1079 GLU A O 1
ATOM 8443 N N . VAL A 1 1080 ? -31.296 -0.002 25.256 1.00 98.06 1080 VAL A N 1
ATOM 8444 C CA . VAL A 1 1080 ? -31.861 0.711 26.408 1.00 98.06 1080 VAL A CA 1
ATOM 8445 C C . VAL A 1 1080 ? -31.701 2.208 26.166 1.00 98.06 1080 VAL A C 1
ATOM 8447 O O . VAL A 1 1080 ? -30.585 2.728 26.136 1.00 98.06 1080 VAL A O 1
ATOM 8450 N N . ASN A 1 1081 ? -32.823 2.901 25.985 1.00 97.56 1081 ASN A N 1
ATOM 8451 C CA . ASN A 1 1081 ? -32.881 4.335 25.724 1.00 97.56 1081 ASN A CA 1
ATOM 8452 C C . ASN A 1 1081 ? -33.566 5.054 26.887 1.00 97.56 1081 ASN A C 1
ATOM 8454 O O . ASN A 1 1081 ? -34.609 4.593 27.357 1.00 97.56 1081 ASN A O 1
ATOM 8458 N N . CYS A 1 1082 ? -33.050 6.218 27.277 1.00 97.25 1082 CYS A N 1
ATOM 8459 C CA . CYS A 1 1082 ? -33.761 7.171 28.126 1.00 97.25 1082 CYS A CA 1
ATOM 8460 C C . CYS A 1 1082 ? -34.105 8.463 27.366 1.00 97.25 1082 CYS A C 1
ATOM 8462 O O . CYS A 1 1082 ? -33.453 8.846 26.394 1.00 97.25 1082 CYS A O 1
ATOM 8464 N N . GLN A 1 1083 ? -35.159 9.151 27.798 1.00 96.12 1083 GLN A N 1
ATOM 8465 C CA . GLN A 1 1083 ? -35.469 10.504 27.349 1.00 96.12 1083 GLN A CA 1
ATOM 8466 C C . GLN A 1 1083 ? -34.493 11.521 27.973 1.00 96.12 1083 GLN A C 1
ATOM 8468 O O . GLN A 1 1083 ? -33.605 11.189 28.756 1.00 96.12 1083 GLN A O 1
ATOM 8473 N N . GLN A 1 1084 ? -34.658 12.800 27.636 1.00 95.56 1084 GLN A N 1
ATOM 8474 C CA . GLN A 1 1084 ? -33.869 13.901 28.194 1.00 95.56 1084 GLN A CA 1
ATOM 8475 C C . GLN A 1 1084 ? -34.291 14.192 29.648 1.00 95.56 1084 GLN A C 1
ATOM 8477 O O . GLN A 1 1084 ? -35.036 15.132 29.929 1.00 95.56 1084 GLN A O 1
ATOM 8482 N N . ILE A 1 1085 ? -33.823 13.351 30.573 1.00 96.19 1085 ILE A N 1
ATOM 8483 C CA . ILE A 1 1085 ? -34.126 13.406 32.014 1.00 96.19 1085 ILE A CA 1
ATOM 8484 C C . ILE A 1 1085 ? -33.102 14.224 32.822 1.00 96.19 1085 ILE A C 1
ATOM 8486 O O . ILE A 1 1085 ? -33.075 14.149 34.047 1.00 96.19 1085 ILE A O 1
ATOM 8490 N N . GLY A 1 1086 ? -32.263 15.016 32.147 1.00 93.38 1086 GLY A N 1
ATOM 8491 C CA . GLY A 1 1086 ? -31.315 15.928 32.787 1.00 93.38 1086 GLY A CA 1
ATOM 8492 C C . GLY A 1 1086 ? -32.000 16.998 33.644 1.00 93.38 1086 GLY A C 1
ATOM 8493 O O . GLY A 1 1086 ? -33.200 17.287 33.496 1.00 93.38 1086 GLY A O 1
ATOM 8494 N N . THR A 1 1087 ? -31.219 17.584 34.553 1.00 92.19 1087 THR A N 1
ATOM 8495 C CA . THR A 1 1087 ? -31.690 18.657 35.438 1.00 92.19 1087 THR A CA 1
ATOM 8496 C C . THR A 1 1087 ? -31.870 19.963 34.656 1.00 92.19 1087 THR A C 1
ATOM 8498 O O . THR A 1 1087 ? -31.027 20.345 33.848 1.00 92.19 1087 THR A O 1
ATOM 8501 N N . GLY A 1 1088 ? -33.000 20.653 34.852 1.00 89.25 1088 GLY A N 1
ATOM 8502 C CA . GLY A 1 1088 ? -33.322 21.861 34.081 1.00 89.25 1088 GLY A CA 1
ATOM 8503 C C . GLY A 1 1088 ? -33.376 21.603 32.566 1.00 89.25 1088 GLY A C 1
ATOM 8504 O O . GLY A 1 1088 ? -34.115 20.717 32.120 1.00 89.25 1088 GLY A O 1
ATOM 8505 N N . ASP A 1 1089 ? -32.583 22.377 31.815 1.00 86.88 1089 ASP A N 1
ATOM 8506 C CA . ASP A 1 1089 ? -32.430 22.306 30.351 1.00 86.88 1089 ASP A CA 1
ATOM 8507 C C . ASP A 1 1089 ? -31.194 21.491 29.905 1.00 86.88 1089 ASP A C 1
ATOM 8509 O O . ASP A 1 1089 ? -30.838 21.486 28.723 1.00 86.88 1089 ASP A O 1
ATOM 8513 N N . GLU A 1 1090 ? -30.512 20.814 30.837 1.00 90.12 1090 GLU A N 1
ATOM 8514 C CA . GLU A 1 1090 ? -29.339 19.991 30.539 1.00 90.12 1090 GLU A CA 1
ATOM 8515 C C . GLU A 1 1090 ? -29.701 18.848 29.577 1.00 90.12 1090 GLU A C 1
ATOM 8517 O O . GLU A 1 1090 ? -30.575 18.022 29.855 1.00 90.12 1090 GLU A O 1
ATOM 8522 N N . LYS A 1 1091 ? -28.999 18.784 28.440 1.00 92.19 1091 LYS A N 1
ATOM 8523 C CA . LYS A 1 1091 ? -29.137 17.686 27.481 1.00 92.19 1091 LYS A CA 1
ATOM 8524 C C . LYS A 1 1091 ? -28.189 16.551 27.837 1.00 92.19 1091 LYS A C 1
ATOM 8526 O O . LYS A 1 1091 ? -26.980 16.754 27.917 1.00 92.19 1091 LYS A O 1
ATOM 8531 N N . LEU A 1 1092 ? -28.744 15.354 27.970 1.00 95.94 1092 LEU A N 1
ATOM 8532 C CA . LEU A 1 1092 ? -28.003 14.133 28.218 1.00 95.94 1092 LEU A CA 1
ATOM 8533 C C . LEU A 1 1092 ? -27.334 13.608 26.941 1.00 95.94 1092 LEU A C 1
ATOM 8535 O O . LEU A 1 1092 ? -27.947 13.580 25.868 1.00 95.94 1092 LEU A O 1
ATOM 8539 N N . PHE A 1 1093 ? -26.096 13.137 27.076 1.00 95.62 1093 PHE A N 1
ATOM 8540 C CA . PHE A 1 1093 ? -25.355 12.405 26.059 1.00 95.62 1093 PHE A CA 1
ATOM 8541 C C . PHE A 1 1093 ? -24.299 11.480 26.701 1.00 95.62 1093 PHE A C 1
ATOM 8543 O O . PHE A 1 1093 ? -23.466 11.956 27.469 1.00 95.62 1093 PHE A O 1
ATOM 8550 N N . PRO A 1 1094 ? -24.271 10.178 26.365 1.00 96.12 1094 PRO A N 1
ATOM 8551 C CA . PRO A 1 1094 ? -25.241 9.454 25.542 1.00 96.12 1094 PRO A CA 1
ATOM 8552 C C . PRO A 1 1094 ? -26.547 9.175 26.311 1.00 96.12 1094 PRO A C 1
ATOM 8554 O O . PRO A 1 1094 ? -26.549 9.090 27.536 1.00 96.12 1094 PRO A O 1
ATOM 8557 N N . VAL A 1 1095 ? -27.655 8.995 25.586 1.00 96.75 1095 VAL A N 1
ATOM 8558 C CA . VAL A 1 1095 ? -28.961 8.561 26.145 1.00 96.75 1095 VAL A CA 1
ATOM 8559 C C . VAL A 1 1095 ? -29.326 7.118 25.799 1.00 96.75 1095 VAL A C 1
ATOM 8561 O O . VAL A 1 1095 ? -30.367 6.616 26.213 1.00 96.75 1095 VAL A O 1
ATOM 8564 N N . THR A 1 1096 ? -28.462 6.449 25.040 1.00 96.19 1096 THR A N 1
ATOM 8565 C CA . THR A 1 1096 ? -28.653 5.077 24.576 1.00 96.19 1096 THR A CA 1
ATOM 8566 C C . THR A 1 1096 ? -27.462 4.235 24.993 1.00 96.19 1096 THR A C 1
ATOM 8568 O O . THR A 1 1096 ? -26.315 4.609 24.727 1.00 96.19 1096 THR A O 1
ATOM 8571 N N . GLY A 1 1097 ? -27.736 3.082 25.594 1.00 97.31 1097 GLY A N 1
ATOM 8572 C CA . GLY A 1 1097 ? -26.767 2.014 25.797 1.00 97.31 1097 GLY A CA 1
ATOM 8573 C C . GLY A 1 1097 ? -27.260 0.728 25.146 1.00 97.31 1097 GLY A C 1
ATOM 8574 O O . GLY A 1 1097 ? -28.448 0.418 25.197 1.00 97.31 1097 GLY A O 1
ATOM 8575 N N . HIS A 1 1098 ? -26.349 -0.026 24.535 1.00 97.75 1098 HIS A N 1
ATOM 8576 C CA . HIS A 1 1098 ? -26.660 -1.347 23.994 1.00 97.75 1098 HIS A CA 1
ATOM 8577 C C . HIS A 1 1098 ? -25.940 -2.412 24.799 1.00 97.75 1098 HIS A C 1
ATOM 8579 O O . HIS A 1 1098 ? -24.714 -2.475 24.754 1.00 97.75 1098 HIS A O 1
ATOM 8585 N N . TYR A 1 1099 ? -26.694 -3.228 25.525 1.00 98.38 1099 TYR A N 1
ATOM 8586 C CA . TYR A 1 1099 ? -26.165 -4.229 26.442 1.00 98.38 1099 TYR A CA 1
ATOM 8587 C C . TYR A 1 1099 ? -26.244 -5.626 25.831 1.00 98.38 1099 TYR A C 1
ATOM 8589 O O . TYR A 1 1099 ? -27.314 -6.075 25.431 1.00 98.38 1099 TYR A O 1
ATOM 8597 N N . SER A 1 1100 ? -25.122 -6.335 25.775 1.00 98.06 1100 SER A N 1
ATOM 8598 C CA . SER A 1 1100 ? -25.073 -7.741 25.371 1.00 98.06 1100 SER A CA 1
ATOM 8599 C C . SER A 1 1100 ? -25.291 -8.623 26.590 1.00 98.06 1100 SER A C 1
ATOM 8601 O O . SER A 1 1100 ? -24.509 -8.579 27.532 1.00 98.06 1100 SER A O 1
ATOM 8603 N N . MET A 1 1101 ? -26.362 -9.413 26.589 1.00 97.44 1101 MET A N 1
ATOM 8604 C CA . MET A 1 1101 ? -26.726 -10.289 27.696 1.00 97.44 1101 MET A CA 1
ATOM 8605 C C . MET A 1 1101 ? -26.418 -11.732 27.325 1.00 97.44 1101 MET A C 1
ATOM 8607 O O . MET A 1 1101 ? -27.225 -12.403 26.687 1.00 97.44 1101 MET A O 1
ATOM 8611 N N . ASN A 1 1102 ? -25.242 -12.218 27.712 1.00 96.19 1102 ASN A N 1
ATOM 8612 C CA . ASN A 1 1102 ? -24.857 -13.613 27.510 1.00 96.19 1102 ASN A CA 1
ATOM 8613 C C . ASN A 1 1102 ? -25.496 -14.514 28.574 1.00 96.19 1102 ASN A C 1
ATOM 8615 O O . ASN A 1 1102 ? -25.961 -15.600 28.236 1.00 96.19 1102 ASN A O 1
ATOM 8619 N N . ARG A 1 1103 ? -25.577 -14.023 29.817 1.00 96.88 1103 ARG A N 1
ATOM 8620 C CA . ARG A 1 1103 ? -26.242 -14.652 30.964 1.00 96.88 1103 ARG A CA 1
ATOM 8621 C C . ARG A 1 1103 ? -27.029 -13.605 31.760 1.00 96.88 1103 ARG A C 1
ATOM 8623 O O . ARG A 1 1103 ? -26.588 -12.455 31.867 1.00 96.88 1103 ARG A O 1
ATOM 8630 N N . ILE A 1 1104 ? -28.175 -13.988 32.319 1.00 96.94 1104 ILE A N 1
ATOM 8631 C CA . ILE A 1 1104 ? -28.914 -13.129 33.258 1.00 96.94 1104 ILE A CA 1
ATOM 8632 C C . ILE A 1 1104 ? -28.218 -13.206 34.634 1.00 96.94 1104 ILE A C 1
ATOM 8634 O O . ILE A 1 1104 ? -27.904 -14.312 35.077 1.00 96.94 1104 ILE A O 1
ATOM 8638 N N . PRO A 1 1105 ? -27.919 -12.073 35.299 1.00 95.75 1105 PRO A N 1
ATOM 8639 C CA . PRO A 1 1105 ? -27.353 -12.077 36.650 1.00 95.75 1105 PRO A CA 1
ATOM 8640 C C . PRO A 1 1105 ? -28.239 -12.804 37.668 1.00 95.75 1105 PRO A C 1
ATOM 8642 O O . PRO A 1 1105 ? -29.459 -12.767 37.551 1.00 95.75 1105 PRO A O 1
ATOM 8645 N N . GLU A 1 1106 ? -27.616 -13.448 38.657 1.00 87.25 1106 GLU A N 1
ATOM 8646 C CA . GLU A 1 1106 ? -28.314 -14.150 39.750 1.00 87.25 1106 GLU A CA 1
ATOM 8647 C C . GLU A 1 1106 ? -28.784 -13.213 40.866 1.00 87.25 1106 GLU A C 1
ATOM 8649 O O . GLU A 1 1106 ? -28.072 -12.216 41.151 1.00 87.25 1106 GLU A O 1
#

Mean predicted aligned error: 13.79 Å

InterPro domains:
  IPR009056 Cytochrome c-like domain [PS51007] (90-164)
  IPR009056 Cytochrome c-like domain [PS51007] (171-276)
  IPR011041 Soluble quinoprotein glucose/sorbosone dehydrogenase, beta-propeller domain superfamily [SSF50952] (663-870)
  IPR011042 Six-bladed beta-propeller, TolB-like [G3DSA:2.120.10.30] (672-1029)
  IPR036280 Multiheme cytochrome superfamily [SSF48695] (5-319)
  IPR036909 Cytochrome c-like domain superfamily [G3DSA:1.10.760.10] (1-71)
  IPR036909 Cytochrome c-like domain superfamily [G3DSA:1.10.760.10] (72-156)
  IPR036909 Cytochrome c-like domain superfamily [G3DSA:1.10.760.10] (157-282)
  IPR036909 Cytochrome c-like domain superfamily [G3DSA:1.10.760.10] (303-386)
  IPR036909 Cytochrome c-like domain superfamily [SSF46626] (5-75)
  IPR036909 Cytochrome c-like domain superfamily [SSF46626] (159-275)
  IPR036909 Cytochrome c-like domain superfamily [SSF46626] (303-370)
  IPR055557 Domain of unknown function DUF7133 [PF23500] (695-881)